Protein 2MYH (pdb70)

GO terms:
  GO:0005576 extracellular region (C, EXP)

Foldseek 3Di:
DAEAQGFAADVVLPGDGHHYPDFDWDWDDDPPPRPGGITGD

Solvent-accessible surface area: 3524 Å² total; per-residue (Å²): 115,7,68,174,90,82,160,11,13,34,95,158,94,77,32,208,39,71,44,31,61,148,53,158,34,58,18,160,89,73,142,209,206,9,135,62,35,3,110,4,153

Secondary structure (DSSP, 8-state):
-B-TT-B--BGGGTB--PPBSSS-EEEEEETTTEEEEEEE-

Structure (mmCIF, N/CA/C/O backbone):
data_2MYH
#
_entry.id   2MYH
#
loop_
_atom_site.group_PDB
_atom_site.id
_atom_site.type_symbol
_atom_site.label_atom_id
_atom_site.label_alt_id
_atom_site.label_comp_id
_atom_site.label_asym_id
_atom_site.label_entity_id
_atom_site.label_seq_id
_atom_site.pdbx_PDB_ins_code
_atom_site.Cartn_x
_atom_site.Cartn_y
_atom_site.Cartn_z
_atom_site.occupancy
_atom_site.B_iso_or_equiv
_atom_site.auth_seq_id
_atom_site.auth_comp_id
_atom_site.auth_asym_id
_atom_site.auth_atom_id
_atom_site.pdbx_PDB_model_num
ATOM 1 N N . CYS A 1 1 ? 1.329 0.000 0.000 1.00 12.00 1 CYS A N 1
ATOM 2 C CA . CYS A 1 1 ? 2.094 0.000 -1.241 1.00 20.31 1 CYS A CA 1
ATOM 3 C C . CYS A 1 1 ? 3.200 -1.051 -1.198 1.00 10.23 1 CYS A C 1
ATOM 4 O O . CYS A 1 1 ? 3.616 -1.485 -0.124 1.00 61.01 1 CYS A O 1
ATOM 11 N N . ALA A 1 2 ? 3.671 -1.454 -2.373 1.00 24.31 2 ALA A N 1
ATOM 12 C CA . ALA A 1 2 ? 4.730 -2.451 -2.470 1.00 21.42 2 ALA A CA 1
ATOM 13 C C . ALA A 1 2 ? 6.074 -1.868 -2.048 1.00 2.14 2 ALA A C 1
ATOM 14 O O . ALA A 1 2 ? 6.336 -0.681 -2.244 1.00 35.13 2 ALA A O 1
ATOM 21 N N . SER A 1 3 ? 6.923 -2.709 -1.466 1.00 62.44 3 SER A N 1
ATOM 22 C CA . SER A 1 3 ? 8.239 -2.275 -1.012 1.00 62.52 3 SER A CA 1
ATOM 23 C C . SER A 1 3 ? 9.268 -2.396 -2.133 1.00 33.14 3 SER A C 1
ATOM 24 O O . SER A 1 3 ? 8.918 -2.629 -3.290 1.00 44.11 3 SER A O 1
ATOM 32 N N . LYS A 1 4 ? 10.539 -2.236 -1.780 1.00 53.21 4 LYS A N 1
ATOM 33 C CA . LYS A 1 4 ? 11.621 -2.327 -2.753 1.00 75.44 4 LYS A CA 1
ATOM 34 C C . LYS A 1 4 ? 11.726 -3.740 -3.319 1.00 33.24 4 LYS A C 1
ATOM 35 O O . LYS A 1 4 ? 11.891 -4.706 -2.574 1.00 44.44 4 LYS A O 1
ATOM 54 N N . ASN A 1 5 ? 11.630 -3.853 -4.639 1.00 54.14 5 ASN A N 1
ATOM 55 C CA . ASN A 1 5 ? 11.715 -5.148 -5.304 1.00 70.22 5 ASN A CA 1
ATOM 56 C C . ASN A 1 5 ? 10.573 -6.060 -4.867 1.00 31.51 5 ASN A C 1
ATOM 57 O O . ASN A 1 5 ? 10.692 -7.284 -4.911 1.00 22.33 5 ASN A O 1
ATOM 68 N N . GLU A 1 6 ? 9.467 -5.455 -4.446 1.00 11.20 6 GLU A N 1
ATOM 69 C CA . GLU A 1 6 ? 8.304 -6.213 -4.001 1.00 33.13 6 GLU A CA 1
ATOM 70 C C . GLU A 1 6 ? 7.334 -6.450 -5.155 1.00 63.30 6 GLU A C 1
ATOM 71 O O . GLU A 1 6 ? 7.388 -5.763 -6.175 1.00 73.54 6 GLU A O 1
ATOM 83 N N . ARG A 1 7 ? 6.450 -7.428 -4.986 1.00 13.42 7 ARG A N 1
ATOM 84 C CA . ARG A 1 7 ? 5.469 -7.757 -6.013 1.00 65.24 7 ARG A CA 1
ATOM 85 C C . ARG A 1 7 ? 4.361 -6.709 -6.064 1.00 22.54 7 ARG A C 1
ATOM 86 O O . ARG A 1 7 ? 3.633 -6.513 -5.090 1.00 43.11 7 ARG A O 1
ATOM 107 N N . CYS A 1 8 ? 4.239 -6.039 -7.204 1.00 44.14 8 CYS A N 1
ATOM 108 C CA . CYS A 1 8 ? 3.222 -5.011 -7.382 1.00 55.55 8 CYS A CA 1
ATOM 109 C C . CYS A 1 8 ? 2.266 -5.381 -8.513 1.00 32.21 8 CYS A C 1
ATOM 110 O O . CYS A 1 8 ? 2.395 -6.439 -9.128 1.00 0.04 8 CYS A O 1
ATOM 117 N N . GLY A 1 9 ? 1.306 -4.501 -8.781 1.00 73.34 9 GLY A N 1
ATOM 118 C CA . GLY A 1 9 ? 0.342 -4.753 -9.837 1.00 64.50 9 GLY A CA 1
ATOM 119 C C . GLY A 1 9 ? 0.481 -3.783 -10.993 1.00 4.31 9 GLY A C 1
ATOM 120 O O . GLY A 1 9 ? 1.163 -2.765 -10.879 1.00 20.03 9 GLY A O 1
ATOM 124 N N . ASN A 1 10 ? -0.166 -4.099 -12.110 1.00 45.41 10 ASN A N 1
ATOM 125 C CA . ASN A 1 10 ? -0.109 -3.247 -13.293 1.00 21.31 10 ASN A CA 1
ATOM 126 C C . ASN A 1 10 ? -1.230 -3.595 -14.268 1.00 24.42 10 ASN A C 1
ATOM 127 O O . ASN A 1 10 ? -1.261 -4.690 -14.828 1.00 64.54 10 ASN A O 1
ATOM 138 N N . ALA A 1 11 ? -2.148 -2.655 -14.465 1.00 71.31 11 ALA A N 1
ATOM 139 C CA . ALA A 1 11 ? -3.269 -2.861 -15.374 1.00 21.21 11 ALA A CA 1
ATOM 140 C C . ALA A 1 11 ? -2.782 -3.135 -16.793 1.00 10.11 11 ALA A C 1
ATOM 141 O O . ALA A 1 11 ? -3.411 -3.883 -17.543 1.00 10.23 11 ALA A O 1
ATOM 148 N N . LEU A 1 12 ? -1.659 -2.525 -17.156 1.00 54.51 12 LEU A N 1
ATOM 149 C CA . LEU A 1 12 ? -1.088 -2.702 -18.487 1.00 30.04 12 LEU A CA 1
ATOM 150 C C . LEU A 1 12 ? -0.746 -4.166 -18.741 1.00 62.43 12 LEU A C 1
ATOM 151 O O . LEU A 1 12 ? -0.624 -4.595 -19.889 1.00 24.41 12 LEU A O 1
ATOM 167 N N . TYR A 1 13 ? -0.594 -4.929 -17.664 1.00 75.13 13 TYR A N 1
ATOM 168 C CA . TYR A 1 13 ? -0.266 -6.346 -17.771 1.00 13.31 13 TYR A CA 1
ATOM 169 C C . TYR A 1 13 ? -1.402 -7.210 -17.232 1.00 71.12 13 TYR A C 1
ATOM 170 O O . TYR A 1 13 ? -1.197 -8.366 -16.866 1.00 35.54 13 TYR A O 1
ATOM 188 N N . GLY A 1 14 ? -2.602 -6.639 -17.188 1.00 71.01 14 GLY A N 1
ATOM 189 C CA . GLY A 1 14 ? -3.754 -7.370 -16.694 1.00 30.33 14 GLY A CA 1
ATOM 190 C C . GLY A 1 14 ? -3.515 -7.970 -15.322 1.00 60.34 14 GLY A C 1
ATOM 191 O O . GLY A 1 14 ? -4.121 -8.981 -14.964 1.00 4.24 14 GLY A O 1
ATOM 195 N N . THR A 1 15 ? -2.628 -7.348 -14.552 1.00 42.02 15 THR A N 1
ATOM 196 C CA . THR A 1 15 ? -2.308 -7.828 -13.214 1.00 4.11 15 THR A CA 1
ATOM 197 C C . THR A 1 15 ? -2.843 -6.880 -12.147 1.00 44.51 15 THR A C 1
ATOM 198 O O . THR A 1 15 ? -2.550 -5.684 -12.161 1.00 41.31 15 THR A O 1
ATOM 209 N N . LYS A 1 16 ? -3.628 -7.420 -11.222 1.00 31.13 16 LYS A N 1
ATOM 210 C CA . LYS A 1 16 ? -4.203 -6.623 -10.145 1.00 12.21 16 LYS A CA 1
ATOM 211 C C . LYS A 1 16 ? -3.351 -6.717 -8.883 1.00 74.41 16 LYS A C 1
ATOM 212 O O . LYS A 1 16 ? -3.289 -7.765 -8.242 1.00 22.41 16 LYS A O 1
ATOM 231 N N . GLY A 1 17 ? -2.697 -5.614 -8.532 1.00 35.24 17 GLY A N 1
ATOM 232 C CA . GLY A 1 17 ? -1.859 -5.594 -7.347 1.00 74.31 17 GLY A CA 1
ATOM 233 C C . GLY A 1 17 ? -1.595 -4.188 -6.847 1.00 55.22 17 GLY A C 1
ATOM 234 O O . GLY A 1 17 ? -1.984 -3.201 -7.472 1.00 50.21 17 GLY A O 1
ATOM 238 N N . PRO A 1 18 ? -0.921 -4.083 -5.693 1.00 1.24 18 PRO A N 1
ATOM 239 C CA . PRO A 1 18 ? -0.592 -2.791 -5.083 1.00 24.12 18 PRO A CA 1
ATOM 240 C C . PRO A 1 18 ? 0.459 -2.025 -5.880 1.00 12.14 18 PRO A C 1
ATOM 241 O O . PRO A 1 18 ? 1.155 -2.596 -6.717 1.00 64.33 18 PRO A O 1
ATOM 252 N N . GLY A 1 19 ? 0.568 -0.727 -5.612 1.00 55.14 19 GLY A N 1
ATOM 253 C CA . GLY A 1 19 ? 1.536 0.096 -6.313 1.00 11.20 19 GLY A CA 1
ATOM 254 C C . GLY A 1 19 ? 2.798 0.322 -5.505 1.00 21.45 19 GLY A C 1
ATOM 255 O O . GLY A 1 19 ? 2.769 0.297 -4.274 1.00 13.43 19 GLY A O 1
ATOM 259 N N . CYS A 1 20 ? 3.911 0.540 -6.197 1.00 22.12 20 CYS A N 1
ATOM 260 C CA . CYS A 1 20 ? 5.191 0.768 -5.536 1.00 54.34 20 CYS A CA 1
ATOM 261 C C . CYS A 1 20 ? 5.153 2.048 -4.706 1.00 23.02 20 CYS A C 1
ATOM 262 O O . CYS A 1 20 ? 4.670 3.084 -5.163 1.00 42.30 20 CYS A O 1
ATOM 269 N N . CYS A 1 21 ? 5.667 1.968 -3.483 1.00 12.12 21 CYS A N 1
ATOM 270 C CA . CYS A 1 21 ? 5.693 3.118 -2.587 1.00 51.12 21 CYS A CA 1
ATOM 271 C C . CYS A 1 21 ? 6.388 4.306 -3.247 1.00 22.42 21 CYS A C 1
ATOM 272 O O . CYS A 1 21 ? 5.849 5.411 -3.285 1.00 21.31 21 CYS A O 1
ATOM 279 N N . ASN A 1 22 ? 7.589 4.068 -3.765 1.00 73.13 22 ASN A N 1
ATOM 280 C CA . ASN A 1 22 ? 8.358 5.117 -4.423 1.00 44.44 22 ASN A CA 1
ATOM 281 C C . ASN A 1 22 ? 9.347 4.522 -5.422 1.00 13.42 22 ASN A C 1
ATOM 282 O O . ASN A 1 22 ? 10.405 4.023 -5.042 1.00 34.35 22 ASN A O 1
ATOM 293 N N . GLY A 1 23 ? 8.994 4.581 -6.702 1.00 74.14 23 GLY A N 1
ATOM 294 C CA . GLY A 1 23 ? 9.860 4.045 -7.736 1.00 71.00 23 GLY A CA 1
ATOM 295 C C . GLY A 1 23 ? 9.118 3.766 -9.028 1.00 15.31 23 GLY A C 1
ATOM 296 O O . GLY A 1 23 ? 8.405 4.629 -9.542 1.00 71.31 23 GLY A O 1
ATOM 300 N N . LYS A 1 24 ? 9.285 2.559 -9.556 1.00 31.41 24 LYS A N 1
ATOM 301 C CA . LYS A 1 24 ? 8.626 2.167 -10.796 1.00 51.23 24 LYS A CA 1
ATOM 302 C C . LYS A 1 24 ? 8.511 0.649 -10.896 1.00 44.51 24 LYS A C 1
ATOM 303 O O . LYS A 1 24 ? 9.487 -0.072 -10.687 1.00 61.14 24 LYS A O 1
ATOM 322 N N . CYS A 1 25 ? 7.314 0.171 -11.218 1.00 22.12 25 CYS A N 1
ATOM 323 C CA . CYS A 1 25 ? 7.072 -1.261 -11.347 1.00 12.23 25 CYS A CA 1
ATOM 324 C C . CYS A 1 25 ? 7.694 -1.805 -12.630 1.00 1.54 25 CYS A C 1
ATOM 325 O O . CYS A 1 25 ? 7.747 -1.113 -13.647 1.00 61.11 25 CYS A O 1
ATOM 332 N N . ILE A 1 26 ? 8.163 -3.046 -12.573 1.00 30.51 26 ILE A N 1
ATOM 333 C CA . ILE A 1 26 ? 8.780 -3.683 -13.730 1.00 31.11 26 ILE A CA 1
ATOM 334 C C . ILE A 1 26 ? 8.157 -5.048 -14.004 1.00 13.41 26 ILE A C 1
ATOM 335 O O . ILE A 1 26 ? 8.506 -6.041 -13.366 1.00 33.32 26 ILE A O 1
ATOM 351 N N . CYS A 1 27 ? 7.233 -5.089 -14.958 1.00 62.24 27 CYS A N 1
ATOM 352 C CA . CYS A 1 27 ? 6.561 -6.332 -15.319 1.00 43.44 27 CYS A CA 1
ATOM 353 C C . CYS A 1 27 ? 7.392 -7.128 -16.321 1.00 24.52 27 CYS A C 1
ATOM 354 O O . CYS A 1 27 ? 7.921 -6.574 -17.285 1.00 30.23 27 CYS A O 1
ATOM 361 N N . ARG A 1 28 ? 7.503 -8.432 -16.085 1.00 51.33 28 ARG A N 1
ATOM 362 C CA . ARG A 1 28 ? 8.270 -9.305 -16.965 1.00 40.14 28 ARG A CA 1
ATOM 363 C C . ARG A 1 28 ? 7.459 -10.539 -17.349 1.00 33.13 28 ARG A C 1
ATOM 364 O O . ARG A 1 28 ? 6.603 -10.994 -16.589 1.00 32.10 28 ARG A O 1
ATOM 385 N N . THR A 1 29 ? 7.733 -11.077 -18.533 1.00 61.11 29 THR A N 1
ATOM 386 C CA . THR A 1 29 ? 7.028 -12.257 -19.018 1.00 44.14 29 THR A CA 1
ATOM 387 C C . THR A 1 29 ? 7.941 -13.130 -19.871 1.00 61.34 29 THR A C 1
ATOM 388 O O . THR A 1 29 ? 8.418 -12.705 -20.924 1.00 75.41 29 THR A O 1
ATOM 399 N N . VAL A 1 30 ? 8.181 -14.354 -19.411 1.00 73.23 30 VAL A N 1
ATOM 400 C CA . VAL A 1 30 ? 9.035 -15.289 -20.134 1.00 4.24 30 VAL A CA 1
ATOM 401 C C . VAL A 1 30 ? 8.852 -16.712 -19.618 1.00 42.13 30 VAL A C 1
ATOM 402 O O . VAL A 1 30 ? 8.786 -16.959 -18.414 1.00 50.10 30 VAL A O 1
ATOM 415 N N . PRO A 1 31 ? 8.769 -17.673 -20.551 1.00 14.53 31 PRO A N 1
ATOM 416 C CA . PRO A 1 31 ? 8.593 -19.089 -20.215 1.00 0.43 31 PRO A CA 1
ATOM 417 C C . PRO A 1 31 ? 9.561 -19.552 -19.131 1.00 40.24 31 PRO A C 1
ATOM 418 O O . PRO A 1 31 ? 9.290 -20.515 -18.415 1.00 24.54 31 PRO A O 1
ATOM 429 N N . ARG A 1 32 ? 10.690 -18.859 -19.017 1.00 74.23 32 ARG A N 1
ATOM 430 C CA . ARG A 1 32 ? 11.698 -19.201 -18.021 1.00 41.44 32 ARG A CA 1
ATOM 431 C C . ARG A 1 32 ? 11.254 -18.768 -16.627 1.00 51.13 32 ARG A C 1
ATOM 432 O O . ARG A 1 32 ? 11.860 -17.888 -16.016 1.00 21.04 32 ARG A O 1
ATOM 453 N N . LYS A 1 33 ? 10.191 -19.392 -16.130 1.00 41.24 33 LYS A N 1
ATOM 454 C CA . LYS A 1 33 ? 9.665 -19.073 -14.809 1.00 32.04 33 LYS A CA 1
ATOM 455 C C . LYS A 1 33 ? 9.348 -17.585 -14.693 1.00 60.43 33 LYS A C 1
ATOM 456 O O . LYS A 1 33 ? 9.737 -16.931 -13.727 1.00 22.12 33 LYS A O 1
ATOM 475 N N . GLY A 1 34 ? 8.638 -17.057 -15.686 1.00 33.34 34 GLY A N 1
ATOM 476 C CA . GLY A 1 34 ? 8.280 -15.651 -15.675 1.00 12.11 34 GLY A CA 1
ATOM 477 C C . GLY A 1 34 ? 6.817 -15.422 -16.002 1.00 24.43 34 GLY A C 1
ATOM 478 O O . GLY A 1 34 ? 6.489 -14.799 -17.012 1.00 23.44 34 GLY A O 1
ATOM 482 N N . VAL A 1 35 ? 5.935 -15.929 -15.146 1.00 61.12 35 VAL A N 1
ATOM 483 C CA . VAL A 1 35 ? 4.499 -15.778 -15.349 1.00 43.42 35 VAL A CA 1
ATOM 484 C C . VAL A 1 35 ? 4.026 -14.395 -14.916 1.00 51.31 35 VAL A C 1
ATOM 485 O O . VAL A 1 35 ? 3.366 -14.247 -13.889 1.00 33.23 35 VAL A O 1
ATOM 498 N N . ASN A 1 36 ? 4.368 -13.383 -15.708 1.00 20.42 36 ASN A N 1
ATOM 499 C CA . ASN A 1 36 ? 3.978 -12.011 -15.406 1.00 51.12 36 ASN A CA 1
ATOM 500 C C . ASN A 1 36 ? 4.551 -11.565 -14.064 1.00 40.25 36 ASN A C 1
ATOM 501 O O . ASN A 1 36 ? 3.809 -11.229 -13.142 1.00 11.23 36 ASN A O 1
ATOM 512 N N . SER A 1 37 ? 5.876 -11.564 -13.964 1.00 45.33 37 SER A N 1
ATOM 513 C CA . SER A 1 37 ? 6.550 -11.162 -12.735 1.00 12.02 37 SER A CA 1
ATOM 514 C C . SER A 1 37 ? 6.763 -9.652 -12.701 1.00 2.31 37 SER A C 1
ATOM 515 O O . SER A 1 37 ? 7.631 -9.120 -13.394 1.00 0.31 37 SER A O 1
ATOM 523 N N . CYS A 1 38 ? 5.965 -8.966 -11.889 1.00 41.15 38 CYS A N 1
ATOM 524 C CA . CYS A 1 38 ? 6.064 -7.517 -11.764 1.00 2.24 38 CYS A CA 1
ATOM 525 C C . CYS A 1 38 ? 6.701 -7.129 -10.432 1.00 54.20 38 CYS A C 1
ATOM 526 O O . CYS A 1 38 ? 6.051 -7.167 -9.387 1.00 74.02 38 CYS A O 1
ATOM 533 N N . ARG A 1 39 ? 7.975 -6.755 -10.478 1.00 62.33 39 ARG A N 1
ATOM 534 C CA . ARG A 1 39 ? 8.700 -6.361 -9.276 1.00 71.13 39 ARG A CA 1
ATOM 535 C C . ARG A 1 39 ? 8.906 -4.850 -9.237 1.00 3.31 39 ARG A C 1
ATOM 536 O O . ARG A 1 39 ? 9.028 -4.202 -10.277 1.00 1.41 39 ARG A O 1
ATOM 557 N N . CYS A 1 40 ? 8.944 -4.294 -8.030 1.00 62.24 40 CYS A N 1
ATOM 558 C CA . CYS A 1 40 ? 9.135 -2.860 -7.854 1.00 54.42 40 CYS A CA 1
ATOM 559 C C . CYS A 1 40 ? 10.605 -2.483 -8.012 1.00 51.42 40 CYS A C 1
ATOM 560 O O . CYS A 1 40 ? 11.440 -2.841 -7.183 1.00 5.01 40 CYS A O 1
ATOM 567 N N . MET A 1 41 ? 10.912 -1.757 -9.082 1.00 62.25 41 MET A N 1
ATOM 568 C CA . MET A 1 41 ? 12.281 -1.330 -9.348 1.00 61.34 41 MET A CA 1
ATOM 569 C C . MET A 1 41 ? 12.541 0.055 -8.766 1.00 41.53 41 MET A C 1
ATOM 570 O O . MET A 1 41 ? 11.665 0.921 -8.783 1.00 4.44 41 MET A O 1
ATOM 584 N N . CYS A 1 1 ? 1.766 0.378 0.728 1.00 21.02 1 CYS A N 2
ATOM 585 C CA . CYS A 1 1 ? 2.436 0.337 -0.566 1.00 52.01 1 CYS A CA 2
ATOM 586 C C . CYS A 1 1 ? 3.490 -0.766 -0.598 1.00 41.33 1 CYS A C 2
ATOM 587 O O . CYS A 1 1 ? 3.932 -1.247 0.445 1.00 52.14 1 CYS A O 2
ATOM 594 N N . ALA A 1 2 ? 3.889 -1.161 -1.803 1.00 53.41 2 ALA A N 2
ATOM 595 C CA . ALA A 1 2 ? 4.892 -2.204 -1.972 1.00 22.23 2 ALA A CA 2
ATOM 596 C C . ALA A 1 2 ? 6.297 -1.656 -1.746 1.00 63.24 2 ALA A C 2
ATOM 597 O O . ALA A 1 2 ? 6.589 -0.510 -2.087 1.00 12.34 2 ALA A O 2
ATOM 604 N N . SER A 1 3 ? 7.164 -2.483 -1.170 1.00 44.42 3 SER A N 2
ATOM 605 C CA . SER A 1 3 ? 8.538 -2.079 -0.895 1.00 44.21 3 SER A CA 2
ATOM 606 C C . SER A 1 3 ? 9.399 -2.192 -2.150 1.00 23.14 3 SER A C 2
ATOM 607 O O . SER A 1 3 ? 8.927 -2.615 -3.205 1.00 64.40 3 SER A O 2
ATOM 615 N N . LYS A 1 4 ? 10.666 -1.810 -2.026 1.00 61.44 4 LYS A N 2
ATOM 616 C CA . LYS A 1 4 ? 11.596 -1.869 -3.148 1.00 71.20 4 LYS A CA 2
ATOM 617 C C . LYS A 1 4 ? 11.790 -3.307 -3.619 1.00 2.01 4 LYS A C 2
ATOM 618 O O . LYS A 1 4 ? 12.058 -4.201 -2.818 1.00 22.32 4 LYS A O 2
ATOM 637 N N . ASN A 1 5 ? 11.655 -3.521 -4.924 1.00 34.14 5 ASN A N 2
ATOM 638 C CA . ASN A 1 5 ? 11.816 -4.851 -5.501 1.00 3.42 5 ASN A CA 2
ATOM 639 C C . ASN A 1 5 ? 10.713 -5.789 -5.023 1.00 34.22 5 ASN A C 2
ATOM 640 O O . ASN A 1 5 ? 10.806 -7.005 -5.185 1.00 73.31 5 ASN A O 2
ATOM 651 N N . GLU A 1 6 ? 9.669 -5.215 -4.433 1.00 54.44 6 GLU A N 2
ATOM 652 C CA . GLU A 1 6 ? 8.547 -6.000 -3.932 1.00 24.51 6 GLU A CA 2
ATOM 653 C C . GLU A 1 6 ? 7.532 -6.268 -5.039 1.00 52.31 6 GLU A C 2
ATOM 654 O O . GLU A 1 6 ? 7.590 -5.661 -6.109 1.00 15.45 6 GLU A O 2
ATOM 666 N N . ARG A 1 7 ? 6.603 -7.181 -4.774 1.00 41.32 7 ARG A N 2
ATOM 667 C CA . ARG A 1 7 ? 5.576 -7.530 -5.748 1.00 32.22 7 ARG A CA 2
ATOM 668 C C . ARG A 1 7 ? 4.522 -6.431 -5.845 1.00 43.31 7 ARG A C 2
ATOM 669 O O . ARG A 1 7 ? 3.909 -6.054 -4.846 1.00 52.33 7 ARG A O 2
ATOM 690 N N . CYS A 1 8 ? 4.318 -5.920 -7.055 1.00 1.54 8 CYS A N 2
ATOM 691 C CA . CYS A 1 8 ? 3.340 -4.863 -7.284 1.00 2.35 8 CYS A CA 2
ATOM 692 C C . CYS A 1 8 ? 2.363 -5.256 -8.387 1.00 52.15 8 CYS A C 2
ATOM 693 O O . CYS A 1 8 ? 2.553 -6.261 -9.071 1.00 21.24 8 CYS A O 2
ATOM 700 N N . GLY A 1 9 ? 1.315 -4.454 -8.556 1.00 63.41 9 GLY A N 2
ATOM 701 C CA . GLY A 1 9 ? 0.324 -4.735 -9.578 1.00 13.30 9 GLY A CA 2
ATOM 702 C C . GLY A 1 9 ? 0.385 -3.752 -10.730 1.00 51.23 9 GLY A C 2
ATOM 703 O O . GLY A 1 9 ? 1.055 -2.724 -10.643 1.00 65.22 9 GLY A O 2
ATOM 707 N N . ASN A 1 10 ? -0.316 -4.069 -11.814 1.00 50.32 10 ASN A N 2
ATOM 708 C CA . ASN A 1 10 ? -0.337 -3.206 -12.990 1.00 64.42 10 ASN A CA 2
ATOM 709 C C . ASN A 1 10 ? -1.502 -3.565 -13.908 1.00 24.44 10 ASN A C 2
ATOM 710 O O . ASN A 1 10 ? -1.516 -4.632 -14.521 1.00 31.33 10 ASN A O 2
ATOM 721 N N . ALA A 1 11 ? -2.476 -2.666 -13.997 1.00 32.32 11 ALA A N 2
ATOM 722 C CA . ALA A 1 11 ? -3.644 -2.887 -14.841 1.00 1.40 11 ALA A CA 2
ATOM 723 C C . ALA A 1 11 ? -3.239 -3.079 -16.299 1.00 11.04 11 ALA A C 2
ATOM 724 O O . ALA A 1 11 ? -3.876 -3.833 -17.036 1.00 44.31 11 ALA A O 2
ATOM 731 N N . LEU A 1 12 ? -2.178 -2.393 -16.708 1.00 41.03 12 LEU A N 2
ATOM 732 C CA . LEU A 1 12 ? -1.688 -2.488 -18.079 1.00 51.12 12 LEU A CA 2
ATOM 733 C C . LEU A 1 12 ? -1.273 -3.918 -18.412 1.00 15.35 12 LEU A C 2
ATOM 734 O O . LEU A 1 12 ? -1.268 -4.319 -19.576 1.00 11.43 12 LEU A O 2
ATOM 750 N N . TYR A 1 13 ? -0.929 -4.683 -17.382 1.00 2.53 13 TYR A N 2
ATOM 751 C CA . TYR A 1 13 ? -0.513 -6.068 -17.564 1.00 45.11 13 TYR A CA 2
ATOM 752 C C . TYR A 1 13 ? -1.590 -7.030 -17.073 1.00 11.33 13 TYR A C 2
ATOM 753 O O . TYR A 1 13 ? -1.331 -8.213 -16.856 1.00 44.41 13 TYR A O 2
ATOM 771 N N . GLY A 1 14 ? -2.802 -6.512 -16.899 1.00 53.44 14 GLY A N 2
ATOM 772 C CA . GLY A 1 14 ? -3.902 -7.337 -16.435 1.00 53.24 14 GLY A CA 2
ATOM 773 C C . GLY A 1 14 ? -3.601 -8.015 -15.114 1.00 10.14 14 GLY A C 2
ATOM 774 O O . GLY A 1 14 ? -4.064 -9.127 -14.857 1.00 52.21 14 GLY A O 2
ATOM 778 N N . THR A 1 15 ? -2.821 -7.345 -14.271 1.00 24.30 15 THR A N 2
ATOM 779 C CA . THR A 1 15 ? -2.455 -7.891 -12.970 1.00 13.01 15 THR A CA 2
ATOM 780 C C . THR A 1 15 ? -2.950 -6.996 -11.840 1.00 13.24 15 THR A C 2
ATOM 781 O O . THR A 1 15 ? -2.646 -5.803 -11.799 1.00 72.43 15 THR A O 2
ATOM 792 N N . LYS A 1 16 ? -3.714 -7.578 -10.922 1.00 14.13 16 LYS A N 2
ATOM 793 C CA . LYS A 1 16 ? -4.251 -6.834 -9.788 1.00 43.22 16 LYS A CA 2
ATOM 794 C C . LYS A 1 16 ? -3.359 -6.995 -8.561 1.00 15.21 16 LYS A C 2
ATOM 795 O O . LYS A 1 16 ? -3.428 -8.003 -7.860 1.00 32.42 16 LYS A O 2
ATOM 814 N N . GLY A 1 17 ? -2.524 -5.992 -8.306 1.00 64.52 17 GLY A N 2
ATOM 815 C CA . GLY A 1 17 ? -1.632 -6.043 -7.162 1.00 51.42 17 GLY A CA 2
ATOM 816 C C . GLY A 1 17 ? -1.431 -4.682 -6.524 1.00 64.42 17 GLY A C 2
ATOM 817 O O . GLY A 1 17 ? -1.934 -3.667 -7.005 1.00 14.15 17 GLY A O 2
ATOM 821 N N . PRO A 1 18 ? -0.679 -4.651 -5.414 1.00 1.22 18 PRO A N 2
ATOM 822 C CA . PRO A 1 18 ? -0.396 -3.411 -4.684 1.00 61.14 18 PRO A CA 2
ATOM 823 C C . PRO A 1 18 ? 0.534 -2.483 -5.458 1.00 52.31 18 PRO A C 2
ATOM 824 O O . PRO A 1 18 ? 1.341 -2.932 -6.270 1.00 63.40 18 PRO A O 2
ATOM 835 N N . GLY A 1 19 ? 0.415 -1.184 -5.200 1.00 54.34 19 GLY A N 2
ATOM 836 C CA . GLY A 1 19 ? 1.251 -0.212 -5.881 1.00 21.51 19 GLY A CA 2
ATOM 837 C C . GLY A 1 19 ? 2.521 0.098 -5.113 1.00 71.14 19 GLY A C 2
ATOM 838 O O . GLY A 1 19 ? 2.514 0.155 -3.883 1.00 74.33 19 GLY A O 2
ATOM 842 N N . CYS A 1 20 ? 3.615 0.298 -5.840 1.00 4.13 20 CYS A N 2
ATOM 843 C CA . CYS A 1 20 ? 4.900 0.602 -5.220 1.00 53.25 20 CYS A CA 2
ATOM 844 C C . CYS A 1 20 ? 4.843 1.934 -4.477 1.00 23.52 20 CYS A C 2
ATOM 845 O O . CYS A 1 20 ? 4.171 2.870 -4.908 1.00 54.31 20 CYS A O 2
ATOM 852 N N . CYS A 1 21 ? 5.555 2.010 -3.357 1.00 73.11 21 CYS A N 2
ATOM 853 C CA . CYS A 1 21 ? 5.587 3.225 -2.552 1.00 73.02 21 CYS A CA 2
ATOM 854 C C . CYS A 1 21 ? 5.923 4.439 -3.413 1.00 41.13 21 CYS A C 2
ATOM 855 O O . CYS A 1 21 ? 5.180 5.419 -3.440 1.00 10.14 21 CYS A O 2
ATOM 862 N N . ASN A 1 22 ? 7.049 4.365 -4.116 1.00 54.34 22 ASN A N 2
ATOM 863 C CA . ASN A 1 22 ? 7.484 5.458 -4.979 1.00 1.04 22 ASN A CA 2
ATOM 864 C C . ASN A 1 22 ? 8.549 4.983 -5.962 1.00 44.32 22 ASN A C 2
ATOM 865 O O . ASN A 1 22 ? 9.541 4.370 -5.571 1.00 24.11 22 ASN A O 2
ATOM 876 N N . GLY A 1 23 ? 8.336 5.273 -7.242 1.00 63.44 23 GLY A N 2
ATOM 877 C CA . GLY A 1 23 ? 9.286 4.869 -8.262 1.00 64.33 23 GLY A CA 2
ATOM 878 C C . GLY A 1 23 ? 8.607 4.396 -9.532 1.00 64.44 23 GLY A C 2
ATOM 879 O O . GLY A 1 23 ? 7.935 5.171 -10.212 1.00 42.33 23 GLY A O 2
ATOM 883 N N . LYS A 1 24 ? 8.784 3.119 -9.855 1.00 72.13 24 LYS A N 2
ATOM 884 C CA . LYS A 1 24 ? 8.184 2.542 -11.053 1.00 11.15 24 LYS A CA 2
ATOM 885 C C . LYS A 1 24 ? 8.163 1.019 -10.971 1.00 11.11 24 LYS A C 2
ATOM 886 O O . LYS A 1 24 ? 9.050 0.407 -10.375 1.00 72.22 24 LYS A O 2
ATOM 905 N N . CYS A 1 25 ? 7.146 0.413 -11.574 1.00 71.31 25 CYS A N 2
ATOM 906 C CA . CYS A 1 25 ? 7.010 -1.039 -11.571 1.00 14.22 25 CYS A CA 2
ATOM 907 C C . CYS A 1 25 ? 7.610 -1.644 -12.836 1.00 62.32 25 CYS A C 2
ATOM 908 O O . CYS A 1 25 ? 7.452 -1.103 -13.931 1.00 3.11 25 CYS A O 2
ATOM 915 N N . ILE A 1 26 ? 8.298 -2.770 -12.678 1.00 4.23 26 ILE A N 2
ATOM 916 C CA . ILE A 1 26 ? 8.921 -3.449 -13.807 1.00 21.32 26 ILE A CA 2
ATOM 917 C C . ILE A 1 26 ? 8.302 -4.825 -14.030 1.00 55.34 26 ILE A C 2
ATOM 918 O O . ILE A 1 26 ? 8.631 -5.787 -13.336 1.00 12.54 26 ILE A O 2
ATOM 934 N N . CYS A 1 27 ? 7.403 -4.911 -15.006 1.00 25.41 27 CYS A N 2
ATOM 935 C CA . CYS A 1 27 ? 6.738 -6.169 -15.324 1.00 12.05 27 CYS A CA 2
ATOM 936 C C . CYS A 1 27 ? 7.561 -6.985 -16.316 1.00 3.11 27 CYS A C 2
ATOM 937 O O . CYS A 1 27 ? 8.135 -6.439 -17.259 1.00 21.24 27 CYS A O 2
ATOM 944 N N . ARG A 1 28 ? 7.614 -8.295 -16.097 1.00 2.45 28 ARG A N 2
ATOM 945 C CA . ARG A 1 28 ? 8.368 -9.186 -16.970 1.00 53.33 28 ARG A CA 2
ATOM 946 C C . ARG A 1 28 ? 7.520 -10.384 -17.387 1.00 14.21 28 ARG A C 2
ATOM 947 O O . ARG A 1 28 ? 6.589 -10.775 -16.682 1.00 74.11 28 ARG A O 2
ATOM 968 N N . THR A 1 29 ? 7.847 -10.963 -18.538 1.00 3.01 29 THR A N 2
ATOM 969 C CA . THR A 1 29 ? 7.115 -12.115 -19.050 1.00 5.34 29 THR A CA 2
ATOM 970 C C . THR A 1 29 ? 8.034 -13.046 -19.833 1.00 54.32 29 THR A C 2
ATOM 971 O O . THR A 1 29 ? 8.427 -12.743 -20.960 1.00 11.42 29 THR A O 2
ATOM 982 N N . VAL A 1 30 ? 8.372 -14.181 -19.230 1.00 72.25 30 VAL A N 2
ATOM 983 C CA . VAL A 1 30 ? 9.243 -15.158 -19.873 1.00 53.02 30 VAL A CA 2
ATOM 984 C C . VAL A 1 30 ? 8.990 -16.560 -19.331 1.00 21.31 30 VAL A C 2
ATOM 985 O O . VAL A 1 30 ? 8.815 -16.766 -18.130 1.00 24.13 30 VAL A O 2
ATOM 998 N N . PRO A 1 31 ? 8.970 -17.550 -20.236 1.00 44.10 31 PRO A N 2
ATOM 999 C CA . PRO A 1 31 ? 8.741 -18.951 -19.872 1.00 30.21 31 PRO A CA 2
ATOM 1000 C C . PRO A 1 31 ? 9.603 -19.393 -18.694 1.00 41.22 31 PRO A C 2
ATOM 1001 O O . PRO A 1 31 ? 9.230 -20.295 -17.944 1.00 3.45 31 PRO A O 2
ATOM 1012 N N . ARG A 1 32 ? 10.757 -18.752 -18.538 1.00 53.31 32 ARG A N 2
ATOM 1013 C CA . ARG A 1 32 ? 11.672 -19.079 -17.452 1.00 21.43 32 ARG A CA 2
ATOM 1014 C C . ARG A 1 32 ? 11.135 -18.572 -16.117 1.00 31.34 32 ARG A C 2
ATOM 1015 O O . ARG A 1 32 ? 11.670 -17.626 -15.539 1.00 12.23 32 ARG A O 2
ATOM 1036 N N . LYS A 1 33 ? 10.073 -19.208 -15.632 1.00 5.10 33 LYS A N 2
ATOM 1037 C CA . LYS A 1 33 ? 9.463 -18.823 -14.365 1.00 21.10 33 LYS A CA 2
ATOM 1038 C C . LYS A 1 33 ? 9.205 -17.320 -14.320 1.00 31.44 33 LYS A C 2
ATOM 1039 O O . LYS A 1 33 ? 9.566 -16.647 -13.355 1.00 65.54 33 LYS A O 2
ATOM 1058 N N . GLY A 1 34 ? 8.575 -16.801 -15.369 1.00 44.52 34 GLY A N 2
ATOM 1059 C CA . GLY A 1 34 ? 8.278 -15.381 -15.428 1.00 25.21 34 GLY A CA 2
ATOM 1060 C C . GLY A 1 34 ? 6.848 -15.105 -15.846 1.00 50.02 34 GLY A C 2
ATOM 1061 O O . GLY A 1 34 ? 6.605 -14.447 -16.858 1.00 63.11 34 GLY A O 2
ATOM 1065 N N . VAL A 1 35 ? 5.897 -15.610 -15.067 1.00 30.02 35 VAL A N 2
ATOM 1066 C CA . VAL A 1 35 ? 4.483 -15.415 -15.362 1.00 54.30 35 VAL A CA 2
ATOM 1067 C C . VAL A 1 35 ? 4.010 -14.040 -14.903 1.00 1.12 35 VAL A C 2
ATOM 1068 O O . VAL A 1 35 ? 3.325 -13.915 -13.889 1.00 12.30 35 VAL A O 2
ATOM 1081 N N . ASN A 1 36 ? 4.381 -13.010 -15.657 1.00 23.30 36 ASN A N 2
ATOM 1082 C CA . ASN A 1 36 ? 3.995 -11.643 -15.327 1.00 64.14 36 ASN A CA 2
ATOM 1083 C C . ASN A 1 36 ? 4.621 -11.204 -14.007 1.00 64.41 36 ASN A C 2
ATOM 1084 O O . ASN A 1 36 ? 3.917 -10.876 -13.053 1.00 14.02 36 ASN A O 2
ATOM 1095 N N . SER A 1 37 ? 5.950 -11.201 -13.961 1.00 32.15 37 SER A N 2
ATOM 1096 C CA . SER A 1 37 ? 6.672 -10.806 -12.757 1.00 15.13 37 SER A CA 2
ATOM 1097 C C . SER A 1 37 ? 6.858 -9.292 -12.707 1.00 70.43 37 SER A C 2
ATOM 1098 O O . SER A 1 37 ? 7.716 -8.738 -13.395 1.00 1.03 37 SER A O 2
ATOM 1106 N N . CYS A 1 38 ? 6.048 -8.629 -11.889 1.00 72.30 38 CYS A N 2
ATOM 1107 C CA . CYS A 1 38 ? 6.121 -7.180 -11.748 1.00 70.14 38 CYS A CA 2
ATOM 1108 C C . CYS A 1 38 ? 6.681 -6.794 -10.383 1.00 2.35 38 CYS A C 2
ATOM 1109 O O . CYS A 1 38 ? 5.992 -6.893 -9.367 1.00 41.41 38 CYS A O 2
ATOM 1116 N N . ARG A 1 39 ? 7.935 -6.353 -10.366 1.00 70.44 39 ARG A N 2
ATOM 1117 C CA . ARG A 1 39 ? 8.588 -5.953 -9.126 1.00 63.01 39 ARG A CA 2
ATOM 1118 C C . ARG A 1 39 ? 8.783 -4.440 -9.078 1.00 21.41 39 ARG A C 2
ATOM 1119 O O . ARG A 1 39 ? 8.737 -3.765 -10.106 1.00 43.43 39 ARG A O 2
ATOM 1140 N N . CYS A 1 40 ? 9.000 -3.915 -7.877 1.00 1.01 40 CYS A N 2
ATOM 1141 C CA . CYS A 1 40 ? 9.201 -2.483 -7.693 1.00 40.21 40 CYS A CA 2
ATOM 1142 C C . CYS A 1 40 ? 10.634 -2.086 -8.037 1.00 53.23 40 CYS A C 2
ATOM 1143 O O . CYS A 1 40 ? 11.590 -2.676 -7.536 1.00 33.45 40 CYS A O 2
ATOM 1150 N N . MET A 1 41 ? 10.773 -1.081 -8.896 1.00 64.43 41 MET A N 2
ATOM 1151 C CA . MET A 1 41 ? 12.089 -0.605 -9.306 1.00 41.55 41 MET A CA 2
ATOM 1152 C C . MET A 1 41 ? 12.051 0.886 -9.630 1.00 33.31 41 MET A C 2
ATOM 1153 O O . MET A 1 41 ? 11.093 1.581 -9.289 1.00 72.02 41 MET A O 2
ATOM 1167 N N . CYS A 1 1 ? 1.129 0.452 1.200 1.00 4.41 1 CYS A N 3
ATOM 1168 C CA . CYS A 1 1 ? 1.771 0.440 -0.109 1.00 23.32 1 CYS A CA 3
ATOM 1169 C C . CYS A 1 1 ? 2.918 -0.567 -0.143 1.00 10.44 1 CYS A C 3
ATOM 1170 O O . CYS A 1 1 ? 3.292 -1.132 0.885 1.00 50.43 1 CYS A O 3
ATOM 1177 N N . ALA A 1 2 ? 3.472 -0.785 -1.331 1.00 14.21 2 ALA A N 3
ATOM 1178 C CA . ALA A 1 2 ? 4.577 -1.720 -1.499 1.00 33.44 2 ALA A CA 3
ATOM 1179 C C . ALA A 1 2 ? 5.910 -0.986 -1.580 1.00 44.33 2 ALA A C 3
ATOM 1180 O O . ALA A 1 2 ? 5.975 0.154 -2.042 1.00 21.33 2 ALA A O 3
ATOM 1187 N N . SER A 1 3 ? 6.973 -1.645 -1.129 1.00 14.03 3 SER A N 3
ATOM 1188 C CA . SER A 1 3 ? 8.305 -1.052 -1.147 1.00 33.23 3 SER A CA 3
ATOM 1189 C C . SER A 1 3 ? 9.152 -1.653 -2.265 1.00 14.24 3 SER A C 3
ATOM 1190 O O . SER A 1 3 ? 8.699 -2.532 -2.999 1.00 4.33 3 SER A O 3
ATOM 1198 N N . LYS A 1 4 ? 10.384 -1.172 -2.388 1.00 40.11 4 LYS A N 3
ATOM 1199 C CA . LYS A 1 4 ? 11.297 -1.660 -3.415 1.00 21.23 4 LYS A CA 3
ATOM 1200 C C . LYS A 1 4 ? 11.563 -3.152 -3.242 1.00 34.33 4 LYS A C 3
ATOM 1201 O O . LYS A 1 4 ? 11.678 -3.645 -2.121 1.00 25.53 4 LYS A O 3
ATOM 1220 N N . ASN A 1 5 ? 11.659 -3.865 -4.359 1.00 70.13 5 ASN A N 3
ATOM 1221 C CA . ASN A 1 5 ? 11.912 -5.301 -4.331 1.00 30.15 5 ASN A CA 3
ATOM 1222 C C . ASN A 1 5 ? 10.654 -6.067 -3.934 1.00 33.30 5 ASN A C 3
ATOM 1223 O O . ASN A 1 5 ? 10.681 -7.288 -3.784 1.00 74.30 5 ASN A O 3
ATOM 1234 N N . GLU A 1 6 ? 9.553 -5.341 -3.766 1.00 40.35 6 GLU A N 3
ATOM 1235 C CA . GLU A 1 6 ? 8.285 -5.953 -3.387 1.00 50.42 6 GLU A CA 3
ATOM 1236 C C . GLU A 1 6 ? 7.366 -6.094 -4.597 1.00 13.10 6 GLU A C 3
ATOM 1237 O O . GLU A 1 6 ? 7.512 -5.378 -5.588 1.00 61.40 6 GLU A O 3
ATOM 1249 N N . ARG A 1 7 ? 6.419 -7.022 -4.508 1.00 33.11 7 ARG A N 3
ATOM 1250 C CA . ARG A 1 7 ? 5.477 -7.259 -5.595 1.00 35.21 7 ARG A CA 3
ATOM 1251 C C . ARG A 1 7 ? 4.550 -6.061 -5.782 1.00 70.42 7 ARG A C 3
ATOM 1252 O O . ARG A 1 7 ? 4.009 -5.524 -4.815 1.00 72.23 7 ARG A O 3
ATOM 1273 N N . CYS A 1 8 ? 4.372 -5.647 -7.032 1.00 61.33 8 CYS A N 3
ATOM 1274 C CA . CYS A 1 8 ? 3.512 -4.513 -7.348 1.00 4.14 8 CYS A CA 3
ATOM 1275 C C . CYS A 1 8 ? 2.492 -4.885 -8.420 1.00 3.11 8 CYS A C 3
ATOM 1276 O O . CYS A 1 8 ? 2.618 -5.915 -9.081 1.00 45.31 8 CYS A O 3
ATOM 1283 N N . GLY A 1 9 ? 1.481 -4.038 -8.586 1.00 50.13 9 GLY A N 3
ATOM 1284 C CA . GLY A 1 9 ? 0.454 -4.295 -9.579 1.00 40.50 9 GLY A CA 3
ATOM 1285 C C . GLY A 1 9 ? 0.584 -3.397 -10.793 1.00 45.15 9 GLY A C 3
ATOM 1286 O O . GLY A 1 9 ? 1.250 -2.364 -10.741 1.00 42.32 9 GLY A O 3
ATOM 1290 N N . ASN A 1 10 ? -0.052 -3.793 -11.891 1.00 42.22 10 ASN A N 3
ATOM 1291 C CA . ASN A 1 10 ? -0.002 -3.017 -13.125 1.00 62.43 10 ASN A CA 3
ATOM 1292 C C . ASN A 1 10 ? -1.140 -3.412 -14.062 1.00 2.41 10 ASN A C 3
ATOM 1293 O O . ASN A 1 10 ? -1.142 -4.505 -14.627 1.00 1.13 10 ASN A O 3
ATOM 1304 N N . ALA A 1 11 ? -2.106 -2.513 -14.222 1.00 5.31 11 ALA A N 3
ATOM 1305 C CA . ALA A 1 11 ? -3.248 -2.765 -15.092 1.00 24.13 11 ALA A CA 3
ATOM 1306 C C . ALA A 1 11 ? -2.802 -2.987 -16.533 1.00 24.11 11 ALA A C 3
ATOM 1307 O O . ALA A 1 11 ? -3.403 -3.773 -17.266 1.00 33.32 11 ALA A O 3
ATOM 1314 N N . LEU A 1 12 ? -1.745 -2.290 -16.934 1.00 44.31 12 LEU A N 3
ATOM 1315 C CA . LEU A 1 12 ? -1.218 -2.410 -18.289 1.00 61.22 12 LEU A CA 3
ATOM 1316 C C . LEU A 1 12 ? -0.776 -3.842 -18.576 1.00 50.44 12 LEU A C 3
ATOM 1317 O O . LEU A 1 12 ? -0.680 -4.252 -19.733 1.00 70.22 12 LEU A O 3
ATOM 1333 N N . TYR A 1 13 ? -0.510 -4.597 -17.517 1.00 14.05 13 TYR A N 3
ATOM 1334 C CA . TYR A 1 13 ? -0.079 -5.983 -17.655 1.00 3.25 13 TYR A CA 3
ATOM 1335 C C . TYR A 1 13 ? -1.158 -6.941 -17.161 1.00 71.42 13 TYR A C 3
ATOM 1336 O O . TYR A 1 13 ? -0.885 -8.105 -16.870 1.00 31.12 13 TYR A O 3
ATOM 1354 N N . GLY A 1 14 ? -2.387 -6.442 -17.071 1.00 33.42 14 GLY A N 3
ATOM 1355 C CA . GLY A 1 14 ? -3.491 -7.267 -16.613 1.00 43.42 14 GLY A CA 3
ATOM 1356 C C . GLY A 1 14 ? -3.210 -7.920 -15.275 1.00 10.05 14 GLY A C 3
ATOM 1357 O O . GLY A 1 14 ? -3.762 -8.976 -14.962 1.00 4.21 14 GLY A O 3
ATOM 1361 N N . THR A 1 15 ? -2.348 -7.292 -14.480 1.00 61.55 15 THR A N 3
ATOM 1362 C CA . THR A 1 15 ? -1.992 -7.820 -13.169 1.00 74.54 15 THR A CA 3
ATOM 1363 C C . THR A 1 15 ? -2.520 -6.925 -12.054 1.00 43.45 15 THR A C 3
ATOM 1364 O O . THR A 1 15 ? -2.237 -5.727 -12.020 1.00 54.32 15 THR A O 3
ATOM 1375 N N . LYS A 1 16 ? -3.287 -7.512 -11.143 1.00 21.34 16 LYS A N 3
ATOM 1376 C CA . LYS A 1 16 ? -3.853 -6.768 -10.024 1.00 21.23 16 LYS A CA 3
ATOM 1377 C C . LYS A 1 16 ? -2.961 -6.877 -8.791 1.00 33.40 16 LYS A C 3
ATOM 1378 O O . LYS A 1 16 ? -2.965 -7.894 -8.098 1.00 72.03 16 LYS A O 3
ATOM 1397 N N . GLY A 1 17 ? -2.198 -5.822 -8.522 1.00 54.03 17 GLY A N 3
ATOM 1398 C CA . GLY A 1 17 ? -1.313 -5.820 -7.372 1.00 55.21 17 GLY A CA 3
ATOM 1399 C C . GLY A 1 17 ? -1.342 -4.504 -6.621 1.00 13.41 17 GLY A C 3
ATOM 1400 O O . GLY A 1 17 ? -1.982 -3.539 -7.040 1.00 40.22 17 GLY A O 3
ATOM 1404 N N . PRO A 1 18 ? -0.637 -4.453 -5.481 1.00 51.30 18 PRO A N 3
ATOM 1405 C CA . PRO A 1 18 ? -0.570 -3.251 -4.645 1.00 5.50 18 PRO A CA 3
ATOM 1406 C C . PRO A 1 18 ? 0.229 -2.131 -5.304 1.00 14.55 18 PRO A C 3
ATOM 1407 O O . PRO A 1 18 ? 0.973 -2.362 -6.255 1.00 61.31 18 PRO A O 3
ATOM 1418 N N . GLY A 1 19 ? 0.068 -0.915 -4.790 1.00 4.51 19 GLY A N 3
ATOM 1419 C CA . GLY A 1 19 ? 0.781 0.223 -5.341 1.00 1.31 19 GLY A CA 3
ATOM 1420 C C . GLY A 1 19 ? 2.042 0.548 -4.565 1.00 43.34 19 GLY A C 3
ATOM 1421 O O . GLY A 1 19 ? 2.021 0.631 -3.337 1.00 51.40 19 GLY A O 3
ATOM 1425 N N . CYS A 1 20 ? 3.146 0.731 -5.283 1.00 54.31 20 CYS A N 3
ATOM 1426 C CA . CYS A 1 20 ? 4.423 1.047 -4.656 1.00 21.25 20 CYS A CA 3
ATOM 1427 C C . CYS A 1 20 ? 4.494 2.524 -4.279 1.00 62.03 20 CYS A C 3
ATOM 1428 O O . CYS A 1 20 ? 4.049 3.390 -5.033 1.00 45.20 20 CYS A O 3
ATOM 1435 N N . CYS A 1 21 ? 5.057 2.804 -3.108 1.00 53.14 21 CYS A N 3
ATOM 1436 C CA . CYS A 1 21 ? 5.187 4.175 -2.631 1.00 12.25 21 CYS A CA 3
ATOM 1437 C C . CYS A 1 21 ? 6.226 4.939 -3.446 1.00 1.21 21 CYS A C 3
ATOM 1438 O O . CYS A 1 21 ? 6.109 6.148 -3.644 1.00 33.33 21 CYS A O 3
ATOM 1445 N N . ASN A 1 22 ? 7.243 4.224 -3.916 1.00 50.45 22 ASN A N 3
ATOM 1446 C CA . ASN A 1 22 ? 8.303 4.835 -4.710 1.00 65.52 22 ASN A CA 3
ATOM 1447 C C . ASN A 1 22 ? 9.119 3.770 -5.438 1.00 41.21 22 ASN A C 3
ATOM 1448 O O . ASN A 1 22 ? 9.749 2.920 -4.811 1.00 61.53 22 ASN A O 3
ATOM 1459 N N . GLY A 1 23 ? 9.103 3.825 -6.767 1.00 14.25 23 GLY A N 3
ATOM 1460 C CA . GLY A 1 23 ? 9.844 2.861 -7.558 1.00 44.31 23 GLY A CA 3
ATOM 1461 C C . GLY A 1 23 ? 9.114 2.468 -8.827 1.00 11.12 23 GLY A C 3
ATOM 1462 O O . G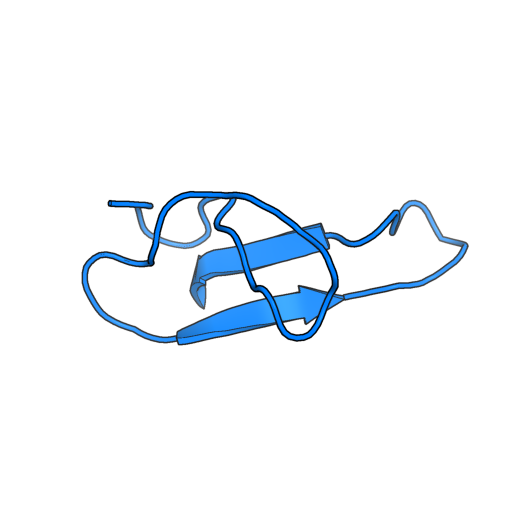LY A 1 23 ? 7.885 2.389 -8.846 1.00 44.42 23 GLY A O 3
ATOM 1466 N N . LYS A 1 24 ? 9.870 2.222 -9.891 1.00 24.20 24 LYS A N 3
ATOM 1467 C CA . LYS A 1 24 ? 9.289 1.835 -11.171 1.00 13.12 24 LYS A CA 3
ATOM 1468 C C . LYS A 1 24 ? 8.969 0.344 -11.195 1.00 23.31 24 LYS A C 3
ATOM 1469 O O . LYS A 1 24 ? 9.825 -0.490 -10.896 1.00 1.32 24 LYS A O 3
ATOM 1488 N N . CYS A 1 25 ? 7.733 0.014 -11.554 1.00 22.32 25 CYS A N 3
ATOM 1489 C CA . CYS A 1 25 ? 7.301 -1.377 -11.618 1.00 73.02 25 CYS A CA 3
ATOM 1490 C C . CYS A 1 25 ? 7.943 -2.092 -12.803 1.00 63.31 25 CYS A C 3
ATOM 1491 O O . CYS A 1 25 ? 8.018 -1.546 -13.904 1.00 71.54 25 CYS A O 3
ATOM 1498 N N . ILE A 1 26 ? 8.405 -3.316 -12.569 1.00 4.23 26 ILE A N 3
ATOM 1499 C CA . ILE A 1 26 ? 9.040 -4.106 -13.616 1.00 41.13 26 ILE A CA 3
ATOM 1500 C C . ILE A 1 26 ? 8.242 -5.372 -13.910 1.00 1.31 26 ILE A C 3
ATOM 1501 O O . ILE A 1 26 ? 8.485 -6.423 -13.317 1.00 72.41 26 ILE A O 3
ATOM 1517 N N . CYS A 1 27 ? 7.290 -5.264 -14.830 1.00 54.11 27 CYS A N 3
ATOM 1518 C CA . CYS A 1 27 ? 6.456 -6.399 -15.205 1.00 33.51 27 CYS A CA 3
ATOM 1519 C C . CYS A 1 27 ? 7.120 -7.222 -16.305 1.00 72.32 27 CYS A C 3
ATOM 1520 O O . CYS A 1 27 ? 7.703 -6.672 -17.240 1.00 33.32 27 CYS A O 3
ATOM 1527 N N . ARG A 1 28 ? 7.027 -8.543 -16.187 1.00 13.31 28 ARG A N 3
ATOM 1528 C CA . ARG A 1 28 ? 7.619 -9.442 -17.170 1.00 53.43 28 ARG A CA 3
ATOM 1529 C C . ARG A 1 28 ? 6.736 -10.667 -17.388 1.00 54.33 28 ARG A C 3
ATOM 1530 O O . ARG A 1 28 ? 5.990 -11.075 -16.497 1.00 71.13 28 ARG A O 3
ATOM 1551 N N . THR A 1 29 ? 6.824 -11.249 -18.580 1.00 23.51 29 THR A N 3
ATOM 1552 C CA . THR A 1 29 ? 6.033 -12.426 -18.916 1.00 71.21 29 THR A CA 3
ATOM 1553 C C . THR A 1 29 ? 6.773 -13.323 -19.901 1.00 60.54 29 THR A C 3
ATOM 1554 O O . THR A 1 29 ? 6.883 -13.004 -21.085 1.00 62.43 29 THR A O 3
ATOM 1565 N N . VAL A 1 30 ? 7.279 -14.448 -19.406 1.00 32.35 30 VAL A N 3
ATOM 1566 C CA . VAL A 1 30 ? 8.007 -15.393 -20.243 1.00 64.43 30 VAL A CA 3
ATOM 1567 C C . VAL A 1 30 ? 7.914 -16.809 -19.684 1.00 44.40 30 VAL A C 3
ATOM 1568 O O . VAL A 1 30 ? 7.930 -17.026 -18.472 1.00 74.23 30 VAL A O 3
ATOM 1581 N N . PRO A 1 31 ? 7.816 -17.796 -20.586 1.00 62.14 31 PRO A N 3
ATOM 1582 C CA . PRO A 1 31 ? 7.720 -19.209 -20.207 1.00 11.33 31 PRO A CA 3
ATOM 1583 C C . PRO A 1 31 ? 8.769 -19.604 -19.173 1.00 14.14 31 PRO A C 3
ATOM 1584 O O . PRO A 1 31 ? 8.559 -20.525 -18.383 1.00 10.21 31 PRO A O 3
ATOM 1595 N N . ARG A 1 32 ? 9.897 -18.902 -19.183 1.00 11.33 32 ARG A N 3
ATOM 1596 C CA . ARG A 1 32 ? 10.979 -19.180 -18.246 1.00 35.33 32 ARG A CA 3
ATOM 1597 C C . ARG A 1 32 ? 10.623 -18.691 -16.845 1.00 25.44 32 ARG A C 3
ATOM 1598 O O . ARG A 1 32 ? 11.190 -17.715 -16.354 1.00 0.24 32 ARG A O 3
ATOM 1619 N N . LYS A 1 33 ? 9.681 -19.377 -16.206 1.00 4.34 33 LYS A N 3
ATOM 1620 C CA . LYS A 1 33 ? 9.250 -19.014 -14.861 1.00 21.22 33 LYS A CA 3
ATOM 1621 C C . LYS A 1 33 ? 8.898 -17.532 -14.783 1.00 42.03 33 LYS A C 3
ATOM 1622 O O . LYS A 1 33 ? 9.351 -16.823 -13.886 1.00 45.42 33 LYS A O 3
ATOM 1641 N N . GLY A 1 34 ? 8.086 -17.071 -15.729 1.00 54.23 34 GLY A N 3
ATOM 1642 C CA . GLY A 1 34 ? 7.686 -15.676 -15.749 1.00 11.24 34 GLY A CA 3
ATOM 1643 C C . GLY A 1 34 ? 6.197 -15.502 -15.972 1.00 33.44 34 GLY A C 3
ATOM 1644 O O . GLY A 1 34 ? 5.772 -14.999 -17.012 1.00 33.42 34 GLY A O 3
ATOM 1648 N N . VAL A 1 35 ? 5.401 -15.921 -14.993 1.00 75.51 35 VAL A N 3
ATOM 1649 C CA . VAL A 1 35 ? 3.950 -15.811 -15.087 1.00 52.44 35 VAL A CA 3
ATOM 1650 C C . VAL A 1 35 ? 3.477 -14.422 -14.673 1.00 13.12 35 VAL A C 3
ATOM 1651 O O . VAL A 1 35 ? 2.855 -14.254 -13.625 1.00 31.23 35 VAL A O 3
ATOM 1664 N N . ASN A 1 36 ? 3.776 -13.428 -15.504 1.00 34.44 36 ASN A N 3
ATOM 1665 C CA . ASN A 1 36 ? 3.381 -12.053 -15.223 1.00 53.34 36 ASN A CA 3
ATOM 1666 C C . ASN A 1 36 ? 3.964 -11.579 -13.896 1.00 20.14 36 ASN A C 3
ATOM 1667 O O . ASN A 1 36 ? 3.229 -11.234 -12.971 1.00 12.13 36 ASN A O 3
ATOM 1678 N N . SER A 1 37 ? 5.290 -11.565 -13.810 1.00 4.13 37 SER A N 3
ATOM 1679 C CA . SER A 1 37 ? 5.973 -11.137 -12.594 1.00 41.34 37 SER A CA 3
ATOM 1680 C C . SER A 1 37 ? 6.274 -9.642 -12.638 1.00 40.34 37 SER A C 3
ATOM 1681 O O . SER A 1 37 ? 7.006 -9.169 -13.509 1.00 30.04 37 SER A O 3
ATOM 1689 N N . CYS A 1 38 ? 5.704 -8.902 -11.693 1.00 52.23 38 CYS A N 3
ATOM 1690 C CA . CYS A 1 38 ? 5.909 -7.460 -11.622 1.00 71.23 38 CYS A CA 3
ATOM 1691 C C . CYS A 1 38 ? 6.624 -7.075 -10.330 1.00 71.53 38 CYS A C 3
ATOM 1692 O O . CYS A 1 38 ? 5.995 -6.916 -9.284 1.00 55.23 38 CYS A O 3
ATOM 1699 N N . ARG A 1 39 ? 7.942 -6.928 -10.411 1.00 63.14 39 ARG A N 3
ATOM 1700 C CA . ARG A 1 39 ? 8.743 -6.563 -9.249 1.00 62.22 39 ARG A CA 3
ATOM 1701 C C . ARG A 1 39 ? 9.003 -5.060 -9.218 1.00 42.14 39 ARG A C 3
ATOM 1702 O O . ARG A 1 39 ? 9.298 -4.449 -10.246 1.00 4.21 39 ARG A O 3
ATOM 1723 N N . CYS A 1 40 ? 8.891 -4.469 -8.033 1.00 61.53 40 CYS A N 3
ATOM 1724 C CA . CYS A 1 40 ? 9.113 -3.038 -7.867 1.00 73.14 40 CYS A CA 3
ATOM 1725 C C . CYS A 1 40 ? 10.601 -2.708 -7.925 1.00 4.04 40 CYS A C 3
ATOM 1726 O O . CYS A 1 40 ? 11.364 -3.078 -7.033 1.00 2.14 40 CYS A O 3
ATOM 1733 N N . MET A 1 41 ? 11.007 -2.009 -8.980 1.00 73.30 41 MET A N 3
ATOM 1734 C CA . MET A 1 41 ? 12.404 -1.628 -9.153 1.00 14.21 41 MET A CA 3
ATOM 1735 C C . MET A 1 41 ? 12.656 -0.227 -8.605 1.00 44.22 41 MET A C 3
ATOM 1736 O O . MET A 1 41 ? 12.013 0.738 -9.020 1.00 3.42 41 MET A O 3
ATOM 1750 N N . CYS A 1 1 ? 1.639 -0.864 0.197 1.00 23.13 1 CYS A N 4
ATOM 1751 C CA . CYS A 1 1 ? 2.320 -0.758 -1.087 1.00 42.24 1 CYS A CA 4
ATOM 1752 C C . CYS A 1 1 ? 3.544 -1.668 -1.131 1.00 63.01 1 CYS A C 4
ATOM 1753 O O . CYS A 1 1 ? 4.110 -2.015 -0.095 1.00 11.12 1 CYS A O 4
ATOM 1760 N N . ALA A 1 2 ? 3.947 -2.051 -2.338 1.00 43.44 2 ALA A N 4
ATOM 1761 C CA . ALA A 1 2 ? 5.105 -2.918 -2.518 1.00 11.00 2 ALA A CA 4
ATOM 1762 C C . ALA A 1 2 ? 6.403 -2.166 -2.244 1.00 14.54 2 ALA A C 4
ATOM 1763 O O . ALA A 1 2 ? 6.467 -0.945 -2.392 1.00 31.22 2 ALA A O 4
ATOM 1770 N N . SER A 1 3 ? 7.434 -2.901 -1.842 1.00 63.23 3 SER A N 4
ATOM 1771 C CA . SER A 1 3 ? 8.730 -2.302 -1.543 1.00 33.22 3 SER A CA 4
ATOM 1772 C C . SER A 1 3 ? 9.667 -2.408 -2.742 1.00 24.14 3 SER A C 4
ATOM 1773 O O . SER A 1 3 ? 9.274 -2.868 -3.814 1.00 43.30 3 SER A O 4
ATOM 1781 N N . LYS A 1 4 ? 10.911 -1.979 -2.552 1.00 35.01 4 LYS A N 4
ATOM 1782 C CA . LYS A 1 4 ? 11.907 -2.025 -3.615 1.00 61.52 4 LYS A CA 4
ATOM 1783 C C . LYS A 1 4 ? 12.236 -3.467 -3.991 1.00 34.05 4 LYS A C 4
ATOM 1784 O O . LYS A 1 4 ? 12.605 -4.271 -3.137 1.00 25.55 4 LYS A O 4
ATOM 1803 N N . ASN A 1 5 ? 12.099 -3.785 -5.274 1.00 31.54 5 ASN A N 4
ATOM 1804 C CA . ASN A 1 5 ? 12.382 -5.130 -5.762 1.00 23.33 5 ASN A CA 4
ATOM 1805 C C . ASN A 1 5 ? 11.315 -6.115 -5.293 1.00 64.11 5 ASN A C 4
ATOM 1806 O O . ASN A 1 5 ? 11.524 -7.327 -5.314 1.00 64.53 5 ASN A O 4
ATOM 1817 N N . GLU A 1 6 ? 10.172 -5.584 -4.871 1.00 60.12 6 GLU A N 4
ATOM 1818 C CA . GLU A 1 6 ? 9.073 -6.417 -4.397 1.00 52.14 6 GLU A CA 4
ATOM 1819 C C . GLU A 1 6 ? 7.991 -6.549 -5.466 1.00 20.44 6 GLU A C 4
ATOM 1820 O O . GLU A 1 6 ? 7.851 -5.687 -6.333 1.00 0.34 6 GLU A O 4
ATOM 1832 N N . ARG A 1 7 ? 7.229 -7.636 -5.396 1.00 61.00 7 ARG A N 4
ATOM 1833 C CA . ARG A 1 7 ? 6.161 -7.883 -6.357 1.00 62.23 7 ARG A CA 4
ATOM 1834 C C . ARG A 1 7 ? 5.057 -6.838 -6.224 1.00 63.22 7 ARG A C 4
ATOM 1835 O O . ARG A 1 7 ? 4.657 -6.479 -5.116 1.00 64.52 7 ARG A O 4
ATOM 1856 N N . CYS A 1 8 ? 4.569 -6.353 -7.361 1.00 1.22 8 CYS A N 4
ATOM 1857 C CA . CYS A 1 8 ? 3.512 -5.348 -7.373 1.00 25.44 8 CYS A CA 4
ATOM 1858 C C . CYS A 1 8 ? 2.402 -5.739 -8.344 1.00 11.43 8 CYS A C 4
ATOM 1859 O O . CYS A 1 8 ? 2.413 -6.831 -8.910 1.00 3.30 8 CYS A O 4
ATOM 1866 N N . GLY A 1 9 ? 1.443 -4.837 -8.531 1.00 41.42 9 GLY A N 4
ATOM 1867 C CA . GLY A 1 9 ? 0.339 -5.104 -9.434 1.00 32.51 9 GLY A CA 4
ATOM 1868 C C . GLY A 1 9 ? 0.232 -4.074 -10.541 1.00 31.42 9 GLY A C 4
ATOM 1869 O O . GLY A 1 9 ? 0.750 -2.966 -10.418 1.00 4.30 9 GLY A O 4
ATOM 1873 N N . ASN A 1 10 ? -0.442 -4.442 -11.626 1.00 23.10 10 ASN A N 4
ATOM 1874 C CA . ASN A 1 10 ? -0.613 -3.542 -12.761 1.00 1.03 10 ASN A CA 4
ATOM 1875 C C . ASN A 1 10 ? -1.740 -4.021 -13.670 1.00 72.41 10 ASN A C 4
ATOM 1876 O O . ASN A 1 10 ? -1.611 -5.036 -14.354 1.00 64.21 10 ASN A O 4
ATOM 1887 N N . ALA A 1 11 ? -2.846 -3.284 -13.672 1.00 44.33 11 ALA A N 4
ATOM 1888 C CA . ALA A 1 11 ? -3.995 -3.631 -14.499 1.00 65.51 11 ALA A CA 4
ATOM 1889 C C . ALA A 1 11 ? -3.626 -3.634 -15.979 1.00 4.43 11 ALA A C 4
ATOM 1890 O O . ALA A 1 11 ? -4.192 -4.390 -16.769 1.00 43.23 11 ALA A O 4
ATOM 1897 N N . LEU A 1 12 ? -2.674 -2.783 -16.348 1.00 13.15 12 LEU A N 4
ATOM 1898 C CA . LEU A 1 12 ? -2.230 -2.686 -17.734 1.00 22.04 12 LEU A CA 4
ATOM 1899 C C . LEU A 1 12 ? -1.666 -4.018 -18.219 1.00 53.31 12 LEU A C 4
ATOM 1900 O O . LEU A 1 12 ? -1.618 -4.282 -19.421 1.00 2.23 12 LEU A O 4
ATOM 1916 N N . TYR A 1 13 ? -1.243 -4.854 -17.277 1.00 55.43 13 TYR A N 4
ATOM 1917 C CA . TYR A 1 13 ? -0.683 -6.158 -17.609 1.00 32.32 13 TYR A CA 4
ATOM 1918 C C . TYR A 1 13 ? -1.590 -7.282 -17.117 1.00 14.22 13 TYR A C 4
ATOM 1919 O O . TYR A 1 13 ? -1.163 -8.428 -16.985 1.00 50.14 13 TYR A O 4
ATOM 1937 N N . GLY A 1 14 ? -2.848 -6.943 -16.846 1.00 64.25 14 GLY A N 4
ATOM 1938 C CA . GLY A 1 14 ? -3.797 -7.933 -16.372 1.00 61.24 14 GLY A CA 4
ATOM 1939 C C . GLY A 1 14 ? -3.342 -8.607 -15.093 1.00 64.23 14 GLY A C 4
ATOM 1940 O O . GLY A 1 14 ? -3.735 -9.738 -14.804 1.00 5.12 14 GLY A O 4
ATOM 1944 N N . THR A 1 15 ? -2.508 -7.913 -14.324 1.00 55.24 15 THR A N 4
ATOM 1945 C CA . THR A 1 15 ? -1.997 -8.452 -13.071 1.00 3.23 15 THR A CA 4
ATOM 1946 C C . THR A 1 15 ? -2.499 -7.644 -11.879 1.00 61.34 15 THR A C 4
ATOM 1947 O O . THR A 1 15 ? -2.342 -6.424 -11.833 1.00 13.05 15 THR A O 4
ATOM 1958 N N . LYS A 1 16 ? -3.103 -8.332 -10.917 1.00 21.45 16 LYS A N 4
ATOM 1959 C CA . LYS A 1 16 ? -3.627 -7.680 -9.723 1.00 31.04 16 LYS A CA 4
ATOM 1960 C C . LYS A 1 16 ? -2.631 -7.770 -8.571 1.00 64.43 16 LYS A C 4
ATOM 1961 O O . LYS A 1 16 ? -2.194 -8.859 -8.199 1.00 51.33 16 LYS A O 4
ATOM 1980 N N . GLY A 1 17 ? -2.276 -6.619 -8.010 1.00 4.53 17 GLY A N 4
ATOM 1981 C CA . GLY A 1 17 ? -1.334 -6.591 -6.906 1.00 13.44 17 GLY A CA 4
ATOM 1982 C C . GLY A 1 17 ? -1.130 -5.194 -6.353 1.00 43.23 17 GLY A C 4
ATOM 1983 O O . GLY A 1 17 ? -1.646 -4.211 -6.886 1.00 2.14 17 GLY A O 4
ATOM 1987 N N . PRO A 1 18 ? -0.361 -5.093 -5.259 1.00 12.24 18 PRO A N 4
ATOM 1988 C CA . PRO A 1 18 ? -0.073 -3.811 -4.609 1.00 52.52 18 PRO A CA 4
ATOM 1989 C C . PRO A 1 18 ? 0.840 -2.926 -5.452 1.00 30.45 18 PRO A C 4
ATOM 1990 O O . PRO A 1 18 ? 1.690 -3.421 -6.191 1.00 32.12 18 PRO A O 4
ATOM 2001 N N . GLY A 1 19 ? 0.659 -1.614 -5.334 1.00 72.32 19 GLY A N 4
ATOM 2002 C CA . GLY A 1 19 ? 1.474 -0.682 -6.091 1.00 23.23 19 GLY A CA 4
ATOM 2003 C C . GLY A 1 19 ? 2.747 -0.301 -5.361 1.00 11.41 19 GLY A C 4
ATOM 2004 O O . GLY A 1 19 ? 2.798 -0.329 -4.131 1.00 4.21 19 GLY A O 4
ATOM 2008 N N . CYS A 1 20 ? 3.778 0.056 -6.120 1.00 31.24 20 CYS A N 4
ATOM 2009 C CA . CYS A 1 20 ? 5.058 0.443 -5.539 1.00 32.34 20 CYS A CA 4
ATOM 2010 C C . CYS A 1 20 ? 4.913 1.706 -4.695 1.00 52.35 20 CYS A C 4
ATOM 2011 O O . CYS A 1 20 ? 4.339 2.701 -5.141 1.00 24.11 20 CYS A O 4
ATOM 2018 N N . CYS A 1 21 ? 5.437 1.660 -3.475 1.00 74.11 21 CYS A N 4
ATOM 2019 C CA . CYS A 1 21 ? 5.366 2.799 -2.568 1.00 43.34 21 CYS A CA 4
ATOM 2020 C C . CYS A 1 21 ? 5.872 4.068 -3.249 1.00 54.22 21 CYS A C 4
ATOM 2021 O O . CYS A 1 21 ? 5.219 5.110 -3.206 1.00 73.10 21 CYS A O 4
ATOM 2028 N N . ASN A 1 22 ? 7.039 3.971 -3.877 1.00 52.35 22 ASN A N 4
ATOM 2029 C CA . ASN A 1 22 ? 7.632 5.111 -4.567 1.00 63.14 22 ASN A CA 4
ATOM 2030 C C . ASN A 1 22 ? 8.663 4.649 -5.593 1.00 3.21 22 ASN A C 4
ATOM 2031 O O . ASN A 1 22 ? 9.741 4.175 -5.235 1.00 51.53 22 ASN A O 4
ATOM 2042 N N . GLY A 1 23 ? 8.324 4.792 -6.871 1.00 22.33 23 GLY A N 4
ATOM 2043 C CA . GLY A 1 23 ? 9.231 4.385 -7.929 1.00 13.45 23 GLY A CA 4
ATOM 2044 C C . GLY A 1 23 ? 8.503 4.017 -9.206 1.00 71.30 23 GLY A C 4
ATOM 2045 O O . GLY A 1 23 ? 7.760 4.826 -9.762 1.00 63.14 23 GLY A O 4
ATOM 2049 N N . LYS A 1 24 ? 8.717 2.792 -9.674 1.00 75.23 24 LYS A N 4
ATOM 2050 C CA . LYS A 1 24 ? 8.076 2.316 -10.895 1.00 1.22 24 LYS A CA 4
ATOM 2051 C C . LYS A 1 24 ? 8.083 0.792 -10.954 1.00 54.14 24 LYS A C 4
ATOM 2052 O O . LYS A 1 24 ? 9.082 0.152 -10.626 1.00 1.00 24 LYS A O 4
ATOM 2071 N N . CYS A 1 25 ? 6.962 0.216 -11.377 1.00 1.14 25 CYS A N 4
ATOM 2072 C CA . CYS A 1 25 ? 6.839 -1.233 -11.481 1.00 15.24 25 CYS A CA 4
ATOM 2073 C C . CYS A 1 25 ? 7.481 -1.743 -12.767 1.00 40.55 25 CYS A C 4
ATOM 2074 O O . CYS A 1 25 ? 7.229 -1.214 -13.851 1.00 10.13 25 CYS A O 4
ATOM 2081 N N . ILE A 1 26 ? 8.311 -2.772 -12.640 1.00 62.00 26 ILE A N 4
ATOM 2082 C CA . ILE A 1 26 ? 8.988 -3.354 -13.792 1.00 44.22 26 ILE A CA 4
ATOM 2083 C C . ILE A 1 26 ? 8.233 -4.570 -14.317 1.00 62.04 26 ILE A C 4
ATOM 2084 O O . ILE A 1 26 ? 8.542 -5.708 -13.962 1.00 2.32 26 ILE A O 4
ATOM 2100 N N . CYS A 1 27 ? 7.242 -4.323 -15.167 1.00 43.45 27 CYS A N 4
ATOM 2101 C CA . CYS A 1 27 ? 6.443 -5.397 -15.744 1.00 54.51 27 CYS A CA 4
ATOM 2102 C C . CYS A 1 27 ? 7.123 -5.978 -16.980 1.00 22.11 27 CYS A C 4
ATOM 2103 O O . CYS A 1 27 ? 7.337 -5.279 -17.970 1.00 41.23 27 CYS A O 4
ATOM 2110 N N . ARG A 1 28 ? 7.460 -7.262 -16.914 1.00 4.12 28 ARG A N 4
ATOM 2111 C CA . ARG A 1 28 ? 8.117 -7.937 -18.026 1.00 63.53 28 ARG A CA 4
ATOM 2112 C C . ARG A 1 28 ? 7.632 -9.379 -18.150 1.00 2.11 28 ARG A C 4
ATOM 2113 O O . ARG A 1 28 ? 7.209 -9.990 -17.168 1.00 10.01 28 ARG A O 4
ATOM 2134 N N . THR A 1 29 ? 7.696 -9.917 -19.364 1.00 31.53 29 THR A N 4
ATOM 2135 C CA . THR A 1 29 ? 7.262 -11.286 -19.617 1.00 0.44 29 THR A CA 4
ATOM 2136 C C . THR A 1 29 ? 8.426 -12.263 -19.495 1.00 14.11 29 THR A C 4
ATOM 2137 O O . THR A 1 29 ? 9.270 -12.352 -20.386 1.00 63.20 29 THR A O 4
ATOM 2148 N N . VAL A 1 30 ? 8.464 -12.995 -18.386 1.00 72.32 30 VAL A N 4
ATOM 2149 C CA . VAL A 1 30 ? 9.523 -13.968 -18.149 1.00 25.22 30 VAL A CA 4
ATOM 2150 C C . VAL A 1 30 ? 9.044 -15.385 -18.441 1.00 32.51 30 VAL A C 4
ATOM 2151 O O . VAL A 1 30 ? 8.237 -15.958 -17.708 1.00 23.03 30 VAL A O 4
ATOM 2164 N N . PRO A 1 31 ? 9.551 -15.967 -19.538 1.00 32.41 31 PRO A N 4
ATOM 2165 C CA . PRO A 1 31 ? 9.189 -17.326 -19.952 1.00 61.31 31 PRO A CA 4
ATOM 2166 C C . PRO A 1 31 ? 9.264 -18.323 -18.800 1.00 54.33 31 PRO A C 4
ATOM 2167 O O . PRO A 1 31 ? 8.405 -19.195 -18.665 1.00 44.12 31 PRO A O 4
ATOM 2178 N N . ARG A 1 32 ? 10.294 -18.187 -17.972 1.00 43.13 32 ARG A N 4
ATOM 2179 C CA . ARG A 1 32 ? 10.481 -19.076 -16.832 1.00 74.21 32 ARG A CA 4
ATOM 2180 C C . ARG A 1 32 ? 9.393 -18.853 -15.785 1.00 71.54 32 ARG A C 4
ATOM 2181 O O . ARG A 1 32 ? 9.604 -18.156 -14.793 1.00 23.21 32 ARG A O 4
ATOM 2202 N N . LYS A 1 33 ? 8.228 -19.450 -16.014 1.00 71.12 33 LYS A N 4
ATOM 2203 C CA . LYS A 1 33 ? 7.106 -19.319 -15.092 1.00 3.41 33 LYS A CA 4
ATOM 2204 C C . LYS A 1 33 ? 6.932 -17.869 -14.650 1.00 63.11 33 LYS A C 4
ATOM 2205 O O . LYS A 1 33 ? 6.857 -17.578 -13.457 1.00 62.40 33 LYS A O 4
ATOM 2224 N N . GLY A 1 34 ? 6.867 -16.963 -15.621 1.00 4.32 34 GLY A N 4
ATOM 2225 C CA . GLY A 1 34 ? 6.701 -15.555 -15.311 1.00 42.32 34 GLY A CA 4
ATOM 2226 C C . GLY A 1 34 ? 5.749 -14.860 -16.264 1.00 34.01 34 GLY A C 4
ATOM 2227 O O . GLY A 1 34 ? 6.177 -14.156 -17.179 1.00 21.42 34 GLY A O 4
ATOM 2231 N N . VAL A 1 35 ? 4.452 -15.058 -16.051 1.00 34.51 35 VAL A N 4
ATOM 2232 C CA . VAL A 1 35 ? 3.435 -14.446 -16.898 1.00 63.33 35 VAL A CA 4
ATOM 2233 C C . VAL A 1 35 ? 3.248 -12.973 -16.555 1.00 12.15 35 VAL A C 4
ATOM 2234 O O . VAL A 1 35 ? 2.323 -12.607 -15.830 1.00 41.14 35 VAL A O 4
ATOM 2247 N N . ASN A 1 36 ? 4.132 -12.131 -17.080 1.00 21.22 36 ASN A N 4
ATOM 2248 C CA . ASN A 1 36 ? 4.064 -10.696 -16.828 1.00 63.24 36 ASN A CA 4
ATOM 2249 C C . ASN A 1 36 ? 4.436 -10.379 -15.383 1.00 52.11 36 ASN A C 4
ATOM 2250 O O . ASN A 1 36 ? 3.615 -9.876 -14.616 1.00 74.13 36 ASN A O 4
ATOM 2261 N N . SER A 1 37 ? 5.679 -10.676 -15.019 1.00 1.14 37 SER A N 4
ATOM 2262 C CA . SER A 1 37 ? 6.159 -10.425 -13.665 1.00 21.44 37 SER A CA 4
ATOM 2263 C C . SER A 1 37 ? 6.497 -8.950 -13.472 1.00 64.23 37 SER A C 4
ATOM 2264 O O . SER A 1 37 ? 7.383 -8.412 -14.137 1.00 63.43 37 SER A O 4
ATOM 2272 N N . CYS A 1 38 ? 5.785 -8.301 -12.558 1.00 2.24 38 CYS A N 4
ATOM 2273 C CA . CYS A 1 38 ? 6.007 -6.888 -12.276 1.00 45.21 38 CYS A CA 4
ATOM 2274 C C . CYS A 1 38 ? 6.769 -6.707 -10.966 1.00 33.31 38 CYS A C 4
ATOM 2275 O O . CYS A 1 38 ? 6.195 -6.819 -9.882 1.00 40.14 38 CYS A O 4
ATOM 2282 N N . ARG A 1 39 ? 8.063 -6.428 -11.074 1.00 45.30 39 ARG A N 4
ATOM 2283 C CA . ARG A 1 39 ? 8.904 -6.233 -9.899 1.00 13.44 39 ARG A CA 4
ATOM 2284 C C . ARG A 1 39 ? 9.177 -4.750 -9.665 1.00 55.44 39 ARG A C 4
ATOM 2285 O O . ARG A 1 39 ? 9.584 -4.031 -10.579 1.00 24.24 39 ARG A O 4
ATOM 2306 N N . CYS A 1 40 ? 8.948 -4.297 -8.437 1.00 61.30 40 CYS A N 4
ATOM 2307 C CA . CYS A 1 40 ? 9.168 -2.900 -8.083 1.00 32.32 40 CYS A CA 4
ATOM 2308 C C . CYS A 1 40 ? 10.627 -2.508 -8.296 1.00 50.01 40 CYS A C 4
ATOM 2309 O O . CYS A 1 40 ? 11.539 -3.249 -7.930 1.00 42.51 40 CYS A O 4
ATOM 2316 N N . MET A 1 41 ? 10.839 -1.338 -8.891 1.00 34.34 41 MET A N 4
ATOM 2317 C CA . MET A 1 41 ? 12.187 -0.847 -9.151 1.00 54.13 41 MET A CA 4
ATOM 2318 C C . MET A 1 41 ? 12.175 0.654 -9.425 1.00 73.45 41 MET A C 4
ATOM 2319 O O . MET A 1 41 ? 11.129 1.300 -9.353 1.00 11.23 41 MET A O 4
ATOM 2333 N N . CYS A 1 1 ? 1.538 -0.763 0.803 1.00 15.51 1 CYS A N 5
ATOM 2334 C CA . CYS A 1 1 ? 1.891 -0.775 -0.611 1.00 64.21 1 CYS A CA 5
ATOM 2335 C C . CYS A 1 1 ? 3.121 -1.645 -0.856 1.00 71.13 1 CYS A C 5
ATOM 2336 O O . CYS A 1 1 ? 3.760 -2.113 0.085 1.00 64.40 1 CYS A O 5
ATOM 2343 N N . ALA A 1 2 ? 3.445 -1.856 -2.128 1.00 22.53 2 ALA A N 5
ATOM 2344 C CA . ALA A 1 2 ? 4.599 -2.668 -2.497 1.00 54.42 2 ALA A CA 5
ATOM 2345 C C . ALA A 1 2 ? 5.902 -1.930 -2.211 1.00 64.33 2 ALA A C 5
ATOM 2346 O O . ALA A 1 2 ? 6.128 -0.831 -2.716 1.00 43.50 2 ALA A O 5
ATOM 2353 N N . SER A 1 3 ? 6.757 -2.543 -1.398 1.00 42.32 3 SER A N 5
ATOM 2354 C CA . SER A 1 3 ? 8.037 -1.942 -1.042 1.00 1.14 3 SER A CA 5
ATOM 2355 C C . SER A 1 3 ? 9.039 -2.079 -2.184 1.00 72.11 3 SER A C 5
ATOM 2356 O O . SER A 1 3 ? 8.693 -2.524 -3.279 1.00 23.02 3 SER A O 5
ATOM 2364 N N . LYS A 1 4 ? 10.283 -1.694 -1.921 1.00 51.41 4 LYS A N 5
ATOM 2365 C CA . LYS A 1 4 ? 11.338 -1.774 -2.925 1.00 15.42 4 LYS A CA 5
ATOM 2366 C C . LYS A 1 4 ? 11.642 -3.226 -3.280 1.00 11.54 4 LYS A C 5
ATOM 2367 O O . LYS A 1 4 ? 11.939 -4.039 -2.405 1.00 52.45 4 LYS A O 5
ATOM 2386 N N . ASN A 1 5 ? 11.567 -3.543 -4.568 1.00 62.30 5 ASN A N 5
ATOM 2387 C CA . ASN A 1 5 ? 11.836 -4.897 -5.038 1.00 72.51 5 ASN A CA 5
ATOM 2388 C C . ASN A 1 5 ? 10.709 -5.846 -4.638 1.00 43.53 5 ASN A C 5
ATOM 2389 O O . ASN A 1 5 ? 10.883 -7.064 -4.634 1.00 52.32 5 ASN A O 5
ATOM 2400 N N . GLU A 1 6 ? 9.555 -5.277 -4.303 1.00 43.24 6 GLU A N 5
ATOM 2401 C CA . GLU A 1 6 ? 8.401 -6.072 -3.902 1.00 53.11 6 GLU A CA 5
ATOM 2402 C C . GLU A 1 6 ? 7.473 -6.321 -5.088 1.00 14.44 6 GLU A C 5
ATOM 2403 O O . GLU A 1 6 ? 7.455 -5.550 -6.048 1.00 15.05 6 GLU A O 5
ATOM 2415 N N . ARG A 1 7 ? 6.704 -7.402 -5.013 1.00 60.21 7 ARG A N 5
ATOM 2416 C CA . ARG A 1 7 ? 5.775 -7.754 -6.080 1.00 32.10 7 ARG A CA 5
ATOM 2417 C C . ARG A 1 7 ? 4.557 -6.835 -6.065 1.00 72.13 7 ARG A C 5
ATOM 2418 O O . ARG A 1 7 ? 3.820 -6.779 -5.080 1.00 51.13 7 ARG A O 5
ATOM 2439 N N . CYS A 1 8 ? 4.352 -6.116 -7.164 1.00 14.35 8 CYS A N 5
ATOM 2440 C CA . CYS A 1 8 ? 3.224 -5.198 -7.278 1.00 24.32 8 CYS A CA 5
ATOM 2441 C C . CYS A 1 8 ? 2.326 -5.584 -8.449 1.00 50.35 8 CYS A C 5
ATOM 2442 O O . CYS A 1 8 ? 2.589 -6.558 -9.153 1.00 43.22 8 CYS A O 5
ATOM 2449 N N . GLY A 1 9 ? 1.263 -4.811 -8.652 1.00 41.14 9 GLY A N 5
ATOM 2450 C CA . GLY A 1 9 ? 0.342 -5.087 -9.739 1.00 51.13 9 GLY A CA 5
ATOM 2451 C C . GLY A 1 9 ? 0.457 -4.080 -10.866 1.00 55.24 9 GLY A C 5
ATOM 2452 O O . GLY A 1 9 ? 1.159 -3.078 -10.743 1.00 3.30 9 GLY A O 5
ATOM 2456 N N . ASN A 1 10 ? -0.235 -4.347 -11.969 1.00 71.24 10 ASN A N 5
ATOM 2457 C CA . ASN A 1 10 ? -0.206 -3.457 -13.124 1.00 62.24 10 ASN A CA 5
ATOM 2458 C C . ASN A 1 10 ? -1.367 -3.753 -14.069 1.00 30.13 10 ASN A C 5
ATOM 2459 O O . ASN A 1 10 ? -1.398 -4.795 -14.723 1.00 13.10 10 ASN A O 5
ATOM 2470 N N . ALA A 1 11 ? -2.320 -2.829 -14.134 1.00 44.32 11 ALA A N 5
ATOM 2471 C CA . ALA A 1 11 ? -3.481 -2.989 -15.000 1.00 12.20 11 ALA A CA 5
ATOM 2472 C C . ALA A 1 11 ? -3.061 -3.160 -16.456 1.00 14.50 11 ALA A C 5
ATOM 2473 O O . ALA A 1 11 ? -3.702 -3.886 -17.217 1.00 33.14 11 ALA A O 5
ATOM 2480 N N . LEU A 1 12 ? -1.982 -2.486 -16.838 1.00 54.35 12 LEU A N 5
ATOM 2481 C CA . LEU A 1 12 ? -1.477 -2.562 -18.205 1.00 21.32 12 LEU A CA 5
ATOM 2482 C C . LEU A 1 12 ? -1.090 -3.994 -18.563 1.00 3.43 12 LEU A C 5
ATOM 2483 O O . LEU A 1 12 ? -1.068 -4.367 -19.736 1.00 3.42 12 LEU A O 5
ATOM 2499 N N . TYR A 1 13 ? -0.787 -4.791 -17.544 1.00 72.14 13 TYR A N 5
ATOM 2500 C CA . TYR A 1 13 ? -0.401 -6.182 -17.751 1.00 42.24 13 TYR A CA 5
ATOM 2501 C C . TYR A 1 13 ? -1.522 -7.127 -17.330 1.00 63.13 13 TYR A C 5
ATOM 2502 O O . TYR A 1 13 ? -1.302 -8.322 -17.137 1.00 61.14 13 TYR A O 5
ATOM 2520 N N . GLY A 1 14 ? -2.726 -6.581 -17.190 1.00 31.40 14 GLY A N 5
ATOM 2521 C CA . GLY A 1 14 ? -3.865 -7.389 -16.793 1.00 42.23 14 GLY A CA 5
ATOM 2522 C C . GLY A 1 14 ? -3.689 -8.003 -15.419 1.00 13.15 14 GLY A C 5
ATOM 2523 O O . GLY A 1 14 ? -4.334 -8.998 -15.087 1.00 72.42 14 GLY A O 5
ATOM 2527 N N . THR A 1 15 ? -2.812 -7.410 -14.615 1.00 13.45 15 THR A N 5
ATOM 2528 C CA . THR A 1 15 ? -2.551 -7.906 -13.269 1.00 53.23 15 THR A CA 5
ATOM 2529 C C . THR A 1 15 ? -3.013 -6.906 -12.215 1.00 44.33 15 THR A C 5
ATOM 2530 O O . THR A 1 15 ? -2.608 -5.743 -12.229 1.00 13.24 15 THR A O 5
ATOM 2541 N N . LYS A 1 16 ? -3.861 -7.365 -11.302 1.00 30.12 16 LYS A N 5
ATOM 2542 C CA . LYS A 1 16 ? -4.377 -6.512 -10.238 1.00 3.40 16 LYS A CA 5
ATOM 2543 C C . LYS A 1 16 ? -3.577 -6.701 -8.953 1.00 33.12 16 LYS A C 5
ATOM 2544 O O . LYS A 1 16 ? -3.587 -7.777 -8.357 1.00 73.51 16 LYS A O 5
ATOM 2563 N N . GLY A 1 17 ? -2.886 -5.647 -8.530 1.00 14.32 17 GLY A N 5
ATOM 2564 C CA . GLY A 1 17 ? -2.093 -5.718 -7.317 1.00 4.01 17 GLY A CA 5
ATOM 2565 C C . GLY A 1 17 ? -1.808 -4.350 -6.729 1.00 62.12 17 GLY A C 5
ATOM 2566 O O . GLY A 1 17 ? -2.226 -3.322 -7.263 1.00 20.33 17 GLY A O 5
ATOM 2570 N N . PRO A 1 18 ? -1.081 -4.326 -5.602 1.00 42.43 18 PRO A N 5
ATOM 2571 C CA . PRO A 1 18 ? -0.725 -3.080 -4.916 1.00 55.34 18 PRO A CA 5
ATOM 2572 C C . PRO A 1 18 ? 0.286 -2.253 -5.703 1.00 60.10 18 PRO A C 5
ATOM 2573 O O . PRO A 1 18 ? 1.014 -2.780 -6.543 1.00 71.22 18 PRO A O 5
ATOM 2584 N N . GLY A 1 19 ? 0.326 -0.954 -5.424 1.00 44.43 19 GLY A N 5
ATOM 2585 C CA . GLY A 1 19 ? 1.253 -0.075 -6.115 1.00 32.35 19 GLY A CA 5
ATOM 2586 C C . GLY A 1 19 ? 2.581 0.047 -5.395 1.00 64.31 19 GLY A C 5
ATOM 2587 O O . GLY A 1 19 ? 2.677 -0.235 -4.200 1.00 63.43 19 GLY A O 5
ATOM 2591 N N . CYS A 1 20 ? 3.610 0.467 -6.123 1.00 65.33 20 CYS A N 5
ATOM 2592 C CA . CYS A 1 20 ? 4.941 0.624 -5.549 1.00 21.42 20 CYS A CA 5
ATOM 2593 C C . CYS A 1 20 ? 5.027 1.899 -4.715 1.00 33.31 20 CYS A C 5
ATOM 2594 O O . CYS A 1 20 ? 4.703 2.988 -5.190 1.00 73.41 20 CYS A O 5
ATOM 2601 N N . CYS A 1 21 ? 5.465 1.756 -3.469 1.00 23.42 21 CYS A N 5
ATOM 2602 C CA . CYS A 1 21 ? 5.594 2.894 -2.567 1.00 40.24 21 CYS A CA 5
ATOM 2603 C C . CYS A 1 21 ? 6.585 3.915 -3.119 1.00 1.23 21 CYS A C 5
ATOM 2604 O O . CYS A 1 21 ? 6.367 5.122 -3.022 1.00 21.04 21 CYS A O 5
ATOM 2611 N N . ASN A 1 22 ? 7.675 3.421 -3.698 1.00 15.11 22 ASN A N 5
ATOM 2612 C CA . ASN A 1 22 ? 8.700 4.290 -4.265 1.00 34.22 22 ASN A CA 5
ATOM 2613 C C . ASN A 1 22 ? 9.449 3.584 -5.391 1.00 11.11 22 ASN A C 5
ATOM 2614 O O . ASN A 1 22 ? 10.305 2.735 -5.145 1.00 13.23 22 ASN A O 5
ATOM 2625 N N . GLY A 1 23 ? 9.121 3.942 -6.629 1.00 13.54 23 GLY A N 5
ATOM 2626 C CA . GLY A 1 23 ? 9.772 3.335 -7.774 1.00 72.43 23 GLY A CA 5
ATOM 2627 C C . GLY A 1 23 ? 8.780 2.807 -8.793 1.00 4.55 23 GLY A C 5
ATOM 2628 O O . GLY A 1 23 ? 7.614 2.576 -8.473 1.00 22.51 23 GLY A O 5
ATOM 2632 N N . LYS A 1 24 ? 9.243 2.619 -10.024 1.00 20.23 24 LYS A N 5
ATOM 2633 C CA . LYS A 1 24 ? 8.389 2.116 -11.094 1.00 5.33 24 LYS A CA 5
ATOM 2634 C C . LYS A 1 24 ? 8.376 0.591 -11.108 1.00 14.04 24 LYS A C 5
ATOM 2635 O O . LYS A 1 24 ? 9.401 -0.051 -10.879 1.00 60.42 24 LYS A O 5
ATOM 2654 N N . CYS A 1 25 ? 7.208 0.017 -11.378 1.00 63.14 25 CYS A N 5
ATOM 2655 C CA . CYS A 1 25 ? 7.061 -1.433 -11.424 1.00 14.35 25 CYS A CA 5
ATOM 2656 C C . CYS A 1 25 ? 7.587 -1.992 -12.742 1.00 72.31 25 CYS A C 5
ATOM 2657 O O . CYS A 1 25 ? 7.414 -1.384 -13.799 1.00 24.31 25 CYS A O 5
ATOM 2664 N N . ILE A 1 26 ? 8.228 -3.154 -12.671 1.00 44.34 26 ILE A N 5
ATOM 2665 C CA . ILE A 1 26 ? 8.778 -3.796 -13.859 1.00 2.30 26 ILE A CA 5
ATOM 2666 C C . ILE A 1 26 ? 8.117 -5.147 -14.110 1.00 13.44 26 ILE A C 5
ATOM 2667 O O . ILE A 1 26 ? 8.511 -6.160 -13.532 1.00 31.12 26 ILE A O 5
ATOM 2683 N N . CYS A 1 27 ? 7.110 -5.154 -14.977 1.00 33.35 27 CYS A N 5
ATOM 2684 C CA . CYS A 1 27 ? 6.393 -6.380 -15.306 1.00 61.42 27 CYS A CA 5
ATOM 2685 C C . CYS A 1 27 ? 7.097 -7.136 -16.430 1.00 31.34 27 CYS A C 5
ATOM 2686 O O . CYS A 1 27 ? 7.500 -6.546 -17.431 1.00 43.55 27 CYS A O 5
ATOM 2693 N N . ARG A 1 28 ? 7.240 -8.446 -16.255 1.00 0.02 28 ARG A N 5
ATOM 2694 C CA . ARG A 1 28 ? 7.895 -9.283 -17.253 1.00 5.24 28 ARG A CA 5
ATOM 2695 C C . ARG A 1 28 ? 7.072 -10.535 -17.538 1.00 33.23 28 ARG A C 5
ATOM 2696 O O . ARG A 1 28 ? 6.314 -11.001 -16.686 1.00 24.43 28 ARG A O 5
ATOM 2717 N N . THR A 1 29 ? 7.224 -11.076 -18.743 1.00 21.14 29 THR A N 5
ATOM 2718 C CA . THR A 1 29 ? 6.494 -12.273 -19.141 1.00 50.21 29 THR A CA 5
ATOM 2719 C C . THR A 1 29 ? 7.301 -13.106 -20.130 1.00 43.32 29 THR A C 5
ATOM 2720 O O . THR A 1 29 ? 7.536 -12.687 -21.264 1.00 1.33 29 THR A O 5
ATOM 2731 N N . VAL A 1 30 ? 7.724 -14.288 -19.694 1.00 71.34 30 VAL A N 5
ATOM 2732 C CA . VAL A 1 30 ? 8.504 -15.181 -20.543 1.00 31.53 30 VAL A CA 5
ATOM 2733 C C . VAL A 1 30 ? 8.473 -16.610 -20.012 1.00 34.22 30 VAL A C 5
ATOM 2734 O O . VAL A 1 30 ? 8.413 -16.849 -18.806 1.00 34.54 30 VAL A O 5
ATOM 2747 N N . PRO A 1 31 ? 8.515 -17.585 -20.933 1.00 14.45 31 PRO A N 5
ATOM 2748 C CA . PRO A 1 31 ? 8.493 -19.008 -20.581 1.00 3.52 31 PRO A CA 5
ATOM 2749 C C . PRO A 1 31 ? 9.487 -19.346 -19.475 1.00 63.43 31 PRO A C 5
ATOM 2750 O O . PRO A 1 31 ? 9.305 -20.317 -18.740 1.00 1.22 31 PRO A O 5
ATOM 2761 N N . ARG A 1 32 ? 10.538 -18.541 -19.363 1.00 43.35 32 ARG A N 5
ATOM 2762 C CA . ARG A 1 32 ? 11.562 -18.756 -18.348 1.00 34.24 32 ARG A CA 5
ATOM 2763 C C . ARG A 1 32 ? 11.043 -18.376 -16.964 1.00 34.41 32 ARG A C 5
ATOM 2764 O O . ARG A 1 32 ? 11.466 -17.377 -16.383 1.00 21.15 32 ARG A O 5
ATOM 2785 N N . LYS A 1 33 ? 10.122 -19.180 -16.442 1.00 23.12 33 LYS A N 5
ATOM 2786 C CA . LYS A 1 33 ? 9.545 -18.930 -15.126 1.00 71.24 33 LYS A CA 5
ATOM 2787 C C . LYS A 1 33 ? 9.117 -17.473 -14.988 1.00 5.51 33 LYS A C 5
ATOM 2788 O O . LYS A 1 33 ? 9.188 -16.895 -13.904 1.00 32.32 33 LYS A O 5
ATOM 2807 N N . GLY A 1 34 ? 8.673 -16.883 -16.094 1.00 34.14 34 GLY A N 5
ATOM 2808 C CA . GLY A 1 34 ? 8.239 -15.498 -16.073 1.00 60.31 34 GLY A CA 5
ATOM 2809 C C . GLY A 1 34 ? 6.732 -15.361 -16.166 1.00 63.11 34 GLY A C 5
ATOM 2810 O O . GLY A 1 34 ? 6.212 -14.785 -17.122 1.00 12.15 34 GLY A O 5
ATOM 2814 N N . VAL A 1 35 ? 6.029 -15.893 -15.172 1.00 35.31 35 VAL A N 5
ATOM 2815 C CA . VAL A 1 35 ? 4.572 -15.828 -15.146 1.00 22.13 35 VAL A CA 5
ATOM 2816 C C . VAL A 1 35 ? 4.092 -14.476 -14.632 1.00 12.34 35 VAL A C 5
ATOM 2817 O O . VAL A 1 35 ? 3.600 -14.366 -13.509 1.00 45.01 35 VAL A O 5
ATOM 2830 N N . ASN A 1 36 ? 4.237 -13.448 -15.461 1.00 41.35 36 ASN A N 5
ATOM 2831 C CA . ASN A 1 36 ? 3.818 -12.101 -15.091 1.00 12.03 36 ASN A CA 5
ATOM 2832 C C . ASN A 1 36 ? 4.549 -11.629 -13.837 1.00 72.34 36 ASN A C 5
ATOM 2833 O O . ASN A 1 36 ? 3.927 -11.344 -12.814 1.00 21.30 36 ASN A O 5
ATOM 2844 N N . SER A 1 37 ? 5.873 -11.549 -13.926 1.00 54.11 37 SER A N 5
ATOM 2845 C CA . SER A 1 37 ? 6.689 -11.115 -12.799 1.00 2.23 37 SER A CA 5
ATOM 2846 C C . SER A 1 37 ? 6.825 -9.595 -12.780 1.00 24.43 37 SER A C 5
ATOM 2847 O O . SER A 1 37 ? 7.554 -9.015 -13.585 1.00 70.44 37 SER A O 5
ATOM 2855 N N . CYS A 1 38 ? 6.119 -8.956 -11.854 1.00 14.12 38 CYS A N 5
ATOM 2856 C CA . CYS A 1 38 ? 6.158 -7.504 -11.728 1.00 24.10 38 CYS A CA 5
ATOM 2857 C C . CYS A 1 38 ? 6.880 -7.088 -10.449 1.00 61.43 38 CYS A C 5
ATOM 2858 O O . CYS A 1 38 ? 6.278 -7.026 -9.377 1.00 45.10 38 CYS A O 5
ATOM 2865 N N . ARG A 1 39 ? 8.173 -6.805 -10.571 1.00 72.25 39 ARG A N 5
ATOM 2866 C CA . ARG A 1 39 ? 8.977 -6.397 -9.426 1.00 40.52 39 ARG A CA 5
ATOM 2867 C C . ARG A 1 39 ? 9.031 -4.876 -9.315 1.00 2.31 39 ARG A C 5
ATOM 2868 O O . ARG A 1 39 ? 9.139 -4.172 -10.320 1.00 35.31 39 ARG A O 5
ATOM 2889 N N . CYS A 1 40 ? 8.956 -4.374 -8.087 1.00 33.45 40 CYS A N 5
ATOM 2890 C CA . CYS A 1 40 ? 8.995 -2.938 -7.843 1.00 1.34 40 CYS A CA 5
ATOM 2891 C C . CYS A 1 40 ? 10.428 -2.416 -7.895 1.00 22.13 40 CYS A C 5
ATOM 2892 O O . CYS A 1 40 ? 11.320 -2.956 -7.241 1.00 61.20 40 CYS A O 5
ATOM 2899 N N . MET A 1 41 ? 10.641 -1.363 -8.677 1.00 15.34 41 MET A N 5
ATOM 2900 C CA . MET A 1 41 ? 11.965 -0.767 -8.813 1.00 33.11 41 MET A CA 5
ATOM 2901 C C . MET A 1 41 ? 11.863 0.738 -9.041 1.00 21.30 41 MET A C 5
ATOM 2902 O O . MET A 1 41 ? 11.549 1.189 -10.143 1.00 14.21 41 MET A O 5
ATOM 2916 N N . CYS A 1 1 ? 1.524 0.801 -0.441 1.00 3.24 1 CYS A N 6
ATOM 2917 C CA . CYS A 1 1 ? 2.303 0.557 -1.649 1.00 31.23 1 CYS A CA 6
ATOM 2918 C C . CYS A 1 1 ? 3.462 -0.395 -1.366 1.00 11.43 1 CYS A C 6
ATOM 2919 O O . CYS A 1 1 ? 3.940 -0.488 -0.236 1.00 33.25 1 CYS A O 6
ATOM 2926 N N . ALA A 1 2 ? 3.909 -1.098 -2.401 1.00 32.12 2 ALA A N 6
ATOM 2927 C CA . ALA A 1 2 ? 5.013 -2.040 -2.265 1.00 33.33 2 ALA A CA 6
ATOM 2928 C C . ALA A 1 2 ? 6.345 -1.310 -2.131 1.00 15.33 2 ALA A C 6
ATOM 2929 O O . ALA A 1 2 ? 6.447 -0.123 -2.442 1.00 34.20 2 ALA A O 6
ATOM 2936 N N . SER A 1 3 ? 7.363 -2.026 -1.665 1.00 12.11 3 SER A N 6
ATOM 2937 C CA . SER A 1 3 ? 8.688 -1.444 -1.485 1.00 72.04 3 SER A CA 6
ATOM 2938 C C . SER A 1 3 ? 9.637 -1.903 -2.588 1.00 73.04 3 SER A C 6
ATOM 2939 O O . SER A 1 3 ? 9.216 -2.514 -3.571 1.00 64.21 3 SER A O 6
ATOM 2947 N N . LYS A 1 4 ? 10.920 -1.604 -2.418 1.00 40.23 4 LYS A N 6
ATOM 2948 C CA . LYS A 1 4 ? 11.931 -1.985 -3.397 1.00 23.51 4 LYS A CA 6
ATOM 2949 C C . LYS A 1 4 ? 12.065 -3.503 -3.478 1.00 55.22 4 LYS A C 6
ATOM 2950 O O . LYS A 1 4 ? 12.095 -4.188 -2.457 1.00 2.01 4 LYS A O 6
ATOM 2969 N N . ASN A 1 5 ? 12.145 -4.021 -4.700 1.00 13.34 5 ASN A N 6
ATOM 2970 C CA . ASN A 1 5 ? 12.276 -5.457 -4.914 1.00 33.45 5 ASN A CA 6
ATOM 2971 C C . ASN A 1 5 ? 11.036 -6.196 -4.418 1.00 62.44 5 ASN A C 6
ATOM 2972 O O . ASN A 1 5 ? 11.057 -7.414 -4.242 1.00 61.14 5 ASN A O 6
ATOM 2983 N N . GLU A 1 6 ? 9.958 -5.451 -4.196 1.00 44.44 6 GLU A N 6
ATOM 2984 C CA . GLU A 1 6 ? 8.710 -6.036 -3.721 1.00 41.44 6 GLU A CA 6
ATOM 2985 C C . GLU A 1 6 ? 7.727 -6.229 -4.873 1.00 23.34 6 GLU A C 6
ATOM 2986 O O . GLU A 1 6 ? 7.732 -5.469 -5.841 1.00 35.01 6 GLU A O 6
ATOM 2998 N N . ARG A 1 7 ? 6.887 -7.253 -4.759 1.00 52.44 7 ARG A N 6
ATOM 2999 C CA . ARG A 1 7 ? 5.900 -7.548 -5.791 1.00 34.03 7 ARG A CA 6
ATOM 3000 C C . ARG A 1 7 ? 4.792 -6.499 -5.799 1.00 53.24 7 ARG A C 6
ATOM 3001 O O . ARG A 1 7 ? 4.358 -6.029 -4.747 1.00 22.43 7 ARG A O 6
ATOM 3022 N N . CYS A 1 8 ? 4.338 -6.135 -6.994 1.00 50.31 8 CYS A N 6
ATOM 3023 C CA . CYS A 1 8 ? 3.282 -5.141 -7.141 1.00 52.31 8 CYS A CA 6
ATOM 3024 C C . CYS A 1 8 ? 2.295 -5.553 -8.230 1.00 0.51 8 CYS A C 6
ATOM 3025 O O . CYS A 1 8 ? 2.499 -6.548 -8.923 1.00 30.20 8 CYS A O 6
ATOM 3032 N N . GLY A 1 9 ? 1.224 -4.778 -8.374 1.00 50.22 9 GLY A N 6
ATOM 3033 C CA . GLY A 1 9 ? 0.222 -5.078 -9.380 1.00 14.32 9 GLY A CA 6
ATOM 3034 C C . GLY A 1 9 ? 0.236 -4.086 -10.526 1.00 54.01 9 GLY A C 6
ATOM 3035 O O . GLY A 1 9 ? 0.883 -3.043 -10.445 1.00 61.14 9 GLY A O 6
ATOM 3039 N N . ASN A 1 10 ? -0.480 -4.412 -11.598 1.00 22.43 10 ASN A N 6
ATOM 3040 C CA . ASN A 1 10 ? -0.545 -3.543 -12.767 1.00 12.02 10 ASN A CA 6
ATOM 3041 C C . ASN A 1 10 ? -1.723 -3.920 -13.660 1.00 71.31 10 ASN A C 6
ATOM 3042 O O . ASN A 1 10 ? -1.716 -4.969 -14.303 1.00 73.24 10 ASN A O 6
ATOM 3053 N N . ALA A 1 11 ? -2.733 -3.057 -13.694 1.00 41.03 11 ALA A N 6
ATOM 3054 C CA . ALA A 1 11 ? -3.917 -3.298 -14.510 1.00 45.13 11 ALA A CA 6
ATOM 3055 C C . ALA A 1 11 ? -3.546 -3.456 -15.981 1.00 74.31 11 ALA A C 6
ATOM 3056 O O . ALA A 1 11 ? -4.161 -4.240 -16.706 1.00 20.44 11 ALA A O 6
ATOM 3063 N N . LEU A 1 12 ? -2.540 -2.707 -16.417 1.00 24.32 12 LEU A N 6
ATOM 3064 C CA . LEU A 1 12 ? -2.088 -2.764 -17.803 1.00 23.23 12 LEU A CA 6
ATOM 3065 C C . LEU A 1 12 ? -1.601 -4.165 -18.160 1.00 35.11 12 LEU A C 6
ATOM 3066 O O . LEU A 1 12 ? -1.593 -4.551 -19.329 1.00 44.11 12 LEU A O 6
ATOM 3082 N N . TYR A 1 13 ? -1.200 -4.923 -17.145 1.00 42.34 13 TYR A N 6
ATOM 3083 C CA . TYR A 1 13 ? -0.712 -6.281 -17.352 1.00 72.22 13 TYR A CA 6
ATOM 3084 C C . TYR A 1 13 ? -1.723 -7.306 -16.847 1.00 55.23 13 TYR A C 6
ATOM 3085 O O . TYR A 1 13 ? -1.371 -8.444 -16.542 1.00 33.31 13 TYR A O 6
ATOM 3103 N N . GLY A 1 14 ? -2.984 -6.892 -16.763 1.00 52.41 14 GLY A N 6
ATOM 3104 C CA . GLY A 1 14 ? -4.029 -7.784 -16.296 1.00 24.24 14 GLY A CA 6
ATOM 3105 C C . GLY A 1 14 ? -3.715 -8.383 -14.939 1.00 14.34 14 GLY A C 6
ATOM 3106 O O . GLY A 1 14 ? -4.190 -9.469 -14.605 1.00 72.14 14 GLY A O 6
ATOM 3110 N N . THR A 1 15 ? -2.912 -7.674 -14.152 1.00 3.40 15 THR A N 6
ATOM 3111 C CA . THR A 1 15 ? -2.533 -8.142 -12.825 1.00 21.11 15 THR A CA 6
ATOM 3112 C C . THR A 1 15 ? -2.972 -7.157 -11.748 1.00 4.51 15 THR A C 6
ATOM 3113 O O . THR A 1 15 ? -2.739 -5.953 -11.861 1.00 3.21 15 THR A O 6
ATOM 3124 N N . LYS A 1 16 ? -3.607 -7.674 -10.702 1.00 74.24 16 LYS A N 6
ATOM 3125 C CA . LYS A 1 16 ? -4.078 -6.840 -9.603 1.00 25.35 16 LYS A CA 6
ATOM 3126 C C . LYS A 1 16 ? -3.100 -6.881 -8.432 1.00 60.23 16 LYS A C 6
ATOM 3127 O O . LYS A 1 16 ? -2.588 -7.941 -8.076 1.00 25.32 16 LYS A O 6
ATOM 3146 N N . GLY A 1 17 ? -2.847 -5.719 -7.837 1.00 70.32 17 GLY A N 6
ATOM 3147 C CA . GLY A 1 17 ? -1.933 -5.645 -6.713 1.00 23.43 17 GLY A CA 6
ATOM 3148 C C . GLY A 1 17 ? -1.598 -4.217 -6.331 1.00 21.35 17 GLY A C 6
ATOM 3149 O O . GLY A 1 17 ? -2.020 -3.262 -6.983 1.00 63.31 17 GLY A O 6
ATOM 3153 N N . PRO A 1 18 ? -0.823 -4.057 -5.248 1.00 0.54 18 PRO A N 6
ATOM 3154 C CA . PRO A 1 18 ? -0.416 -2.738 -4.754 1.00 42.53 18 PRO A CA 6
ATOM 3155 C C . PRO A 1 18 ? 0.576 -2.051 -5.687 1.00 1.30 18 PRO A C 6
ATOM 3156 O O . PRO A 1 18 ? 1.135 -2.678 -6.585 1.00 65.41 18 PRO A O 6
ATOM 3167 N N . GLY A 1 19 ? 0.790 -0.757 -5.467 1.00 51.12 19 GLY A N 6
ATOM 3168 C CA . GLY A 1 19 ? 1.715 -0.007 -6.296 1.00 50.43 19 GLY A CA 6
ATOM 3169 C C . GLY A 1 19 ? 3.130 -0.032 -5.754 1.00 44.25 19 GLY A C 6
ATOM 3170 O O . GLY A 1 19 ? 3.614 -1.073 -5.308 1.00 41.35 19 GLY A O 6
ATOM 3174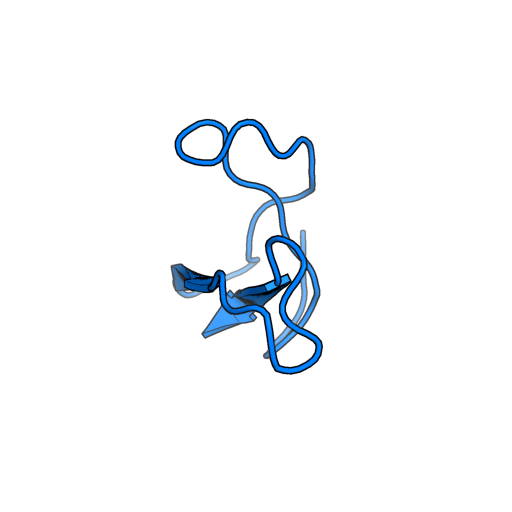 N N . CYS A 1 20 ? 3.798 1.117 -5.794 1.00 71.50 20 CYS A N 6
ATOM 3175 C CA . CYS A 1 20 ? 5.167 1.223 -5.305 1.00 64.25 20 CYS A CA 6
ATOM 3176 C C . CYS A 1 20 ? 5.424 2.601 -4.702 1.00 22.41 20 CYS A C 6
ATOM 3177 O O . CYS A 1 20 ? 5.134 3.625 -5.320 1.00 0.41 20 CYS A O 6
ATOM 3184 N N . CYS A 1 21 ? 5.970 2.617 -3.491 1.00 5.33 21 CYS A N 6
ATOM 3185 C CA . CYS A 1 21 ? 6.267 3.868 -2.802 1.00 71.41 21 CYS A CA 6
ATOM 3186 C C . CYS A 1 21 ? 7.429 4.595 -3.472 1.00 23.03 21 CYS A C 6
ATOM 3187 O O . CYS A 1 21 ? 7.452 5.823 -3.536 1.00 54.30 21 CYS A O 6
ATOM 3194 N N . ASN A 1 22 ? 8.393 3.827 -3.969 1.00 61.30 22 ASN A N 6
ATOM 3195 C CA . ASN A 1 22 ? 9.559 4.398 -4.634 1.00 21.53 22 ASN A CA 6
ATOM 3196 C C . ASN A 1 22 ? 10.111 3.438 -5.683 1.00 62.41 22 ASN A C 6
ATOM 3197 O O . ASN A 1 22 ? 10.831 2.494 -5.359 1.00 42.21 22 ASN A O 6
ATOM 3208 N N . GLY A 1 23 ? 9.768 3.686 -6.944 1.00 3.24 23 GLY A N 6
ATOM 3209 C CA . GLY A 1 23 ? 10.238 2.836 -8.022 1.00 5.13 23 GLY A CA 6
ATOM 3210 C C . GLY A 1 23 ? 9.116 2.384 -8.935 1.00 44.32 23 GLY A C 6
ATOM 3211 O O . GLY A 1 23 ? 7.970 2.255 -8.506 1.00 54.30 23 GLY A O 6
ATOM 3215 N N . LYS A 1 24 ? 9.446 2.144 -10.200 1.00 14.31 24 LYS A N 6
ATOM 3216 C CA . LYS A 1 24 ? 8.458 1.705 -11.178 1.00 34.30 24 LYS A CA 6
ATOM 3217 C C . LYS A 1 24 ? 8.333 0.184 -11.179 1.00 55.55 24 LYS A C 6
ATOM 3218 O O . LYS A 1 24 ? 9.309 -0.529 -10.947 1.00 33.24 24 LYS A O 6
ATOM 3237 N N . CYS A 1 25 ? 7.126 -0.305 -11.445 1.00 21.13 25 CYS A N 6
ATOM 3238 C CA . CYS A 1 25 ? 6.873 -1.740 -11.478 1.00 21.51 25 CYS A CA 6
ATOM 3239 C C . CYS A 1 25 ? 7.504 -2.376 -12.714 1.00 14.51 25 CYS A C 6
ATOM 3240 O O . CYS A 1 25 ? 7.233 -1.964 -13.842 1.00 51.44 25 CYS A O 6
ATOM 3247 N N . ILE A 1 26 ? 8.345 -3.380 -12.492 1.00 53.03 26 ILE A N 6
ATOM 3248 C CA . ILE A 1 26 ? 9.012 -4.072 -13.587 1.00 63.55 26 ILE A CA 6
ATOM 3249 C C . ILE A 1 26 ? 8.269 -5.349 -13.965 1.00 73.12 26 ILE A C 6
ATOM 3250 O O . ILE A 1 26 ? 8.569 -6.429 -13.457 1.00 22.55 26 ILE A O 6
ATOM 3266 N N . CYS A 1 27 ? 7.297 -5.218 -14.862 1.00 41.12 27 CYS A N 6
ATOM 3267 C CA . CYS A 1 27 ? 6.510 -6.360 -15.311 1.00 23.34 27 CYS A CA 6
ATOM 3268 C C . CYS A 1 27 ? 7.247 -7.134 -16.400 1.00 52.14 27 CYS A C 6
ATOM 3269 O O . CYS A 1 27 ? 7.473 -6.620 -17.496 1.00 2.21 27 CYS A O 6
ATOM 3276 N N . ARG A 1 28 ? 7.618 -8.372 -16.092 1.00 35.25 28 ARG A N 6
ATOM 3277 C CA . ARG A 1 28 ? 8.329 -9.217 -17.044 1.00 10.44 28 ARG A CA 6
ATOM 3278 C C . ARG A 1 28 ? 7.438 -10.355 -17.532 1.00 50.25 28 ARG A C 6
ATOM 3279 O O . ARG A 1 28 ? 6.499 -10.761 -16.848 1.00 34.34 28 ARG A O 6
ATOM 3300 N N . THR A 1 29 ? 7.739 -10.866 -18.723 1.00 14.45 29 THR A N 6
ATOM 3301 C CA . THR A 1 29 ? 6.965 -11.955 -19.304 1.00 71.12 29 THR A CA 6
ATOM 3302 C C . THR A 1 29 ? 7.847 -12.864 -20.152 1.00 71.15 29 THR A C 6
ATOM 3303 O O . THR A 1 29 ? 8.196 -12.527 -21.284 1.00 71.50 29 THR A O 6
ATOM 3314 N N . VAL A 1 30 ? 8.204 -14.019 -19.599 1.00 41.31 30 VAL A N 6
ATOM 3315 C CA . VAL A 1 30 ? 9.044 -14.978 -20.306 1.00 44.21 30 VAL A CA 6
ATOM 3316 C C . VAL A 1 30 ? 8.825 -16.392 -19.781 1.00 65.20 30 VAL A C 6
ATOM 3317 O O . VAL A 1 30 ? 8.635 -16.615 -18.585 1.00 43.41 30 VAL A O 6
ATOM 3330 N N . PRO A 1 31 ? 8.853 -17.373 -20.695 1.00 71.50 31 PRO A N 6
ATOM 3331 C CA . PRO A 1 31 ? 8.660 -18.785 -20.348 1.00 3.55 31 PRO A CA 6
ATOM 3332 C C . PRO A 1 31 ? 9.514 -19.210 -19.158 1.00 20.40 31 PRO A C 6
ATOM 3333 O O . PRO A 1 31 ? 9.149 -20.121 -18.414 1.00 70.03 31 PRO A O 6
ATOM 3344 N N . ARG A 1 32 ? 10.652 -18.546 -18.984 1.00 52.10 32 ARG A N 6
ATOM 3345 C CA . ARG A 1 32 ? 11.558 -18.857 -17.885 1.00 14.42 32 ARG A CA 6
ATOM 3346 C C . ARG A 1 32 ? 10.990 -18.364 -16.557 1.00 31.53 32 ARG A C 6
ATOM 3347 O O . ARG A 1 32 ? 11.449 -17.364 -16.005 1.00 61.11 32 ARG A O 6
ATOM 3368 N N . LYS A 1 33 ? 9.988 -19.074 -16.048 1.00 51.24 33 LYS A N 6
ATOM 3369 C CA . LYS A 1 33 ? 9.357 -18.711 -14.785 1.00 72.00 33 LYS A CA 6
ATOM 3370 C C . LYS A 1 33 ? 9.029 -17.222 -14.748 1.00 51.25 33 LYS A C 6
ATOM 3371 O O . LYS A 1 33 ? 9.230 -16.557 -13.733 1.00 40.22 33 LYS A O 6
ATOM 3390 N N . GLY A 1 34 ? 8.521 -16.704 -15.863 1.00 62.42 34 GLY A N 6
ATOM 3391 C CA . GLY A 1 34 ? 8.172 -15.298 -15.936 1.00 44.43 34 GLY A CA 6
ATOM 3392 C C . GLY A 1 34 ? 6.712 -15.079 -16.280 1.00 63.40 34 GLY A C 6
ATOM 3393 O O . GLY A 1 34 ? 6.391 -14.398 -17.254 1.00 2.45 34 GLY A O 6
ATOM 3397 N N . VAL A 1 35 ? 5.824 -15.661 -15.480 1.00 62.10 35 VAL A N 6
ATOM 3398 C CA . VAL A 1 35 ? 4.390 -15.527 -15.705 1.00 31.42 35 VAL A CA 6
ATOM 3399 C C . VAL A 1 35 ? 3.869 -14.204 -15.156 1.00 54.12 35 VAL A C 6
ATOM 3400 O O . VAL A 1 35 ? 3.174 -14.172 -14.141 1.00 50.44 35 VAL A O 6
ATOM 3413 N N . ASN A 1 36 ? 4.209 -13.113 -15.835 1.00 72.22 36 ASN A N 6
ATOM 3414 C CA . ASN A 1 36 ? 3.775 -11.785 -15.416 1.00 20.43 36 ASN A CA 6
ATOM 3415 C C . ASN A 1 36 ? 4.403 -11.405 -14.078 1.00 61.23 36 ASN A C 6
ATOM 3416 O O . ASN A 1 36 ? 3.701 -11.190 -13.090 1.00 64.40 36 ASN A O 6
ATOM 3427 N N . SER A 1 37 ? 5.730 -11.324 -14.056 1.00 14.44 37 SER A N 6
ATOM 3428 C CA . SER A 1 37 ? 6.453 -10.972 -12.839 1.00 62.42 37 SER A CA 6
ATOM 3429 C C . SER A 1 37 ? 6.674 -9.465 -12.755 1.00 22.23 37 SER A C 6
ATOM 3430 O O . SER A 1 37 ? 7.560 -8.918 -13.413 1.00 15.34 37 SER A O 6
ATOM 3438 N N . CYS A 1 38 ? 5.863 -8.799 -11.940 1.00 32.42 38 CYS A N 6
ATOM 3439 C CA . CYS A 1 38 ? 5.967 -7.356 -11.768 1.00 2.54 38 CYS A CA 6
ATOM 3440 C C . CYS A 1 38 ? 6.653 -7.013 -10.448 1.00 32.30 38 CYS A C 6
ATOM 3441 O O . CYS A 1 38 ? 6.006 -6.933 -9.403 1.00 43.24 38 CYS A O 6
ATOM 3448 N N . ARG A 1 39 ? 7.965 -6.813 -10.504 1.00 44.41 39 ARG A N 6
ATOM 3449 C CA . ARG A 1 39 ? 8.739 -6.480 -9.314 1.00 50.10 39 ARG A CA 6
ATOM 3450 C C . ARG A 1 39 ? 9.089 -4.995 -9.290 1.00 53.24 39 ARG A C 6
ATOM 3451 O O . ARG A 1 39 ? 9.537 -4.436 -10.292 1.00 12.53 39 ARG A O 6
ATOM 3472 N N . CYS A 1 40 ? 8.880 -4.361 -8.141 1.00 63.40 40 CYS A N 6
ATOM 3473 C CA . CYS A 1 40 ? 9.172 -2.941 -7.986 1.00 70.50 40 CYS A CA 6
ATOM 3474 C C . CYS A 1 40 ? 10.668 -2.675 -8.129 1.00 54.42 40 CYS A C 6
ATOM 3475 O O . CYS A 1 40 ? 11.481 -3.226 -7.388 1.00 75.52 40 CYS A O 6
ATOM 3482 N N . MET A 1 41 ? 11.022 -1.824 -9.087 1.00 63.51 41 MET A N 6
ATOM 3483 C CA . MET A 1 41 ? 12.420 -1.483 -9.327 1.00 33.15 41 MET A CA 6
ATOM 3484 C C . MET A 1 41 ? 12.551 -0.046 -9.822 1.00 23.51 41 MET A C 6
ATOM 3485 O O . MET A 1 41 ? 11.601 0.527 -10.355 1.00 75.22 41 MET A O 6
ATOM 3499 N N . CYS A 1 1 ? 1.289 -1.364 0.430 1.00 51.44 1 CYS A N 7
ATOM 3500 C CA . CYS A 1 1 ? 2.005 -1.257 -0.836 1.00 14.20 1 CYS A CA 7
ATOM 3501 C C . CYS A 1 1 ? 3.204 -2.200 -0.864 1.00 2.43 1 CYS A C 7
ATOM 3502 O O . CYS A 1 1 ? 3.716 -2.600 0.181 1.00 21.22 1 CYS A O 7
ATOM 3509 N N . ALA A 1 2 ? 3.647 -2.549 -2.067 1.00 22.30 2 ALA A N 7
ATOM 3510 C CA . ALA A 1 2 ? 4.787 -3.442 -2.231 1.00 63.44 2 ALA A CA 7
ATOM 3511 C C . ALA A 1 2 ? 6.093 -2.736 -1.883 1.00 11.04 2 ALA A C 7
ATOM 3512 O O . ALA A 1 2 ? 6.221 -1.524 -2.059 1.00 74.53 2 ALA A O 7
ATOM 3519 N N . SER A 1 3 ? 7.060 -3.501 -1.386 1.00 11.21 3 SER A N 7
ATOM 3520 C CA . SER A 1 3 ? 8.355 -2.947 -1.008 1.00 13.31 3 SER A CA 7
ATOM 3521 C C . SER A 1 3 ? 9.279 -2.851 -2.218 1.00 52.01 3 SER A C 7
ATOM 3522 O O . SER A 1 3 ? 8.916 -3.249 -3.325 1.00 35.40 3 SER A O 7
ATOM 3530 N N . LYS A 1 4 ? 10.477 -2.319 -1.999 1.00 74.31 4 LYS A N 7
ATOM 3531 C CA . LYS A 1 4 ? 11.456 -2.171 -3.069 1.00 53.14 4 LYS A CA 7
ATOM 3532 C C . LYS A 1 4 ? 11.818 -3.527 -3.667 1.00 4.32 4 LYS A C 7
ATOM 3533 O O . LYS A 1 4 ? 12.173 -4.458 -2.946 1.00 33.24 4 LYS A O 7
ATOM 3552 N N . ASN A 1 5 ? 11.729 -3.629 -4.989 1.00 15.11 5 ASN A N 7
ATOM 3553 C CA . ASN A 1 5 ? 12.048 -4.871 -5.683 1.00 24.10 5 ASN A CA 7
ATOM 3554 C C . ASN A 1 5 ? 11.054 -5.970 -5.318 1.00 43.53 5 ASN A C 7
ATOM 3555 O O . ASN A 1 5 ? 11.329 -7.155 -5.503 1.00 41.42 5 ASN A O 7
ATOM 3566 N N . GLU A 1 6 ? 9.898 -5.566 -4.800 1.00 45.01 6 GLU A N 7
ATOM 3567 C CA . GLU A 1 6 ? 8.864 -6.516 -4.410 1.00 31.45 6 GLU A CA 7
ATOM 3568 C C . GLU A 1 6 ? 7.869 -6.734 -5.545 1.00 75.45 6 GLU A C 7
ATOM 3569 O O . GLU A 1 6 ? 7.851 -5.985 -6.522 1.00 13.43 6 GLU A O 7
ATOM 3581 N N . ARG A 1 7 ? 7.042 -7.766 -5.410 1.00 61.43 7 ARG A N 7
ATOM 3582 C CA . ARG A 1 7 ? 6.045 -8.085 -6.425 1.00 41.12 7 ARG A CA 7
ATOM 3583 C C . ARG A 1 7 ? 4.877 -7.105 -6.366 1.00 42.44 7 ARG A C 7
ATOM 3584 O O . ARG A 1 7 ? 4.202 -6.988 -5.343 1.00 52.54 7 ARG A O 7
ATOM 3605 N N . CYS A 1 8 ? 4.645 -6.402 -7.470 1.00 42.10 8 CYS A N 7
ATOM 3606 C CA . CYS A 1 8 ? 3.560 -5.431 -7.545 1.00 3.10 8 CYS A CA 7
ATOM 3607 C C . CYS A 1 8 ? 2.542 -5.834 -8.608 1.00 31.15 8 CYS A C 7
ATOM 3608 O O . CYS A 1 8 ? 2.611 -6.928 -9.165 1.00 61.43 8 CYS A O 7
ATOM 3615 N N . GLY A 1 9 ? 1.596 -4.941 -8.882 1.00 42.34 9 GLY A N 7
ATOM 3616 C CA . GLY A 1 9 ? 0.577 -5.221 -9.877 1.00 21.22 9 GLY A CA 7
ATOM 3617 C C . GLY A 1 9 ? 0.513 -4.160 -10.957 1.00 44.20 9 GLY A C 7
ATOM 3618 O O . GLY A 1 9 ? 1.137 -3.106 -10.838 1.00 54.22 9 GLY A O 7
ATOM 3622 N N . ASN A 1 10 ? -0.241 -4.439 -12.015 1.00 51.00 10 ASN A N 7
ATOM 3623 C CA . ASN A 1 10 ? -0.382 -3.500 -13.122 1.00 60.44 10 ASN A CA 7
ATOM 3624 C C . ASN A 1 10 ? -1.578 -3.865 -13.996 1.00 33.40 10 ASN A C 7
ATOM 3625 O O . ASN A 1 10 ? -1.562 -4.876 -14.698 1.00 21.12 10 ASN A O 7
ATOM 3636 N N . ALA A 1 11 ? -2.615 -3.035 -13.948 1.00 3.15 11 ALA A N 7
ATOM 3637 C CA . ALA A 1 11 ? -3.818 -3.268 -14.736 1.00 72.30 11 ALA A CA 7
ATOM 3638 C C . ALA A 1 11 ? -3.496 -3.329 -16.225 1.00 43.52 11 ALA A C 7
ATOM 3639 O O . ALA A 1 11 ? -4.165 -4.027 -16.988 1.00 42.21 11 ALA A O 7
ATOM 3646 N N . LEU A 1 12 ? -2.468 -2.592 -16.633 1.00 61.53 12 LEU A N 7
ATOM 3647 C CA . LEU A 1 12 ? -2.057 -2.562 -18.033 1.00 2.43 12 LEU A CA 7
ATOM 3648 C C . LEU A 1 12 ? -1.650 -3.952 -18.512 1.00 14.44 12 LEU A C 7
ATOM 3649 O O . LEU A 1 12 ? -1.718 -4.253 -19.703 1.00 71.15 12 LEU A O 7
ATOM 3665 N N . TYR A 1 13 ? -1.230 -4.795 -17.575 1.00 53.21 13 TYR A N 7
ATOM 3666 C CA . TYR A 1 13 ? -0.813 -6.153 -17.901 1.00 61.24 13 TYR A CA 7
ATOM 3667 C C . TYR A 1 13 ? -1.876 -7.165 -17.483 1.00 44.14 13 TYR A C 7
ATOM 3668 O O . TYR A 1 13 ? -1.678 -8.374 -17.600 1.00 14.32 13 TYR A O 7
ATOM 3686 N N . GLY A 1 14 ? -3.005 -6.660 -16.996 1.00 21.03 14 GLY A N 7
ATOM 3687 C CA . GLY A 1 14 ? -4.083 -7.532 -16.568 1.00 13.22 14 GLY A CA 7
ATOM 3688 C C . GLY A 1 14 ? -3.862 -8.087 -15.175 1.00 13.54 14 GLY A C 7
ATOM 3689 O O . GLY A 1 14 ? -4.486 -9.074 -14.785 1.00 21.35 14 GLY A O 7
ATOM 3693 N N . THR A 1 15 ? -2.970 -7.451 -14.421 1.00 32.21 15 THR A N 7
ATOM 3694 C CA . THR A 1 15 ? -2.666 -7.888 -13.064 1.00 61.53 15 THR A CA 7
ATOM 3695 C C . THR A 1 15 ? -3.102 -6.847 -12.040 1.00 44.21 15 THR A C 7
ATOM 3696 O O . THR A 1 15 ? -2.701 -5.685 -12.111 1.00 44.14 15 THR A O 7
ATOM 3707 N N . LYS A 1 16 ? -3.925 -7.270 -11.087 1.00 3.44 16 LYS A N 7
ATOM 3708 C CA . LYS A 1 16 ? -4.414 -6.374 -10.045 1.00 72.12 16 LYS A CA 7
ATOM 3709 C C . LYS A 1 16 ? -3.655 -6.591 -8.740 1.00 44.43 16 LYS A C 7
ATOM 3710 O O . LYS A 1 16 ? -4.257 -6.762 -7.681 1.00 62.54 16 LYS A O 7
ATOM 3729 N N . GLY A 1 17 ? -2.328 -6.579 -8.824 1.00 64.51 17 GLY A N 7
ATOM 3730 C CA . GLY A 1 17 ? -1.508 -6.774 -7.642 1.00 70.45 17 GLY A CA 7
ATOM 3731 C C . GLY A 1 17 ? -1.310 -5.493 -6.857 1.00 24.32 17 GLY A C 7
ATOM 3732 O O . GLY A 1 17 ? -1.847 -4.440 -7.200 1.00 30.03 17 GLY A O 7
ATOM 3736 N N . PRO A 1 18 ? -0.522 -5.575 -5.774 1.00 41.52 18 PRO A N 7
ATOM 3737 C CA . PRO A 1 18 ? -0.237 -4.422 -4.914 1.00 42.04 18 PRO A CA 7
ATOM 3738 C C . PRO A 1 18 ? 0.650 -3.390 -5.603 1.00 60.31 18 PRO A C 7
ATOM 3739 O O . PRO A 1 18 ? 1.490 -3.735 -6.434 1.00 13.33 18 PRO A O 7
ATOM 3750 N N . GLY A 1 19 ? 0.458 -2.122 -5.252 1.00 32.32 19 GLY A N 7
ATOM 3751 C CA . GLY A 1 19 ? 1.248 -1.060 -5.846 1.00 22.02 19 GLY A CA 7
ATOM 3752 C C . GLY A 1 19 ? 2.499 -0.752 -5.047 1.00 12.43 19 GLY A C 7
ATOM 3753 O O . GLY A 1 19 ? 2.487 -0.803 -3.816 1.00 61.44 19 GLY A O 7
ATOM 3757 N N . CYS A 1 20 ? 3.582 -0.431 -5.746 1.00 61.13 20 CYS A N 7
ATOM 3758 C CA . CYS A 1 20 ? 4.848 -0.115 -5.095 1.00 73.23 20 CYS A CA 7
ATOM 3759 C C . CYS A 1 20 ? 4.720 1.141 -4.239 1.00 42.40 20 CYS A C 7
ATOM 3760 O O . CYS A 1 20 ? 4.036 2.094 -4.613 1.00 50.42 20 CYS A O 7
ATOM 3767 N N . CYS A 1 21 ? 5.384 1.136 -3.088 1.00 31.01 21 CYS A N 7
ATOM 3768 C CA . CYS A 1 21 ? 5.346 2.274 -2.177 1.00 72.13 21 CYS A CA 7
ATOM 3769 C C . CYS A 1 21 ? 6.049 3.483 -2.788 1.00 24.34 21 CYS A C 7
ATOM 3770 O O . CYS A 1 21 ? 5.618 4.621 -2.608 1.00 21.31 21 CYS A O 7
ATOM 3777 N N . ASN A 1 22 ? 7.135 3.226 -3.510 1.00 41.00 22 ASN A N 7
ATOM 3778 C CA . ASN A 1 22 ? 7.899 4.293 -4.147 1.00 20.41 22 ASN A CA 7
ATOM 3779 C C . ASN A 1 22 ? 8.831 3.731 -5.217 1.00 35.55 22 ASN A C 7
ATOM 3780 O O . ASN A 1 22 ? 9.938 3.286 -4.919 1.00 4.33 22 ASN A O 7
ATOM 3791 N N . GLY A 1 23 ? 8.372 3.754 -6.465 1.00 4.24 23 GLY A N 7
ATOM 3792 C CA . GLY A 1 23 ? 9.177 3.245 -7.560 1.00 33.01 23 GLY A CA 7
ATOM 3793 C C . GLY A 1 23 ? 8.332 2.732 -8.709 1.00 65.34 23 GLY A C 7
ATOM 3794 O O . GLY A 1 23 ? 7.180 2.342 -8.518 1.00 65.52 23 GLY A O 7
ATOM 3798 N N . LYS A 1 24 ? 8.905 2.733 -9.908 1.00 60.25 24 LYS A N 7
ATOM 3799 C CA . LYS A 1 24 ? 8.198 2.264 -11.095 1.00 4.43 24 LYS A CA 7
ATOM 3800 C C . LYS A 1 24 ? 8.177 0.740 -11.149 1.00 42.20 24 LYS A C 7
ATOM 3801 O O . LYS A 1 24 ? 9.175 0.084 -10.849 1.00 1.24 24 LYS A O 7
ATOM 3820 N N . CYS A 1 25 ? 7.035 0.182 -11.535 1.00 52.33 25 CYS A N 7
ATOM 3821 C CA . CYS A 1 25 ? 6.884 -1.265 -11.630 1.00 55.43 25 CYS A CA 7
ATOM 3822 C C . CYS A 1 25 ? 7.575 -1.803 -12.880 1.00 0.14 25 CYS A C 7
ATOM 3823 O O . CYS A 1 25 ? 7.179 -1.492 -14.003 1.00 40.23 25 CYS A O 7
ATOM 3830 N N . ILE A 1 26 ? 8.609 -2.612 -12.674 1.00 42.55 26 ILE A N 7
ATOM 3831 C CA . ILE A 1 26 ? 9.355 -3.194 -13.783 1.00 55.05 26 ILE A CA 7
ATOM 3832 C C . ILE A 1 26 ? 8.666 -4.449 -14.310 1.00 10.32 26 ILE A C 7
ATOM 3833 O O . ILE A 1 26 ? 9.019 -5.567 -13.935 1.00 70.43 26 ILE A O 7
ATOM 3849 N N . CYS A 1 27 ? 7.682 -4.255 -15.182 1.00 23.40 27 CYS A N 7
ATOM 3850 C CA . CYS A 1 27 ? 6.944 -5.371 -15.762 1.00 40.42 27 CYS A CA 7
ATOM 3851 C C . CYS A 1 27 ? 7.706 -5.975 -16.938 1.00 5.22 27 CYS A C 7
ATOM 3852 O O . CYS A 1 27 ? 8.106 -5.266 -17.862 1.00 73.31 27 CYS A O 7
ATOM 3859 N N . ARG A 1 28 ? 7.904 -7.288 -16.895 1.00 65.32 28 ARG A N 7
ATOM 3860 C CA . ARG A 1 28 ? 8.620 -7.988 -17.956 1.00 35.03 28 ARG A CA 7
ATOM 3861 C C . ARG A 1 28 ? 8.124 -9.425 -18.089 1.00 21.11 28 ARG A C 7
ATOM 3862 O O . ARG A 1 28 ? 7.729 -10.052 -17.105 1.00 3.51 28 ARG A O 7
ATOM 3883 N N . THR A 1 29 ? 8.147 -9.943 -19.313 1.00 42.54 29 THR A N 7
ATOM 3884 C CA . THR A 1 29 ? 7.699 -11.304 -19.576 1.00 62.32 29 THR A CA 7
ATOM 3885 C C . THR A 1 29 ? 8.874 -12.276 -19.594 1.00 11.32 29 THR A C 7
ATOM 3886 O O . THR A 1 29 ? 9.951 -11.955 -20.097 1.00 14.40 29 THR A O 7
ATOM 3897 N N . VAL A 1 30 ? 8.660 -13.466 -19.042 1.00 11.10 30 VAL A N 7
ATOM 3898 C CA . VAL A 1 30 ? 9.701 -14.486 -18.996 1.00 40.41 30 VAL A CA 7
ATOM 3899 C C . VAL A 1 30 ? 9.099 -15.886 -18.993 1.00 72.23 30 VAL A C 7
ATOM 3900 O O . VAL A 1 30 ? 8.273 -16.232 -18.148 1.00 25.32 30 VAL A O 7
ATOM 3913 N N . PRO A 1 31 ? 9.520 -16.713 -19.961 1.00 63.34 31 PRO A N 7
ATOM 3914 C CA . PRO A 1 31 ? 9.036 -18.091 -20.092 1.00 2.20 31 PRO A CA 7
ATOM 3915 C C . PRO A 1 31 ? 9.068 -18.845 -18.767 1.00 2.42 31 PRO A C 7
ATOM 3916 O O . PRO A 1 31 ? 8.169 -19.631 -18.467 1.00 44.22 31 PRO A O 7
ATOM 3927 N N . ARG A 1 32 ? 10.108 -18.599 -17.977 1.00 24.32 32 ARG A N 7
ATOM 3928 C CA . ARG A 1 32 ? 10.257 -19.256 -16.684 1.00 2.14 32 ARG A CA 7
ATOM 3929 C C . ARG A 1 32 ? 9.196 -18.769 -15.701 1.00 51.03 32 ARG A C 7
ATOM 3930 O O . ARG A 1 32 ? 9.455 -17.895 -14.874 1.00 15.04 32 ARG A O 7
ATOM 3951 N N . LYS A 1 33 ? 8.000 -19.340 -15.799 1.00 62.02 33 LYS A N 7
ATOM 3952 C CA . LYS A 1 33 ? 6.899 -18.966 -14.920 1.00 11.11 33 LYS A CA 7
ATOM 3953 C C . LYS A 1 33 ? 6.894 -17.462 -14.663 1.00 61.42 33 LYS A C 7
ATOM 3954 O O . LYS A 1 33 ? 6.713 -17.017 -13.531 1.00 12.30 33 LYS A O 7
ATOM 3973 N N . GLY A 1 34 ? 7.093 -16.685 -15.723 1.00 44.23 34 GLY A N 7
ATOM 3974 C CA . GLY A 1 34 ? 7.107 -15.240 -15.591 1.00 52.42 34 GLY A CA 7
ATOM 3975 C C . GLY A 1 34 ? 5.992 -14.575 -16.374 1.00 72.53 34 GLY A C 7
ATOM 3976 O O . GLY A 1 34 ? 6.245 -13.864 -17.347 1.00 34.40 34 GLY A O 7
ATOM 3980 N N . VAL A 1 35 ? 4.753 -14.808 -15.951 1.00 64.53 35 VAL A N 7
ATOM 3981 C CA . VAL A 1 35 ? 3.595 -14.228 -16.620 1.00 41.00 35 VAL A CA 7
ATOM 3982 C C . VAL A 1 35 ? 3.413 -12.765 -16.232 1.00 52.14 35 VAL A C 7
ATOM 3983 O O . VAL A 1 35 ? 2.580 -12.435 -15.390 1.00 15.32 35 VAL A O 7
ATOM 3996 N N . ASN A 1 36 ? 4.198 -11.891 -16.854 1.00 63.42 36 ASN A N 7
ATOM 3997 C CA . ASN A 1 36 ? 4.124 -10.462 -16.574 1.00 73.03 36 ASN A CA 7
ATOM 3998 C C . ASN A 1 36 ? 4.633 -10.156 -15.169 1.00 53.31 36 ASN A C 7
ATOM 3999 O O . ASN A 1 36 ? 3.886 -9.671 -14.319 1.00 52.22 36 ASN A O 7
ATOM 4010 N N . SER A 1 37 ? 5.909 -10.442 -14.932 1.00 40.45 37 SER A N 7
ATOM 4011 C CA . SER A 1 37 ? 6.518 -10.200 -13.630 1.00 13.24 37 SER A CA 7
ATOM 4012 C C . SER A 1 37 ? 6.880 -8.727 -13.464 1.00 62.03 37 SER A C 7
ATOM 4013 O O . SER A 1 37 ? 7.769 -8.214 -14.145 1.00 23.14 37 SER A O 7
ATOM 4021 N N . CYS A 1 38 ? 6.185 -8.052 -12.555 1.00 41.43 38 CYS A N 7
ATOM 4022 C CA . CYS A 1 38 ? 6.431 -6.638 -12.299 1.00 4.21 38 CYS A CA 7
ATOM 4023 C C . CYS A 1 38 ? 7.110 -6.440 -10.947 1.00 23.45 38 CYS A C 7
ATOM 4024 O O . CYS A 1 38 ? 6.484 -6.595 -9.898 1.00 2.42 38 CYS A O 7
ATOM 4031 N N . ARG A 1 39 ? 8.394 -6.098 -10.980 1.00 20.24 39 ARG A N 7
ATOM 4032 C CA . ARG A 1 39 ? 9.158 -5.881 -9.757 1.00 44.53 39 ARG A CA 7
ATOM 4033 C C . ARG A 1 39 ? 9.364 -4.390 -9.503 1.00 31.12 39 ARG A C 7
ATOM 4034 O O . ARG A 1 39 ? 9.734 -3.640 -10.407 1.00 31.23 39 ARG A O 7
ATOM 4055 N N . CYS A 1 40 ? 9.121 -3.967 -8.267 1.00 21.33 40 CYS A N 7
ATOM 4056 C CA . CYS A 1 40 ? 9.278 -2.567 -7.892 1.00 61.12 40 CYS A CA 7
ATOM 4057 C C . CYS A 1 40 ? 10.706 -2.093 -8.146 1.00 41.14 40 CYS A C 7
ATOM 4058 O O . CYS A 1 40 ? 11.652 -2.581 -7.529 1.00 1.23 40 CYS A O 7
ATOM 4065 N N . MET A 1 41 ? 10.853 -1.139 -9.060 1.00 1.34 41 MET A N 7
ATOM 4066 C CA . MET A 1 41 ? 12.165 -0.597 -9.394 1.00 62.44 41 MET A CA 7
ATOM 4067 C C . MET A 1 41 ? 12.033 0.669 -10.234 1.00 14.31 41 MET A C 7
ATOM 4068 O O . MET A 1 41 ? 11.382 1.632 -9.826 1.00 33.24 41 MET A O 7
ATOM 4082 N N . CYS A 1 1 ? 2.295 0.282 1.309 1.00 70.43 1 CYS A N 8
ATOM 4083 C CA . CYS A 1 1 ? 2.845 0.314 -0.041 1.00 2.30 1 CYS A CA 8
ATOM 4084 C C . CYS A 1 1 ? 3.913 -0.761 -0.219 1.00 61.02 1 CYS A C 8
ATOM 4085 O O . CYS A 1 1 ? 4.506 -1.228 0.752 1.00 24.24 1 CYS A O 8
ATOM 4092 N N . ALA A 1 2 ? 4.152 -1.148 -1.468 1.00 23.32 2 ALA A N 8
ATOM 4093 C CA . ALA A 1 2 ? 5.150 -2.166 -1.774 1.00 73.22 2 ALA A CA 8
ATOM 4094 C C . ALA A 1 2 ? 6.554 -1.572 -1.787 1.00 61.15 2 ALA A C 8
ATOM 4095 O O . ALA A 1 2 ? 6.772 -0.483 -2.317 1.00 5.51 2 ALA A O 8
ATOM 4102 N N . SER A 1 3 ? 7.503 -2.295 -1.201 1.00 60.01 3 SER A N 8
ATOM 4103 C CA . SER A 1 3 ? 8.886 -1.837 -1.142 1.00 1.22 3 SER A CA 8
ATOM 4104 C C . SER A 1 3 ? 9.643 -2.229 -2.407 1.00 61.00 3 SER A C 8
ATOM 4105 O O . SER A 1 3 ? 9.120 -2.944 -3.262 1.00 32.44 3 SER A O 8
ATOM 4113 N N . LYS A 1 4 ? 10.879 -1.755 -2.520 1.00 62.11 4 LYS A N 8
ATOM 4114 C CA . LYS A 1 4 ? 11.711 -2.055 -3.679 1.00 63.41 4 LYS A CA 8
ATOM 4115 C C . LYS A 1 4 ? 11.979 -3.553 -3.783 1.00 24.41 4 LYS A C 8
ATOM 4116 O O . LYS A 1 4 ? 12.239 -4.218 -2.781 1.00 2.35 4 LYS A O 8
ATOM 4135 N N . ASN A 1 5 ? 11.916 -4.078 -5.002 1.00 72.43 5 ASN A N 8
ATOM 4136 C CA . ASN A 1 5 ? 12.153 -5.498 -5.237 1.00 31.25 5 ASN A CA 8
ATOM 4137 C C . ASN A 1 5 ? 10.956 -6.331 -4.787 1.00 3.15 5 ASN A C 8
ATOM 4138 O O . ASN A 1 5 ? 11.001 -7.560 -4.807 1.00 71.44 5 ASN A O 8
ATOM 4149 N N . GLU A 1 6 ? 9.888 -5.651 -4.381 1.00 22.32 6 GLU A N 8
ATOM 4150 C CA . GLU A 1 6 ? 8.680 -6.329 -3.926 1.00 30.13 6 GLU A CA 8
ATOM 4151 C C . GLU A 1 6 ? 7.669 -6.460 -5.061 1.00 40.13 6 GLU A C 8
ATOM 4152 O O . GLU A 1 6 ? 7.641 -5.640 -5.979 1.00 42.02 6 GLU A O 8
ATOM 4164 N N . ARG A 1 7 ? 6.841 -7.497 -4.992 1.00 31.03 7 ARG A N 8
ATOM 4165 C CA . ARG A 1 7 ? 5.830 -7.737 -6.014 1.00 74.00 7 ARG A CA 8
ATOM 4166 C C . ARG A 1 7 ? 4.790 -6.620 -6.023 1.00 32.30 7 ARG A C 8
ATOM 4167 O O . ARG A 1 7 ? 4.244 -6.257 -4.981 1.00 31.24 7 ARG A O 8
ATOM 4188 N N . CYS A 1 8 ? 4.521 -6.079 -7.206 1.00 51.23 8 CYS A N 8
ATOM 4189 C CA . CYS A 1 8 ? 3.548 -5.003 -7.352 1.00 50.11 8 CYS A CA 8
ATOM 4190 C C . CYS A 1 8 ? 2.564 -5.308 -8.478 1.00 44.13 8 CYS A C 8
ATOM 4191 O O . CYS A 1 8 ? 2.817 -6.167 -9.322 1.00 31.45 8 CYS A O 8
ATOM 4198 N N . GLY A 1 9 ? 1.441 -4.596 -8.485 1.00 23.22 9 GLY A N 8
ATOM 4199 C CA . GLY A 1 9 ? 0.437 -4.805 -9.511 1.00 53.12 9 GLY A CA 8
ATOM 4200 C C . GLY A 1 9 ? 0.516 -3.772 -10.618 1.00 75.20 9 GLY A C 8
ATOM 4201 O O . GLY A 1 9 ? 1.217 -2.770 -10.492 1.00 1.43 9 GLY A O 8
ATOM 4205 N N . ASN A 1 10 ? -0.205 -4.018 -11.707 1.00 73.33 10 ASN A N 8
ATOM 4206 C CA . ASN A 1 10 ? -0.212 -3.103 -12.842 1.00 51.43 10 ASN A CA 8
ATOM 4207 C C . ASN A 1 10 ? -1.405 -3.375 -13.754 1.00 23.10 10 ASN A C 8
ATOM 4208 O O . ASN A 1 10 ? -1.482 -4.422 -14.396 1.00 22.34 10 ASN A O 8
ATOM 4219 N N . ALA A 1 11 ? -2.332 -2.425 -13.806 1.00 11.31 11 ALA A N 8
ATOM 4220 C CA . ALA A 1 11 ? -3.519 -2.561 -14.641 1.00 13.34 11 ALA A CA 8
ATOM 4221 C C . ALA A 1 11 ? -3.143 -2.707 -16.111 1.00 42.20 11 ALA A C 8
ATOM 4222 O O . ALA A 1 11 ? -3.809 -3.417 -16.866 1.00 12.34 11 ALA A O 8
ATOM 4229 N N . LEU A 1 12 ? -2.072 -2.031 -16.513 1.00 11.14 12 LEU A N 8
ATOM 4230 C CA . LEU A 1 12 ? -1.607 -2.085 -17.894 1.00 61.12 12 LEU A CA 8
ATOM 4231 C C . LEU A 1 12 ? -1.236 -3.511 -18.289 1.00 32.15 12 LEU A C 8
ATOM 4232 O O . LEU A 1 12 ? -1.218 -3.854 -19.471 1.00 32.42 12 LEU A O 8
ATOM 4248 N N . TYR A 1 13 ? -0.943 -4.338 -17.291 1.00 11.21 13 TYR A N 8
ATOM 4249 C CA . TYR A 1 13 ? -0.573 -5.727 -17.533 1.00 63.13 13 TYR A CA 8
ATOM 4250 C C . TYR A 1 13 ? -1.678 -6.674 -17.074 1.00 5.42 13 TYR A C 8
ATOM 4251 O O . TYR A 1 13 ? -1.445 -7.864 -16.868 1.00 11.13 13 TYR A O 8
ATOM 4269 N N . GLY A 1 14 ? -2.883 -6.134 -16.916 1.00 5.01 14 GLY A N 8
ATOM 4270 C CA . GLY A 1 14 ? -4.007 -6.943 -16.483 1.00 24.15 14 GLY A CA 8
ATOM 4271 C C . GLY A 1 14 ? -3.718 -7.697 -15.199 1.00 50.34 14 GLY A C 8
ATOM 4272 O O . GLY A 1 14 ? -4.240 -8.790 -14.981 1.00 74.41 14 GLY A O 8
ATOM 4276 N N . THR A 1 15 ? -2.882 -7.112 -14.347 1.00 22.32 15 THR A N 8
ATOM 4277 C CA . THR A 1 15 ? -2.522 -7.737 -13.080 1.00 40.40 15 THR A CA 8
ATOM 4278 C C . THR A 1 15 ? -2.903 -6.848 -11.901 1.00 45.14 15 THR A C 8
ATOM 4279 O O . THR A 1 15 ? -2.517 -5.680 -11.841 1.00 31.11 15 THR A O 8
ATOM 4290 N N . LYS A 1 16 ? -3.661 -7.408 -10.965 1.00 1.40 16 LYS A N 8
ATOM 4291 C CA . LYS A 1 16 ? -4.093 -6.667 -9.786 1.00 3.04 16 LYS A CA 8
ATOM 4292 C C . LYS A 1 16 ? -3.148 -6.912 -8.613 1.00 52.03 16 LYS A C 8
ATOM 4293 O O . LYS A 1 16 ? -3.007 -8.040 -8.142 1.00 53.33 16 LYS A O 8
ATOM 4312 N N . GLY A 1 17 ? -2.504 -5.847 -8.146 1.00 23.15 17 GLY A N 8
ATOM 4313 C CA . GLY A 1 17 ? -1.582 -5.968 -7.031 1.00 60.12 17 GLY A CA 8
ATOM 4314 C C . GLY A 1 17 ? -1.266 -4.630 -6.392 1.00 33.41 17 GLY A C 8
ATOM 4315 O O . GLY A 1 17 ? -1.735 -3.581 -6.834 1.00 31.13 17 GLY A O 8
ATOM 4319 N N . PRO A 1 18 ? -0.454 -4.657 -5.325 1.00 34.04 18 PRO A N 8
ATOM 4320 C CA . PRO A 1 18 ? -0.060 -3.446 -4.600 1.00 4.51 18 PRO A CA 8
ATOM 4321 C C . PRO A 1 18 ? 0.879 -2.563 -5.415 1.00 4.42 18 PRO A C 8
ATOM 4322 O O . PRO A 1 18 ? 1.681 -3.057 -6.206 1.00 42.01 18 PRO A O 8
ATOM 4333 N N . GLY A 1 19 ? 0.774 -1.252 -5.215 1.00 64.23 19 GLY A N 8
ATOM 4334 C CA . GLY A 1 19 ? 1.621 -0.322 -5.939 1.00 13.51 19 GLY A CA 8
ATOM 4335 C C . GLY A 1 19 ? 2.875 0.041 -5.169 1.00 20.42 19 GLY A C 8
ATOM 4336 O O . GLY A 1 19 ? 2.897 -0.020 -3.939 1.00 70.11 19 GLY A O 8
ATOM 4340 N N . CYS A 1 20 ? 3.924 0.417 -5.893 1.00 12.13 20 CYS A N 8
ATOM 4341 C CA . CYS A 1 20 ? 5.189 0.788 -5.271 1.00 41.40 20 CYS A CA 8
ATOM 4342 C C . CYS A 1 20 ? 5.026 2.038 -4.410 1.00 62.12 20 CYS A C 8
ATOM 4343 O O . CYS A 1 20 ? 4.239 2.928 -4.731 1.00 52.45 20 CYS A O 8
ATOM 4350 N N . CYS A 1 21 ? 5.776 2.097 -3.315 1.00 23.20 21 CYS A N 8
ATOM 4351 C CA . CYS A 1 21 ? 5.716 3.236 -2.407 1.00 24.22 21 CYS A CA 8
ATOM 4352 C C . CYS A 1 21 ? 6.329 4.477 -3.050 1.00 22.25 21 CYS A C 8
ATOM 4353 O O . CYS A 1 21 ? 5.801 5.580 -2.920 1.00 52.14 21 CYS A O 8
ATOM 4360 N N . ASN A 1 22 ? 7.447 4.287 -3.743 1.00 22.45 22 ASN A N 8
ATOM 4361 C CA . ASN A 1 22 ? 8.133 5.390 -4.405 1.00 54.14 22 ASN A CA 8
ATOM 4362 C C . ASN A 1 22 ? 9.115 4.871 -5.451 1.00 20.21 22 ASN A C 8
ATOM 4363 O O . ASN A 1 22 ? 10.154 4.304 -5.114 1.00 52.15 22 ASN A O 8
ATOM 4374 N N . GLY A 1 23 ? 8.778 5.069 -6.722 1.00 3.42 23 GLY A N 8
ATOM 4375 C CA . GLY A 1 23 ? 9.641 4.616 -7.797 1.00 51.02 23 GLY A CA 8
ATOM 4376 C C . GLY A 1 23 ? 8.865 4.246 -9.046 1.00 21.53 23 GLY A C 8
ATOM 4377 O O . GLY A 1 23 ? 8.148 5.073 -9.609 1.00 33.33 23 GLY A O 8
ATOM 4381 N N . LYS A 1 24 ? 9.009 2.999 -9.482 1.00 24.23 24 LYS A N 8
ATOM 4382 C CA . LYS A 1 24 ? 8.317 2.519 -10.672 1.00 43.10 24 LYS A CA 8
ATOM 4383 C C . LYS A 1 24 ? 8.262 0.995 -10.692 1.00 63.12 24 LYS A C 8
ATOM 4384 O O . LYS A 1 24 ? 9.133 0.325 -10.136 1.00 34.41 24 LYS A O 8
ATOM 4403 N N . CYS A 1 25 ? 7.235 0.453 -11.338 1.00 30.02 25 CYS A N 8
ATOM 4404 C CA . CYS A 1 25 ? 7.067 -0.992 -11.432 1.00 34.12 25 CYS A CA 8
ATOM 4405 C C . CYS A 1 25 ? 7.588 -1.515 -12.767 1.00 52.35 25 CYS A C 8
ATOM 4406 O O . CYS A 1 25 ? 7.483 -0.841 -13.793 1.00 1.33 25 CYS A O 8
ATOM 4413 N N . ILE A 1 26 ? 8.149 -2.719 -12.747 1.00 33.01 26 ILE A N 8
ATOM 4414 C CA . ILE A 1 26 ? 8.685 -3.332 -13.956 1.00 34.33 26 ILE A CA 8
ATOM 4415 C C . ILE A 1 26 ? 8.102 -4.725 -14.170 1.00 63.20 26 ILE A C 8
ATOM 4416 O O . ILE A 1 26 ? 8.461 -5.674 -13.473 1.00 23.45 26 ILE A O 8
ATOM 4432 N N . CYS A 1 27 ? 7.202 -4.841 -15.141 1.00 24.32 27 CYS A N 8
ATOM 4433 C CA . CYS A 1 27 ? 6.570 -6.118 -15.450 1.00 23.24 27 CYS A CA 8
ATOM 4434 C C . CYS A 1 27 ? 7.415 -6.919 -16.436 1.00 42.14 27 CYS A C 8
ATOM 4435 O O . CYS A 1 27 ? 8.028 -6.356 -17.344 1.00 23.23 27 CYS A O 8
ATOM 4442 N N . ARG A 1 28 ? 7.442 -8.235 -16.252 1.00 52.24 28 ARG A N 8
ATOM 4443 C CA . ARG A 1 28 ? 8.212 -9.113 -17.125 1.00 54.12 28 ARG A CA 8
ATOM 4444 C C . ARG A 1 28 ? 7.360 -10.285 -17.605 1.00 42.45 28 ARG A C 8
ATOM 4445 O O . ARG A 1 28 ? 6.352 -10.629 -16.987 1.00 64.11 28 ARG A O 8
ATOM 4466 N N . THR A 1 29 ? 7.772 -10.894 -18.713 1.00 51.11 29 THR A N 8
ATOM 4467 C CA . THR A 1 29 ? 7.047 -12.025 -19.278 1.00 31.24 29 THR A CA 8
ATOM 4468 C C . THR A 1 29 ? 8.001 -13.019 -19.930 1.00 71.21 29 THR A C 8
ATOM 4469 O O . THR A 1 29 ? 8.495 -12.788 -21.034 1.00 33.21 29 THR A O 8
ATOM 4480 N N . VAL A 1 30 ? 8.256 -14.127 -19.241 1.00 61.13 30 VAL A N 8
ATOM 4481 C CA . VAL A 1 30 ? 9.150 -15.158 -19.755 1.00 40.11 30 VAL A CA 8
ATOM 4482 C C . VAL A 1 30 ? 8.692 -16.547 -19.325 1.00 53.12 30 VAL A C 8
ATOM 4483 O O . VAL A 1 30 ? 8.347 -16.783 -18.167 1.00 64.41 30 VAL A O 8
ATOM 4496 N N . PRO A 1 31 ? 8.687 -17.490 -20.279 1.00 51.11 31 PRO A N 8
ATOM 4497 C CA . PRO A 1 31 ? 8.274 -18.873 -20.023 1.00 0.12 31 PRO A CA 8
ATOM 4498 C C . PRO A 1 31 ? 8.932 -19.453 -18.776 1.00 3.14 31 PRO A C 8
ATOM 4499 O O . PRO A 1 31 ? 8.333 -20.259 -18.064 1.00 10.13 31 PRO A O 8
ATOM 4510 N N . ARG A 1 32 ? 10.168 -19.037 -18.517 1.00 32.34 32 ARG A N 8
ATOM 4511 C CA . ARG A 1 32 ? 10.907 -19.517 -17.355 1.00 44.43 32 ARG A CA 8
ATOM 4512 C C . ARG A 1 32 ? 10.311 -18.963 -16.065 1.00 3.45 32 ARG A C 8
ATOM 4513 O O . ARG A 1 32 ? 10.796 -17.971 -15.519 1.00 42.01 32 ARG A O 8
ATOM 4534 N N . LYS A 1 33 ? 9.256 -19.609 -15.581 1.00 61.30 33 LYS A N 8
ATOM 4535 C CA . LYS A 1 33 ? 8.593 -19.183 -14.354 1.00 70.24 33 LYS A CA 8
ATOM 4536 C C . LYS A 1 33 ? 8.470 -17.664 -14.302 1.00 10.21 33 LYS A C 8
ATOM 4537 O O . LYS A 1 33 ? 8.694 -17.049 -13.260 1.00 43.23 33 LYS A O 8
ATOM 4556 N N . GLY A 1 34 ? 8.111 -17.064 -15.433 1.00 15.01 34 GLY A N 8
ATOM 4557 C CA . GLY A 1 34 ? 7.963 -15.622 -15.493 1.00 54.41 34 GLY A CA 8
ATOM 4558 C C . GLY A 1 34 ? 6.629 -15.199 -16.078 1.00 24.42 34 GLY A C 8
ATOM 4559 O O . GLY A 1 34 ? 6.577 -14.384 -16.999 1.00 3.13 34 GLY A O 8
ATOM 4563 N N . VAL A 1 35 ? 5.547 -15.757 -15.543 1.00 44.33 35 VAL A N 8
ATOM 4564 C CA . VAL A 1 35 ? 4.207 -15.434 -16.018 1.00 43.32 35 VAL A CA 8
ATOM 4565 C C . VAL A 1 35 ? 3.740 -14.089 -15.472 1.00 72.31 35 VAL A C 8
ATOM 4566 O O . VAL A 1 35 ? 3.011 -14.029 -14.483 1.00 22.43 35 VAL A O 8
ATOM 4579 N N . ASN A 1 36 ? 4.164 -13.012 -16.125 1.00 1.14 36 ASN A N 8
ATOM 4580 C CA . ASN A 1 36 ? 3.789 -11.667 -15.704 1.00 52.33 36 ASN A CA 8
ATOM 4581 C C . ASN A 1 36 ? 4.419 -11.322 -14.358 1.00 52.22 36 ASN A C 8
ATOM 4582 O O . ASN A 1 36 ? 3.717 -11.058 -13.382 1.00 52.01 36 ASN A O 8
ATOM 4593 N N . SER A 1 37 ? 5.747 -11.325 -14.314 1.00 62.55 37 SER A N 8
ATOM 4594 C CA . SER A 1 37 ? 6.472 -11.016 -13.088 1.00 25.12 37 SER A CA 8
ATOM 4595 C C . SER A 1 37 ? 6.730 -9.517 -12.972 1.00 40.23 37 SER A C 8
ATOM 4596 O O . SER A 1 37 ? 7.625 -8.977 -13.623 1.00 40.32 37 SER A O 8
ATOM 4604 N N . CYS A 1 38 ? 5.939 -8.849 -12.139 1.00 72.51 38 CYS A N 8
ATOM 4605 C CA . CYS A 1 38 ? 6.079 -7.412 -11.937 1.00 33.51 38 CYS A CA 8
ATOM 4606 C C . CYS A 1 38 ? 6.700 -7.113 -10.576 1.00 14.34 38 CYS A C 8
ATOM 4607 O O . CYS A 1 38 ? 6.065 -7.300 -9.537 1.00 72.25 38 CYS A O 8
ATOM 4614 N N . ARG A 1 39 ? 7.944 -6.646 -10.589 1.00 12.21 39 ARG A N 8
ATOM 4615 C CA . ARG A 1 39 ? 8.651 -6.321 -9.356 1.00 41.11 39 ARG A CA 8
ATOM 4616 C C . ARG A 1 39 ? 8.807 -4.811 -9.201 1.00 11.14 39 ARG A C 8
ATOM 4617 O O . ARG A 1 39 ? 8.693 -4.061 -10.171 1.00 13.05 39 ARG A O 8
ATOM 4638 N N . CYS A 1 40 ? 9.068 -4.372 -7.974 1.00 13.51 40 CYS A N 8
ATOM 4639 C CA . CYS A 1 40 ? 9.238 -2.952 -7.690 1.00 3.22 40 CYS A CA 8
ATOM 4640 C C . CYS A 1 40 ? 10.642 -2.487 -8.066 1.00 41.42 40 CYS A C 8
ATOM 4641 O O . CYS A 1 40 ? 11.620 -3.206 -7.866 1.00 71.53 40 CYS A O 8
ATOM 4648 N N . MET A 1 41 ? 10.732 -1.278 -8.612 1.00 24.11 41 MET A N 8
ATOM 4649 C CA . MET A 1 41 ? 12.016 -0.716 -9.015 1.00 23.12 41 MET A CA 8
ATOM 4650 C C . MET A 1 41 ? 12.028 0.798 -8.832 1.00 42.31 41 MET A C 8
ATOM 4651 O O . MET A 1 41 ? 11.341 1.526 -9.550 1.00 12.05 41 MET A O 8
ATOM 4665 N N . CYS A 1 1 ? 1.171 -0.591 1.111 1.00 33.11 1 CYS A N 9
ATOM 4666 C CA . CYS A 1 1 ? 1.791 -0.519 -0.206 1.00 42.21 1 CYS A CA 9
ATOM 4667 C C . CYS A 1 1 ? 3.017 -1.425 -0.281 1.00 33.14 1 CYS A C 9
ATOM 4668 O O . CYS A 1 1 ? 3.635 -1.735 0.737 1.00 3.52 1 CYS A O 9
ATOM 4675 N N . ALA A 1 2 ? 3.361 -1.847 -1.493 1.00 1.20 2 ALA A N 9
ATOM 4676 C CA . ALA A 1 2 ? 4.513 -2.715 -1.701 1.00 61.21 2 ALA A CA 9
ATOM 4677 C C . ALA A 1 2 ? 5.819 -1.947 -1.525 1.00 54.00 2 ALA A C 9
ATOM 4678 O O . ALA A 1 2 ? 5.852 -0.723 -1.651 1.00 55.04 2 ALA A O 9
ATOM 4685 N N . SER A 1 3 ? 6.892 -2.673 -1.232 1.00 65.40 3 SER A N 9
ATOM 4686 C CA . SER A 1 3 ? 8.200 -2.059 -1.034 1.00 61.20 3 SER A CA 9
ATOM 4687 C C . SER A 1 3 ? 9.100 -2.295 -2.244 1.00 13.25 3 SER A C 9
ATOM 4688 O O . SER A 1 3 ? 8.709 -2.960 -3.203 1.00 53.43 3 SER A O 9
ATOM 4696 N N . LYS A 1 4 ? 10.308 -1.745 -2.190 1.00 50.33 4 LYS A N 9
ATOM 4697 C CA . LYS A 1 4 ? 11.266 -1.894 -3.279 1.00 60.32 4 LYS A CA 9
ATOM 4698 C C . LYS A 1 4 ? 11.644 -3.359 -3.474 1.00 71.20 4 LYS A C 9
ATOM 4699 O O . LYS A 1 4 ? 11.866 -4.086 -2.507 1.00 24.20 4 LYS A O 9
ATOM 4718 N N . ASN A 1 5 ? 11.716 -3.785 -4.731 1.00 54.01 5 ASN A N 9
ATOM 4719 C CA . ASN A 1 5 ? 12.068 -5.163 -5.052 1.00 73.32 5 ASN A CA 9
ATOM 4720 C C . ASN A 1 5 ? 10.922 -6.111 -4.712 1.00 34.02 5 ASN A C 9
ATOM 4721 O O . ASN A 1 5 ? 11.078 -7.331 -4.757 1.00 40.34 5 ASN A O 9
ATOM 4732 N N . GLU A 1 6 ? 9.770 -5.540 -4.372 1.00 22.34 6 GLU A N 9
ATOM 4733 C CA . GLU A 1 6 ? 8.598 -6.335 -4.023 1.00 41.15 6 GLU A CA 9
ATOM 4734 C C . GLU A 1 6 ? 7.635 -6.430 -5.204 1.00 25.43 6 GLU A C 9
ATOM 4735 O O . GLU A 1 6 ? 7.645 -5.583 -6.097 1.00 3.25 6 GLU A O 9
ATOM 4747 N N . ARG A 1 7 ? 6.806 -7.469 -5.200 1.00 52.34 7 ARG A N 9
ATOM 4748 C CA . ARG A 1 7 ? 5.838 -7.677 -6.271 1.00 2.21 7 ARG A CA 9
ATOM 4749 C C . ARG A 1 7 ? 4.852 -6.515 -6.346 1.00 11.13 7 ARG A C 9
ATOM 4750 O O . ARG A 1 7 ? 4.366 -6.032 -5.322 1.00 44.44 7 ARG A O 9
ATOM 4771 N N . CYS A 1 8 ? 4.560 -6.071 -7.564 1.00 4.54 8 CYS A N 9
ATOM 4772 C CA . CYS A 1 8 ? 3.633 -4.965 -7.773 1.00 64.13 8 CYS A CA 9
ATOM 4773 C C . CYS A 1 8 ? 2.594 -5.320 -8.832 1.00 74.52 8 CYS A C 9
ATOM 4774 O O . CYS A 1 8 ? 2.705 -6.342 -9.508 1.00 34.51 8 CYS A O 9
ATOM 4781 N N . GLY A 1 9 ? 1.583 -4.468 -8.971 1.00 14.13 9 GLY A N 9
ATOM 4782 C CA . GLY A 1 9 ? 0.538 -4.709 -9.949 1.00 12.14 9 GLY A CA 9
ATOM 4783 C C . GLY A 1 9 ? 0.585 -3.726 -11.102 1.00 10.04 9 GLY A C 9
ATOM 4784 O O . GLY A 1 9 ? 1.243 -2.690 -11.016 1.00 71.11 9 GLY A O 9
ATOM 4788 N N . ASN A 1 10 ? -0.114 -4.052 -12.184 1.00 62.11 10 ASN A N 9
ATOM 4789 C CA . ASN A 1 10 ? -0.147 -3.191 -13.361 1.00 0.24 10 ASN A CA 9
ATOM 4790 C C . ASN A 1 10 ? -1.312 -3.561 -14.273 1.00 72.02 10 ASN A C 9
ATOM 4791 O O . ASN A 1 10 ? -1.303 -4.612 -14.913 1.00 42.13 10 ASN A O 9
ATOM 4802 N N . ALA A 1 11 ? -2.314 -2.690 -14.328 1.00 11.45 11 ALA A N 9
ATOM 4803 C CA . ALA A 1 11 ? -3.485 -2.923 -15.163 1.00 73.23 11 ALA A CA 9
ATOM 4804 C C . ALA A 1 11 ? -3.092 -3.079 -16.628 1.00 61.14 11 ALA A C 9
ATOM 4805 O O . ALA A 1 11 ? -3.702 -3.853 -17.367 1.00 32.53 11 ALA A O 9
ATOM 4812 N N . LEU A 1 12 ? -2.070 -2.339 -17.044 1.00 10.24 12 LEU A N 9
ATOM 4813 C CA . LEU A 1 12 ? -1.595 -2.394 -18.422 1.00 32.41 12 LEU A CA 9
ATOM 4814 C C . LEU A 1 12 ? -1.123 -3.800 -18.779 1.00 31.11 12 LEU A C 9
ATOM 4815 O O . LEU A 1 12 ? -1.108 -4.183 -19.949 1.00 54.42 12 LEU A O 9
ATOM 4831 N N . TYR A 1 13 ? -0.740 -4.565 -17.763 1.00 62.52 13 TYR A N 9
ATOM 4832 C CA . TYR A 1 13 ? -0.267 -5.929 -17.970 1.00 20.23 13 TYR A CA 9
ATOM 4833 C C . TYR A 1 13 ? -1.306 -6.943 -17.501 1.00 32.03 13 TYR A C 9
ATOM 4834 O O . TYR A 1 13 ? -0.993 -8.111 -17.275 1.00 60.22 13 TYR A O 9
ATOM 4852 N N . GLY A 1 14 ? -2.547 -6.486 -17.357 1.00 25.03 14 GLY A N 9
ATOM 4853 C CA . GLY A 1 14 ? -3.614 -7.365 -16.916 1.00 53.51 14 GLY A CA 9
ATOM 4854 C C . GLY A 1 14 ? -3.325 -7.999 -15.570 1.00 61.13 14 GLY A C 9
ATOM 4855 O O . GLY A 1 14 ? -3.885 -9.043 -15.233 1.00 55.43 14 GLY A O 9
ATOM 4859 N N . THR A 1 15 ? -2.445 -7.369 -14.798 1.00 30.43 15 THR A N 9
ATOM 4860 C CA . THR A 1 15 ? -2.080 -7.880 -13.482 1.00 64.15 15 THR A CA 9
ATOM 4861 C C . THR A 1 15 ? -2.643 -6.998 -12.374 1.00 73.22 15 THR A C 9
ATOM 4862 O O . THR A 1 15 ? -2.411 -5.789 -12.349 1.00 65.51 15 THR A O 9
ATOM 4873 N N . LYS A 1 16 ? -3.386 -7.610 -11.458 1.00 2.03 16 LYS A N 9
ATOM 4874 C CA . LYS A 1 16 ? -3.982 -6.881 -10.344 1.00 61.33 16 LYS A CA 9
ATOM 4875 C C . LYS A 1 16 ? -3.143 -7.039 -9.080 1.00 15.22 16 LYS A C 9
ATOM 4876 O O . LYS A 1 16 ? -3.602 -7.600 -8.086 1.00 24.15 16 LYS A O 9
ATOM 4895 N N . GLY A 1 17 ? -1.913 -6.538 -9.125 1.00 4.21 17 GLY A N 9
ATOM 4896 C CA . GLY A 1 17 ? -1.031 -6.632 -7.976 1.00 62.11 17 GLY A CA 9
ATOM 4897 C C . GLY A 1 17 ? -1.125 -5.419 -7.072 1.00 20.21 17 GLY A C 9
ATOM 4898 O O . GLY A 1 17 ? -1.832 -4.454 -7.363 1.00 72.43 17 GLY A O 9
ATOM 4902 N N . PRO A 1 18 ? -0.400 -5.459 -5.944 1.00 62.22 18 PRO A N 9
ATOM 4903 C CA . PRO A 1 18 ? -0.389 -4.363 -4.971 1.00 21.22 18 PRO A CA 9
ATOM 4904 C C . PRO A 1 18 ? 0.324 -3.124 -5.501 1.00 52.12 18 PRO A C 9
ATOM 4905 O O . PRO A 1 18 ? 1.027 -3.184 -6.509 1.00 13.20 18 PRO A O 9
ATOM 4916 N N . GLY A 1 19 ? 0.138 -2.000 -4.815 1.00 33.32 19 GLY A N 9
ATOM 4917 C CA . GLY A 1 19 ? 0.770 -0.763 -5.232 1.00 51.44 19 GLY A CA 9
ATOM 4918 C C . GLY A 1 19 ? 1.930 -0.373 -4.337 1.00 72.45 19 GLY A C 9
ATOM 4919 O O . GLY A 1 19 ? 1.784 -0.296 -3.117 1.00 54.12 19 GLY A O 9
ATOM 4923 N N . CYS A 1 20 ? 3.087 -0.129 -4.944 1.00 32.23 20 CYS A N 9
ATOM 4924 C CA . CYS A 1 20 ? 4.278 0.252 -4.194 1.00 72.24 20 CYS A CA 9
ATOM 4925 C C . CYS A 1 20 ? 4.136 1.661 -3.627 1.00 14.22 20 CYS A C 9
ATOM 4926 O O . CYS A 1 20 ? 3.410 2.492 -4.173 1.00 54.32 20 CYS A O 9
ATOM 4933 N N . CYS A 1 21 ? 4.834 1.923 -2.527 1.00 40.42 21 CYS A N 9
ATOM 4934 C CA . CYS A 1 21 ? 4.787 3.231 -1.884 1.00 72.02 21 CYS A CA 9
ATOM 4935 C C . CYS A 1 21 ? 5.490 4.282 -2.738 1.00 2.44 21 CYS A C 9
ATOM 4936 O O . CYS A 1 21 ? 5.043 5.425 -2.826 1.00 40.03 21 CYS A O 9
ATOM 4943 N N . ASN A 1 22 ? 6.594 3.887 -3.364 1.00 33.32 22 ASN A N 9
ATOM 4944 C CA . ASN A 1 22 ? 7.360 4.795 -4.210 1.00 33.50 22 ASN A CA 9
ATOM 4945 C C . ASN A 1 22 ? 8.329 4.022 -5.099 1.00 24.22 22 ASN A C 9
ATOM 4946 O O . ASN A 1 22 ? 9.321 3.471 -4.622 1.00 12.20 22 ASN A O 9
ATOM 4957 N N . GLY A 1 23 ? 8.036 3.986 -6.395 1.00 54.12 23 GLY A N 9
ATOM 4958 C CA . GLY A 1 23 ? 8.891 3.279 -7.330 1.00 52.05 23 GLY A CA 9
ATOM 4959 C C . GLY A 1 23 ? 8.142 2.816 -8.564 1.00 62.34 23 GLY A C 9
ATOM 4960 O O . GLY A 1 23 ? 6.929 2.610 -8.523 1.00 60.43 23 GLY A O 9
ATOM 4964 N N . LYS A 1 24 ? 8.866 2.653 -9.667 1.00 34.41 24 LYS A N 9
ATOM 4965 C CA . LYS A 1 24 ? 8.263 2.211 -10.919 1.00 45.23 24 LYS A CA 9
ATOM 4966 C C . LYS A 1 24 ? 8.113 0.694 -10.945 1.00 70.45 24 LYS A C 9
ATOM 4967 O O . LYS A 1 24 ? 8.812 -0.022 -10.228 1.00 31.33 24 LYS A O 9
ATOM 4986 N N . CYS A 1 25 ? 7.198 0.209 -11.778 1.00 72.40 25 CYS A N 9
ATOM 4987 C CA . CYS A 1 25 ? 6.956 -1.224 -11.899 1.00 60.00 25 CYS A CA 9
ATOM 4988 C C . CYS A 1 25 ? 7.693 -1.800 -13.104 1.00 63.25 25 CYS A C 9
ATOM 4989 O O . CYS A 1 25 ? 7.706 -1.202 -14.181 1.00 31.41 25 CYS A O 9
ATOM 4996 N N . ILE A 1 26 ? 8.306 -2.964 -12.915 1.00 74.14 26 ILE A N 9
ATOM 4997 C CA . ILE A 1 26 ? 9.043 -3.621 -13.987 1.00 25.41 26 ILE A CA 9
ATOM 4998 C C . ILE A 1 26 ? 8.366 -4.923 -14.403 1.00 52.53 26 ILE A C 9
ATOM 4999 O O . ILE A 1 26 ? 8.683 -5.994 -13.885 1.00 54.24 26 ILE A O 9
ATOM 5015 N N . CYS A 1 27 ? 7.432 -4.822 -15.344 1.00 23.44 27 CYS A N 9
ATOM 5016 C CA . CYS A 1 27 ? 6.710 -5.991 -15.832 1.00 53.40 27 CYS A CA 9
ATOM 5017 C C . CYS A 1 27 ? 7.498 -6.698 -16.931 1.00 2.25 27 CYS A C 9
ATOM 5018 O O . CYS A 1 27 ? 7.837 -6.097 -17.950 1.00 63.23 27 CYS A O 9
ATOM 5025 N N . ARG A 1 28 ? 7.786 -7.977 -16.714 1.00 62.14 28 ARG A N 9
ATOM 5026 C CA . ARG A 1 28 ? 8.535 -8.766 -17.685 1.00 23.11 28 ARG A CA 9
ATOM 5027 C C . ARG A 1 28 ? 7.996 -10.192 -17.758 1.00 44.24 28 ARG A C 9
ATOM 5028 O O . ARG A 1 28 ? 7.661 -10.794 -16.738 1.00 61.40 28 ARG A O 9
ATOM 5049 N N . THR A 1 29 ? 7.915 -10.726 -18.973 1.00 21.50 29 THR A N 9
ATOM 5050 C CA . THR A 1 29 ? 7.416 -12.080 -19.180 1.00 53.24 29 THR A CA 9
ATOM 5051 C C . THR A 1 29 ? 8.559 -13.086 -19.230 1.00 24.44 29 THR A C 9
ATOM 5052 O O . THR A 1 29 ? 9.575 -12.856 -19.886 1.00 50.21 29 THR A O 9
ATOM 5063 N N . VAL A 1 30 ? 8.388 -14.205 -18.532 1.00 10.45 30 VAL A N 9
ATOM 5064 C CA . VAL A 1 30 ? 9.406 -15.248 -18.497 1.00 73.13 30 VAL A CA 9
ATOM 5065 C C . VAL A 1 30 ? 8.771 -16.634 -18.460 1.00 41.25 30 VAL A C 9
ATOM 5066 O O . VAL A 1 30 ? 8.119 -17.020 -17.490 1.00 40.40 30 VAL A O 9
ATOM 5079 N N . PRO A 1 31 ? 8.965 -17.402 -19.542 1.00 63.44 31 PRO A N 9
ATOM 5080 C CA . PRO A 1 31 ? 8.421 -18.758 -19.658 1.00 73.51 31 PRO A CA 9
ATOM 5081 C C . PRO A 1 31 ? 8.690 -19.600 -18.415 1.00 44.41 31 PRO A C 9
ATOM 5082 O O . PRO A 1 31 ? 7.824 -20.345 -17.958 1.00 55.14 31 PRO A O 9
ATOM 5093 N N . ARG A 1 32 ? 9.897 -19.475 -17.872 1.00 40.32 32 ARG A N 9
ATOM 5094 C CA . ARG A 1 32 ? 10.281 -20.224 -16.682 1.00 74.30 32 ARG A CA 9
ATOM 5095 C C . ARG A 1 32 ? 9.524 -19.722 -15.456 1.00 1.02 32 ARG A C 9
ATOM 5096 O O . ARG A 1 32 ? 10.048 -18.932 -14.670 1.00 20.54 32 ARG A O 9
ATOM 5117 N N . LYS A 1 33 ? 8.288 -20.185 -15.299 1.00 4.41 33 LYS A N 9
ATOM 5118 C CA . LYS A 1 33 ? 7.459 -19.784 -14.169 1.00 13.12 33 LYS A CA 9
ATOM 5119 C C . LYS A 1 33 ? 7.471 -18.269 -13.995 1.00 4.43 33 LYS A C 9
ATOM 5120 O O . LYS A 1 33 ? 7.745 -17.761 -12.908 1.00 33.22 33 LYS A O 9
ATOM 5139 N N . GLY A 1 34 ? 7.172 -17.551 -15.073 1.00 42.23 34 GLY A N 9
ATOM 5140 C CA . GLY A 1 34 ? 7.154 -16.101 -15.018 1.00 13.24 34 GLY A CA 9
ATOM 5141 C C . GLY A 1 34 ? 5.942 -15.509 -15.711 1.00 24.31 34 GLY A C 9
ATOM 5142 O O . GLY A 1 34 ? 6.070 -14.836 -16.733 1.00 44.34 34 GLY A O 9
ATOM 5146 N N . VAL A 1 35 ? 4.762 -15.762 -15.155 1.00 32.52 35 VAL A N 9
ATOM 5147 C CA . VAL A 1 35 ? 3.522 -15.251 -15.726 1.00 50.34 35 VAL A CA 9
ATOM 5148 C C . VAL A 1 35 ? 3.340 -13.771 -15.408 1.00 73.01 35 VAL A C 9
ATOM 5149 O O . VAL A 1 35 ? 2.633 -13.411 -14.468 1.00 55.42 35 VAL A O 9
ATOM 5162 N N . ASN A 1 36 ? 3.983 -12.918 -16.199 1.00 14.34 36 ASN A N 9
ATOM 5163 C CA . ASN A 1 36 ? 3.892 -11.476 -16.001 1.00 54.41 36 ASN A CA 9
ATOM 5164 C C . ASN A 1 36 ? 4.522 -11.068 -14.673 1.00 50.40 36 ASN A C 9
ATOM 5165 O O . ASN A 1 36 ? 3.839 -10.575 -13.775 1.00 72.31 36 ASN A O 9
ATOM 5176 N N . SER A 1 37 ? 5.830 -11.275 -14.556 1.00 74.44 37 SER A N 9
ATOM 5177 C CA . SER A 1 37 ? 6.552 -10.932 -13.337 1.00 64.32 37 SER A CA 9
ATOM 5178 C C . SER A 1 37 ? 6.820 -9.432 -13.269 1.00 4.15 37 SER A C 9
ATOM 5179 O O . SER A 1 37 ? 7.731 -8.921 -13.922 1.00 20.44 37 SER A O 9
ATOM 5187 N N . CYS A 1 38 ? 6.020 -8.730 -12.473 1.00 24.23 38 CYS A N 9
ATOM 5188 C CA . CYS A 1 38 ? 6.169 -7.288 -12.317 1.00 72.32 38 CYS A CA 9
ATOM 5189 C C . CYS A 1 38 ? 6.862 -6.952 -11.000 1.00 12.30 38 CYS A C 9
ATOM 5190 O O . CYS A 1 38 ? 6.224 -6.890 -9.949 1.00 74.30 38 CYS A O 9
ATOM 5197 N N . ARG A 1 39 ? 8.171 -6.734 -11.065 1.00 63.44 39 ARG A N 9
ATOM 5198 C CA . ARG A 1 39 ? 8.951 -6.405 -9.879 1.00 3.14 39 ARG A CA 9
ATOM 5199 C C . ARG A 1 39 ? 9.094 -4.894 -9.724 1.00 14.43 39 ARG A C 9
ATOM 5200 O O . ARG A 1 39 ? 9.371 -4.183 -10.690 1.00 62.04 39 ARG A O 9
ATOM 5221 N N . CYS A 1 40 ? 8.901 -4.408 -8.502 1.00 31.53 40 CYS A N 9
ATOM 5222 C CA . CYS A 1 40 ? 9.006 -2.982 -8.219 1.00 64.22 40 CYS A CA 9
ATOM 5223 C C . CYS A 1 40 ? 10.467 -2.544 -8.169 1.00 63.14 40 CYS A C 9
ATOM 5224 O O . CYS A 1 40 ? 11.287 -3.158 -7.487 1.00 31.11 40 CYS A O 9
ATOM 5231 N N . MET A 1 41 ? 10.785 -1.478 -8.897 1.00 71.41 41 MET A N 9
ATOM 5232 C CA . MET A 1 41 ? 12.146 -0.957 -8.935 1.00 24.24 41 MET A CA 9
ATOM 5233 C C . MET A 1 41 ? 12.145 0.553 -9.151 1.00 33.22 41 MET A C 9
ATOM 5234 O O . MET A 1 41 ? 11.090 1.163 -9.332 1.00 4.32 41 MET A O 9
ATOM 5248 N N . CYS A 1 1 ? 0.912 0.016 0.754 1.00 33.42 1 CYS A N 10
ATOM 5249 C CA . CYS A 1 1 ? 1.629 -0.160 -0.503 1.00 55.01 1 CYS A CA 10
ATOM 5250 C C . CYS A 1 1 ? 2.851 -1.053 -0.312 1.00 71.31 1 CYS A C 10
ATOM 5251 O O . CYS A 1 1 ? 3.399 -1.146 0.786 1.00 43.14 1 CYS A O 10
ATOM 5258 N N . ALA A 1 2 ? 3.272 -1.709 -1.389 1.00 11.40 2 ALA A N 10
ATOM 5259 C CA . ALA A 1 2 ? 4.430 -2.592 -1.341 1.00 61.31 2 ALA A CA 10
ATOM 5260 C C . ALA A 1 2 ? 5.727 -1.794 -1.269 1.00 2.14 2 ALA A C 10
ATOM 5261 O O . ALA A 1 2 ? 5.749 -0.599 -1.563 1.00 10.23 2 ALA A O 10
ATOM 5268 N N . SER A 1 3 ? 6.807 -2.462 -0.874 1.00 54.14 3 SER A N 10
ATOM 5269 C CA . SER A 1 3 ? 8.107 -1.813 -0.759 1.00 4.02 3 SER A CA 10
ATOM 5270 C C . SER A 1 3 ? 8.929 -2.014 -2.028 1.00 43.44 3 SER A C 10
ATOM 5271 O O . SER A 1 3 ? 8.526 -2.742 -2.935 1.00 73.21 3 SER A O 10
ATOM 5279 N N . LYS A 1 4 ? 10.086 -1.362 -2.086 1.00 54.41 4 LYS A N 10
ATOM 5280 C CA . LYS A 1 4 ? 10.967 -1.467 -3.243 1.00 23.54 4 LYS A CA 10
ATOM 5281 C C . LYS A 1 4 ? 11.454 -2.901 -3.426 1.00 73.44 4 LYS A C 10
ATOM 5282 O O . LYS A 1 4 ? 11.734 -3.601 -2.454 1.00 44.11 4 LYS A O 10
ATOM 5301 N N . ASN A 1 5 ? 11.552 -3.332 -4.680 1.00 43.10 5 ASN A N 10
ATOM 5302 C CA . ASN A 1 5 ? 12.006 -4.683 -4.991 1.00 1.42 5 ASN A CA 10
ATOM 5303 C C . ASN A 1 5 ? 10.926 -5.709 -4.661 1.00 42.32 5 ASN A C 10
ATOM 5304 O O . ASN A 1 5 ? 11.144 -6.914 -4.782 1.00 41.41 5 ASN A O 10
ATOM 5315 N N . GLU A 1 6 ? 9.762 -5.221 -4.245 1.00 34.11 6 GLU A N 10
ATOM 5316 C CA . GLU A 1 6 ? 8.648 -6.096 -3.898 1.00 21.32 6 GLU A CA 10
ATOM 5317 C C . GLU A 1 6 ? 7.691 -6.252 -5.076 1.00 15.32 6 GLU A C 10
ATOM 5318 O O . GLU A 1 6 ? 7.707 -5.453 -6.012 1.00 52.41 6 GLU A O 10
ATOM 5330 N N . ARG A 1 7 ? 6.858 -7.286 -5.021 1.00 60.24 7 ARG A N 10
ATOM 5331 C CA . ARG A 1 7 ? 5.895 -7.548 -6.084 1.00 34.21 7 ARG A CA 10
ATOM 5332 C C . ARG A 1 7 ? 4.773 -6.514 -6.068 1.00 41.30 7 ARG A C 10
ATOM 5333 O O . ARG A 1 7 ? 4.078 -6.351 -5.065 1.00 2.25 7 ARG A O 10
ATOM 5354 N N . CYS A 1 8 ? 4.602 -5.816 -7.186 1.00 65.53 8 CYS A N 10
ATOM 5355 C CA . CYS A 1 8 ? 3.567 -4.797 -7.302 1.00 32.01 8 CYS A CA 10
ATOM 5356 C C . CYS A 1 8 ? 2.533 -5.189 -8.354 1.00 10.32 8 CYS A C 10
ATOM 5357 O O . CYS A 1 8 ? 2.583 -6.284 -8.911 1.00 64.23 8 CYS A O 10
ATOM 5364 N N . GLY A 1 9 ? 1.595 -4.284 -8.620 1.00 65.10 9 GLY A N 10
ATOM 5365 C CA . GLY A 1 9 ? 0.563 -4.553 -9.604 1.00 22.11 9 GLY A CA 10
ATOM 5366 C C . GLY A 1 9 ? 0.631 -3.610 -10.788 1.00 41.43 9 GLY A C 10
ATOM 5367 O O . GLY A 1 9 ? 1.306 -2.582 -10.734 1.00 34.31 9 GLY A O 10
ATOM 5371 N N . ASN A 1 10 ? -0.068 -3.960 -11.863 1.00 13.01 10 ASN A N 10
ATOM 5372 C CA . ASN A 1 10 ? -0.083 -3.137 -13.067 1.00 65.51 10 ASN A CA 10
ATOM 5373 C C . ASN A 1 10 ? -1.246 -3.523 -13.976 1.00 20.24 10 ASN A C 10
ATOM 5374 O O . ASN A 1 10 ? -1.239 -4.589 -14.591 1.00 14.20 10 ASN A O 10
ATOM 5385 N N . ALA A 1 11 ? -2.243 -2.648 -14.054 1.00 72.24 11 ALA A N 10
ATOM 5386 C CA . ALA A 1 11 ? -3.412 -2.895 -14.889 1.00 72.53 11 ALA A CA 10
ATOM 5387 C C . ALA A 1 11 ? -3.017 -3.060 -16.353 1.00 24.42 11 ALA A C 10
ATOM 5388 O O . ALA A 1 11 ? -3.652 -3.807 -17.098 1.00 31.40 11 ALA A O 10
ATOM 5395 N N . LEU A 1 12 ? -1.964 -2.358 -16.759 1.00 35.50 12 LEU A N 10
ATOM 5396 C CA . LEU A 1 12 ? -1.484 -2.427 -18.135 1.00 12.42 12 LEU A CA 10
ATOM 5397 C C . LEU A 1 12 ? -1.064 -3.848 -18.495 1.00 4.11 12 LEU A C 10
ATOM 5398 O O . LEU A 1 12 ? -1.013 -4.212 -19.670 1.00 32.31 12 LEU A O 10
ATOM 5414 N N . TYR A 1 13 ? -0.765 -4.647 -17.477 1.00 3.34 13 TYR A N 10
ATOM 5415 C CA . TYR A 1 13 ? -0.348 -6.028 -17.686 1.00 34.33 13 TYR A CA 10
ATOM 5416 C C . TYR A 1 13 ? -1.422 -7.000 -17.205 1.00 12.52 13 TYR A C 10
ATOM 5417 O O . TYR A 1 13 ? -1.163 -8.188 -17.020 1.00 50.13 13 TYR A O 10
ATOM 5435 N N . GLY A 1 14 ? -2.631 -6.483 -17.004 1.00 71.32 14 GLY A N 10
ATOM 5436 C CA . GLY A 1 14 ? -3.727 -7.317 -16.547 1.00 73.22 14 GLY A CA 10
ATOM 5437 C C . GLY A 1 14 ? -3.511 -7.839 -15.141 1.00 33.33 14 GLY A C 10
ATOM 5438 O O . GLY A 1 14 ? -4.149 -8.807 -14.724 1.00 61.21 14 GLY A O 10
ATOM 5442 N N . THR A 1 15 ? -2.608 -7.199 -14.405 1.00 41.53 15 THR A N 10
ATOM 5443 C CA . THR A 1 15 ? -2.307 -7.605 -13.039 1.00 30.44 15 THR A CA 10
ATOM 5444 C C . THR A 1 15 ? -2.807 -6.573 -12.035 1.00 1.22 15 THR A C 10
ATOM 5445 O O . THR A 1 15 ? -2.467 -5.393 -12.121 1.00 11.51 15 THR A O 10
ATOM 5456 N N . LYS A 1 16 ? -3.616 -7.024 -11.082 1.00 25.01 16 LYS A N 10
ATOM 5457 C CA . LYS A 1 16 ? -4.161 -6.140 -10.059 1.00 55.11 16 LYS A CA 10
ATOM 5458 C C . LYS A 1 16 ? -3.374 -6.262 -8.758 1.00 53.52 16 LYS A C 10
ATOM 5459 O O . LYS A 1 16 ? -3.953 -6.320 -7.674 1.00 72.23 16 LYS A O 10
ATOM 5478 N N . GLY A 1 17 ? -2.050 -6.297 -8.874 1.00 32.41 17 GLY A N 10
ATOM 5479 C CA . GLY A 1 17 ? -1.206 -6.410 -7.699 1.00 63.31 17 GLY A CA 10
ATOM 5480 C C . GLY A 1 17 ? -1.191 -5.140 -6.872 1.00 21.55 17 GLY A C 10
ATOM 5481 O O . GLY A 1 17 ? -1.780 -4.125 -7.243 1.00 22.10 17 GLY A O 10
ATOM 5485 N N . PRO A 1 18 ? -0.506 -5.188 -5.720 1.00 24.25 18 PRO A N 10
ATOM 5486 C CA . PRO A 1 18 ? -0.401 -4.041 -4.812 1.00 71.44 18 PRO A CA 10
ATOM 5487 C C . PRO A 1 18 ? 0.457 -2.922 -5.390 1.00 44.53 18 PRO A C 10
ATOM 5488 O O . PRO A 1 18 ? 1.404 -3.173 -6.135 1.00 53.13 18 PRO A O 10
ATOM 5499 N N . GLY A 1 19 ? 0.121 -1.683 -5.041 1.00 72.42 19 GLY A N 10
ATOM 5500 C CA . GLY A 1 19 ? 0.872 -0.544 -5.534 1.00 55.44 19 GLY A CA 10
ATOM 5501 C C . GLY A 1 19 ? 2.116 -0.270 -4.713 1.00 51.32 19 GLY A C 10
ATOM 5502 O O . GLY A 1 19 ? 2.099 -0.389 -3.488 1.00 12.23 19 GLY A O 10
ATOM 5506 N N . CYS A 1 20 ? 3.200 0.097 -5.389 1.00 32.12 20 CYS A N 10
ATOM 5507 C CA . CYS A 1 20 ? 4.460 0.386 -4.715 1.00 52.41 20 CYS A CA 10
ATOM 5508 C C . CYS A 1 20 ? 4.454 1.797 -4.133 1.00 51.24 20 CYS A C 10
ATOM 5509 O O . CYS A 1 20 ? 3.894 2.722 -4.723 1.00 73.42 20 CYS A O 10
ATOM 5516 N N . CYS A 1 21 ? 5.081 1.955 -2.973 1.00 3.13 21 CYS A N 10
ATOM 5517 C CA . CYS A 1 21 ? 5.149 3.252 -2.310 1.00 23.22 21 CYS A CA 10
ATOM 5518 C C . CYS A 1 21 ? 6.072 4.202 -3.068 1.00 14.44 21 CYS A C 10
ATOM 5519 O O . CYS A 1 21 ? 5.931 5.421 -2.979 1.00 42.45 21 CYS A O 10
ATOM 5526 N N . ASN A 1 22 ? 7.015 3.635 -3.812 1.00 72.33 22 ASN A N 10
ATOM 5527 C CA . ASN A 1 22 ? 7.961 4.431 -4.586 1.00 13.25 22 ASN A CA 10
ATOM 5528 C C . ASN A 1 22 ? 8.715 3.560 -5.586 1.00 13.40 22 ASN A C 10
ATOM 5529 O O . ASN A 1 22 ? 9.166 2.465 -5.255 1.00 32.20 22 ASN A O 10
ATOM 5540 N N . GLY A 1 23 ? 8.848 4.057 -6.812 1.00 71.03 23 GLY A N 10
ATOM 5541 C CA . GLY A 1 23 ? 9.548 3.312 -7.842 1.00 42.02 23 GLY A CA 10
ATOM 5542 C C . GLY A 1 23 ? 8.616 2.800 -8.922 1.00 42.15 23 GLY A C 10
ATOM 5543 O O . GLY A 1 23 ? 7.424 2.608 -8.685 1.00 15.13 23 GLY A O 10
ATOM 5547 N N . LYS A 1 24 ? 9.160 2.579 -10.115 1.00 13.53 24 LYS A N 10
ATOM 5548 C CA . LYS A 1 24 ? 8.370 2.087 -11.237 1.00 13.20 24 LYS A CA 10
ATOM 5549 C C . LYS A 1 24 ? 8.211 0.572 -11.167 1.00 62.35 24 LYS A C 10
ATOM 5550 O O . LYS A 1 24 ? 9.022 -0.120 -10.550 1.00 51.14 24 LYS A O 10
ATOM 5569 N N . CYS A 1 25 ? 7.163 0.061 -11.805 1.00 41.10 25 CYS A N 10
ATOM 5570 C CA . CYS A 1 25 ? 6.898 -1.373 -11.817 1.00 5.52 25 CYS A CA 10
ATOM 5571 C C . CYS A 1 25 ? 7.522 -2.031 -13.044 1.00 42.31 25 CYS A C 10
ATOM 5572 O O . CYS A 1 25 ? 7.321 -1.580 -14.172 1.00 72.13 25 CYS A O 10
ATOM 5579 N N . ILE A 1 26 ? 8.279 -3.099 -12.815 1.00 41.55 26 ILE A N 10
ATOM 5580 C CA . ILE A 1 26 ? 8.931 -3.819 -13.902 1.00 73.30 26 ILE A CA 10
ATOM 5581 C C . ILE A 1 26 ? 8.207 -5.127 -14.206 1.00 3.21 26 ILE A C 10
ATOM 5582 O O . ILE A 1 26 ? 8.568 -6.184 -13.687 1.00 13.31 26 ILE A O 10
ATOM 5598 N N . CYS A 1 27 ? 7.186 -5.048 -15.052 1.00 35.52 27 CYS A N 10
ATOM 5599 C CA . CYS A 1 27 ? 6.411 -6.225 -15.427 1.00 61.23 27 CYS A CA 10
ATOM 5600 C C . CYS A 1 27 ? 7.099 -6.993 -16.553 1.00 10.33 27 CYS A C 10
ATOM 5601 O O . CYS A 1 27 ? 7.498 -6.410 -17.561 1.00 61.43 27 CYS A O 10
ATOM 5608 N N . ARG A 1 28 ? 7.233 -8.302 -16.372 1.00 65.40 28 ARG A N 10
ATOM 5609 C CA . ARG A 1 28 ? 7.874 -9.150 -17.371 1.00 55.30 28 ARG A CA 10
ATOM 5610 C C . ARG A 1 28 ? 7.017 -10.375 -17.674 1.00 33.52 28 ARG A C 10
ATOM 5611 O O . ARG A 1 28 ? 6.217 -10.808 -16.844 1.00 33.44 28 ARG A O 10
ATOM 5632 N N . THR A 1 29 ? 7.189 -10.931 -18.869 1.00 60.13 29 THR A N 10
ATOM 5633 C CA . THR A 1 29 ? 6.431 -12.105 -19.283 1.00 22.32 29 THR A CA 10
ATOM 5634 C C . THR A 1 29 ? 7.257 -12.996 -20.204 1.00 54.02 29 THR A C 10
ATOM 5635 O O . THR A 1 29 ? 7.619 -12.595 -21.310 1.00 64.33 29 THR A O 10
ATOM 5646 N N . VAL A 1 30 ? 7.550 -14.207 -19.742 1.00 22.21 30 VAL A N 10
ATOM 5647 C CA . VAL A 1 30 ? 8.332 -15.156 -20.526 1.00 32.01 30 VAL A CA 10
ATOM 5648 C C . VAL A 1 30 ? 8.238 -16.561 -19.941 1.00 52.15 30 VAL A C 10
ATOM 5649 O O . VAL A 1 30 ? 8.324 -16.763 -18.730 1.00 64.31 30 VAL A O 10
ATOM 5662 N N . PRO A 1 31 ? 8.057 -17.557 -20.821 1.00 54.14 31 PRO A N 10
ATOM 5663 C CA . PRO A 1 31 ? 7.948 -18.961 -20.416 1.00 32.41 31 PRO A CA 10
ATOM 5664 C C . PRO A 1 31 ? 9.050 -19.371 -19.445 1.00 34.44 31 PRO A C 10
ATOM 5665 O O . PRO A 1 31 ? 8.893 -20.323 -18.679 1.00 70.05 31 PRO A O 10
ATOM 5676 N N . ARG A 1 32 ? 10.163 -18.647 -19.481 1.00 23.25 32 ARG A N 10
ATOM 5677 C CA . ARG A 1 32 ? 11.291 -18.937 -18.604 1.00 5.44 32 ARG A CA 10
ATOM 5678 C C . ARG A 1 32 ? 10.992 -18.503 -17.172 1.00 3.44 32 ARG A C 10
ATOM 5679 O O . ARG A 1 32 ? 11.662 -17.626 -16.624 1.00 73.30 32 ARG A O 10
ATOM 5700 N N . LYS A 1 33 ? 9.982 -19.121 -16.570 1.00 72.33 33 LYS A N 10
ATOM 5701 C CA . LYS A 1 33 ? 9.593 -18.801 -15.202 1.00 41.20 33 LYS A CA 10
ATOM 5702 C C . LYS A 1 33 ? 9.289 -17.313 -15.057 1.00 72.22 33 LYS A C 10
ATOM 5703 O O . LYS A 1 33 ? 9.832 -16.641 -14.182 1.00 0.03 33 LYS A O 10
ATOM 5722 N N . GLY A 1 34 ? 8.415 -16.805 -15.921 1.00 62.34 34 GLY A N 10
ATOM 5723 C CA . GLY A 1 34 ? 8.053 -15.401 -15.871 1.00 50.13 34 GLY A CA 10
ATOM 5724 C C . GLY A 1 34 ? 6.579 -15.173 -16.139 1.00 14.52 34 GLY A C 10
ATOM 5725 O O . GLY A 1 34 ? 6.210 -14.543 -17.131 1.00 22.14 34 GLY A O 10
ATOM 5729 N N . VAL A 1 35 ? 5.731 -15.687 -15.253 1.00 3.42 35 VAL A N 10
ATOM 5730 C CA . VAL A 1 35 ? 4.288 -15.536 -15.398 1.00 44.02 35 VAL A CA 10
ATOM 5731 C C . VAL A 1 35 ? 3.829 -14.162 -14.923 1.00 35.43 35 VAL A C 10
ATOM 5732 O O . VAL A 1 35 ? 3.242 -14.030 -13.849 1.00 62.34 35 VAL A O 10
ATOM 5745 N N . ASN A 1 36 ? 4.099 -13.142 -15.730 1.00 54.21 36 ASN A N 10
ATOM 5746 C CA . ASN A 1 36 ? 3.712 -11.777 -15.392 1.00 4.32 36 ASN A CA 10
ATOM 5747 C C . ASN A 1 36 ? 4.371 -11.332 -14.090 1.00 3.24 36 ASN A C 10
ATOM 5748 O O . ASN A 1 36 ? 3.691 -11.015 -13.114 1.00 75.50 36 ASN A O 10
ATOM 5759 N N . SER A 1 37 ? 5.700 -11.310 -14.083 1.00 2.34 37 SER A N 10
ATOM 5760 C CA . SER A 1 37 ? 6.452 -10.907 -12.900 1.00 12.32 37 SER A CA 10
ATOM 5761 C C . SER A 1 37 ? 6.674 -9.397 -12.885 1.00 72.34 37 SER A C 10
ATOM 5762 O O . SER A 1 37 ? 7.435 -8.862 -13.692 1.00 74.13 37 SER A O 10
ATOM 5770 N N . CYS A 1 38 ? 6.004 -8.716 -11.962 1.00 52.01 38 CYS A N 10
ATOM 5771 C CA . CYS A 1 38 ? 6.126 -7.268 -11.841 1.00 34.33 38 CYS A CA 10
ATOM 5772 C C . CYS A 1 38 ? 6.906 -6.892 -10.585 1.00 4.51 38 CYS A C 10
ATOM 5773 O O . CYS A 1 38 ? 6.341 -6.793 -9.496 1.00 34.51 38 CYS A O 10
ATOM 5780 N N . ARG A 1 39 ? 8.209 -6.681 -10.745 1.00 72.44 39 ARG A N 10
ATOM 5781 C CA . ARG A 1 39 ? 9.068 -6.316 -9.625 1.00 74.42 39 ARG A CA 10
ATOM 5782 C C . ARG A 1 39 ? 9.207 -4.801 -9.518 1.00 41.45 39 ARG A C 10
ATOM 5783 O O . ARG A 1 39 ? 9.377 -4.110 -10.524 1.00 0.35 39 ARG A O 10
ATOM 5804 N N . CYS A 1 40 ? 9.134 -4.290 -8.294 1.00 54.41 40 CYS A N 10
ATOM 5805 C CA . CYS A 1 40 ? 9.250 -2.856 -8.055 1.00 25.32 40 CYS A CA 10
ATOM 5806 C C . CYS A 1 40 ? 10.712 -2.417 -8.084 1.00 33.33 40 CYS A C 10
ATOM 5807 O O . CYS A 1 40 ? 11.562 -3.010 -7.420 1.00 34.21 40 CYS A O 10
ATOM 5814 N N . MET A 1 41 ? 10.995 -1.375 -8.857 1.00 43.34 41 MET A N 10
ATOM 5815 C CA . MET A 1 41 ? 12.353 -0.855 -8.972 1.00 22.32 41 MET A CA 10
ATOM 5816 C C . MET A 1 41 ? 12.341 0.606 -9.409 1.00 62.03 41 MET A C 10
ATOM 5817 O O . MET A 1 41 ? 11.398 1.064 -10.055 1.00 34.22 41 MET A O 10
ATOM 5831 N N . CYS A 1 1 ? 1.514 -1.506 1.436 1.00 31.15 1 CYS A N 11
ATOM 5832 C CA . CYS A 1 1 ? 2.012 -1.264 0.088 1.00 61.11 1 CYS A CA 11
ATOM 5833 C C . CYS A 1 1 ? 3.241 -2.122 -0.200 1.00 52.12 1 CYS A C 11
ATOM 5834 O O . CYS A 1 1 ? 3.736 -2.829 0.677 1.00 61.14 1 CYS A O 11
ATOM 5841 N N . ALA A 1 2 ? 3.727 -2.053 -1.435 1.00 62.11 2 ALA A N 11
ATOM 5842 C CA . ALA A 1 2 ? 4.899 -2.821 -1.839 1.00 14.15 2 ALA A CA 11
ATOM 5843 C C . ALA A 1 2 ? 6.151 -1.951 -1.841 1.00 1.00 2 ALA A C 11
ATOM 5844 O O . ALA A 1 2 ? 6.081 -0.746 -2.085 1.00 22.45 2 ALA A O 11
ATOM 5851 N N . SER A 1 3 ? 7.296 -2.569 -1.568 1.00 13.23 3 SER A N 11
ATOM 5852 C CA . SER A 1 3 ? 8.564 -1.849 -1.534 1.00 33.40 3 SER A CA 11
ATOM 5853 C C . SER A 1 3 ? 9.388 -2.142 -2.784 1.00 72.11 3 SER A C 11
ATOM 5854 O O . SER A 1 3 ? 8.984 -2.932 -3.638 1.00 53.41 3 SER A O 11
ATOM 5862 N N . LYS A 1 4 ? 10.546 -1.500 -2.885 1.00 4.31 4 LYS A N 11
ATOM 5863 C CA . LYS A 1 4 ? 11.430 -1.690 -4.029 1.00 4.02 4 LYS A CA 11
ATOM 5864 C C . LYS A 1 4 ? 11.880 -3.144 -4.133 1.00 40.20 4 LYS A C 11
ATOM 5865 O O . LYS A 1 4 ? 12.175 -3.786 -3.126 1.00 13.42 4 LYS A O 11
ATOM 5884 N N . ASN A 1 5 ? 11.932 -3.656 -5.358 1.00 75.23 5 ASN A N 11
ATOM 5885 C CA . ASN A 1 5 ? 12.346 -5.034 -5.594 1.00 25.45 5 ASN A CA 11
ATOM 5886 C C . ASN A 1 5 ? 11.252 -6.011 -5.175 1.00 74.24 5 ASN A C 11
ATOM 5887 O O . ASN A 1 5 ? 11.450 -7.225 -5.193 1.00 60.44 5 ASN A O 11
ATOM 5898 N N . GLU A 1 6 ? 10.096 -5.471 -4.800 1.00 62.30 6 GLU A N 11
ATOM 5899 C CA . GLU A 1 6 ? 8.970 -6.296 -4.377 1.00 41.43 6 GLU A CA 11
ATOM 5900 C C . GLU A 1 6 ? 7.947 -6.436 -5.501 1.00 33.04 6 GLU A C 11
ATOM 5901 O O . GLU A 1 6 ? 7.819 -5.556 -6.352 1.00 65.12 6 GLU A O 11
ATOM 5913 N N . ARG A 1 7 ? 7.220 -7.549 -5.495 1.00 41.23 7 ARG A N 11
ATOM 5914 C CA . ARG A 1 7 ? 6.209 -7.806 -6.514 1.00 64.00 7 ARG A CA 11
ATOM 5915 C C . ARG A 1 7 ? 5.053 -6.817 -6.395 1.00 23.22 7 ARG A C 11
ATOM 5916 O O . ARG A 1 7 ? 4.453 -6.673 -5.329 1.00 74.45 7 ARG A O 11
ATOM 5937 N N . CYS A 1 8 ? 4.747 -6.137 -7.495 1.00 23.43 8 CYS A N 11
ATOM 5938 C CA . CYS A 1 8 ? 3.665 -5.161 -7.514 1.00 74.35 8 CYS A CA 11
ATOM 5939 C C . CYS A 1 8 ? 2.631 -5.517 -8.580 1.00 3.42 8 CYS A C 11
ATOM 5940 O O . CYS A 1 8 ? 2.772 -6.513 -9.288 1.00 53.41 8 CYS A O 11
ATOM 5947 N N . GLY A 1 9 ? 1.593 -4.693 -8.687 1.00 34.41 9 GLY A N 11
ATOM 5948 C CA . GLY A 1 9 ? 0.551 -4.937 -9.668 1.00 30.15 9 GLY A CA 11
ATOM 5949 C C . GLY A 1 9 ? 0.568 -3.925 -10.796 1.00 5.24 9 GLY A C 11
ATOM 5950 O O . GLY A 1 9 ? 1.268 -2.915 -10.722 1.00 34.33 9 GLY A O 11
ATOM 5954 N N . ASN A 1 10 ? -0.202 -4.196 -11.844 1.00 71.11 10 ASN A N 11
ATOM 5955 C CA . ASN A 1 10 ? -0.271 -3.302 -12.994 1.00 44.21 10 ASN A CA 11
ATOM 5956 C C . ASN A 1 10 ? -1.490 -3.616 -13.855 1.00 52.53 10 ASN A C 11
ATOM 5957 O O . ASN A 1 10 ? -1.555 -4.662 -14.500 1.00 1.22 10 ASN A O 11
ATOM 5968 N N . ALA A 1 11 ? -2.455 -2.701 -13.861 1.00 64.22 11 ALA A N 11
ATOM 5969 C CA . ALA A 1 11 ? -3.671 -2.879 -14.645 1.00 3.31 11 ALA A CA 11
ATOM 5970 C C . ALA A 1 11 ? -3.353 -3.003 -16.131 1.00 41.21 11 ALA A C 11
ATOM 5971 O O . ALA A 1 11 ? -4.006 -3.755 -16.855 1.00 61.35 11 ALA A O 11
ATOM 5978 N N . LEU A 1 12 ? -2.347 -2.260 -16.580 1.00 71.21 12 LEU A N 11
ATOM 5979 C CA . LEU A 1 12 ? -1.943 -2.287 -17.982 1.00 3.35 12 LEU A CA 11
ATOM 5980 C C . LEU A 1 12 ? -1.507 -3.688 -18.396 1.00 61.42 12 LEU A C 11
ATOM 5981 O O . LEU A 1 12 ? -1.506 -4.024 -19.581 1.00 21.23 12 LEU A O 11
ATOM 5997 N N . TYR A 1 13 ? -1.139 -4.503 -17.413 1.00 52.24 13 TYR A N 11
ATOM 5998 C CA . TYR A 1 13 ? -0.701 -5.868 -17.676 1.00 32.51 13 TYR A CA 11
ATOM 5999 C C . TYR A 1 13 ? -1.762 -6.874 -17.239 1.00 23.35 13 TYR A C 11
ATOM 6000 O O . TYR A 1 13 ? -1.473 -8.055 -17.050 1.00 33.31 13 TYR A O 11
ATOM 6018 N N . GLY A 1 14 ? -2.992 -6.396 -17.080 1.00 11.04 14 GLY A N 11
ATOM 6019 C CA . GLY A 1 14 ? -4.078 -7.265 -16.666 1.00 73.13 14 GLY A CA 11
ATOM 6020 C C . GLY A 1 14 ? -3.792 -7.966 -15.353 1.00 72.22 14 GLY A C 11
ATOM 6021 O O . GLY A 1 14 ? -4.338 -9.035 -15.079 1.00 35.32 14 GLY A O 11
ATOM 6025 N N . THR A 1 15 ? -2.931 -7.365 -14.538 1.00 13.40 15 THR A N 11
ATOM 6026 C CA . THR A 1 15 ? -2.571 -7.939 -13.248 1.00 31.00 15 THR A CA 11
ATOM 6027 C C . THR A 1 15 ? -2.996 -7.028 -12.102 1.00 41.43 15 THR A C 11
ATOM 6028 O O . THR A 1 15 ? -2.596 -5.865 -12.039 1.00 1.12 15 THR A O 11
ATOM 6039 N N . LYS A 1 16 ? -3.808 -7.562 -11.197 1.00 74.32 16 LYS A N 11
ATOM 6040 C CA . LYS A 1 16 ? -4.287 -6.798 -10.051 1.00 62.12 16 LYS A CA 11
ATOM 6041 C C . LYS A 1 16 ? -3.444 -7.088 -8.814 1.00 24.04 16 LYS A C 11
ATOM 6042 O O . LYS A 1 16 ? -3.750 -7.995 -8.041 1.00 4.24 16 LYS A O 11
ATOM 6061 N N . GLY A 1 17 ? -2.381 -6.310 -8.632 1.00 24.25 17 GLY A N 11
ATOM 6062 C CA . GLY A 1 17 ? -1.511 -6.499 -7.485 1.00 61.02 17 GLY A CA 11
ATOM 6063 C C . GLY A 1 17 ? -1.421 -5.261 -6.615 1.00 40.25 17 GLY A C 11
ATOM 6064 O O . GLY A 1 17 ? -2.086 -4.254 -6.861 1.00 21.11 17 GLY A O 11
ATOM 6068 N N . PRO A 1 18 ? -0.583 -5.327 -5.570 1.00 43.44 18 PRO A N 11
ATOM 6069 C CA . PRO A 1 18 ? -0.389 -4.211 -4.639 1.00 74.03 18 PRO A CA 11
ATOM 6070 C C . PRO A 1 18 ? 0.347 -3.041 -5.282 1.00 3.32 18 PRO A C 11
ATOM 6071 O O . PRO A 1 18 ? 1.047 -3.208 -6.280 1.00 53.51 18 PRO A O 11
ATOM 6082 N N . GLY A 1 19 ? 0.186 -1.855 -4.702 1.00 34.12 19 GLY A N 11
ATOM 6083 C CA . GLY A 1 19 ? 0.842 -0.674 -5.232 1.00 20.32 19 GLY A CA 11
ATOM 6084 C C . GLY A 1 19 ? 2.109 -0.326 -4.475 1.00 74.33 19 GLY A C 11
ATOM 6085 O O . GLY A 1 19 ? 2.156 -0.426 -3.249 1.00 35.21 19 GLY A O 11
ATOM 6089 N N . CYS A 1 20 ? 3.140 0.082 -5.207 1.00 53.02 20 CYS A N 11
ATOM 6090 C CA . CYS A 1 20 ? 4.414 0.444 -4.599 1.00 2.11 20 CYS A CA 11
ATOM 6091 C C . CYS A 1 20 ? 4.335 1.822 -3.948 1.00 55.24 20 CYS A C 11
ATOM 6092 O O . CYS A 1 20 ? 3.717 2.741 -4.488 1.00 20.11 20 CYS A O 11
ATOM 6099 N N . CYS A 1 21 ? 4.964 1.959 -2.786 1.00 34.20 21 CYS A N 11
ATOM 6100 C CA . CYS A 1 21 ? 4.965 3.223 -2.061 1.00 12.44 21 CYS A CA 11
ATOM 6101 C C . CYS A 1 21 ? 5.812 4.265 -2.785 1.00 43.31 21 CYS A C 11
ATOM 6102 O O . CYS A 1 21 ? 5.524 5.460 -2.733 1.00 1.14 21 CYS A O 11
ATOM 6109 N N . ASN A 1 22 ? 6.859 3.802 -3.461 1.00 52.42 22 ASN A N 11
ATOM 6110 C CA . ASN A 1 22 ? 7.749 4.694 -4.196 1.00 72.23 22 ASN A CA 11
ATOM 6111 C C . ASN A 1 22 ? 8.592 3.914 -5.200 1.00 61.33 22 ASN A C 11
ATOM 6112 O O . ASN A 1 22 ? 9.351 3.020 -4.828 1.00 3.34 22 ASN A O 11
ATOM 6123 N N . GLY A 1 23 ? 8.453 4.259 -6.477 1.00 2.22 23 GLY A N 11
ATOM 6124 C CA . GLY A 1 23 ? 9.208 3.582 -7.515 1.00 4.41 23 GLY A CA 11
ATOM 6125 C C . GLY A 1 23 ? 8.328 3.094 -8.648 1.00 35.34 23 GLY A C 11
ATOM 6126 O O . GLY A 1 23 ? 7.162 2.757 -8.437 1.00 41.03 23 GLY A O 11
ATOM 6130 N N . LYS A 1 24 ? 8.884 3.056 -9.854 1.00 30.25 24 LYS A N 11
ATOM 6131 C CA . LYS A 1 24 ? 8.142 2.605 -11.025 1.00 41.42 24 LYS A CA 11
ATOM 6132 C C . LYS A 1 24 ? 8.180 1.085 -11.142 1.00 44.11 24 LYS A C 11
ATOM 6133 O O . LYS A 1 24 ? 9.235 0.467 -10.992 1.00 32.01 24 LYS A O 11
ATOM 6152 N N . CYS A 1 25 ? 7.025 0.488 -11.412 1.00 74.32 25 CYS A N 11
ATOM 6153 C CA . CYS A 1 25 ? 6.926 -0.960 -11.551 1.00 35.24 25 CYS A CA 11
ATOM 6154 C C . CYS A 1 25 ? 7.422 -1.411 -12.922 1.00 14.24 25 CYS A C 11
ATOM 6155 O O . CYS A 1 25 ? 7.204 -0.732 -13.925 1.00 42.35 25 CYS A O 11
ATOM 6162 N N . ILE A 1 26 ? 8.088 -2.560 -12.955 1.00 42.30 26 ILE A N 11
ATOM 6163 C CA . ILE A 1 26 ? 8.614 -3.101 -14.202 1.00 75.51 26 ILE A CA 11
ATOM 6164 C C . ILE A 1 26 ? 8.054 -4.493 -14.476 1.00 32.32 26 ILE A C 11
ATOM 6165 O O . ILE A 1 26 ? 8.510 -5.482 -13.900 1.00 55.03 26 ILE A O 11
ATOM 6181 N N . CYS A 1 27 ? 7.064 -4.564 -15.360 1.00 0.44 27 CYS A N 11
ATOM 6182 C CA . CYS A 1 27 ? 6.442 -5.834 -15.712 1.00 72.11 27 CYS A CA 11
ATOM 6183 C C . CYS A 1 27 ? 7.202 -6.516 -16.846 1.00 53.33 27 CYS A C 11
ATOM 6184 O O . CYS A 1 27 ? 7.531 -5.887 -17.852 1.00 70.14 27 CYS A O 11
ATOM 6191 N N . ARG A 1 28 ? 7.476 -7.805 -16.676 1.00 45.22 28 ARG A N 11
ATOM 6192 C CA . ARG A 1 28 ? 8.198 -8.572 -17.684 1.00 40.24 28 ARG A CA 11
ATOM 6193 C C . ARG A 1 28 ? 7.505 -9.904 -17.953 1.00 20.53 28 ARG A C 11
ATOM 6194 O O . ARG A 1 28 ? 6.621 -10.320 -17.202 1.00 43.13 28 ARG A O 11
ATOM 6215 N N . THR A 1 29 ? 7.912 -10.571 -19.029 1.00 34.12 29 THR A N 11
ATOM 6216 C CA . THR A 1 29 ? 7.329 -11.855 -19.398 1.00 24.35 29 THR A CA 11
ATOM 6217 C C . THR A 1 29 ? 8.372 -12.771 -20.029 1.00 1.24 29 THR A C 11
ATOM 6218 O O . THR A 1 29 ? 8.901 -12.480 -21.102 1.00 14.33 29 THR A O 11
ATOM 6229 N N . VAL A 1 30 ? 8.664 -13.880 -19.356 1.00 50.31 30 VAL A N 11
ATOM 6230 C CA . VAL A 1 30 ? 9.643 -14.839 -19.852 1.00 72.54 30 VAL A CA 11
ATOM 6231 C C . VAL A 1 30 ? 9.210 -16.270 -19.553 1.00 71.45 30 VAL A C 11
ATOM 6232 O O . VAL A 1 30 ? 8.837 -16.611 -18.431 1.00 2.25 30 VAL A O 11
ATOM 6245 N N . PRO A 1 31 ? 9.260 -17.131 -20.581 1.00 51.44 31 PRO A N 11
ATOM 6246 C CA . PRO A 1 31 ? 8.877 -18.540 -20.453 1.00 44.04 31 PRO A CA 11
ATOM 6247 C C . PRO A 1 31 ? 9.513 -19.205 -19.237 1.00 62.14 31 PRO A C 11
ATOM 6248 O O . PRO A 1 31 ? 8.875 -20.002 -18.549 1.00 52.42 31 PRO A O 11
ATOM 6259 N N . ARG A 1 32 ? 10.774 -18.873 -18.978 1.00 53.25 32 ARG A N 11
ATOM 6260 C CA . ARG A 1 32 ? 11.496 -19.439 -17.845 1.00 73.05 32 ARG A CA 11
ATOM 6261 C C . ARG A 1 32 ? 10.968 -18.877 -16.529 1.00 1.33 32 ARG A C 11
ATOM 6262 O O . ARG A 1 32 ? 11.572 -17.982 -15.936 1.00 64.42 32 ARG A O 11
ATOM 6283 N N . LYS A 1 33 ? 9.837 -19.406 -16.076 1.00 72.52 33 LYS A N 11
ATOM 6284 C CA . LYS A 1 33 ? 9.227 -18.959 -14.830 1.00 32.34 33 LYS A CA 11
ATOM 6285 C C . LYS A 1 33 ? 9.068 -17.442 -14.815 1.00 72.31 33 LYS A C 11
ATOM 6286 O O . LYS A 1 33 ? 9.538 -16.768 -13.900 1.00 45.22 33 LYS A O 11
ATOM 6305 N N . GLY A 1 34 ? 8.400 -16.912 -15.835 1.00 52.11 34 GLY A N 11
ATOM 6306 C CA . GLY A 1 34 ? 8.190 -15.478 -15.919 1.00 74.51 34 GLY A CA 11
ATOM 6307 C C . GLY A 1 34 ? 6.810 -15.124 -16.438 1.00 63.13 34 GLY A C 11
ATOM 6308 O O . GLY A 1 34 ? 6.674 -14.329 -17.368 1.00 63.14 34 GLY A O 11
ATOM 6312 N N . VAL A 1 35 ? 5.783 -15.717 -15.837 1.00 41.54 35 VAL A N 11
ATOM 6313 C CA . VAL A 1 35 ? 4.407 -15.460 -16.245 1.00 1.40 35 VAL A CA 11
ATOM 6314 C C . VAL A 1 35 ? 3.915 -14.121 -15.706 1.00 31.34 35 VAL A C 11
ATOM 6315 O O . VAL A 1 35 ? 3.199 -14.069 -14.706 1.00 42.24 35 VAL A O 11
ATOM 6328 N N . ASN A 1 36 ? 4.304 -13.041 -16.375 1.00 14.21 36 ASN A N 11
ATOM 6329 C CA . ASN A 1 36 ? 3.902 -11.701 -15.963 1.00 12.24 36 ASN A CA 11
ATOM 6330 C C . ASN A 1 36 ? 4.530 -11.333 -14.622 1.00 35.15 36 ASN A C 11
ATOM 6331 O O . ASN A 1 36 ? 3.826 -11.099 -13.639 1.00 23.33 36 ASN A O 11
ATOM 6342 N N . SER A 1 37 ? 5.857 -11.283 -14.590 1.00 24.43 37 SER A N 11
ATOM 6343 C CA . SER A 1 37 ? 6.581 -10.947 -13.369 1.00 33.31 37 SER A CA 11
ATOM 6344 C C . SER A 1 37 ? 6.810 -9.442 -13.270 1.00 63.25 37 SER A C 11
ATOM 6345 O O . SER A 1 37 ? 7.662 -8.886 -13.964 1.00 41.50 37 SER A O 11
ATOM 6353 N N . CYS A 1 38 ? 6.044 -8.789 -12.404 1.00 1.34 38 CYS A N 11
ATOM 6354 C CA . CYS A 1 38 ? 6.162 -7.348 -12.213 1.00 34.12 38 CYS A CA 11
ATOM 6355 C C . CYS A 1 38 ? 6.869 -7.029 -10.899 1.00 24.40 38 CYS A C 11
ATOM 6356 O O . CYS A 1 38 ? 6.347 -7.304 -9.818 1.00 65.13 38 CYS A O 11
ATOM 6363 N N . ARG A 1 39 ? 8.060 -6.448 -11.001 1.00 22.13 39 ARG A N 11
ATOM 6364 C CA . ARG A 1 39 ? 8.840 -6.093 -9.821 1.00 41.33 39 ARG A CA 11
ATOM 6365 C C . ARG A 1 39 ? 8.851 -4.581 -9.612 1.00 62.31 39 ARG A C 11
ATOM 6366 O O . ARG A 1 39 ? 8.655 -3.812 -10.553 1.00 42.13 39 ARG A O 11
ATOM 6387 N N . CYS A 1 40 ? 9.081 -4.163 -8.372 1.00 42.51 40 CYS A N 11
ATOM 6388 C CA . CYS A 1 40 ? 9.117 -2.744 -8.038 1.00 1.02 40 CYS A CA 11
ATOM 6389 C C . CYS A 1 40 ? 10.465 -2.132 -8.408 1.00 40.21 40 CYS A C 11
ATOM 6390 O O . CYS A 1 40 ? 11.517 -2.709 -8.134 1.00 14.14 40 CYS A O 11
ATOM 6397 N N . MET A 1 41 ? 10.425 -0.959 -9.033 1.00 35.42 41 MET A N 11
ATOM 6398 C CA . MET A 1 41 ? 11.643 -0.268 -9.439 1.00 75.24 41 MET A CA 11
ATOM 6399 C C . MET A 1 41 ? 11.458 1.244 -9.370 1.00 2.41 41 MET A C 11
ATOM 6400 O O . MET A 1 41 ? 11.296 1.908 -10.395 1.00 13.25 41 MET A O 11
ATOM 6414 N N . CYS A 1 1 ? 2.068 -1.257 0.530 1.00 23.11 1 CYS A N 12
ATOM 6415 C CA . CYS A 1 1 ? 2.664 -1.093 -0.790 1.00 42.22 1 CYS A CA 12
ATOM 6416 C C . CYS A 1 1 ? 3.811 -2.079 -0.996 1.00 54.21 1 CYS A C 12
ATOM 6417 O O . CYS A 1 1 ? 4.356 -2.621 -0.036 1.00 23.32 1 CYS A O 12
ATOM 6424 N N . ALA A 1 2 ? 4.170 -2.305 -2.255 1.00 41.04 2 ALA A N 12
ATOM 6425 C CA . ALA A 1 2 ? 5.252 -3.223 -2.588 1.00 24.13 2 ALA A CA 12
ATOM 6426 C C . ALA A 1 2 ? 6.609 -2.625 -2.231 1.00 12.14 2 ALA A C 12
ATOM 6427 O O . ALA A 1 2 ? 6.881 -1.461 -2.523 1.00 51.42 2 ALA A O 12
ATOM 6434 N N . SER A 1 3 ? 7.456 -3.429 -1.596 1.00 43.41 3 SER A N 12
ATOM 6435 C CA . SER A 1 3 ? 8.783 -2.977 -1.195 1.00 4.41 3 SER A CA 12
ATOM 6436 C C . SER A 1 3 ? 9.725 -2.923 -2.394 1.00 73.14 3 SER A C 12
ATOM 6437 O O . SER A 1 3 ? 9.305 -3.107 -3.537 1.00 51.11 3 SER A O 12
ATOM 6445 N N . LYS A 1 4 ? 11.001 -2.670 -2.126 1.00 1.32 4 LYS A N 12
ATOM 6446 C CA . LYS A 1 4 ? 12.005 -2.593 -3.181 1.00 13.43 4 LYS A CA 12
ATOM 6447 C C . LYS A 1 4 ? 12.193 -3.949 -3.853 1.00 52.20 4 LYS A C 12
ATOM 6448 O O . LYS A 1 4 ? 12.561 -4.927 -3.205 1.00 34.52 4 LYS A O 12
ATOM 6467 N N . ASN A 1 5 ? 11.939 -3.998 -5.157 1.00 21.23 5 ASN A N 12
ATOM 6468 C CA . ASN A 1 5 ? 12.082 -5.235 -5.917 1.00 14.32 5 ASN A CA 12
ATOM 6469 C C . ASN A 1 5 ? 10.995 -6.235 -5.536 1.00 74.44 5 ASN A C 12
ATOM 6470 O O . ASN A 1 5 ? 11.166 -7.443 -5.699 1.00 35.15 5 ASN A O 12
ATOM 6481 N N . GLU A 1 6 ? 9.877 -5.723 -5.031 1.00 20.24 6 GLU A N 12
ATOM 6482 C CA . GLU A 1 6 ? 8.762 -6.573 -4.627 1.00 45.52 6 GLU A CA 12
ATOM 6483 C C . GLU A 1 6 ? 7.747 -6.710 -5.757 1.00 74.35 6 GLU A C 12
ATOM 6484 O O . GLU A 1 6 ? 7.700 -5.884 -6.669 1.00 2.12 6 GLU A O 12
ATOM 6496 N N . ARG A 1 7 ? 6.935 -7.761 -5.691 1.00 0.31 7 ARG A N 12
ATOM 6497 C CA . ARG A 1 7 ? 5.921 -8.008 -6.709 1.00 21.52 7 ARG A CA 12
ATOM 6498 C C . ARG A 1 7 ? 4.747 -7.047 -6.552 1.00 11.20 7 ARG A C 12
ATOM 6499 O O . ARG A 1 7 ? 4.094 -7.012 -5.508 1.00 42.23 7 ARG A O 12
ATOM 6520 N N . CYS A 1 8 ? 4.484 -6.267 -7.595 1.00 72.34 8 CYS A N 12
ATOM 6521 C CA . CYS A 1 8 ? 3.390 -5.304 -7.575 1.00 34.25 8 CYS A CA 12
ATOM 6522 C C . CYS A 1 8 ? 2.320 -5.674 -8.598 1.00 51.22 8 CYS A C 12
ATOM 6523 O O . CYS A 1 8 ? 2.380 -6.734 -9.219 1.00 42.04 8 CYS A O 12
ATOM 6530 N N . GLY A 1 9 ? 1.341 -4.790 -8.768 1.00 72.43 9 GLY A N 12
ATOM 6531 C CA . GLY A 1 9 ? 0.272 -5.041 -9.717 1.00 72.41 9 GLY A CA 12
ATOM 6532 C C . GLY A 1 9 ? 0.199 -3.985 -10.801 1.00 40.44 9 GLY A C 12
ATOM 6533 O O . GLY A 1 9 ? 0.752 -2.896 -10.654 1.00 12.41 9 GLY A O 12
ATOM 6537 N N . ASN A 1 10 ? -0.484 -4.307 -11.895 1.00 61.21 10 ASN A N 12
ATOM 6538 C CA . ASN A 1 10 ? -0.625 -3.378 -13.010 1.00 1.40 10 ASN A CA 12
ATOM 6539 C C . ASN A 1 10 ? -1.763 -3.803 -13.933 1.00 21.44 10 ASN A C 12
ATOM 6540 O O . ASN A 1 10 ? -1.684 -4.837 -14.596 1.00 51.21 10 ASN A O 12
ATOM 6551 N N . ALA A 1 11 ? -2.820 -2.999 -13.969 1.00 52.02 11 ALA A N 12
ATOM 6552 C CA . ALA A 1 11 ? -3.973 -3.291 -14.812 1.00 11.50 11 ALA A CA 12
ATOM 6553 C C . ALA A 1 11 ? -3.580 -3.331 -16.285 1.00 33.21 11 ALA A C 12
ATOM 6554 O O . ALA A 1 11 ? -4.188 -4.049 -17.081 1.00 10.34 11 ALA A O 12
ATOM 6561 N N . LEU A 1 12 ? -2.562 -2.557 -16.642 1.00 44.01 12 LEU A N 12
ATOM 6562 C CA . LEU A 1 12 ? -2.088 -2.504 -18.021 1.00 3.12 12 LEU A CA 12
ATOM 6563 C C . LEU A 1 12 ? -1.621 -3.878 -18.489 1.00 60.44 12 LEU A C 12
ATOM 6564 O O . LEU A 1 12 ? -1.560 -4.149 -19.689 1.00 13.00 12 LEU A O 12
ATOM 6580 N N . TYR A 1 13 ? -1.294 -4.743 -17.536 1.00 34.34 13 TYR A N 12
ATOM 6581 C CA . TYR A 1 13 ? -0.833 -6.090 -17.850 1.00 70.24 13 TYR A CA 12
ATOM 6582 C C . TYR A 1 13 ? -1.807 -7.138 -17.320 1.00 53.42 13 TYR A C 12
ATOM 6583 O O . TYR A 1 13 ? -1.453 -8.304 -17.155 1.00 32.21 13 TYR A O 12
ATOM 6601 N N . GLY A 1 14 ? -3.039 -6.711 -17.056 1.00 24.14 14 GLY A N 12
ATOM 6602 C CA . GLY A 1 14 ? -4.046 -7.623 -16.547 1.00 74.23 14 GLY A CA 12
ATOM 6603 C C . GLY A 1 14 ? -3.613 -8.312 -15.268 1.00 52.33 14 GLY A C 12
ATOM 6604 O O . GLY A 1 14 ? -4.081 -9.407 -14.954 1.00 3.21 14 GLY A O 12
ATOM 6608 N N . THR A 1 15 ? -2.715 -7.670 -14.527 1.00 41.14 15 THR A N 12
ATOM 6609 C CA . THR A 1 15 ? -2.216 -8.228 -13.277 1.00 70.21 15 THR A CA 12
ATOM 6610 C C . THR A 1 15 ? -2.703 -7.419 -12.081 1.00 2.34 15 THR A C 12
ATOM 6611 O O . THR A 1 15 ? -2.519 -6.203 -12.024 1.00 3.40 15 THR A O 12
ATOM 6622 N N . LYS A 1 16 ? -3.324 -8.100 -11.124 1.00 75.45 16 LYS A N 12
ATOM 6623 C CA . LYS A 1 16 ? -3.837 -7.446 -9.927 1.00 4.54 16 LYS A CA 12
ATOM 6624 C C . LYS A 1 16 ? -2.827 -7.531 -8.786 1.00 54.11 16 LYS A C 12
ATOM 6625 O O . LYS A 1 16 ? -2.379 -8.617 -8.421 1.00 14.12 16 LYS A O 12
ATOM 6644 N N . GLY A 1 17 ? -2.475 -6.378 -8.226 1.00 45.42 17 GLY A N 12
ATOM 6645 C CA . GLY A 1 17 ? -1.522 -6.345 -7.132 1.00 63.01 17 GLY A CA 12
ATOM 6646 C C . GLY A 1 17 ? -1.338 -4.952 -6.565 1.00 11.55 17 GLY A C 12
ATOM 6647 O O . GLY A 1 17 ? -1.853 -3.968 -7.097 1.00 62.24 17 GLY A O 12
ATOM 6651 N N . PRO A 1 18 ? -0.589 -4.854 -5.456 1.00 14.21 18 PRO A N 12
ATOM 6652 C CA . PRO A 1 18 ? -0.323 -3.575 -4.791 1.00 10.02 18 PRO A CA 12
ATOM 6653 C C . PRO A 1 18 ? 0.597 -2.676 -5.610 1.00 24.44 18 PRO A C 12
ATOM 6654 O O . PRO A 1 18 ? 1.117 -3.084 -6.648 1.00 35.23 18 PRO A O 12
ATOM 6665 N N . GLY A 1 19 ? 0.796 -1.450 -5.135 1.00 30.31 19 GLY A N 12
ATOM 6666 C CA . GLY A 1 19 ? 1.655 -0.513 -5.836 1.00 35.42 19 GLY A CA 12
ATOM 6667 C C . GLY A 1 19 ? 2.982 -0.306 -5.134 1.00 32.44 19 GLY A C 12
ATOM 6668 O O . GLY A 1 19 ? 3.073 -0.434 -3.912 1.00 62.22 19 GLY A O 12
ATOM 6672 N N . CYS A 1 20 ? 4.015 0.013 -5.906 1.00 73.22 20 CYS A N 12
ATOM 6673 C CA . CYS A 1 20 ? 5.345 0.236 -5.352 1.00 74.02 20 CYS A CA 12
ATOM 6674 C C . CYS A 1 20 ? 5.347 1.435 -4.408 1.00 55.03 20 CYS A C 12
ATOM 6675 O O . CYS A 1 20 ? 4.713 2.455 -4.681 1.00 50.12 20 CYS A O 12
ATOM 6682 N N . CYS A 1 21 ? 6.063 1.305 -3.297 1.00 22.11 21 CYS A N 12
ATOM 6683 C CA . CYS A 1 21 ? 6.149 2.376 -2.312 1.00 14.03 21 CYS A CA 12
ATOM 6684 C C . CYS A 1 21 ? 6.870 3.590 -2.890 1.00 13.54 21 CYS A C 12
ATOM 6685 O O . CYS A 1 21 ? 6.401 4.721 -2.764 1.00 71.14 21 CYS A O 12
ATOM 6692 N N . ASN A 1 22 ? 8.012 3.347 -3.523 1.00 45.10 22 ASN A N 12
ATOM 6693 C CA . ASN A 1 22 ? 8.799 4.420 -4.120 1.00 51.33 22 ASN A CA 12
ATOM 6694 C C . ASN A 1 22 ? 9.664 3.891 -5.260 1.00 50.32 22 ASN A C 12
ATOM 6695 O O . ASN A 1 22 ? 10.720 3.304 -5.031 1.00 5.22 22 ASN A O 12
ATOM 6706 N N . GLY A 1 23 ? 9.207 4.105 -6.491 1.00 24.53 23 GLY A N 12
ATOM 6707 C CA . GLY A 1 23 ? 9.951 3.644 -7.648 1.00 65.33 23 GLY A CA 12
ATOM 6708 C C . GLY A 1 23 ? 9.077 3.491 -8.877 1.00 34.54 23 GLY A C 12
ATOM 6709 O O . GLY A 1 23 ? 8.347 4.411 -9.248 1.00 25.42 23 GLY A O 12
ATOM 6713 N N . LYS A 1 24 ? 9.149 2.325 -9.511 1.00 41.41 24 LYS A N 12
ATOM 6714 C CA . LYS A 1 24 ? 8.358 2.054 -10.706 1.00 23.44 24 LYS A CA 12
ATOM 6715 C C . LYS A 1 24 ? 8.166 0.553 -10.901 1.00 44.02 24 LYS A C 12
ATOM 6716 O O . LYS A 1 24 ? 9.047 -0.244 -10.575 1.00 41.54 24 LYS A O 12
ATOM 6735 N N . CYS A 1 25 ? 7.011 0.174 -11.436 1.00 73.22 25 CYS A N 12
ATOM 6736 C CA . CYS A 1 25 ? 6.703 -1.231 -11.677 1.00 1.13 25 CYS A CA 12
ATOM 6737 C C . CYS A 1 25 ? 7.260 -1.687 -13.022 1.00 61.11 25 CYS A C 12
ATOM 6738 O O . CYS A 1 25 ? 6.914 -1.137 -14.068 1.00 13.54 25 CYS A O 12
ATOM 6745 N N . ILE A 1 26 ? 8.124 -2.696 -12.987 1.00 1.01 26 ILE A N 12
ATOM 6746 C CA . ILE A 1 26 ? 8.728 -3.227 -14.203 1.00 14.11 26 ILE A CA 12
ATOM 6747 C C . ILE A 1 26 ? 8.037 -4.513 -14.643 1.00 23.53 26 ILE A C 12
ATOM 6748 O O . ILE A 1 26 ? 8.420 -5.609 -14.231 1.00 5.22 26 ILE A O 12
ATOM 6764 N N . CYS A 1 27 ? 7.018 -4.374 -15.484 1.00 10.23 27 CYS A N 12
ATOM 6765 C CA . CYS A 1 27 ? 6.274 -5.524 -15.982 1.00 32.11 27 CYS A CA 12
ATOM 6766 C C . CYS A 1 27 ? 6.972 -6.142 -17.190 1.00 21.01 27 CYS A C 12
ATOM 6767 O O . CYS A 1 27 ? 7.148 -5.490 -18.219 1.00 52.40 27 CYS A O 12
ATOM 6774 N N . ARG A 1 28 ? 7.368 -7.404 -17.056 1.00 53.33 28 ARG A N 12
ATOM 6775 C CA . ARG A 1 28 ? 8.047 -8.110 -18.136 1.00 4.32 28 ARG A CA 12
ATOM 6776 C C . ARG A 1 28 ? 7.547 -9.547 -18.245 1.00 53.15 28 ARG A C 12
ATOM 6777 O O . ARG A 1 28 ? 7.042 -10.116 -17.277 1.00 70.20 28 ARG A O 12
ATOM 6798 N N . THR A 1 29 ? 7.689 -10.129 -19.432 1.00 41.13 29 THR A N 12
ATOM 6799 C CA . THR A 1 29 ? 7.250 -11.498 -19.670 1.00 22.24 29 THR A CA 12
ATOM 6800 C C . THR A 1 29 ? 8.380 -12.490 -19.416 1.00 42.52 29 THR A C 12
ATOM 6801 O O . THR A 1 29 ? 9.288 -12.634 -20.235 1.00 72.43 29 THR A O 12
ATOM 6812 N N . VAL A 1 30 ? 8.319 -13.171 -18.277 1.00 31.24 30 VAL A N 12
ATOM 6813 C CA . VAL A 1 30 ? 9.337 -14.151 -17.916 1.00 53.02 30 VAL A CA 12
ATOM 6814 C C . VAL A 1 30 ? 8.845 -15.572 -18.168 1.00 1.01 30 VAL A C 12
ATOM 6815 O O . VAL A 1 30 ? 7.970 -16.085 -17.471 1.00 32.33 30 VAL A O 12
ATOM 6828 N N . PRO A 1 31 ? 9.421 -16.225 -19.188 1.00 72.13 31 PRO A N 12
ATOM 6829 C CA . PRO A 1 31 ? 9.058 -17.597 -19.555 1.00 72.05 31 PRO A CA 12
ATOM 6830 C C . PRO A 1 31 ? 9.017 -18.529 -18.349 1.00 2.30 31 PRO A C 12
ATOM 6831 O O . PRO A 1 31 ? 8.120 -19.363 -18.227 1.00 1.11 31 PRO A O 12
ATOM 6842 N N . ARG A 1 32 ? 9.994 -18.381 -17.460 1.00 12.32 32 ARG A N 12
ATOM 6843 C CA . ARG A 1 32 ? 10.070 -19.210 -16.263 1.00 55.20 32 ARG A CA 12
ATOM 6844 C C . ARG A 1 32 ? 8.890 -18.934 -15.335 1.00 71.32 32 ARG A C 12
ATOM 6845 O O . ARG A 1 32 ? 8.993 -18.139 -14.401 1.00 21.11 32 ARG A O 12
ATOM 6866 N N . LYS A 1 33 ? 7.769 -19.596 -15.600 1.00 33.43 33 LYS A N 12
ATOM 6867 C CA . LYS A 1 33 ? 6.569 -19.425 -14.789 1.00 52.43 33 LYS A CA 12
ATOM 6868 C C . LYS A 1 33 ? 6.390 -17.965 -14.385 1.00 11.23 33 LYS A C 12
ATOM 6869 O O . LYS A 1 33 ? 6.099 -17.662 -13.228 1.00 75.33 33 LYS A O 12
ATOM 6888 N N . GLY A 1 34 ? 6.565 -17.063 -15.346 1.00 2.01 34 GLY A N 12
ATOM 6889 C CA . GLY A 1 34 ? 6.418 -15.646 -15.070 1.00 14.04 34 GLY A CA 12
ATOM 6890 C C . GLY A 1 34 ? 5.528 -14.948 -16.079 1.00 12.01 34 GLY A C 12
ATOM 6891 O O . GLY A 1 34 ? 6.016 -14.274 -16.987 1.00 33.35 34 GLY A O 12
ATOM 6895 N N . VAL A 1 35 ? 4.218 -15.110 -15.923 1.00 13.04 35 VAL A N 12
ATOM 6896 C CA . VAL A 1 35 ? 3.257 -14.491 -16.828 1.00 44.40 35 VAL A CA 12
ATOM 6897 C C . VAL A 1 35 ? 3.103 -13.003 -16.532 1.00 32.24 35 VAL A C 12
ATOM 6898 O O . VAL A 1 35 ? 2.184 -12.593 -15.824 1.00 73.21 35 VAL A O 12
ATOM 6911 N N . ASN A 1 36 ? 4.009 -12.199 -17.079 1.00 31.25 36 ASN A N 12
ATOM 6912 C CA . ASN A 1 36 ? 3.974 -10.756 -16.873 1.00 15.23 36 ASN A CA 12
ATOM 6913 C C . ASN A 1 36 ? 4.348 -10.402 -15.437 1.00 3.32 36 ASN A C 12
ATOM 6914 O O . ASN A 1 36 ? 3.536 -9.859 -14.688 1.00 34.30 36 ASN A O 12
ATOM 6925 N N . SER A 1 37 ? 5.585 -10.712 -15.060 1.00 34.01 37 SER A N 12
ATOM 6926 C CA . SER A 1 37 ? 6.067 -10.430 -13.713 1.00 13.20 37 SER A CA 12
ATOM 6927 C C . SER A 1 37 ? 6.439 -8.957 -13.567 1.00 35.45 37 SER A C 12
ATOM 6928 O O . SER A 1 37 ? 7.349 -8.466 -14.233 1.00 45.44 37 SER A O 12
ATOM 6936 N N . CYS A 1 38 ? 5.727 -8.258 -12.689 1.00 34.42 38 CYS A N 12
ATOM 6937 C CA . CYS A 1 38 ? 5.979 -6.842 -12.453 1.00 64.13 38 CYS A CA 12
ATOM 6938 C C . CYS A 1 38 ? 6.763 -6.637 -11.160 1.00 63.12 38 CYS A C 12
ATOM 6939 O O . CYS A 1 38 ? 6.209 -6.732 -10.065 1.00 4.22 38 CYS A O 12
ATOM 6946 N N . ARG A 1 39 ? 8.055 -6.356 -11.296 1.00 41.21 39 ARG A N 12
ATOM 6947 C CA . ARG A 1 39 ? 8.915 -6.138 -10.139 1.00 65.44 39 ARG A CA 12
ATOM 6948 C C . ARG A 1 39 ? 9.136 -4.648 -9.898 1.00 41.15 39 ARG A C 12
ATOM 6949 O O . ARG A 1 39 ? 9.325 -3.877 -10.840 1.00 32.00 39 ARG A O 12
ATOM 6970 N N . CYS A 1 40 ? 9.110 -4.249 -8.631 1.00 43.53 40 CYS A N 12
ATOM 6971 C CA . CYS A 1 40 ? 9.306 -2.851 -8.265 1.00 62.03 40 CYS A CA 12
ATOM 6972 C C . CYS A 1 40 ? 10.770 -2.449 -8.418 1.00 42.35 40 CYS A C 12
ATOM 6973 O O . CYS A 1 40 ? 11.615 -2.821 -7.605 1.00 61.30 40 CYS A O 12
ATOM 6980 N N . MET A 1 41 ? 11.062 -1.686 -9.467 1.00 12.32 41 MET A N 12
ATOM 6981 C CA . MET A 1 41 ? 12.423 -1.231 -9.726 1.00 22.42 41 MET A CA 12
ATOM 6982 C C . MET A 1 41 ? 12.664 0.143 -9.110 1.00 22.05 41 MET A C 12
ATOM 6983 O O . MET A 1 41 ? 11.738 0.943 -8.970 1.00 45.44 41 MET A O 12
ATOM 6997 N N . CYS A 1 1 ? 1.400 -0.698 0.659 1.00 12.21 1 CYS A N 13
ATOM 6998 C CA . CYS A 1 1 ? 1.954 -0.630 -0.688 1.00 0.45 1 CYS A CA 13
ATOM 6999 C C . CYS A 1 1 ? 3.230 -1.460 -0.793 1.00 43.51 1 CYS A C 13
ATOM 7000 O O . CYS A 1 1 ? 3.891 -1.730 0.209 1.00 65.21 1 CYS A O 13
ATOM 7007 N N . ALA A 1 2 ? 3.570 -1.860 -2.014 1.00 51.20 2 ALA A N 13
ATOM 7008 C CA . ALA A 1 2 ? 4.767 -2.656 -2.251 1.00 63.33 2 ALA A CA 13
ATOM 7009 C C . ALA A 1 2 ? 6.027 -1.810 -2.107 1.00 44.31 2 ALA A C 13
ATOM 7010 O O . ALA A 1 2 ? 6.041 -0.633 -2.468 1.00 14.22 2 ALA A O 13
ATOM 7017 N N . SER A 1 3 ? 7.085 -2.416 -1.577 1.00 33.10 3 SER A N 13
ATOM 7018 C CA . SER A 1 3 ? 8.349 -1.716 -1.381 1.00 32.02 3 SER A CA 13
ATOM 7019 C C . SER A 1 3 ? 9.329 -2.039 -2.504 1.00 71.54 3 SER A C 13
ATOM 7020 O O . SER A 1 3 ? 8.989 -2.738 -3.460 1.00 13.14 3 SER A O 13
ATOM 7028 N N . LYS A 1 4 ? 10.548 -1.526 -2.383 1.00 64.11 4 LYS A N 13
ATOM 7029 C CA . LYS A 1 4 ? 11.581 -1.760 -3.386 1.00 54.40 4 LYS A CA 13
ATOM 7030 C C . LYS A 1 4 ? 11.912 -3.245 -3.491 1.00 14.14 4 LYS A C 13
ATOM 7031 O O . LYS A 1 4 ? 12.062 -3.929 -2.480 1.00 33.45 4 LYS A O 13
ATOM 7050 N N . ASN A 1 5 ? 12.025 -3.736 -4.720 1.00 63.13 5 ASN A N 13
ATOM 7051 C CA . ASN A 1 5 ? 12.340 -5.141 -4.956 1.00 53.44 5 ASN A CA 13
ATOM 7052 C C . ASN A 1 5 ? 11.158 -6.032 -4.587 1.00 70.11 5 ASN A C 13
ATOM 7053 O O . ASN A 1 5 ? 11.281 -7.256 -4.546 1.00 53.32 5 ASN A O 13
ATOM 7064 N N . GLU A 1 6 ? 10.014 -5.409 -4.320 1.00 24.11 6 GLU A N 13
ATOM 7065 C CA . GLU A 1 6 ? 8.811 -6.147 -3.954 1.00 11.31 6 GLU A CA 13
ATOM 7066 C C . GLU A 1 6 ? 7.861 -6.263 -5.143 1.00 2.52 6 GLU A C 13
ATOM 7067 O O . GLU A 1 6 ? 7.779 -5.359 -5.975 1.00 61.44 6 GLU A O 13
ATOM 7079 N N . ARG A 1 7 ? 7.146 -7.381 -5.215 1.00 5.42 7 ARG A N 13
ATOM 7080 C CA . ARG A 1 7 ? 6.204 -7.616 -6.302 1.00 30.22 7 ARG A CA 13
ATOM 7081 C C . ARG A 1 7 ? 5.021 -6.656 -6.214 1.00 23.13 7 ARG A C 13
ATOM 7082 O O . ARG A 1 7 ? 4.411 -6.502 -5.156 1.00 15.14 7 ARG A O 13
ATOM 7103 N N . CYS A 1 8 ? 4.704 -6.012 -7.332 1.00 32.41 8 CYS A N 13
ATOM 7104 C CA . CYS A 1 8 ? 3.596 -5.067 -7.382 1.00 55.51 8 CYS A CA 13
ATOM 7105 C C . CYS A 1 8 ? 2.616 -5.434 -8.493 1.00 62.50 8 CYS A C 13
ATOM 7106 O O . CYS A 1 8 ? 2.875 -6.335 -9.290 1.00 43.35 8 CYS A O 13
ATOM 7113 N N . GLY A 1 9 ? 1.489 -4.730 -8.538 1.00 62.23 9 GLY A N 13
ATOM 7114 C CA . GLY A 1 9 ? 0.488 -4.997 -9.555 1.00 2.14 9 GLY A CA 13
ATOM 7115 C C . GLY A 1 9 ? 0.486 -3.953 -10.654 1.00 72.50 9 GLY A C 13
ATOM 7116 O O . GLY A 1 9 ? 1.111 -2.902 -10.522 1.00 63.45 9 GLY A O 13
ATOM 7120 N N . ASN A 1 10 ? -0.219 -4.245 -11.743 1.00 4.22 10 ASN A N 13
ATOM 7121 C CA . ASN A 1 10 ? -0.298 -3.324 -12.871 1.00 63.11 10 ASN A CA 13
ATOM 7122 C C . ASN A 1 10 ? -1.463 -3.686 -13.787 1.00 43.55 10 ASN A C 13
ATOM 7123 O O . ASN A 1 10 ? -1.428 -4.702 -14.480 1.00 54.15 10 ASN A O 13
ATOM 7134 N N . ALA A 1 11 ? -2.493 -2.846 -13.785 1.00 44.55 11 ALA A N 13
ATOM 7135 C CA . ALA A 1 11 ? -3.667 -3.075 -14.618 1.00 42.41 11 ALA A CA 13
ATOM 7136 C C . ALA A 1 11 ? -3.290 -3.130 -16.095 1.00 33.22 11 ALA A C 13
ATOM 7137 O O . ALA A 1 11 ? -3.883 -3.883 -16.869 1.00 42.13 11 ALA A O 13
ATOM 7144 N N . LEU A 1 12 ? -2.303 -2.329 -16.479 1.00 62.12 12 LEU A N 13
ATOM 7145 C CA . LEU A 1 12 ? -1.847 -2.287 -17.864 1.00 53.44 12 LEU A CA 13
ATOM 7146 C C . LEU A 1 12 ? -1.334 -3.652 -18.311 1.00 52.11 12 LEU A C 13
ATOM 7147 O O . LEU A 1 12 ? -1.301 -3.954 -19.504 1.00 41.13 12 LEU A O 13
ATOM 7163 N N . TYR A 1 13 ? -0.937 -4.473 -17.346 1.00 33.52 13 TYR A N 13
ATOM 7164 C CA . TYR A 1 13 ? -0.426 -5.807 -17.639 1.00 42.05 13 TYR A CA 13
ATOM 7165 C C . TYR A 1 13 ? -1.424 -6.879 -17.214 1.00 21.34 13 TYR A C 13
ATOM 7166 O O . TYR A 1 13 ? -1.078 -8.054 -17.094 1.00 44.23 13 TYR A O 13
ATOM 7184 N N . GLY A 1 14 ? -2.667 -6.465 -16.986 1.00 62.01 14 GLY A N 13
ATOM 7185 C CA . GLY A 1 14 ? -3.697 -7.401 -16.577 1.00 34.05 14 GLY A CA 13
ATOM 7186 C C . GLY A 1 14 ? -3.335 -8.142 -15.305 1.00 33.21 14 GLY A C 13
ATOM 7187 O O . GLY A 1 14 ? -3.802 -9.258 -15.073 1.00 21.14 14 GLY A O 13
ATOM 7191 N N . THR A 1 15 ? -2.499 -7.522 -14.478 1.00 31.31 15 THR A N 13
ATOM 7192 C CA . THR A 1 15 ? -2.072 -8.131 -13.225 1.00 30.15 15 THR A CA 13
ATOM 7193 C C . THR A 1 15 ? -2.580 -7.337 -12.026 1.00 61.15 15 THR A C 13
ATOM 7194 O O . THR A 1 15 ? -2.352 -6.131 -11.926 1.00 32.33 15 THR A O 13
ATOM 7205 N N . LYS A 1 16 ? -3.269 -8.020 -11.119 1.00 21.42 16 LYS A N 13
ATOM 7206 C CA . LYS A 1 16 ? -3.808 -7.380 -9.925 1.00 51.22 16 LYS A CA 13
ATOM 7207 C C . LYS A 1 16 ? -2.856 -7.540 -8.744 1.00 70.43 16 LYS A C 13
ATOM 7208 O O . LYS A 1 16 ? -2.634 -8.649 -8.260 1.00 64.31 16 LYS A O 13
ATOM 7227 N N . GLY A 1 17 ? -2.297 -6.425 -8.284 1.00 52.02 17 GLY A N 13
ATOM 7228 C CA . GLY A 1 17 ? -1.377 -6.464 -7.163 1.00 21.21 17 GLY A CA 13
ATOM 7229 C C . GLY A 1 17 ? -1.196 -5.107 -6.513 1.00 54.31 17 GLY A C 13
ATOM 7230 O O . GLY A 1 17 ? -1.728 -4.097 -6.977 1.00 23.35 17 GLY A O 13
ATOM 7234 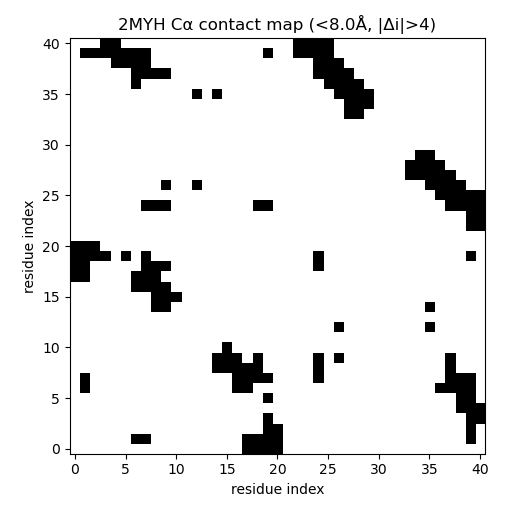N N . PRO A 1 18 ? -0.432 -5.070 -5.412 1.00 24.42 18 PRO A N 13
ATOM 7235 C CA . PRO A 1 18 ? -0.166 -3.832 -4.673 1.00 60.50 18 PRO A CA 13
ATOM 7236 C C . PRO A 1 18 ? 0.734 -2.876 -5.448 1.00 60.44 18 PRO A C 13
ATOM 7237 O O . PRO A 1 18 ? 1.652 -3.302 -6.148 1.00 23.45 18 PRO A O 13
ATOM 7248 N N . GLY A 1 19 ? 0.464 -1.581 -5.319 1.00 43.22 19 GLY A N 13
ATOM 7249 C CA . GLY A 1 19 ? 1.259 -0.585 -6.013 1.00 43.25 19 GLY A CA 13
ATOM 7250 C C . GLY A 1 19 ? 2.498 -0.187 -5.236 1.00 1.21 19 GLY A C 13
ATOM 7251 O O . GLY A 1 19 ? 2.487 -0.164 -4.005 1.00 12.42 19 GLY A O 13
ATOM 7255 N N . CYS A 1 20 ? 3.571 0.126 -5.955 1.00 11.01 20 CYS A N 13
ATOM 7256 C CA . CYS A 1 20 ? 4.825 0.523 -5.326 1.00 34.03 20 CYS A CA 13
ATOM 7257 C C . CYS A 1 20 ? 4.654 1.824 -4.547 1.00 44.31 20 CYS A C 13
ATOM 7258 O O . CYS A 1 20 ? 4.110 2.802 -5.061 1.00 74.31 20 CYS A O 13
ATOM 7265 N N . CYS A 1 21 ? 5.125 1.829 -3.304 1.00 55.42 21 CYS A N 13
ATOM 7266 C CA . CYS A 1 21 ? 5.025 3.009 -2.453 1.00 42.14 21 CYS A CA 13
ATOM 7267 C C . CYS A 1 21 ? 5.575 4.241 -3.166 1.00 5.44 21 CYS A C 13
ATOM 7268 O O . CYS A 1 21 ? 4.948 5.300 -3.171 1.00 22.43 21 CYS A O 13
ATOM 7275 N N . ASN A 1 22 ? 6.752 4.095 -3.766 1.00 61.21 22 ASN A N 13
ATOM 7276 C CA . ASN A 1 22 ? 7.388 5.195 -4.481 1.00 55.54 22 ASN A CA 13
ATOM 7277 C C . ASN A 1 22 ? 8.395 4.672 -5.500 1.00 42.34 22 ASN A C 13
ATOM 7278 O O . ASN A 1 22 ? 9.424 4.104 -5.136 1.00 51.15 22 ASN A O 13
ATOM 7289 N N . GLY A 1 23 ? 8.092 4.869 -6.780 1.00 14.11 23 GLY A N 13
ATOM 7290 C CA . GLY A 1 23 ? 8.980 4.412 -7.832 1.00 44.01 23 GLY A CA 13
ATOM 7291 C C . GLY A 1 23 ? 8.240 4.076 -9.111 1.00 50.03 23 GLY A C 13
ATOM 7292 O O . GLY A 1 23 ? 7.524 4.913 -9.662 1.00 3.01 23 GLY A O 13
ATOM 7296 N N . LYS A 1 24 ? 8.412 2.848 -9.588 1.00 25.33 24 LYS A N 13
ATOM 7297 C CA . LYS A 1 24 ? 7.756 2.402 -10.811 1.00 32.43 24 LYS A CA 13
ATOM 7298 C C . LYS A 1 24 ? 7.768 0.880 -10.911 1.00 34.45 24 LYS A C 13
ATOM 7299 O O . LYS A 1 24 ? 8.784 0.238 -10.645 1.00 64.43 24 LYS A O 13
ATOM 7318 N N . CYS A 1 25 ? 6.632 0.308 -11.296 1.00 33.32 25 CYS A N 13
ATOM 7319 C CA . CYS A 1 25 ? 6.511 -1.139 -11.432 1.00 40.20 25 CYS A CA 13
ATOM 7320 C C . CYS A 1 25 ? 7.129 -1.615 -12.744 1.00 32.14 25 CYS A C 13
ATOM 7321 O O . CYS A 1 25 ? 6.814 -1.095 -13.814 1.00 43.24 25 CYS A O 13
ATOM 7328 N N . ILE A 1 26 ? 8.008 -2.607 -12.651 1.00 43.31 26 ILE A N 13
ATOM 7329 C CA . ILE A 1 26 ? 8.669 -3.154 -13.830 1.00 13.23 26 ILE A CA 13
ATOM 7330 C C . ILE A 1 26 ? 8.099 -4.520 -14.194 1.00 71.45 26 ILE A C 13
ATOM 7331 O O . ILE A 1 26 ? 8.532 -5.546 -13.669 1.00 31.31 26 ILE A O 13
ATOM 7347 N N . CYS A 1 27 ? 7.126 -4.527 -15.100 1.00 20.24 27 CYS A N 13
ATOM 7348 C CA . CYS A 1 27 ? 6.497 -5.767 -15.537 1.00 74.22 27 CYS A CA 13
ATOM 7349 C C . CYS A 1 27 ? 7.330 -6.448 -16.619 1.00 24.23 27 CYS A C 13
ATOM 7350 O O . CYS A 1 27 ? 7.685 -5.832 -17.623 1.00 43.35 27 CYS A O 13
ATOM 7357 N N . ARG A 1 28 ? 7.639 -7.723 -16.405 1.00 72.22 28 ARG A N 13
ATOM 7358 C CA . ARG A 1 28 ? 8.431 -8.488 -17.361 1.00 2.14 28 ARG A CA 13
ATOM 7359 C C . ARG A 1 28 ? 7.889 -9.907 -17.504 1.00 24.24 28 ARG A C 13
ATOM 7360 O O . ARG A 1 28 ? 7.563 -10.562 -16.513 1.00 53.00 28 ARG A O 13
ATOM 7381 N N . THR A 1 29 ? 7.796 -10.377 -18.744 1.00 32.44 29 THR A N 13
ATOM 7382 C CA . THR A 1 29 ? 7.292 -11.717 -19.017 1.00 23.41 29 THR A CA 13
ATOM 7383 C C . THR A 1 29 ? 8.434 -12.722 -19.128 1.00 12.31 29 THR A C 13
ATOM 7384 O O . THR A 1 29 ? 9.441 -12.461 -19.786 1.00 22.51 29 THR A O 13
ATOM 7395 N N . VAL A 1 30 ? 8.270 -13.871 -18.481 1.00 33.13 30 VAL A N 13
ATOM 7396 C CA . VAL A 1 30 ? 9.286 -14.916 -18.508 1.00 42.04 30 VAL A CA 13
ATOM 7397 C C . VAL A 1 30 ? 8.650 -16.301 -18.525 1.00 20.31 30 VAL A C 13
ATOM 7398 O O . VAL A 1 30 ? 8.018 -16.733 -17.561 1.00 11.15 30 VAL A O 13
ATOM 7411 N N . PRO A 1 31 ? 8.820 -17.017 -19.646 1.00 61.24 31 PRO A N 13
ATOM 7412 C CA . PRO A 1 31 ? 8.271 -18.366 -19.816 1.00 12.34 31 PRO A CA 13
ATOM 7413 C C . PRO A 1 31 ? 8.565 -19.266 -18.620 1.00 42.25 31 PRO A C 13
ATOM 7414 O O . PRO A 1 31 ? 7.708 -20.034 -18.184 1.00 31.00 31 PRO A O 13
ATOM 7425 N N . ARG A 1 32 ? 9.782 -19.165 -18.095 1.00 71.34 32 ARG A N 13
ATOM 7426 C CA . ARG A 1 32 ? 10.189 -19.971 -16.951 1.00 20.33 32 ARG A CA 13
ATOM 7427 C C . ARG A 1 32 ? 9.456 -19.530 -15.687 1.00 61.41 32 ARG A C 13
ATOM 7428 O O . ARG A 1 32 ? 9.993 -18.776 -14.875 1.00 64.55 32 ARG A O 13
ATOM 7449 N N . LYS A 1 33 ? 8.225 -20.005 -15.527 1.00 64.11 33 LYS A N 13
ATOM 7450 C CA . LYS A 1 33 ? 7.418 -19.662 -14.363 1.00 13.42 33 LYS A CA 13
ATOM 7451 C C . LYS A 1 33 ? 7.424 -18.155 -14.122 1.00 31.55 33 LYS A C 13
ATOM 7452 O O . LYS A 1 33 ? 7.714 -17.695 -13.018 1.00 71.02 33 LYS A O 13
ATOM 7471 N N . GLY A 1 34 ? 7.100 -17.393 -15.161 1.00 44.54 34 GLY A N 13
ATOM 7472 C CA . GLY A 1 34 ? 7.074 -15.947 -15.041 1.00 13.42 34 GLY A CA 13
ATOM 7473 C C . GLY A 1 34 ? 5.859 -15.331 -15.708 1.00 24.43 34 GLY A C 13
ATOM 7474 O O . GLY A 1 34 ? 5.982 -14.634 -16.715 1.00 13.13 34 GLY A O 13
ATOM 7478 N N . VAL A 1 35 ? 4.683 -15.591 -15.147 1.00 33.25 35 VAL A N 13
ATOM 7479 C CA . VAL A 1 35 ? 3.441 -15.059 -15.694 1.00 14.44 35 VAL A CA 13
ATOM 7480 C C . VAL A 1 35 ? 3.273 -13.584 -15.343 1.00 21.54 35 VAL A C 13
ATOM 7481 O O . VAL A 1 35 ? 2.569 -13.238 -14.395 1.00 40.34 35 VAL A O 13
ATOM 7494 N N . ASN A 1 36 ? 3.925 -12.720 -16.114 1.00 22.52 36 ASN A N 13
ATOM 7495 C CA . ASN A 1 36 ? 3.849 -11.282 -15.884 1.00 73.35 36 ASN A CA 13
ATOM 7496 C C . ASN A 1 36 ? 4.468 -10.912 -14.540 1.00 43.03 36 ASN A C 13
ATOM 7497 O O . ASN A 1 36 ? 3.784 -10.417 -13.645 1.00 33.52 36 ASN A O 13
ATOM 7508 N N . SER A 1 37 ? 5.768 -11.154 -14.407 1.00 64.53 37 SER A N 13
ATOM 7509 C CA . SER A 1 37 ? 6.480 -10.850 -13.172 1.00 3.33 37 SER A CA 13
ATOM 7510 C C . SER A 1 37 ? 6.806 -9.362 -13.085 1.00 52.32 37 SER A C 13
ATOM 7511 O O . SER A 1 37 ? 7.738 -8.879 -13.730 1.00 33.43 37 SER A O 13
ATOM 7519 N N . CYS A 1 38 ? 6.031 -8.639 -12.284 1.00 12.41 38 CYS A N 13
ATOM 7520 C CA . CYS A 1 38 ? 6.234 -7.205 -12.112 1.00 21.34 38 CYS A CA 13
ATOM 7521 C C . CYS A 1 38 ? 6.891 -6.907 -10.767 1.00 0.11 38 CYS A C 13
ATOM 7522 O O . CYS A 1 38 ? 6.279 -7.082 -9.713 1.00 63.51 38 CYS A O 13
ATOM 7529 N N . ARG A 1 39 ? 8.140 -6.455 -10.812 1.00 51.32 39 ARG A N 13
ATOM 7530 C CA . ARG A 1 39 ? 8.880 -6.133 -9.598 1.00 43.33 39 ARG A CA 13
ATOM 7531 C C . ARG A 1 39 ? 8.952 -4.623 -9.389 1.00 55.23 39 ARG A C 13
ATOM 7532 O O . ARG A 1 39 ? 8.890 -3.849 -10.345 1.00 62.35 39 ARG A O 13
ATOM 7553 N N . CYS A 1 40 ? 9.081 -4.210 -8.133 1.00 32.11 40 CYS A N 13
ATOM 7554 C CA . CYS A 1 40 ? 9.159 -2.794 -7.797 1.00 3.30 40 CYS A CA 13
ATOM 7555 C C . CYS A 1 40 ? 10.563 -2.251 -8.051 1.00 31.40 40 CYS A C 13
ATOM 7556 O O . CYS A 1 40 ? 11.538 -2.732 -7.474 1.00 44.55 40 CYS A O 13
ATOM 7563 N N . MET A 1 41 ? 10.656 -1.248 -8.918 1.00 32.15 41 MET A N 13
ATOM 7564 C CA . MET A 1 41 ? 11.939 -0.639 -9.247 1.00 25.53 41 MET A CA 13
ATOM 7565 C C . MET A 1 41 ? 11.745 0.755 -9.833 1.00 44.23 41 MET A C 13
ATOM 7566 O O . MET A 1 41 ? 10.835 1.485 -9.438 1.00 62.14 41 MET A O 13
ATOM 7580 N N . CYS A 1 1 ? 1.687 0.234 0.328 1.00 33.03 1 CYS A N 14
ATOM 7581 C CA . CYS A 1 1 ? 2.408 0.116 -0.933 1.00 74.33 1 CYS A CA 14
ATOM 7582 C C . CYS A 1 1 ? 3.476 -0.970 -0.849 1.00 63.34 1 CYS A C 14
ATOM 7583 O O . CYS A 1 1 ? 3.912 -1.344 0.239 1.00 33.31 1 CYS A O 14
ATOM 7590 N N . ALA A 1 2 ? 3.894 -1.472 -2.007 1.00 3.10 2 ALA A N 14
ATOM 7591 C CA . ALA A 1 2 ? 4.913 -2.513 -2.065 1.00 42.31 2 ALA A CA 14
ATOM 7592 C C . ALA A 1 2 ? 6.291 -1.952 -1.729 1.00 13.15 2 ALA A C 14
ATOM 7593 O O . ALA A 1 2 ? 6.531 -0.752 -1.859 1.00 5.35 2 ALA A O 14
ATOM 7600 N N . SER A 1 3 ? 7.191 -2.828 -1.295 1.00 4.12 3 SER A N 14
ATOM 7601 C CA . SER A 1 3 ? 8.544 -2.419 -0.935 1.00 41.21 3 SER A CA 14
ATOM 7602 C C . SER A 1 3 ? 9.489 -2.563 -2.124 1.00 24.11 3 SER A C 14
ATOM 7603 O O . SER A 1 3 ? 9.068 -2.903 -3.230 1.00 24.33 3 SER A O 14
ATOM 7611 N N . LYS A 1 4 ? 10.771 -2.302 -1.888 1.00 14.31 4 LYS A N 14
ATOM 7612 C CA . LYS A 1 4 ? 11.778 -2.403 -2.937 1.00 4.33 4 LYS A CA 14
ATOM 7613 C C . LYS A 1 4 ? 11.794 -3.802 -3.544 1.00 33.14 4 LYS A C 14
ATOM 7614 O O . LYS A 1 4 ? 11.696 -4.799 -2.830 1.00 31.22 4 LYS A O 14
ATOM 7633 N N . ASN A 1 5 ? 11.918 -3.868 -4.865 1.00 45.32 5 ASN A N 14
ATOM 7634 C CA . ASN A 1 5 ? 11.948 -5.145 -5.568 1.00 34.54 5 ASN A CA 14
ATOM 7635 C C . ASN A 1 5 ? 10.864 -6.081 -5.040 1.00 60.12 5 ASN A C 14
ATOM 7636 O O . ASN A 1 5 ? 11.024 -7.301 -5.053 1.00 2.02 5 ASN A O 14
ATOM 7647 N N . GLU A 1 6 ? 9.761 -5.500 -4.578 1.00 5.32 6 GLU A N 14
ATOM 7648 C CA . GLU A 1 6 ? 8.652 -6.282 -4.046 1.00 32.01 6 GLU A CA 14
ATOM 7649 C C . GLU A 1 6 ? 7.602 -6.540 -5.123 1.00 42.23 6 GLU A C 14
ATOM 7650 O O . GLU A 1 6 ? 7.617 -5.912 -6.182 1.00 11.40 6 GLU A O 14
ATOM 7662 N N . ARG A 1 7 ? 6.693 -7.468 -4.845 1.00 62.52 7 ARG A N 14
ATOM 7663 C CA . ARG A 1 7 ? 5.637 -7.811 -5.790 1.00 63.23 7 ARG A CA 14
ATOM 7664 C C . ARG A 1 7 ? 4.553 -6.738 -5.807 1.00 12.05 7 ARG A C 14
ATOM 7665 O O . ARG A 1 7 ? 3.866 -6.519 -4.808 1.00 72.13 7 ARG A O 14
ATOM 7686 N N . CYS A 1 8 ? 4.405 -6.071 -6.946 1.00 52.12 8 CYS A N 14
ATOM 7687 C CA . CYS A 1 8 ? 3.405 -5.020 -7.093 1.00 43.24 8 CYS A CA 14
ATOM 7688 C C . CYS A 1 8 ? 2.401 -5.373 -8.187 1.00 20.55 8 CYS A C 14
ATOM 7689 O O . CYS A 1 8 ? 2.488 -6.433 -8.805 1.00 21.40 8 CYS A O 14
ATOM 7696 N N . GLY A 1 9 ? 1.447 -4.477 -8.419 1.00 2.30 9 GLY A N 14
ATOM 7697 C CA . GLY A 1 9 ? 0.440 -4.712 -9.437 1.00 41.21 9 GLY A CA 14
ATOM 7698 C C . GLY A 1 9 ? 0.524 -3.716 -10.576 1.00 50.55 9 GLY A C 14
ATOM 7699 O O . GLY A 1 9 ? 1.225 -2.709 -10.479 1.00 70.34 9 GLY A O 14
ATOM 7703 N N . ASN A 1 10 ? -0.192 -3.997 -11.660 1.00 42.14 10 ASN A N 14
ATOM 7704 C CA . ASN A 1 10 ? -0.193 -3.118 -12.825 1.00 34.44 10 ASN A CA 14
ATOM 7705 C C . ASN A 1 10 ? -1.372 -3.432 -13.741 1.00 13.20 10 ASN A C 14
ATOM 7706 O O . ASN A 1 10 ? -1.429 -4.497 -14.354 1.00 22.40 10 ASN A O 14
ATOM 7717 N N . ALA A 1 11 ? -2.311 -2.496 -13.829 1.00 53.53 11 ALA A N 14
ATOM 7718 C CA . ALA A 1 11 ? -3.487 -2.670 -14.672 1.00 74.24 11 ALA A CA 14
ATOM 7719 C C . ALA A 1 11 ? -3.092 -2.876 -16.131 1.00 23.23 11 ALA A C 14
ATOM 7720 O O . ALA A 1 11 ? -3.752 -3.611 -16.866 1.00 31.30 11 ALA A O 14
ATOM 7727 N N . LEU A 1 12 ? -2.011 -2.223 -16.544 1.00 14.35 12 LEU A N 14
ATOM 7728 C CA . LEU A 1 12 ? -1.528 -2.334 -17.915 1.00 43.43 12 LEU A CA 14
ATOM 7729 C C . LEU A 1 12 ? -1.159 -3.776 -18.248 1.00 11.12 12 LEU A C 14
ATOM 7730 O O . LEU A 1 12 ? -1.129 -4.166 -19.415 1.00 60.41 12 LEU A O 14
ATOM 7746 N N . TYR A 1 13 ? -0.881 -4.563 -17.215 1.00 35.15 13 TYR A N 14
ATOM 7747 C CA . TYR A 1 13 ? -0.515 -5.963 -17.397 1.00 2.53 13 TYR A CA 14
ATOM 7748 C C . TYR A 1 13 ? -1.611 -6.886 -16.873 1.00 40.42 13 TYR A C 14
ATOM 7749 O O . TYR A 1 13 ? -1.366 -8.055 -16.581 1.00 75.43 13 TYR A O 14
ATOM 7767 N N . GLY A 1 14 ? -2.822 -6.349 -16.758 1.00 32.24 14 GLY A N 14
ATOM 7768 C CA . GLY A 1 14 ? -3.939 -7.137 -16.270 1.00 70.31 14 GLY A CA 14
ATOM 7769 C C . GLY A 1 14 ? -3.651 -7.785 -14.930 1.00 43.41 14 GLY A C 14
ATOM 7770 O O . GLY A 1 14 ? -4.238 -8.812 -14.588 1.00 51.33 14 GLY A O 14
ATOM 7774 N N . THR A 1 15 ? -2.742 -7.184 -14.168 1.00 22.32 15 THR A N 14
ATOM 7775 C CA . THR A 1 15 ? -2.374 -7.710 -12.859 1.00 53.12 15 THR A CA 14
ATOM 7776 C C . THR A 1 15 ? -2.878 -6.804 -11.742 1.00 5.45 15 THR A C 14
ATOM 7777 O O . THR A 1 15 ? -2.588 -5.607 -11.720 1.00 60.11 15 THR A O 14
ATOM 7788 N N . LYS A 1 16 ? -3.632 -7.381 -10.813 1.00 14.22 16 LYS A N 14
ATOM 7789 C CA . LYS A 1 16 ? -4.175 -6.626 -9.690 1.00 32.04 16 LYS A CA 14
ATOM 7790 C C . LYS A 1 16 ? -3.297 -6.784 -8.453 1.00 22.24 16 LYS A C 14
ATOM 7791 O O . LYS A 1 16 ? -3.319 -7.822 -7.792 1.00 64.15 16 LYS A O 14
ATOM 7810 N N . GLY A 1 17 ? -2.525 -5.746 -8.144 1.00 20.55 17 GLY A N 14
ATOM 7811 C CA . GLY A 1 17 ? -1.651 -5.791 -6.986 1.00 13.44 17 GLY A CA 14
ATOM 7812 C C . GLY A 1 17 ? -1.344 -4.411 -6.438 1.00 50.12 17 GLY A C 14
ATOM 7813 O O . GLY A 1 17 ? -1.727 -3.392 -7.013 1.00 54.01 17 GLY A O 14
ATOM 7817 N N . PRO A 1 18 ? -0.637 -4.366 -5.299 1.00 51.12 18 PRO A N 14
ATOM 7818 C CA . PRO A 1 18 ? -0.264 -3.106 -4.648 1.00 70.53 18 PRO A CA 14
ATOM 7819 C C . PRO A 1 18 ? 0.781 -2.331 -5.443 1.00 3.13 18 PRO A C 14
ATOM 7820 O O . PRO A 1 18 ? 1.585 -2.916 -6.167 1.00 20.40 18 PRO A O 14
ATOM 7831 N N . GLY A 1 19 ? 0.765 -1.009 -5.301 1.00 53.23 19 GLY A N 14
ATOM 7832 C CA . GLY A 1 19 ? 1.716 -0.175 -6.012 1.00 5.12 19 GLY A CA 14
ATOM 7833 C C . GLY A 1 19 ? 2.985 0.063 -5.217 1.00 63.12 19 GLY A C 14
ATOM 7834 O O . GLY A 1 19 ? 2.950 0.155 -3.990 1.00 22.32 19 GLY A O 14
ATOM 7838 N N . CYS A 1 20 ? 4.110 0.161 -5.918 1.00 3.35 20 CYS A N 14
ATOM 7839 C CA . CYS A 1 20 ? 5.397 0.387 -5.271 1.00 0.54 20 CYS A CA 14
ATOM 7840 C C . CYS A 1 20 ? 5.415 1.734 -4.552 1.00 24.51 20 CYS A C 14
ATOM 7841 O O . CYS A 1 20 ? 4.930 2.737 -5.076 1.00 64.43 20 CYS A O 14
ATOM 7848 N N . CYS A 1 21 ? 5.979 1.748 -3.348 1.00 74.35 21 CYS A N 14
ATOM 7849 C CA . CYS A 1 21 ? 6.061 2.969 -2.557 1.00 30.05 21 CYS A CA 14
ATOM 7850 C C . CYS A 1 21 ? 6.747 4.082 -3.343 1.00 52.23 21 CYS A C 14
ATOM 7851 O O . CYS A 1 21 ? 6.193 5.167 -3.514 1.00 53.24 21 CYS A O 14
ATOM 7858 N N . ASN A 1 22 ? 7.956 3.804 -3.820 1.00 10.13 22 ASN A N 14
ATOM 7859 C CA . ASN A 1 22 ? 8.718 4.782 -4.588 1.00 61.31 22 ASN A CA 14
ATOM 7860 C C . ASN A 1 22 ?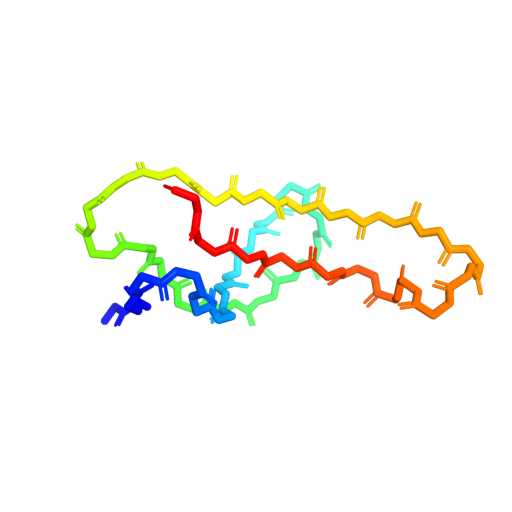 9.492 4.104 -5.715 1.00 1.12 22 ASN A C 14
ATOM 7861 O O . ASN A 1 22 ? 10.345 3.251 -5.471 1.00 52.40 22 ASN A O 14
ATOM 7872 N N . GLY A 1 23 ? 9.188 4.491 -6.950 1.00 65.23 23 GLY A N 14
ATOM 7873 C CA . GLY A 1 23 ? 9.865 3.911 -8.096 1.00 54.32 23 GLY A CA 14
ATOM 7874 C C . GLY A 1 23 ? 8.921 3.644 -9.252 1.00 11.00 23 GLY A C 14
ATOM 7875 O O . GLY A 1 23 ? 8.185 4.533 -9.682 1.00 23.04 23 GLY A O 14
ATOM 7879 N N . LYS A 1 24 ? 8.942 2.416 -9.759 1.00 11.01 24 LYS A N 14
ATOM 7880 C CA . LYS A 1 24 ? 8.082 2.033 -10.873 1.00 24.33 24 LYS A CA 14
ATOM 7881 C C . LYS A 1 24 ? 7.975 0.515 -10.980 1.00 23.01 24 LYS A C 14
ATOM 7882 O O . LYS A 1 24 ? 8.976 -0.197 -10.885 1.00 12.40 24 LYS A O 14
ATOM 7901 N N . CYS A 1 25 ? 6.756 0.025 -11.180 1.00 3.13 25 CYS A N 14
ATOM 7902 C CA . CYS A 1 25 ? 6.518 -1.408 -11.301 1.00 60.02 25 CYS A CA 14
ATOM 7903 C C . CYS A 1 25 ? 7.064 -1.940 -12.623 1.00 71.11 25 CYS A C 14
ATOM 7904 O O . CYS A 1 25 ? 6.830 -1.357 -13.682 1.00 62.13 25 CYS A O 14
ATOM 7911 N N . ILE A 1 26 ? 7.791 -3.050 -12.553 1.00 1.13 26 ILE A N 14
ATOM 7912 C CA . ILE A 1 26 ? 8.369 -3.661 -13.743 1.00 54.03 26 ILE A CA 14
ATOM 7913 C C . ILE A 1 26 ? 7.770 -5.040 -13.999 1.00 53.21 26 ILE A C 14
ATOM 7914 O O . ILE A 1 26 ? 8.219 -6.038 -13.436 1.00 65.53 26 ILE A O 14
ATOM 7930 N N . CYS A 1 27 ? 6.753 -5.088 -14.853 1.00 50.13 27 CYS A N 14
ATOM 7931 C CA . CYS A 1 27 ? 6.092 -6.344 -15.186 1.00 40.02 27 CYS A CA 14
ATOM 7932 C C . CYS A 1 27 ? 6.789 -7.032 -16.357 1.00 13.32 27 CYS A C 14
ATOM 7933 O O . CYS A 1 27 ? 7.143 -6.390 -17.346 1.00 14.21 27 CYS A O 14
ATOM 7940 N N . ARG A 1 28 ? 6.982 -8.341 -16.237 1.00 31.14 28 ARG A N 14
ATOM 7941 C CA . ARG A 1 28 ? 7.637 -9.116 -17.284 1.00 33.14 28 ARG A CA 14
ATOM 7942 C C . ARG A 1 28 ? 6.828 -10.365 -17.623 1.00 13.45 28 ARG A C 14
ATOM 7943 O O . ARG A 1 28 ? 6.082 -10.880 -16.789 1.00 72.21 28 ARG A O 14
ATOM 7964 N N . THR A 1 29 ? 6.980 -10.846 -18.852 1.00 73.43 29 THR A N 14
ATOM 7965 C CA . THR A 1 29 ? 6.263 -12.033 -19.302 1.00 53.34 29 THR A CA 14
ATOM 7966 C C . THR A 1 29 ? 7.104 -12.845 -20.280 1.00 74.25 29 THR A C 14
ATOM 7967 O O . THR A 1 29 ? 7.241 -12.481 -21.448 1.00 44.42 29 THR A O 14
ATOM 7978 N N . VAL A 1 30 ? 7.664 -13.949 -19.797 1.00 20.33 30 VAL A N 14
ATOM 7979 C CA . VAL A 1 30 ? 8.490 -14.815 -20.629 1.00 64.13 30 VAL A CA 14
ATOM 7980 C C . VAL A 1 30 ? 8.471 -16.251 -20.118 1.00 34.20 30 VAL A C 14
ATOM 7981 O O . VAL A 1 30 ? 8.415 -16.507 -18.915 1.00 62.40 30 VAL A O 14
ATOM 7994 N N . PRO A 1 31 ? 8.517 -17.213 -21.052 1.00 42.52 31 PRO A N 14
ATOM 7995 C CA . PRO A 1 31 ? 8.507 -18.640 -20.720 1.00 71.30 31 PRO A CA 14
ATOM 7996 C C . PRO A 1 31 ? 9.506 -18.987 -19.622 1.00 20.24 31 PRO A C 14
ATOM 7997 O O . PRO A 1 31 ? 9.316 -19.950 -18.878 1.00 41.02 31 PRO A O 14
ATOM 8008 N N . ARG A 1 32 ? 10.570 -18.197 -19.525 1.00 1.22 32 ARG A N 14
ATOM 8009 C CA . ARG A 1 32 ? 11.599 -18.421 -18.517 1.00 65.41 32 ARG A CA 14
ATOM 8010 C C . ARG A 1 32 ? 11.092 -18.045 -17.128 1.00 42.42 32 ARG A C 14
ATOM 8011 O O . ARG A 1 32 ? 11.474 -17.013 -16.575 1.00 33.25 32 ARG A O 14
ATOM 8032 N N . LYS A 1 33 ? 10.229 -18.887 -16.571 1.00 23.15 33 LYS A N 14
ATOM 8033 C CA . LYS A 1 33 ? 9.669 -18.644 -15.246 1.00 63.43 33 LYS A CA 14
ATOM 8034 C C . LYS A 1 33 ? 9.218 -17.194 -15.104 1.00 31.31 33 LYS A C 14
ATOM 8035 O O . LYS A 1 33 ? 9.321 -16.605 -14.029 1.00 40.31 33 LYS A O 14
ATOM 8054 N N . GLY A 1 34 ? 8.716 -16.625 -16.196 1.00 33.42 34 GLY A N 14
ATOM 8055 C CA . GLY A 1 34 ? 8.255 -15.250 -16.170 1.00 52.52 34 GLY A CA 14
ATOM 8056 C C . GLY A 1 34 ? 6.747 -15.141 -16.283 1.00 1.12 34 GLY A C 14
ATOM 8057 O O . GLY A 1 34 ? 6.230 -14.500 -17.198 1.00 61.10 34 GLY A O 14
ATOM 8061 N N . VAL A 1 35 ? 6.039 -15.770 -15.351 1.00 33.34 35 VAL A N 14
ATOM 8062 C CA . VAL A 1 35 ? 4.581 -15.742 -15.349 1.00 70.22 35 VAL A CA 14
ATOM 8063 C C . VAL A 1 35 ? 4.057 -14.435 -14.766 1.00 41.54 35 VAL A C 14
ATOM 8064 O O . VAL A 1 35 ? 3.582 -14.395 -13.632 1.00 44.02 35 VAL A O 14
ATOM 8077 N N . ASN A 1 36 ? 4.147 -13.365 -15.551 1.00 74.50 36 ASN A N 14
ATOM 8078 C CA . ASN A 1 36 ? 3.681 -12.055 -15.113 1.00 4.43 36 ASN A CA 14
ATOM 8079 C C . ASN A 1 36 ? 4.422 -11.607 -13.856 1.00 51.32 36 ASN A C 14
ATOM 8080 O O . ASN A 1 36 ? 3.814 -11.397 -12.807 1.00 1.14 36 ASN A O 14
ATOM 8091 N N . SER A 1 37 ? 5.738 -11.462 -13.972 1.00 1.23 37 SER A N 14
ATOM 8092 C CA . SER A 1 37 ? 6.563 -11.042 -12.845 1.00 13.22 37 SER A CA 14
ATOM 8093 C C . SER A 1 37 ? 6.652 -9.520 -12.774 1.00 33.41 37 SER A C 14
ATOM 8094 O O . SER A 1 37 ? 7.341 -8.889 -13.576 1.00 14.02 37 SER A O 14
ATOM 8102 N N . CYS A 1 38 ? 5.950 -8.937 -11.808 1.00 74.41 38 CYS A N 14
ATOM 8103 C CA . CYS A 1 38 ? 5.947 -7.490 -11.631 1.00 22.34 38 CYS A CA 14
ATOM 8104 C C . CYS A 1 38 ? 6.700 -7.097 -10.363 1.00 13.42 38 CYS A C 14
ATOM 8105 O O . CYS A 1 38 ? 6.129 -7.074 -9.272 1.00 5.30 38 CYS A O 14
ATOM 8112 N N . ARG A 1 39 ? 7.983 -6.787 -10.515 1.00 62.22 39 ARG A N 14
ATOM 8113 C CA . ARG A 1 39 ? 8.814 -6.395 -9.383 1.00 63.33 39 ARG A CA 14
ATOM 8114 C C . ARG A 1 39 ? 8.979 -4.879 -9.329 1.00 33.34 39 ARG A C 14
ATOM 8115 O O . ARG A 1 39 ? 8.937 -4.202 -10.356 1.00 72.01 39 ARG A O 14
ATOM 8136 N N . CYS A 1 40 ? 9.165 -4.353 -8.123 1.00 2.31 40 CYS A N 14
ATOM 8137 C CA . CYS A 1 40 ? 9.335 -2.917 -7.933 1.00 31.32 40 CYS A CA 14
ATOM 8138 C C . CYS A 1 40 ? 10.769 -2.494 -8.239 1.00 54.22 40 CYS A C 14
ATOM 8139 O O . CYS A 1 40 ? 11.700 -2.853 -7.520 1.00 31.33 40 CYS A O 14
ATOM 8146 N N . MET A 1 41 ? 10.937 -1.727 -9.312 1.00 33.41 41 MET A N 14
ATOM 8147 C CA . MET A 1 41 ? 12.256 -1.254 -9.713 1.00 4.53 41 MET A CA 14
ATOM 8148 C C . MET A 1 41 ? 12.165 0.123 -10.364 1.00 61.21 41 MET A C 14
ATOM 8149 O O . MET A 1 41 ? 11.344 0.953 -9.973 1.00 10.14 41 MET A O 14
ATOM 8163 N N . CYS A 1 1 ? 1.530 0.405 1.051 1.00 72.02 1 CYS A N 15
ATOM 8164 C CA . CYS A 1 1 ? 2.163 0.272 -0.256 1.00 12.22 1 CYS A CA 15
ATOM 8165 C C . CYS A 1 1 ? 3.323 -0.718 -0.200 1.00 52.31 1 CYS A C 15
ATOM 8166 O O . CYS A 1 1 ? 3.897 -0.957 0.861 1.00 24.24 1 CYS A O 15
ATOM 8173 N N . ALA A 1 2 ? 3.661 -1.289 -1.351 1.00 63.32 2 ALA A N 15
ATOM 8174 C CA . ALA A 1 2 ? 4.753 -2.251 -1.434 1.00 45.04 2 ALA A CA 15
ATOM 8175 C C . ALA A 1 2 ? 6.106 -1.557 -1.316 1.00 22.13 2 ALA A C 15
ATOM 8176 O O . ALA A 1 2 ? 6.179 -0.366 -1.014 1.00 41.12 2 ALA A O 15
ATOM 8183 N N . SER A 1 3 ? 7.175 -2.310 -1.554 1.00 23.10 3 SER A N 15
ATOM 8184 C CA . SER A 1 3 ? 8.526 -1.768 -1.469 1.00 43.11 3 SER A CA 15
ATOM 8185 C C . SER A 1 3 ? 9.366 -2.211 -2.664 1.00 35.23 3 SER A C 15
ATOM 8186 O O . SER A 1 3 ? 8.905 -2.975 -3.512 1.00 53.14 3 SER A O 15
ATOM 8194 N N . LYS A 1 4 ? 10.601 -1.726 -2.723 1.00 61.21 4 LYS A N 15
ATOM 8195 C CA . LYS A 1 4 ? 11.508 -2.072 -3.812 1.00 14.43 4 LYS A CA 15
ATOM 8196 C C . LYS A 1 4 ? 11.731 -3.579 -3.876 1.00 72.13 4 LYS A C 15
ATOM 8197 O O . LYS A 1 4 ? 11.922 -4.232 -2.851 1.00 42.04 4 LYS A O 15
ATOM 8216 N N . ASN A 1 5 ? 11.706 -4.125 -5.088 1.00 2.01 5 ASN A N 15
ATOM 8217 C CA . ASN A 1 5 ? 11.907 -5.556 -5.286 1.00 11.13 5 ASN A CA 15
ATOM 8218 C C . ASN A 1 5 ? 10.706 -6.349 -4.780 1.00 55.22 5 ASN A C 15
ATOM 8219 O O . ASN A 1 5 ? 10.755 -7.574 -4.683 1.00 62.41 5 ASN A O 15
ATOM 8230 N N . GLU A 1 6 ? 9.627 -5.640 -4.460 1.00 45.33 6 GLU A N 15
ATOM 8231 C CA . GLU A 1 6 ? 8.414 -6.278 -3.965 1.00 14.24 6 GLU A CA 15
ATOM 8232 C C . GLU A 1 6 ? 7.391 -6.445 -5.085 1.00 32.54 6 GLU A C 15
ATOM 8233 O O . GLU A 1 6 ? 7.513 -5.836 -6.147 1.00 53.12 6 GLU A O 15
ATOM 8245 N N . ARG A 1 7 ? 6.383 -7.277 -4.838 1.00 45.44 7 ARG A N 15
ATOM 8246 C CA . ARG A 1 7 ? 5.340 -7.527 -5.826 1.00 4.52 7 ARG A CA 15
ATOM 8247 C C . ARG A 1 7 ? 4.381 -6.343 -5.914 1.00 72.43 7 ARG A C 15
ATOM 8248 O O . ARG A 1 7 ? 3.922 -5.824 -4.896 1.00 65.40 7 ARG A O 15
ATOM 8269 N N . CYS A 1 8 ? 4.082 -5.921 -7.138 1.00 75.32 8 CYS A N 15
ATOM 8270 C CA . CYS A 1 8 ? 3.178 -4.799 -7.361 1.00 72.20 8 CYS A CA 15
ATOM 8271 C C . CYS A 1 8 ? 2.116 -5.153 -8.399 1.00 25.33 8 CYS A C 15
ATOM 8272 O O . CYS A 1 8 ? 2.095 -6.265 -8.926 1.00 42.52 8 CYS A O 15
ATOM 8279 N N . GLY A 1 9 ? 1.237 -4.199 -8.687 1.00 15.02 9 GLY A N 15
ATOM 8280 C CA . GLY A 1 9 ? 0.185 -4.429 -9.660 1.00 13.12 9 GLY A CA 15
ATOM 8281 C C . GLY A 1 9 ? 0.245 -3.455 -10.820 1.00 63.31 9 GLY A C 15
ATOM 8282 O O . GLY A 1 9 ? 0.850 -2.389 -10.714 1.00 22.55 9 GLY A O 15
ATOM 8286 N N . ASN A 1 10 ? -0.382 -3.823 -11.933 1.00 32.15 10 ASN A N 15
ATOM 8287 C CA . ASN A 1 10 ? -0.395 -2.975 -13.119 1.00 10.22 10 ASN A CA 15
ATOM 8288 C C . ASN A 1 10 ? -1.500 -3.401 -14.081 1.00 21.44 10 ASN A C 15
ATOM 8289 O O . ASN A 1 10 ? -1.444 -4.482 -14.666 1.00 31.52 10 ASN A O 15
ATOM 8300 N N . ALA A 1 11 ? -2.503 -2.544 -14.239 1.00 3.30 11 ALA A N 15
ATOM 8301 C CA . ALA A 1 11 ? -3.619 -2.830 -15.131 1.00 70.13 11 ALA A CA 15
ATOM 8302 C C . ALA A 1 11 ? -3.138 -3.034 -16.564 1.00 53.21 11 ALA A C 15
ATOM 8303 O O . ALA A 1 11 ? -3.703 -3.834 -17.311 1.00 42.25 11 ALA A O 15
ATOM 8310 N N . LEU A 1 12 ? -2.094 -2.305 -16.942 1.00 25.43 12 LEU A N 15
ATOM 8311 C CA . LEU A 1 12 ? -1.537 -2.406 -18.286 1.00 43.23 12 LEU A CA 15
ATOM 8312 C C . LEU A 1 12 ? -1.064 -3.827 -18.575 1.00 41.12 12 LEU A C 15
ATOM 8313 O O . LEU A 1 12 ? -0.915 -4.219 -19.733 1.00 22.22 12 LEU A O 15
ATOM 8329 N N . TYR A 1 13 ? -0.832 -4.594 -17.516 1.00 62.21 13 TYR A N 15
ATOM 8330 C CA . TYR A 1 13 ? -0.376 -5.972 -17.656 1.00 22.12 13 TYR A CA 15
ATOM 8331 C C . TYR A 1 13 ? -1.431 -6.949 -17.147 1.00 21.44 13 TYR A C 15
ATOM 8332 O O . TYR A 1 13 ? -1.141 -8.119 -16.897 1.00 14.34 13 TYR A O 15
ATOM 8350 N N . GLY A 1 14 ? -2.658 -6.460 -16.996 1.00 0.11 14 GLY A N 15
ATOM 8351 C CA . GLY A 1 14 ? -3.739 -7.302 -16.518 1.00 0.00 14 GLY A CA 15
ATOM 8352 C C . GLY A 1 14 ? -3.431 -7.935 -15.176 1.00 1.15 14 GLY A C 15
ATOM 8353 O O . GLY A 1 14 ? -3.935 -9.013 -14.858 1.00 3.22 14 GLY A O 15
ATOM 8357 N N . THR A 1 15 ? -2.599 -7.265 -14.384 1.00 41.10 15 THR A N 15
ATOM 8358 C CA . THR A 1 15 ? -2.222 -7.769 -13.070 1.00 23.32 15 THR A CA 15
ATOM 8359 C C . THR A 1 15 ? -2.796 -6.896 -11.960 1.00 70.11 15 THR A C 15
ATOM 8360 O O . THR A 1 15 ? -2.577 -5.685 -11.932 1.00 45.01 15 THR A O 15
ATOM 8371 N N . LYS A 1 16 ? -3.532 -7.518 -11.046 1.00 34.14 16 LYS A N 15
ATOM 8372 C CA . LYS A 1 16 ? -4.138 -6.798 -9.931 1.00 65.41 16 LYS A CA 15
ATOM 8373 C C . LYS A 1 16 ? -3.262 -6.890 -8.685 1.00 53.42 16 LYS A C 15
ATOM 8374 O O . LYS A 1 16 ? -3.254 -7.907 -7.994 1.00 22.12 16 LYS A O 15
ATOM 8393 N N . GLY A 1 17 ? -2.527 -5.818 -8.404 1.00 14.32 17 GLY A N 15
ATOM 8394 C CA . GLY A 1 17 ? -1.660 -5.798 -7.240 1.00 52.54 17 GLY A CA 15
ATOM 8395 C C . GLY A 1 17 ? -1.569 -4.423 -6.609 1.00 13.52 17 GLY A C 15
ATOM 8396 O O . GLY A 1 17 ? -2.097 -3.440 -7.130 1.00 73.23 17 GLY A O 15
ATOM 8400 N N . PRO A 1 18 ? -0.887 -4.340 -5.457 1.00 62.11 18 PRO A N 15
ATOM 8401 C CA . PRO A 1 18 ? -0.714 -3.080 -4.728 1.00 64.11 18 PRO A CA 15
ATOM 8402 C C . PRO A 1 18 ? 0.209 -2.110 -5.458 1.00 22.20 18 PRO A C 15
ATOM 8403 O O . PRO A 1 18 ? 0.619 -2.361 -6.591 1.00 30.25 18 PRO A O 15
ATOM 8414 N N . GLY A 1 19 ? 0.533 -1.000 -4.801 1.00 22.50 19 GLY A N 15
ATOM 8415 C CA . GLY A 1 19 ? 1.406 -0.010 -5.403 1.00 40.24 19 GLY A CA 15
ATOM 8416 C C . GLY A 1 19 ? 2.667 0.221 -4.594 1.00 71.21 19 GLY A C 15
ATOM 8417 O O . GLY A 1 19 ? 2.626 0.258 -3.364 1.00 11.10 19 GLY A O 15
ATOM 8421 N N . CYS A 1 20 ? 3.792 0.374 -5.285 1.00 14.31 20 CYS A N 15
ATOM 8422 C CA . CYS A 1 20 ? 5.071 0.600 -4.624 1.00 10.25 20 CYS A CA 15
ATOM 8423 C C . CYS A 1 20 ? 5.112 1.981 -3.976 1.00 43.42 20 CYS A C 15
ATOM 8424 O O . CYS A 1 20 ? 4.726 2.978 -4.588 1.00 21.10 20 CYS A O 15
ATOM 8431 N N . CYS A 1 21 ? 5.584 2.033 -2.735 1.00 13.01 21 CYS A N 15
ATOM 8432 C CA . CYS A 1 21 ? 5.676 3.291 -2.003 1.00 61.42 21 CYS A CA 15
ATOM 8433 C C . CYS A 1 21 ? 6.401 4.349 -2.830 1.00 14.00 21 CYS A C 15
ATOM 8434 O O . CYS A 1 21 ? 6.022 5.519 -2.828 1.00 11.55 21 CYS A O 15
ATOM 8441 N N . ASN A 1 22 ? 7.445 3.928 -3.536 1.00 75.35 22 ASN A N 15
ATOM 8442 C CA . ASN A 1 22 ? 8.223 4.839 -4.368 1.00 34.11 22 ASN A CA 15
ATOM 8443 C C . ASN A 1 22 ? 9.078 4.067 -5.368 1.00 74.21 22 ASN A C 15
ATOM 8444 O O . ASN A 1 22 ? 9.938 3.275 -4.985 1.00 11.44 22 ASN A O 15
ATOM 8455 N N . GLY A 1 23 ? 8.834 4.304 -6.654 1.00 24.23 23 GLY A N 15
ATOM 8456 C CA . GLY A 1 23 ? 9.590 3.624 -7.689 1.00 62.23 23 GLY A CA 15
ATOM 8457 C C . GLY A 1 23 ? 8.707 3.113 -8.811 1.00 4.42 23 GLY A C 15
ATOM 8458 O O . GLY A 1 23 ? 7.505 2.924 -8.628 1.00 33.03 23 GLY A O 15
ATOM 8462 N N . LYS A 1 24 ? 9.304 2.891 -9.977 1.00 2.11 24 LYS A N 15
ATOM 8463 C CA . LYS A 1 24 ? 8.565 2.400 -11.134 1.00 2.01 24 LYS A CA 15
ATOM 8464 C C . LYS A 1 24 ? 8.469 0.878 -11.112 1.00 34.12 24 LYS A C 15
ATOM 8465 O O . LYS A 1 24 ? 9.405 0.192 -10.700 1.00 12.10 24 LYS A O 15
ATOM 8484 N N . CYS A 1 25 ? 7.332 0.355 -11.559 1.00 14.24 25 CYS A N 15
ATOM 8485 C CA . CYS A 1 25 ? 7.113 -1.086 -11.591 1.00 54.23 25 CYS A CA 15
ATOM 8486 C C . CYS A 1 25 ? 7.633 -1.686 -12.894 1.00 45.32 25 CYS A C 15
ATOM 8487 O O . CYS A 1 25 ? 7.488 -1.093 -13.964 1.00 31.31 25 CYS A O 15
ATOM 8494 N N . ILE A 1 26 ? 8.240 -2.864 -12.796 1.00 3.44 26 ILE A N 15
ATOM 8495 C CA . ILE A 1 26 ? 8.781 -3.544 -13.966 1.00 2.03 26 ILE A CA 15
ATOM 8496 C C . ILE A 1 26 ? 8.173 -4.934 -14.123 1.00 45.34 26 ILE A C 15
ATOM 8497 O O . ILE A 1 26 ? 8.498 -5.854 -13.373 1.00 24.31 26 ILE A O 15
ATOM 8513 N N . CYS A 1 27 ? 7.290 -5.079 -15.106 1.00 25.34 27 CYS A N 15
ATOM 8514 C CA . CYS A 1 27 ? 6.637 -6.357 -15.364 1.00 44.33 27 CYS A CA 15
ATOM 8515 C C . CYS A 1 27 ? 7.374 -7.134 -16.451 1.00 62.12 27 CYS A C 15
ATOM 8516 O O . CYS A 1 27 ? 7.923 -6.548 -17.385 1.00 14.14 27 CYS A O 15
ATOM 8523 N N . ARG A 1 28 ? 7.382 -8.457 -16.323 1.00 11.12 28 ARG A N 15
ATOM 8524 C CA . ARG A 1 28 ? 8.052 -9.315 -17.293 1.00 13.22 28 ARG A CA 15
ATOM 8525 C C . ARG A 1 28 ? 7.129 -10.441 -17.751 1.00 43.40 28 ARG A C 15
ATOM 8526 O O . ARG A 1 28 ? 6.185 -10.809 -17.051 1.00 43.02 28 ARG A O 15
ATOM 8547 N N . THR A 1 29 ? 7.408 -10.984 -18.932 1.00 25.11 29 THR A N 15
ATOM 8548 C CA . THR A 1 29 ? 6.604 -12.066 -19.485 1.00 32.23 29 THR A CA 15
ATOM 8549 C C . THR A 1 29 ? 7.468 -13.053 -20.261 1.00 24.24 29 THR A C 15
ATOM 8550 O O . THR A 1 29 ? 7.669 -12.904 -21.466 1.00 5.20 29 THR A O 15
ATOM 8561 N N . VAL A 1 30 ? 7.978 -14.063 -19.562 1.00 72.02 30 VAL A N 15
ATOM 8562 C CA . VAL A 1 30 ? 8.820 -15.076 -20.187 1.00 32.45 30 VAL A CA 15
ATOM 8563 C C . VAL A 1 30 ? 8.547 -16.456 -19.598 1.00 61.22 30 VAL A C 15
ATOM 8564 O O . VAL A 1 30 ? 8.466 -16.635 -18.383 1.00 33.12 30 VAL A O 15
ATOM 8577 N N . PRO A 1 31 ? 8.403 -17.457 -20.479 1.00 75.13 31 PRO A N 15
ATOM 8578 C CA . PRO A 1 31 ? 8.138 -18.840 -20.070 1.00 53.43 31 PRO A CA 15
ATOM 8579 C C . PRO A 1 31 ? 9.075 -19.306 -18.961 1.00 51.24 31 PRO A C 15
ATOM 8580 O O . PRO A 1 31 ? 8.700 -20.124 -18.122 1.00 74.50 31 PRO A O 15
ATOM 8591 N N . ARG A 1 32 ? 10.295 -18.779 -18.964 1.00 21.30 32 ARG A N 15
ATOM 8592 C CA . ARG A 1 32 ? 11.286 -19.143 -17.958 1.00 40.52 32 ARG A CA 15
ATOM 8593 C C . ARG A 1 32 ? 10.954 -18.505 -16.612 1.00 52.44 32 ARG A C 15
ATOM 8594 O O . ARG A 1 32 ? 11.584 -17.530 -16.203 1.00 0.45 32 ARG A O 15
ATOM 8615 N N . LYS A 1 33 ? 9.959 -19.061 -15.929 1.00 64.21 33 LYS A N 15
ATOM 8616 C CA . LYS A 1 33 ? 9.543 -18.549 -14.629 1.00 53.43 33 LYS A CA 15
ATOM 8617 C C . LYS A 1 33 ? 9.279 -17.048 -14.695 1.00 41.45 33 LYS A C 15
ATOM 8618 O O . LYS A 1 33 ? 9.768 -16.284 -13.864 1.00 23.42 33 LYS A O 15
ATOM 8637 N N . GLY A 1 34 ? 8.501 -16.631 -15.690 1.00 30.00 34 GLY A N 15
ATOM 8638 C CA . GLY A 1 34 ? 8.185 -15.223 -15.845 1.00 30.12 34 GLY A CA 15
ATOM 8639 C C . GLY A 1 34 ? 6.736 -14.993 -16.227 1.00 3.31 34 GLY A C 15
ATOM 8640 O O . GLY A 1 34 ? 6.445 -14.270 -17.180 1.00 45.21 34 GLY A O 15
ATOM 8644 N N . VAL A 1 35 ? 5.824 -15.610 -15.483 1.00 1.03 35 VAL A N 15
ATOM 8645 C CA . VAL A 1 35 ? 4.398 -15.469 -15.749 1.00 34.11 35 VAL A CA 15
ATOM 8646 C C . VAL A 1 35 ? 3.866 -14.146 -15.209 1.00 71.04 35 VAL A C 15
ATOM 8647 O O . VAL A 1 35 ? 3.240 -14.102 -14.151 1.00 64.21 35 VAL A O 15
ATOM 8660 N N . ASN A 1 36 ? 4.119 -13.069 -15.945 1.00 41.35 36 ASN A N 15
ATOM 8661 C CA . ASN A 1 36 ? 3.666 -11.743 -15.541 1.00 12.21 36 ASN A CA 15
ATOM 8662 C C . ASN A 1 36 ? 4.281 -11.342 -14.203 1.00 72.34 36 ASN A C 15
ATOM 8663 O O . ASN A 1 36 ? 3.570 -11.118 -13.224 1.00 31.22 36 ASN A O 15
ATOM 8674 N N . SER A 1 37 ? 5.607 -11.254 -14.171 1.00 13.32 37 SER A N 15
ATOM 8675 C CA . SER A 1 37 ? 6.318 -10.883 -12.953 1.00 63.31 37 SER A CA 15
ATOM 8676 C C . SER A 1 37 ? 6.527 -9.374 -12.884 1.00 2.41 37 SER A C 15
ATOM 8677 O O . SER A 1 37 ? 7.415 -8.827 -13.539 1.00 61.01 37 SER A O 15
ATOM 8685 N N . CYS A 1 38 ? 5.702 -8.705 -12.085 1.00 44.42 38 CYS A N 15
ATOM 8686 C CA . CYS A 1 38 ? 5.794 -7.258 -11.929 1.00 22.01 38 CYS A CA 15
ATOM 8687 C C . CYS A 1 38 ? 6.348 -6.893 -10.554 1.00 74.53 38 CYS A C 15
ATOM 8688 O O . CYS A 1 38 ? 5.636 -6.953 -9.552 1.00 12.34 38 CYS A O 15
ATOM 8695 N N . ARG A 1 39 ? 7.621 -6.516 -10.516 1.00 64.34 39 ARG A N 15
ATOM 8696 C CA . ARG A 1 39 ? 8.271 -6.143 -9.266 1.00 12.04 39 ARG A CA 15
ATOM 8697 C C . ARG A 1 39 ? 8.556 -4.644 -9.227 1.00 71.52 39 ARG A C 15
ATOM 8698 O O . ARG A 1 39 ? 8.544 -3.973 -10.259 1.00 50.41 39 ARG A O 15
ATOM 8719 N N . CYS A 1 40 ? 8.811 -4.127 -8.030 1.00 45.44 40 CYS A N 15
ATOM 8720 C CA . CYS A 1 40 ? 9.099 -2.708 -7.856 1.00 54.00 40 CYS A CA 15
ATOM 8721 C C . CYS A 1 40 ? 10.552 -2.400 -8.205 1.00 30.31 40 CYS A C 15
ATOM 8722 O O . CYS A 1 40 ? 11.453 -3.180 -7.897 1.00 41.30 40 CYS A O 15
ATOM 8729 N N . MET A 1 41 ? 10.771 -1.259 -8.849 1.00 1.40 41 MET A N 15
ATOM 8730 C CA . MET A 1 41 ? 12.115 -0.847 -9.238 1.00 71.14 41 MET A CA 15
ATOM 8731 C C . MET A 1 41 ? 12.252 0.671 -9.195 1.00 4.53 41 MET A C 15
ATOM 8732 O O . MET A 1 41 ? 11.567 1.389 -9.925 1.00 63.50 41 MET A O 15
ATOM 8746 N N . CYS A 1 1 ? 1.523 -0.229 0.523 1.00 55.34 1 CYS A N 16
ATOM 8747 C CA . CYS A 1 1 ? 2.229 -0.255 -0.752 1.00 41.24 1 CYS A CA 16
ATOM 8748 C C . CYS A 1 1 ? 3.368 -1.270 -0.722 1.00 44.42 1 CYS A C 16
ATOM 8749 O O . CYS A 1 1 ? 3.865 -1.629 0.345 1.00 42.32 1 CYS A O 16
ATOM 8756 N N . ALA A 1 2 ? 3.777 -1.727 -1.901 1.00 70.31 2 ALA A N 16
ATOM 8757 C CA . ALA A 1 2 ? 4.858 -2.698 -2.010 1.00 65.34 2 ALA A CA 16
ATOM 8758 C C . ALA A 1 2 ? 6.208 -2.053 -1.712 1.00 34.31 2 ALA A C 16
ATOM 8759 O O . ALA A 1 2 ? 6.386 -0.850 -1.898 1.00 15.43 2 ALA A O 16
ATOM 8766 N N . SER A 1 3 ? 7.155 -2.862 -1.248 1.00 1.33 3 SER A N 16
ATOM 8767 C CA . SER A 1 3 ? 8.487 -2.368 -0.919 1.00 64.40 3 SER A CA 16
ATOM 8768 C C . SER A 1 3 ? 9.369 -2.316 -2.163 1.00 3.31 3 SER A C 16
ATOM 8769 O O . SER A 1 3 ? 8.955 -2.718 -3.250 1.00 60.51 3 SER A O 16
ATOM 8777 N N . LYS A 1 4 ? 10.589 -1.816 -1.995 1.00 11.11 4 LYS A N 16
ATOM 8778 C CA . LYS A 1 4 ? 11.532 -1.710 -3.102 1.00 22.34 4 LYS A CA 16
ATOM 8779 C C . LYS A 1 4 ? 11.880 -3.089 -3.654 1.00 31.24 4 LYS A C 16
ATOM 8780 O O . LYS A 1 4 ? 12.219 -4.002 -2.901 1.00 55.42 4 LYS A O 16
ATOM 8799 N N . ASN A 1 5 ? 11.795 -3.232 -4.972 1.00 60.42 5 ASN A N 16
ATOM 8800 C CA . ASN A 1 5 ? 12.102 -4.500 -5.625 1.00 32.24 5 ASN A CA 16
ATOM 8801 C C . ASN A 1 5 ? 11.087 -5.571 -5.236 1.00 24.40 5 ASN A C 16
ATOM 8802 O O . ASN A 1 5 ? 11.305 -6.760 -5.470 1.00 2.32 5 ASN A O 16
ATOM 8813 N N . GLU A 1 6 ? 9.979 -5.141 -4.642 1.00 74.11 6 GLU A N 16
ATOM 8814 C CA . GLU A 1 6 ? 8.931 -6.064 -4.221 1.00 51.11 6 GLU A CA 16
ATOM 8815 C C . GLU A 1 6 ? 7.973 -6.361 -5.371 1.00 42.04 6 GLU A C 16
ATOM 8816 O O . GLU A 1 6 ? 7.952 -5.648 -6.375 1.00 35.21 6 GLU A O 16
ATOM 8828 N N . ARG A 1 7 ? 7.183 -7.419 -5.218 1.00 2.44 7 ARG A N 16
ATOM 8829 C CA . ARG A 1 7 ? 6.225 -7.812 -6.243 1.00 54.33 7 ARG A CA 16
ATOM 8830 C C . ARG A 1 7 ? 5.014 -6.883 -6.241 1.00 11.14 7 ARG A C 16
ATOM 8831 O O . ARG A 1 7 ? 4.315 -6.759 -5.234 1.00 42.03 7 ARG A O 16
ATOM 8852 N N . CYS A 1 8 ? 4.772 -6.232 -7.373 1.00 51.43 8 CYS A N 16
ATOM 8853 C CA . CYS A 1 8 ? 3.647 -5.313 -7.503 1.00 21.24 8 CYS A CA 16
ATOM 8854 C C . CYS A 1 8 ? 2.685 -5.782 -8.590 1.00 54.41 8 CYS A C 16
ATOM 8855 O O . CYS A 1 8 ? 2.916 -6.798 -9.243 1.00 21.31 8 CYS A O 16
ATOM 8862 N N . GLY A 1 9 ? 1.603 -5.031 -8.779 1.00 21.42 9 GLY A N 16
ATOM 8863 C CA . GLY A 1 9 ? 0.622 -5.385 -9.788 1.00 33.23 9 GLY A CA 16
ATOM 8864 C C . GLY A 1 9 ? 0.615 -4.417 -10.954 1.00 74.43 9 GLY A C 16
ATOM 8865 O O . GLY A 1 9 ? 1.395 -3.467 -10.986 1.00 23.24 9 GLY A O 16
ATOM 8869 N N . ASN A 1 10 ? -0.269 -4.660 -11.917 1.00 62.12 10 ASN A N 16
ATOM 8870 C CA . ASN A 1 10 ? -0.373 -3.803 -13.093 1.00 25.51 10 ASN A CA 16
ATOM 8871 C C . ASN A 1 10 ? -1.690 -4.041 -13.825 1.00 20.23 10 ASN A C 16
ATOM 8872 O O . ASN A 1 10 ? -1.924 -5.121 -14.367 1.00 52.54 10 ASN A O 16
ATOM 8883 N N . ALA A 1 11 ? -2.546 -3.025 -13.835 1.00 74.02 11 ALA A N 16
ATOM 8884 C CA . ALA A 1 11 ? -3.839 -3.122 -14.502 1.00 62.11 11 ALA A CA 16
ATOM 8885 C C . ALA A 1 11 ? -3.671 -3.477 -15.976 1.00 1.13 11 ALA A C 16
ATOM 8886 O O . ALA A 1 11 ? -4.455 -4.247 -16.533 1.00 3.42 11 ALA A O 16
ATOM 8893 N N . LEU A 1 12 ? -2.645 -2.911 -16.602 1.00 72.23 12 LEU A N 16
ATOM 8894 C CA . LEU A 1 12 ? -2.375 -3.167 -18.013 1.00 24.43 12 LEU A CA 16
ATOM 8895 C C . LEU A 1 12 ? -2.122 -4.652 -18.258 1.00 4.53 12 LEU A C 16
ATOM 8896 O O . LEU A 1 12 ? -2.308 -5.148 -19.369 1.00 23.32 12 LEU A O 16
ATOM 8912 N N . TYR A 1 13 ? -1.698 -5.354 -17.213 1.00 75.40 13 TYR A N 16
ATOM 8913 C CA . TYR A 1 13 ? -1.420 -6.782 -17.315 1.00 22.04 13 TYR A CA 16
ATOM 8914 C C . TYR A 1 13 ? -2.609 -7.605 -16.829 1.00 71.10 13 TYR A C 16
ATOM 8915 O O . TYR A 1 13 ? -2.612 -8.831 -16.929 1.00 32.32 13 TYR A O 16
ATOM 8933 N N . GLY A 1 14 ? -3.620 -6.920 -16.303 1.00 3.42 14 GLY A N 16
ATOM 8934 C CA . GLY A 1 14 ? -4.802 -7.602 -15.810 1.00 3.04 14 GLY A CA 16
ATOM 8935 C C . GLY A 1 14 ? -4.674 -8.003 -14.353 1.00 73.24 14 GLY A C 16
ATOM 8936 O O . GLY A 1 14 ? -5.472 -8.793 -13.846 1.00 51.33 14 GLY A O 16
ATOM 8940 N N . THR A 1 15 ? -3.667 -7.460 -13.677 1.00 63.03 15 THR A N 16
ATOM 8941 C CA . THR A 1 15 ? -3.435 -7.768 -12.272 1.00 14.13 15 THR A CA 16
ATOM 8942 C C . THR A 1 15 ? -3.577 -6.522 -11.405 1.00 54.23 15 THR A C 16
ATOM 8943 O O . THR A 1 15 ? -2.898 -5.519 -11.625 1.00 42.12 15 THR A O 16
ATOM 8954 N N . LYS A 1 16 ? -4.464 -6.591 -10.418 1.00 55.05 16 LYS A N 16
ATOM 8955 C CA . LYS A 1 16 ? -4.695 -5.469 -9.516 1.00 71.02 16 LYS A CA 16
ATOM 8956 C C . LYS A 1 16 ? -3.854 -5.607 -8.251 1.00 14.41 16 LYS A C 16
ATOM 8957 O O . LYS A 1 16 ? -4.338 -5.372 -7.144 1.00 62.13 16 LYS A O 16
ATOM 8976 N N . GLY A 1 17 ? -2.592 -5.987 -8.423 1.00 21.21 17 GLY A N 16
ATOM 8977 C CA . GLY A 1 17 ? -1.704 -6.148 -7.286 1.00 52.31 17 GLY A CA 16
ATOM 8978 C C . GLY A 1 17 ? -1.426 -4.837 -6.578 1.00 12.31 17 GLY A C 16
ATOM 8979 O O . GLY A 1 17 ? -1.952 -3.785 -6.944 1.00 21.23 17 GLY A O 16
ATOM 8983 N N . PRO A 1 18 ? -0.582 -4.889 -5.537 1.00 30.41 18 PRO A N 16
ATOM 8984 C CA . PRO A 1 18 ? -0.217 -3.706 -4.753 1.00 50.30 18 PRO A CA 16
ATOM 8985 C C . PRO A 1 18 ? 0.659 -2.737 -5.540 1.00 12.21 18 PRO A C 16
ATOM 8986 O O . PRO A 1 18 ? 1.286 -3.115 -6.528 1.00 42.54 18 PRO A O 16
ATOM 8997 N N . GLY A 1 19 ? 0.697 -1.485 -5.094 1.00 1.30 19 GLY A N 16
ATOM 8998 C CA . GLY A 1 19 ? 1.500 -0.481 -5.768 1.00 74.25 19 GLY A CA 16
ATOM 8999 C C . GLY A 1 19 ? 2.771 -0.152 -5.012 1.00 45.34 19 GLY A C 16
ATOM 9000 O O . GLY A 1 19 ? 2.761 -0.031 -3.787 1.00 54.51 19 GLY A O 16
ATOM 9004 N N . CYS A 1 20 ? 3.872 -0.008 -5.743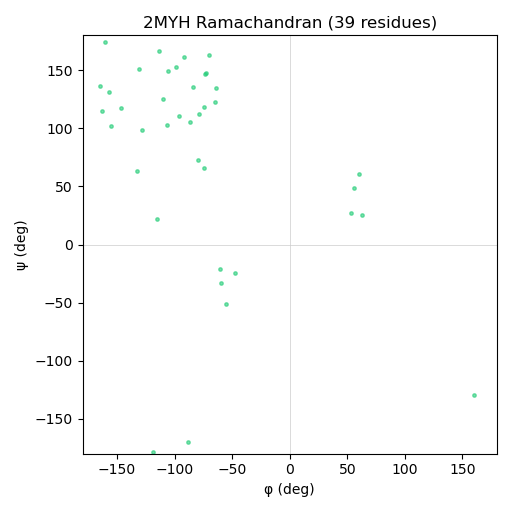 1.00 51.23 20 CYS A N 16
ATOM 9005 C CA . CYS A 1 20 ? 5.159 0.307 -5.135 1.00 13.41 20 CYS A CA 16
ATOM 9006 C C . CYS A 1 20 ? 5.120 1.674 -4.458 1.00 10.34 20 CYS A C 16
ATOM 9007 O O . CYS A 1 20 ? 4.673 2.659 -5.047 1.00 31.15 20 CYS A O 16
ATOM 9014 N N . CYS A 1 21 ? 5.592 1.727 -3.217 1.00 31.05 21 CYS A N 16
ATOM 9015 C CA . CYS A 1 21 ? 5.612 2.972 -2.458 1.00 32.43 21 CYS A CA 16
ATOM 9016 C C . CYS A 1 21 ? 6.303 4.079 -3.248 1.00 12.33 21 CYS A C 16
ATOM 9017 O O . CYS A 1 21 ? 5.818 5.208 -3.307 1.00 51.32 21 CYS A O 16
ATOM 9024 N N . ASN A 1 22 ? 7.438 3.747 -3.853 1.00 24.20 22 ASN A N 16
ATOM 9025 C CA . ASN A 1 22 ? 8.197 4.713 -4.639 1.00 72.03 22 ASN A CA 16
ATOM 9026 C C . ASN A 1 22 ? 8.998 4.014 -5.734 1.00 1.53 22 ASN A C 16
ATOM 9027 O O . ASN A 1 22 ? 10.064 3.457 -5.477 1.00 44.22 22 ASN A O 16
ATOM 9038 N N . GLY A 1 23 ? 8.476 4.050 -6.956 1.00 70.41 23 GLY A N 16
ATOM 9039 C CA . GLY A 1 23 ? 9.156 3.417 -8.071 1.00 53.15 23 GLY A CA 16
ATOM 9040 C C . GLY A 1 23 ? 8.190 2.830 -9.082 1.00 12.15 23 GLY A C 16
ATOM 9041 O O . GLY A 1 23 ? 7.060 2.479 -8.741 1.00 20.04 23 GLY A O 16
ATOM 9045 N N . LYS A 1 24 ? 8.633 2.724 -10.330 1.00 3.15 24 LYS A N 16
ATOM 9046 C CA . LYS A 1 24 ? 7.801 2.176 -11.394 1.00 11.11 24 LYS A CA 16
ATOM 9047 C C . LYS A 1 24 ? 7.847 0.651 -11.390 1.00 40.54 24 LYS A C 16
ATOM 9048 O O . LYS A 1 24 ? 8.877 0.052 -11.080 1.00 50.13 24 LYS A O 16
ATOM 9067 N N . CYS A 1 25 ? 6.726 0.029 -11.738 1.00 54.43 25 CYS A N 16
ATOM 9068 C CA . CYS A 1 25 ? 6.638 -1.425 -11.776 1.00 73.35 25 CYS A CA 16
ATOM 9069 C C . CYS A 1 25 ? 7.366 -1.982 -12.996 1.00 71.43 25 CYS A C 16
ATOM 9070 O O . CYS A 1 25 ? 6.945 -1.769 -14.134 1.00 24.02 25 CYS A O 16
ATOM 9077 N N . ILE A 1 26 ? 8.459 -2.697 -12.751 1.00 11.14 26 ILE A N 16
ATOM 9078 C CA . ILE A 1 26 ? 9.244 -3.286 -13.828 1.00 44.42 26 ILE A CA 16
ATOM 9079 C C . ILE A 1 26 ? 8.642 -4.609 -14.288 1.00 51.20 26 ILE A C 16
ATOM 9080 O O . ILE A 1 26 ? 9.078 -5.681 -13.869 1.00 23.31 26 ILE A O 16
ATOM 9096 N N . CYS A 1 27 ? 7.637 -4.526 -15.154 1.00 25.00 27 CYS A N 16
ATOM 9097 C CA . CYS A 1 27 ? 6.975 -5.716 -15.673 1.00 72.22 27 CYS A CA 16
ATOM 9098 C C . CYS A 1 27 ? 7.774 -6.326 -16.821 1.00 75.35 27 CYS A C 16
ATOM 9099 O O . CYS A 1 27 ? 8.138 -5.636 -17.773 1.00 43.31 27 CYS A O 16
ATOM 9106 N N . ARG A 1 28 ? 8.041 -7.624 -16.725 1.00 21.53 28 ARG A N 16
ATOM 9107 C CA . ARG A 1 28 ? 8.797 -8.328 -17.754 1.00 50.41 28 ARG A CA 16
ATOM 9108 C C . ARG A 1 28 ? 8.483 -9.821 -17.734 1.00 44.24 28 ARG A C 16
ATOM 9109 O O . ARG A 1 28 ? 7.989 -10.350 -16.738 1.00 50.13 28 ARG A O 16
ATOM 9130 N N . THR A 1 29 ? 8.774 -10.496 -18.842 1.00 53.03 29 THR A N 16
ATOM 9131 C CA . THR A 1 29 ? 8.522 -11.927 -18.953 1.00 75.14 29 THR A CA 16
ATOM 9132 C C . THR A 1 29 ? 9.762 -12.734 -18.587 1.00 71.00 29 THR A C 16
ATOM 9133 O O . THR A 1 29 ? 10.750 -12.740 -19.321 1.00 70.43 29 THR A O 16
ATOM 9144 N N . VAL A 1 30 ? 9.704 -13.415 -17.447 1.00 12.01 30 VAL A N 16
ATOM 9145 C CA . VAL A 1 30 ? 10.822 -14.228 -16.984 1.00 4.51 30 VAL A CA 16
ATOM 9146 C C . VAL A 1 30 ? 10.866 -15.567 -17.710 1.00 65.05 30 VAL A C 16
ATOM 9147 O O . VAL A 1 30 ? 9.849 -16.237 -17.892 1.00 5.21 30 VAL A O 16
ATOM 9160 N N . PRO A 1 31 ? 12.073 -15.969 -18.137 1.00 72.30 31 PRO A N 16
ATOM 9161 C CA . PRO A 1 31 ? 12.279 -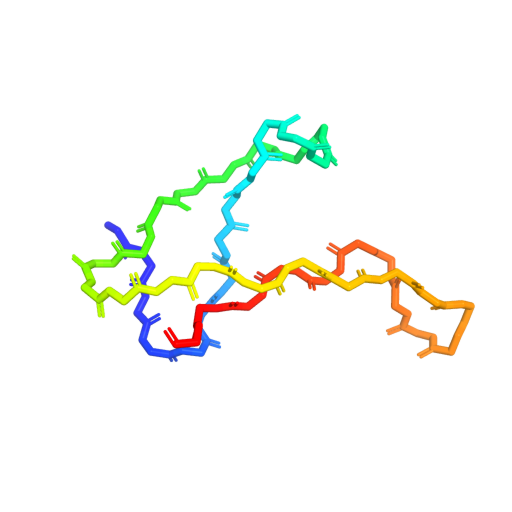17.233 -18.850 1.00 63.32 31 PRO A CA 16
ATOM 9162 C C . PRO A 1 31 ? 11.597 -18.408 -18.157 1.00 41.04 31 PRO A C 16
ATOM 9163 O O . PRO A 1 31 ? 11.273 -19.412 -18.792 1.00 1.00 31 PRO A O 16
ATOM 9174 N N . ARG A 1 32 ? 11.381 -18.275 -16.853 1.00 24.43 32 ARG A N 16
ATOM 9175 C CA . ARG A 1 32 ? 10.738 -19.327 -16.074 1.00 41.30 32 ARG A CA 16
ATOM 9176 C C . ARG A 1 32 ? 9.229 -19.324 -16.300 1.00 30.43 32 ARG A C 16
ATOM 9177 O O . ARG A 1 32 ? 8.448 -19.381 -15.350 1.00 31.03 32 ARG A O 16
ATOM 9198 N N . LYS A 1 33 ? 8.825 -19.258 -17.564 1.00 2.02 33 LYS A N 16
ATOM 9199 C CA . LYS A 1 33 ? 7.410 -19.249 -17.916 1.00 43.11 33 LYS A CA 16
ATOM 9200 C C . LYS A 1 33 ? 6.619 -18.356 -16.966 1.00 33.44 33 LYS A C 16
ATOM 9201 O O . LYS A 1 33 ? 5.708 -18.818 -16.280 1.00 13.24 33 LYS A O 16
ATOM 9220 N N . GLY A 1 34 ? 6.972 -17.075 -16.932 1.00 1.04 34 GLY A N 16
ATOM 9221 C CA . GLY A 1 34 ? 6.283 -16.138 -16.063 1.00 25.41 34 GLY A CA 16
ATOM 9222 C C . GLY A 1 34 ? 6.049 -14.796 -16.727 1.00 74.45 34 GLY A C 16
ATOM 9223 O O . GLY A 1 34 ? 6.864 -13.883 -16.603 1.00 42.43 34 GLY A O 16
ATOM 9227 N N . VAL A 1 35 ? 4.931 -14.677 -17.437 1.00 50.41 35 VAL A N 16
ATOM 9228 C CA . VAL A 1 35 ? 4.591 -13.437 -18.125 1.00 1.33 35 VAL A CA 16
ATOM 9229 C C . VAL A 1 35 ? 3.894 -12.460 -17.184 1.00 71.13 35 VAL A C 16
ATOM 9230 O O . VAL A 1 35 ? 2.809 -11.963 -17.482 1.00 74.34 35 VAL A O 16
ATOM 9243 N N . ASN A 1 36 ? 4.526 -12.189 -16.047 1.00 12.11 36 ASN A N 16
ATOM 9244 C CA . ASN A 1 36 ? 3.966 -11.271 -15.062 1.00 10.04 36 ASN A CA 16
ATOM 9245 C C . ASN A 1 36 ? 4.995 -10.932 -13.988 1.00 1.24 36 ASN A C 16
ATOM 9246 O O . ASN A 1 36 ? 4.690 -10.942 -12.795 1.00 74.22 36 ASN A O 16
ATOM 9257 N N . SER A 1 37 ? 6.216 -10.631 -14.419 1.00 53.03 37 SER A N 16
ATOM 9258 C CA . SER A 1 37 ? 7.291 -10.292 -13.495 1.00 44.41 37 SER A CA 16
ATOM 9259 C C . SER A 1 37 ? 7.397 -8.780 -13.315 1.00 74.24 37 SER A C 16
ATOM 9260 O O . SER A 1 37 ? 8.205 -8.120 -13.969 1.00 22.24 37 SER A O 16
ATOM 9268 N N . CYS A 1 38 ? 6.573 -8.238 -12.425 1.00 31.14 38 CYS A N 16
ATOM 9269 C CA . CYS A 1 38 ? 6.571 -6.805 -12.157 1.00 51.13 38 CYS A CA 16
ATOM 9270 C C . CYS A 1 38 ? 7.284 -6.496 -10.844 1.00 52.50 38 CYS A C 16
ATOM 9271 O O . CYS A 1 38 ? 6.683 -6.555 -9.771 1.00 1.40 38 CYS A O 16
ATOM 9278 N N . ARG A 1 39 ? 8.568 -6.165 -10.938 1.00 33.54 39 ARG A N 16
ATOM 9279 C CA . ARG A 1 39 ? 9.363 -5.848 -9.758 1.00 12.34 39 ARG A CA 16
ATOM 9280 C C . ARG A 1 39 ? 9.457 -4.338 -9.556 1.00 21.10 39 ARG A C 16
ATOM 9281 O O . ARG A 1 39 ? 9.703 -3.589 -10.502 1.00 11.34 39 ARG A O 16
ATOM 9302 N N . CYS A 1 40 ? 9.259 -3.898 -8.318 1.00 24.43 40 CYS A N 16
ATOM 9303 C CA . CYS A 1 40 ? 9.321 -2.479 -7.991 1.00 12.02 40 CYS A CA 16
ATOM 9304 C C . CYS A 1 40 ? 10.710 -1.915 -8.275 1.00 51.22 40 CYS A C 16
ATOM 9305 O O . CYS A 1 40 ? 11.674 -2.233 -7.580 1.00 63.44 40 CYS A O 16
ATOM 9312 N N . MET A 1 41 ? 10.803 -1.075 -9.301 1.00 73.21 41 MET A N 16
ATOM 9313 C CA . MET A 1 41 ? 12.073 -0.465 -9.676 1.00 62.44 41 MET A CA 16
ATOM 9314 C C . MET A 1 41 ? 11.855 0.692 -10.646 1.00 63.44 41 MET A C 16
ATOM 9315 O O . MET A 1 41 ? 11.120 1.634 -10.349 1.00 44.34 41 MET A O 16
ATOM 9329 N N . CYS A 1 1 ? 1.640 -0.107 0.949 1.00 64.45 1 CYS A N 17
ATOM 9330 C CA . CYS A 1 1 ? 2.151 -0.207 -0.413 1.00 51.24 1 CYS A CA 17
ATOM 9331 C C . CYS A 1 1 ? 3.377 -1.113 -0.470 1.00 23.23 1 CYS A C 17
ATOM 9332 O O . CYS A 1 1 ? 4.026 -1.361 0.546 1.00 11.13 1 CYS A O 17
ATOM 9339 N N . ALA A 1 2 ? 3.689 -1.604 -1.665 1.00 33.53 2 ALA A N 17
ATOM 9340 C CA . ALA A 1 2 ? 4.838 -2.481 -1.854 1.00 52.05 2 ALA A CA 17
ATOM 9341 C C . ALA A 1 2 ? 6.137 -1.683 -1.887 1.00 21.53 2 ALA A C 17
ATOM 9342 O O . ALA A 1 2 ? 6.186 -0.579 -2.429 1.00 33.42 2 ALA A O 17
ATOM 9349 N N . SER A 1 3 ? 7.188 -2.250 -1.302 1.00 42.52 3 SER A N 17
ATOM 9350 C CA . SER A 1 3 ? 8.487 -1.589 -1.260 1.00 44.22 3 SER A CA 17
ATOM 9351 C C . SER A 1 3 ? 9.370 -2.052 -2.415 1.00 40.02 3 SER A C 17
ATOM 9352 O O . SER A 1 3 ? 8.970 -2.895 -3.219 1.00 2.22 3 SER A O 17
ATOM 9360 N N . LYS A 1 4 ? 10.574 -1.495 -2.492 1.00 12.31 4 LYS A N 17
ATOM 9361 C CA . LYS A 1 4 ? 11.516 -1.850 -3.547 1.00 11.43 4 LYS A CA 17
ATOM 9362 C C . LYS A 1 4 ? 11.854 -3.336 -3.497 1.00 74.20 4 LYS A C 17
ATOM 9363 O O . LYS A 1 4 ? 11.965 -3.921 -2.421 1.00 22.14 4 LYS A O 17
ATOM 9382 N N . ASN A 1 5 ? 12.016 -3.941 -4.669 1.00 44.14 5 ASN A N 17
ATOM 9383 C CA . ASN A 1 5 ? 12.343 -5.360 -4.759 1.00 15.42 5 ASN A CA 17
ATOM 9384 C C . ASN A 1 5 ? 11.120 -6.219 -4.450 1.00 65.21 5 ASN A C 17
ATOM 9385 O O . ASN A 1 5 ? 11.210 -7.445 -4.398 1.00 33.32 5 ASN A O 17
ATOM 9396 N N . GLU A 1 6 ? 9.980 -5.566 -4.247 1.00 63.32 6 GLU A N 17
ATOM 9397 C CA . GLU A 1 6 ? 8.741 -6.272 -3.944 1.00 13.54 6 GLU A CA 17
ATOM 9398 C C . GLU A 1 6 ? 7.845 -6.354 -5.177 1.00 4.43 6 GLU A C 17
ATOM 9399 O O . GLU A 1 6 ? 7.785 -5.419 -5.976 1.00 34.11 6 GLU A O 17
ATOM 9411 N N . ARG A 1 7 ? 7.153 -7.478 -5.324 1.00 71.30 7 ARG A N 17
ATOM 9412 C CA . ARG A 1 7 ? 6.262 -7.684 -6.460 1.00 3.11 7 ARG A CA 17
ATOM 9413 C C . ARG A 1 7 ? 5.046 -6.767 -6.370 1.00 41.32 7 ARG A C 17
ATOM 9414 O O . ARG A 1 7 ? 4.398 -6.677 -5.327 1.00 3.01 7 ARG A O 17
ATOM 9435 N N . CYS A 1 8 ? 4.742 -6.087 -7.471 1.00 11.24 8 CYS A N 17
ATOM 9436 C CA . CYS A 1 8 ? 3.605 -5.176 -7.517 1.00 51.43 8 CYS A CA 17
ATOM 9437 C C . CYS A 1 8 ? 2.606 -5.606 -8.588 1.00 22.44 8 CYS A C 17
ATOM 9438 O O . CYS A 1 8 ? 2.806 -6.610 -9.270 1.00 32.41 8 CYS A O 17
ATOM 9445 N N . GLY A 1 9 ? 1.530 -4.838 -8.728 1.00 72.54 9 GLY A N 17
ATOM 9446 C CA . GLY A 1 9 ? 0.516 -5.156 -9.717 1.00 30.41 9 GLY A CA 17
ATOM 9447 C C . GLY A 1 9 ? 0.409 -4.100 -10.799 1.00 4.24 9 GLY A C 17
ATOM 9448 O O . GLY A 1 9 ? 0.875 -2.975 -10.624 1.00 40.42 9 GLY A O 17
ATOM 9452 N N . ASN A 1 10 ? -0.204 -4.463 -11.920 1.00 72.12 10 ASN A N 17
ATOM 9453 C CA . ASN A 1 10 ? -0.368 -3.538 -13.036 1.00 33.12 10 ASN A CA 17
ATOM 9454 C C . ASN A 1 10 ? -1.507 -3.983 -13.948 1.00 53.12 10 ASN A C 17
ATOM 9455 O O . ASN A 1 10 ? -1.433 -5.034 -14.584 1.00 5.11 10 ASN A O 17
ATOM 9466 N N . ALA A 1 11 ? -2.561 -3.175 -14.007 1.00 43.24 11 ALA A N 17
ATOM 9467 C CA . ALA A 1 11 ? -3.714 -3.483 -14.844 1.00 30.24 11 ALA A CA 17
ATOM 9468 C C . ALA A 1 11 ? -3.311 -3.611 -16.309 1.00 14.11 11 ALA A C 17
ATOM 9469 O O . ALA A 1 11 ? -3.856 -4.436 -17.043 1.00 71.05 11 ALA A O 17
ATOM 9476 N N . LEU A 1 12 ? -2.356 -2.789 -16.728 1.00 65.45 12 LEU A N 17
ATOM 9477 C CA . LEU A 1 12 ? -1.880 -2.810 -18.107 1.00 40.15 12 LEU A CA 17
ATOM 9478 C C . LEU A 1 12 ? -1.303 -4.176 -18.464 1.00 45.00 12 LEU A C 17
ATOM 9479 O O . LEU A 1 12 ? -1.194 -4.528 -19.639 1.00 1.21 12 LEU A O 17
ATOM 9495 N N . TYR A 1 13 ? -0.936 -4.942 -17.443 1.00 22.12 13 TYR A N 17
ATOM 9496 C CA . TYR A 1 13 ? -0.369 -6.270 -17.648 1.00 54.12 13 TYR A CA 17
ATOM 9497 C C . TYR A 1 13 ? -1.332 -7.353 -17.169 1.00 44.35 13 TYR A C 17
ATOM 9498 O O . TYR A 1 13 ? -0.931 -8.489 -16.920 1.00 12.12 13 TYR A O 17
ATOM 9516 N N . GLY A 1 14 ? -2.605 -6.991 -17.044 1.00 41.33 14 GLY A N 17
ATOM 9517 C CA . GLY A 1 14 ? -3.606 -7.941 -16.597 1.00 22.34 14 GLY A CA 17
ATOM 9518 C C . GLY A 1 14 ? -3.261 -8.558 -15.256 1.00 21.05 14 GLY A C 17
ATOM 9519 O O . GLY A 1 14 ? -3.712 -9.658 -14.934 1.00 52.11 14 GLY A O 17
ATOM 9523 N N . THR A 1 15 ? -2.456 -7.849 -14.469 1.00 74.43 15 THR A N 17
ATOM 9524 C CA . THR A 1 15 ? -2.049 -8.335 -13.157 1.00 5.51 15 THR A CA 17
ATOM 9525 C C . THR A 1 15 ? -2.589 -7.440 -12.048 1.00 11.35 15 THR A C 17
ATOM 9526 O O . THR A 1 15 ? -2.371 -6.228 -12.051 1.00 2.02 15 THR A O 17
ATOM 9537 N N . LYS A 1 16 ? -3.296 -8.044 -11.098 1.00 5.30 16 LYS A N 17
ATOM 9538 C CA . LYS A 1 16 ? -3.866 -7.302 -9.980 1.00 35.32 16 LYS A CA 17
ATOM 9539 C C . LYS A 1 16 ? -2.982 -7.417 -8.742 1.00 60.44 16 LYS A C 17
ATOM 9540 O O . LYS A 1 16 ? -2.809 -8.503 -8.190 1.00 44.02 16 LYS A O 17
ATOM 9559 N N . GLY A 1 17 ? -2.425 -6.289 -8.311 1.00 75.41 17 GLY A N 17
ATOM 9560 C CA . GLY A 1 17 ? -1.567 -6.286 -7.141 1.00 40.10 17 GLY A CA 17
ATOM 9561 C C . GLY A 1 17 ? -1.372 -4.896 -6.569 1.00 44.34 17 GLY A C 17
ATOM 9562 O O . GLY A 1 17 ? -1.930 -3.915 -7.061 1.00 15.10 17 GLY A O 17
ATOM 9566 N N . PRO A 1 18 ? -0.562 -4.798 -5.504 1.00 52.13 18 PRO A N 17
ATOM 9567 C CA . PRO A 1 18 ? -0.277 -3.522 -4.841 1.00 61.03 18 PRO A CA 17
ATOM 9568 C C . PRO A 1 18 ? 0.582 -2.601 -5.701 1.00 73.04 18 PRO A C 17
ATOM 9569 O O . PRO A 1 18 ? 0.962 -2.954 -6.817 1.00 3.31 18 PRO A O 17
ATOM 9580 N N . GLY A 1 19 ? 0.884 -1.418 -5.174 1.00 61.25 19 GLY A N 17
ATOM 9581 C CA . GLY A 1 19 ? 1.696 -0.465 -5.908 1.00 23.10 19 GLY A CA 17
ATOM 9582 C C . GLY A 1 19 ? 2.952 -0.072 -5.155 1.00 34.34 19 GLY A C 17
ATOM 9583 O O . GLY A 1 19 ? 2.962 -0.042 -3.924 1.00 10.34 19 GLY A O 17
ATOM 9587 N N . CYS A 1 20 ? 4.014 0.228 -5.894 1.00 60.31 20 CYS A N 17
ATOM 9588 C CA . CYS A 1 20 ? 5.282 0.618 -5.289 1.00 53.53 20 CYS A CA 17
ATOM 9589 C C . CYS A 1 20 ? 5.138 1.932 -4.526 1.00 43.34 20 CYS A C 17
ATOM 9590 O O . CYS A 1 20 ? 4.547 2.891 -5.024 1.00 74.31 20 CYS A O 17
ATOM 9597 N N . CYS A 1 21 ? 5.684 1.969 -3.315 1.00 42.45 21 CYS A N 17
ATOM 9598 C CA . CYS A 1 21 ? 5.618 3.164 -2.483 1.00 10.24 21 CYS A CA 17
ATOM 9599 C C . CYS A 1 21 ? 6.276 4.351 -3.181 1.00 12.03 21 CYS A C 17
ATOM 9600 O O . CYS A 1 21 ? 5.719 5.447 -3.220 1.00 50.24 21 CYS A O 17
ATOM 9607 N N . ASN A 1 22 ? 7.464 4.123 -3.730 1.00 63.21 22 ASN A N 17
ATOM 9608 C CA . ASN A 1 22 ? 8.199 5.173 -4.427 1.00 33.24 22 ASN A CA 17
ATOM 9609 C C . ASN A 1 22 ? 9.161 4.577 -5.450 1.00 33.12 22 ASN A C 17
ATOM 9610 O O . ASN A 1 22 ? 10.178 3.986 -5.090 1.00 41.13 22 ASN A O 17
ATOM 9621 N N . GLY A 1 23 ? 8.831 4.737 -6.728 1.00 12.21 23 GLY A N 17
ATOM 9622 C CA . GLY A 1 23 ? 9.675 4.210 -7.784 1.00 5.32 23 GLY A CA 17
ATOM 9623 C C . GLY A 1 23 ? 8.905 3.934 -9.059 1.00 53.14 23 GLY A C 17
ATOM 9624 O O . GLY A 1 23 ? 8.227 4.816 -9.588 1.00 35.44 23 GLY A O 17
ATOM 9628 N N . LYS A 1 24 ? 9.009 2.707 -9.558 1.00 21.10 24 LYS A N 17
ATOM 9629 C CA . LYS A 1 24 ? 8.317 2.316 -10.780 1.00 60.32 24 LYS A CA 17
ATOM 9630 C C . LYS A 1 24 ? 8.243 0.797 -10.901 1.00 63.14 24 LYS A C 17
ATOM 9631 O O . LYS A 1 24 ? 9.158 0.086 -10.485 1.00 62.40 24 LYS A O 17
ATOM 9650 N N . CYS A 1 25 ? 7.150 0.306 -11.475 1.00 51.12 25 CYS A N 17
ATOM 9651 C CA . CYS A 1 25 ? 6.957 -1.128 -11.653 1.00 31.05 25 CYS A CA 17
ATOM 9652 C C . CYS A 1 25 ? 7.602 -1.608 -12.949 1.00 43.55 25 CYS A C 17
ATOM 9653 O O . CYS A 1 25 ? 7.507 -0.946 -13.984 1.00 34.12 25 CYS A O 17
ATOM 9660 N N . ILE A 1 26 ? 8.259 -2.761 -12.886 1.00 12.01 26 ILE A N 17
ATOM 9661 C CA . ILE A 1 26 ? 8.918 -3.329 -14.055 1.00 25.43 26 ILE A CA 17
ATOM 9662 C C . ILE A 1 26 ? 8.437 -4.751 -14.321 1.00 35.53 26 ILE A C 17
ATOM 9663 O O . ILE A 1 26 ? 8.852 -5.696 -13.648 1.00 12.40 26 ILE A O 17
ATOM 9679 N N . CYS A 1 27 ? 7.559 -4.898 -15.307 1.00 73.04 27 CYS A N 17
ATOM 9680 C CA . CYS A 1 27 ? 7.020 -6.205 -15.665 1.00 2.22 27 CYS A CA 17
ATOM 9681 C C . CYS A 1 27 ? 7.748 -6.780 -16.877 1.00 14.13 27 CYS A C 17
ATOM 9682 O O . CYS A 1 27 ? 8.030 -6.067 -17.840 1.00 22.11 27 CYS A O 17
ATOM 9689 N N . ARG A 1 28 ? 8.047 -8.074 -16.821 1.00 4.51 28 ARG A N 17
ATOM 9690 C CA . ARG A 1 28 ? 8.742 -8.744 -17.913 1.00 24.51 28 ARG A CA 17
ATOM 9691 C C . ARG A 1 28 ? 8.186 -10.149 -18.130 1.00 51.42 28 ARG A C 17
ATOM 9692 O O . ARG A 1 28 ? 7.871 -10.859 -17.175 1.00 1.24 28 ARG A O 17
ATOM 9713 N N . THR A 1 29 ? 8.066 -10.543 -19.394 1.00 65.31 29 THR A N 17
ATOM 9714 C CA . THR A 1 29 ? 7.547 -11.861 -19.737 1.00 53.25 29 THR A CA 17
ATOM 9715 C C . THR A 1 29 ? 8.677 -12.868 -19.918 1.00 12.22 29 THR A C 17
ATOM 9716 O O . THR A 1 29 ? 9.620 -12.629 -20.671 1.00 45.14 29 THR A O 17
ATOM 9727 N N . VAL A 1 30 ? 8.575 -13.996 -19.222 1.00 12.23 30 VAL A N 17
ATOM 9728 C CA . VAL A 1 30 ? 9.588 -15.041 -19.307 1.00 1.34 30 VAL A CA 17
ATOM 9729 C C . VAL A 1 30 ? 8.960 -16.426 -19.198 1.00 12.54 30 VAL A C 17
ATOM 9730 O O . VAL A 1 30 ? 8.392 -16.798 -18.171 1.00 13.43 30 VAL A O 17
ATOM 9743 N N . PRO A 1 31 ? 9.063 -17.209 -20.281 1.00 64.23 31 PRO A N 17
ATOM 9744 C CA . PRO A 1 31 ? 8.512 -18.567 -20.332 1.00 42.52 31 PRO A CA 17
ATOM 9745 C C . PRO A 1 31 ? 8.886 -19.390 -19.105 1.00 33.44 31 PRO A C 17
ATOM 9746 O O . PRO A 1 31 ? 8.061 -20.130 -18.567 1.00 61.15 31 PRO A O 17
ATOM 9757 N N . ARG A 1 32 ? 10.133 -19.257 -18.665 1.00 71.24 32 ARG A N 17
ATOM 9758 C CA . ARG A 1 32 ? 10.615 -19.990 -17.501 1.00 63.22 32 ARG A CA 17
ATOM 9759 C C . ARG A 1 32 ? 9.966 -19.469 -16.223 1.00 15.22 32 ARG A C 17
ATOM 9760 O O . ARG A 1 32 ? 10.556 -18.671 -15.494 1.00 55.22 32 ARG A O 17
ATOM 9781 N N . LYS A 1 33 ? 8.746 -19.925 -15.957 1.00 3.24 33 LYS A N 17
ATOM 9782 C CA . LYS A 1 33 ? 8.015 -19.506 -14.766 1.00 62.15 33 LYS A CA 17
ATOM 9783 C C . LYS A 1 33 ? 8.049 -17.989 -14.613 1.00 0.11 33 LYS A C 17
ATOM 9784 O O . LYS A 1 33 ? 8.421 -17.470 -13.561 1.00 41.14 33 LYS A O 17
ATOM 9803 N N . GLY A 1 34 ? 7.656 -17.283 -15.669 1.00 4.41 34 GLY A N 17
ATOM 9804 C CA . GLY A 1 34 ? 7.648 -15.832 -15.630 1.00 3.14 34 GLY A CA 17
ATOM 9805 C C . GLY A 1 34 ? 6.444 -15.240 -16.334 1.00 50.42 34 GLY A C 17
ATOM 9806 O O . GLY A 1 34 ? 6.586 -14.521 -17.323 1.00 53.54 34 GLY A O 17
ATOM 9810 N N . VAL A 1 35 ? 5.254 -15.543 -15.825 1.00 60.14 35 VAL A N 17
ATOM 9811 C CA . VAL A 1 35 ? 4.020 -15.036 -16.413 1.00 34.23 35 VAL A CA 17
ATOM 9812 C C . VAL A 1 35 ? 3.788 -13.578 -16.032 1.00 20.20 35 VAL A C 17
ATOM 9813 O O . VAL A 1 35 ? 3.003 -13.278 -15.134 1.00 12.01 35 VAL A O 17
ATOM 9826 N N . ASN A 1 36 ? 4.477 -12.675 -16.722 1.00 63.53 36 ASN A N 17
ATOM 9827 C CA . ASN A 1 36 ? 4.347 -11.247 -16.456 1.00 72.45 36 ASN A CA 17
ATOM 9828 C C . ASN A 1 36 ? 4.841 -10.908 -15.053 1.00 53.15 36 ASN A C 17
ATOM 9829 O O . ASN A 1 36 ? 4.071 -10.458 -14.205 1.00 54.12 36 ASN A O 17
ATOM 9840 N N . SER A 1 37 ? 6.130 -11.126 -14.817 1.00 23.30 37 SER A N 17
ATOM 9841 C CA . SER A 1 37 ? 6.727 -10.847 -13.516 1.00 40.31 37 SER A CA 17
ATOM 9842 C C . SER A 1 37 ? 6.992 -9.353 -13.350 1.00 32.43 37 SER A C 17
ATOM 9843 O O . SER A 1 37 ? 7.928 -8.808 -13.935 1.00 55.33 37 SER A O 17
ATOM 9851 N N . CYS A 1 38 ? 6.161 -8.698 -12.547 1.00 12.54 38 CYS A N 17
ATOM 9852 C CA . CYS A 1 38 ? 6.303 -7.267 -12.302 1.00 35.43 38 CYS A CA 17
ATOM 9853 C C . CYS A 1 38 ? 6.868 -7.008 -10.909 1.00 4.45 38 CYS A C 17
ATOM 9854 O O . CYS A 1 38 ? 6.174 -7.170 -9.905 1.00 51.21 38 CYS A O 17
ATOM 9861 N N . ARG A 1 39 ? 8.133 -6.603 -10.856 1.00 24.43 39 ARG A N 17
ATOM 9862 C CA . ARG A 1 39 ? 8.793 -6.322 -9.586 1.00 41.04 39 ARG A CA 17
ATOM 9863 C C . ARG A 1 39 ? 9.009 -4.822 -9.407 1.00 32.14 39 ARG A C 17
ATOM 9864 O O . ARG A 1 39 ? 9.081 -4.073 -10.381 1.00 74.13 39 ARG A O 17
ATOM 9885 N N . CYS A 1 40 ? 9.111 -4.390 -8.154 1.00 73.30 40 CYS A N 17
ATOM 9886 C CA . CYS A 1 40 ? 9.317 -2.981 -7.845 1.00 40.41 40 CYS A CA 17
ATOM 9887 C C . CYS A 1 40 ? 10.777 -2.586 -8.052 1.00 75.24 40 CYS A C 17
ATOM 9888 O O . CYS A 1 40 ? 11.683 -3.211 -7.502 1.00 11.30 40 CYS A O 17
ATOM 9895 N N . MET A 1 41 ? 10.995 -1.546 -8.850 1.00 10.32 41 MET A N 17
ATOM 9896 C CA . MET A 1 41 ? 12.344 -1.067 -9.129 1.00 10.04 41 MET A CA 17
ATOM 9897 C C . MET A 1 41 ? 12.330 0.413 -9.498 1.00 62.11 41 MET A C 17
ATOM 9898 O O . MET A 1 41 ? 11.367 1.126 -9.213 1.00 71.43 41 MET A O 17
ATOM 9912 N N . CYS A 1 1 ? 1.176 0.501 0.447 1.00 52.12 1 CYS A N 18
ATOM 9913 C CA . CYS A 1 1 ? 1.928 0.306 -0.786 1.00 62.35 1 CYS A CA 18
ATOM 9914 C C . CYS A 1 1 ? 3.035 -0.727 -0.591 1.00 11.42 1 CYS A C 18
ATOM 9915 O O . CYS A 1 1 ? 3.389 -1.065 0.538 1.00 63.31 1 CYS A O 18
ATOM 9922 N N . ALA A 1 2 ? 3.577 -1.222 -1.699 1.00 34.35 2 ALA A N 18
ATOM 9923 C CA . ALA A 1 2 ? 4.644 -2.214 -1.649 1.00 40.44 2 ALA A CA 18
ATOM 9924 C C . ALA A 1 2 ? 6.015 -1.545 -1.656 1.00 73.33 2 ALA A C 18
ATOM 9925 O O . ALA A 1 2 ? 6.140 -0.367 -1.991 1.00 33.32 2 ALA A O 18
ATOM 9932 N N . SER A 1 3 ? 7.040 -2.305 -1.284 1.00 41.32 3 SER A N 18
ATOM 9933 C CA . SER A 1 3 ? 8.402 -1.784 -1.243 1.00 74.23 3 SER A CA 18
ATOM 9934 C C . SER A 1 3 ? 9.213 -2.292 -2.431 1.00 25.42 3 SER A C 18
ATOM 9935 O O . SER A 1 3 ? 8.778 -3.183 -3.160 1.00 70.44 3 SER A O 18
ATOM 9943 N N . LYS A 1 4 ? 10.397 -1.719 -2.619 1.00 3.02 4 LYS A N 18
ATOM 9944 C CA . LYS A 1 4 ? 11.273 -2.113 -3.716 1.00 50.42 4 LYS A CA 18
ATOM 9945 C C . LYS A 1 4 ? 11.630 -3.593 -3.623 1.00 52.34 4 LYS A C 18
ATOM 9946 O O . LYS A 1 4 ? 11.832 -4.125 -2.533 1.00 3.42 4 LYS A O 18
ATOM 9965 N N . ASN A 1 5 ? 11.706 -4.252 -4.775 1.00 42.31 5 ASN A N 18
ATOM 9966 C CA . ASN A 1 5 ? 12.040 -5.671 -4.823 1.00 52.42 5 ASN A CA 18
ATOM 9967 C C . ASN A 1 5 ? 10.834 -6.526 -4.446 1.00 51.04 5 ASN A C 18
ATOM 9968 O O . ASN A 1 5 ? 10.914 -7.754 -4.425 1.00 4.43 5 ASN A O 18
ATOM 9979 N N . GLU A 1 6 ? 9.717 -5.868 -4.151 1.00 43.31 6 GLU A N 18
ATOM 9980 C CA . GLU A 1 6 ? 8.495 -6.568 -3.775 1.00 60.41 6 GLU A CA 18
ATOM 9981 C C . GLU A 1 6 ? 7.521 -6.632 -4.948 1.00 44.15 6 GLU A C 18
ATOM 9982 O O . GLU A 1 6 ? 7.574 -5.803 -5.858 1.00 34.34 6 GLU A O 18
ATOM 9994 N N . ARG A 1 7 ? 6.635 -7.621 -4.921 1.00 73.40 7 ARG A N 18
ATOM 9995 C CA . ARG A 1 7 ? 5.650 -7.795 -5.982 1.00 44.24 7 ARG A CA 18
ATOM 9996 C C . ARG A 1 7 ? 4.615 -6.675 -5.952 1.00 14.32 7 ARG A C 18
ATOM 9997 O O . ARG A 1 7 ? 4.049 -6.366 -4.902 1.00 42.14 7 ARG A O 18
ATOM 10018 N N . CYS A 1 8 ? 4.371 -6.069 -7.109 1.00 63.23 8 CYS A N 18
ATOM 10019 C CA . CYS A 1 8 ? 3.405 -4.983 -7.216 1.00 40.23 8 CYS A CA 18
ATOM 10020 C C . CYS A 1 8 ? 2.363 -5.286 -8.289 1.00 14.42 8 CYS A C 18
ATOM 10021 O O . CYS A 1 8 ? 2.419 -6.322 -8.949 1.00 42.25 8 CYS A O 18
ATOM 10028 N N . GLY A 1 9 ? 1.411 -4.372 -8.456 1.00 32.20 9 GLY A N 18
ATOM 10029 C CA . GLY A 1 9 ? 0.369 -4.559 -9.449 1.00 63.41 9 GLY A CA 18
ATOM 10030 C C . GLY A 1 9 ? 0.475 -3.571 -10.593 1.00 54.51 9 GLY A C 18
ATOM 10031 O O . GLY A 1 9 ? 1.184 -2.570 -10.494 1.00 61.44 9 GLY A O 18
ATOM 10035 N N . ASN A 1 10 ? -0.232 -3.851 -11.683 1.00 73.40 10 ASN A N 18
ATOM 10036 C CA . ASN A 1 10 ? -0.213 -2.980 -12.852 1.00 52.31 10 ASN A CA 18
ATOM 10037 C C . ASN A 1 10 ? -1.379 -3.294 -13.784 1.00 74.32 10 ASN A C 18
ATOM 10038 O O . ASN A 1 10 ? -1.439 -4.370 -14.378 1.00 74.25 10 ASN A O 18
ATOM 10049 N N . ALA A 1 11 ? -2.304 -2.347 -13.907 1.00 64.21 11 ALA A N 18
ATOM 10050 C CA . ALA A 1 11 ? -3.466 -2.522 -14.769 1.00 14.35 11 ALA A CA 18
ATOM 10051 C C . ALA A 1 11 ? -3.049 -2.700 -16.224 1.00 53.35 11 ALA A C 18
ATOM 10052 O O . ALA A 1 11 ? -3.713 -3.400 -16.990 1.00 60.10 11 ALA A O 18
ATOM 10059 N N . LEU A 1 12 ? -1.947 -2.061 -16.601 1.00 61.43 12 LEU A N 18
ATOM 10060 C CA . LEU A 1 12 ? -1.441 -2.149 -17.967 1.00 11.32 12 LEU A CA 18
ATOM 10061 C C . LEU A 1 12 ? -1.108 -3.591 -18.333 1.00 23.41 12 LEU A C 18
ATOM 10062 O O . LEU A 1 12 ? -1.048 -3.946 -19.510 1.00 51.15 12 LEU A O 18
ATOM 10078 N N . TYR A 1 13 ? -0.893 -4.420 -17.317 1.00 14.54 13 TYR A N 18
ATOM 10079 C CA . TYR A 1 13 ? -0.566 -5.824 -17.531 1.00 61.02 13 TYR A CA 18
ATOM 10080 C C . TYR A 1 13 ? -1.691 -6.728 -17.035 1.00 43.41 13 TYR A C 18
ATOM 10081 O O . TYR A 1 13 ? -1.474 -7.901 -16.737 1.00 61.31 13 TYR A O 18
ATOM 10099 N N . GLY A 1 14 ? -2.895 -6.170 -16.950 1.00 21.21 14 GLY A N 18
ATOM 10100 C CA . GLY A 1 14 ? -4.037 -6.939 -16.490 1.00 51.44 14 GLY A CA 18
ATOM 10101 C C . GLY A 1 14 ? -3.773 -7.637 -15.171 1.00 71.13 14 GLY A C 18
ATOM 10102 O O . GLY A 1 14 ? -4.288 -8.728 -14.923 1.00 11.10 14 GLY A O 18
ATOM 10106 N N . THR A 1 15 ? -2.966 -7.009 -14.322 1.00 13.24 15 THR A N 18
ATOM 10107 C CA . THR A 1 15 ? -2.632 -7.578 -13.022 1.00 52.11 15 THR A CA 18
ATOM 10108 C C . THR A 1 15 ? -3.070 -6.656 -11.889 1.00 72.54 15 THR A C 18
ATOM 10109 O O . THR A 1 15 ? -2.686 -5.488 -11.842 1.00 3.24 15 THR A O 18
ATOM 10120 N N . LYS A 1 16 ? -3.876 -7.189 -10.978 1.00 34.54 16 LYS A N 18
ATOM 10121 C CA . LYS A 1 16 ? -4.366 -6.416 -9.843 1.00 21.14 16 LYS A CA 18
ATOM 10122 C C . LYS A 1 16 ? -3.522 -6.680 -8.600 1.00 31.33 16 LYS A C 18
ATOM 10123 O O . LYS A 1 16 ? -3.774 -7.628 -7.857 1.00 24.12 16 LYS A O 18
ATOM 10142 N N . GLY A 1 17 ? -2.520 -5.834 -8.379 1.00 32.40 17 GLY A N 18
ATOM 10143 C CA . GLY A 1 17 ? -1.656 -5.993 -7.224 1.00 61.31 17 GLY A CA 18
ATOM 10144 C C . GLY A 1 17 ? -1.441 -4.692 -6.477 1.00 52.01 17 GLY A C 18
ATOM 10145 O O . GLY A 1 17 ? -1.925 -3.634 -6.879 1.00 43.52 17 GLY A O 18
ATOM 10149 N N . PRO A 1 18 ? -0.701 -4.761 -5.361 1.00 30.13 18 PRO A N 18
ATOM 10150 C CA . PRO A 1 18 ? -0.408 -3.588 -4.532 1.00 25.45 18 PRO A CA 18
ATOM 10151 C C . PRO A 1 18 ? 0.544 -2.616 -5.219 1.00 41.44 18 PRO A C 18
ATOM 10152 O O . PRO A 1 18 ? 1.436 -3.025 -5.961 1.00 41.44 18 PRO A O 18
ATOM 10163 N N . GLY A 1 19 ? 0.348 -1.325 -4.967 1.00 50.24 19 GLY A N 18
ATOM 10164 C CA . GLY A 1 19 ? 1.197 -0.314 -5.570 1.00 41.01 19 GLY A CA 18
ATOM 10165 C C . GLY A 1 19 ? 2.596 -0.308 -4.985 1.00 55.44 19 GLY A C 18
ATOM 10166 O O . GLY A 1 19 ? 3.101 -1.345 -4.555 1.00 4.50 19 GLY A O 18
ATOM 10170 N N . CYS A 1 20 ? 3.224 0.863 -4.971 1.00 14.34 20 CYS A N 18
ATOM 10171 C CA . CYS A 1 20 ? 4.573 1.001 -4.437 1.00 2.04 20 CYS A CA 18
ATOM 10172 C C . CYS A 1 20 ? 4.785 2.392 -3.846 1.00 30.25 20 CYS A C 18
ATOM 10173 O O . CYS A 1 20 ? 4.361 3.394 -4.421 1.00 44.53 20 CYS A O 18
ATOM 10180 N N . CYS A 1 21 ? 5.444 2.445 -2.693 1.00 35.54 21 CYS A N 18
ATOM 10181 C CA . CYS A 1 21 ? 5.712 3.711 -2.022 1.00 63.21 21 CYS A CA 18
ATOM 10182 C C . CYS A 1 21 ? 6.746 4.526 -2.794 1.00 1.15 21 CYS A C 18
ATOM 10183 O O . CYS A 1 21 ? 6.737 5.756 -2.753 1.00 64.45 21 CYS A O 18
ATOM 10190 N N . ASN A 1 22 ? 7.636 3.831 -3.495 1.00 55.34 22 ASN A N 18
ATOM 10191 C CA . ASN A 1 22 ? 8.676 4.490 -4.276 1.00 43.32 22 ASN A CA 18
ATOM 10192 C C . ASN A 1 22 ? 9.272 3.534 -5.305 1.00 52.34 22 ASN A C 18
ATOM 10193 O O . ASN A 1 22 ? 9.692 2.428 -4.970 1.00 61.22 22 ASN A O 18
ATOM 10204 N N . GLY A 1 23 ? 9.305 3.971 -6.561 1.00 74.41 23 GLY A N 18
ATOM 10205 C CA . GLY A 1 23 ? 9.851 3.142 -7.620 1.00 53.11 23 GLY A CA 18
ATOM 10206 C C . GLY A 1 23 ? 8.792 2.686 -8.604 1.00 53.31 23 GLY A C 18
ATOM 10207 O O . GLY A 1 23 ? 7.640 2.463 -8.230 1.00 22.33 23 GLY A O 18
ATOM 10211 N N . LYS A 1 24 ? 9.180 2.549 -9.867 1.00 51.14 24 LYS A N 18
ATOM 10212 C CA . LYS A 1 24 ? 8.256 2.117 -10.910 1.00 2.54 24 LYS A CA 18
ATOM 10213 C C . LYS A 1 24 ? 8.215 0.596 -11.004 1.00 70.40 24 LYS A C 18
ATOM 10214 O O . LYS A 1 24 ? 9.232 -0.075 -10.828 1.00 65.30 24 LYS A O 18
ATOM 10233 N N . CYS A 1 25 ? 7.033 0.056 -11.284 1.00 42.51 25 CYS A N 18
ATOM 10234 C CA . CYS A 1 25 ? 6.859 -1.386 -11.403 1.00 62.13 25 CYS A CA 18
ATOM 10235 C C . CYS A 1 25 ? 7.388 -1.889 -12.744 1.00 12.15 25 CYS A C 18
ATOM 10236 O O . CYS A 1 25 ? 7.244 -1.222 -13.769 1.00 11.14 25 CYS A O 18
ATOM 10243 N N . ILE A 1 26 ? 7.999 -3.069 -12.727 1.00 41.51 26 ILE A N 18
ATOM 10244 C CA . ILE A 1 26 ? 8.548 -3.661 -13.941 1.00 34.14 26 ILE A CA 18
ATOM 10245 C C . ILE A 1 26 ? 7.990 -5.062 -14.169 1.00 53.21 26 ILE A C 18
ATOM 10246 O O . ILE A 1 26 ? 8.410 -6.023 -13.524 1.00 4.52 26 ILE A O 18
ATOM 10262 N N . CYS A 1 27 ? 7.041 -5.171 -15.093 1.00 31.30 27 CYS A N 18
ATOM 10263 C CA . CYS A 1 27 ? 6.425 -6.454 -15.409 1.00 62.41 27 CYS A CA 18
ATOM 10264 C C . CYS A 1 27 ? 7.190 -7.166 -16.521 1.00 44.44 27 CYS A C 18
ATOM 10265 O O . CYS A 1 27 ? 7.351 -6.631 -17.619 1.00 1.45 27 CYS A O 18
ATOM 10272 N N . ARG A 1 28 ? 7.660 -8.374 -16.230 1.00 32.31 28 ARG A N 18
ATOM 10273 C CA . ARG A 1 28 ? 8.409 -9.159 -17.204 1.00 52.43 28 ARG A CA 18
ATOM 10274 C C . ARG A 1 28 ? 7.577 -10.332 -17.712 1.00 73.44 28 ARG A C 18
ATOM 10275 O O . ARG A 1 28 ? 6.620 -10.757 -17.064 1.00 14.42 28 ARG A O 18
ATOM 10296 N N . THR A 1 29 ? 7.948 -10.854 -18.878 1.00 13.32 29 THR A N 18
ATOM 10297 C CA . THR A 1 29 ? 7.235 -11.977 -19.474 1.00 45.31 29 THR A CA 18
ATOM 10298 C C . THR A 1 29 ? 8.194 -12.909 -20.206 1.00 72.31 29 THR A C 18
ATOM 10299 O O . THR A 1 29 ? 8.656 -12.603 -21.306 1.00 35.15 29 THR A O 18
ATOM 10310 N N . VAL A 1 30 ? 8.489 -14.050 -19.590 1.00 11.40 30 VAL A N 18
ATOM 10311 C CA . VAL A 1 30 ? 9.391 -15.028 -20.184 1.00 64.34 30 VAL A CA 18
ATOM 10312 C C . VAL A 1 30 ? 9.062 -16.439 -19.710 1.00 32.12 30 VAL A C 18
ATOM 10313 O O . VAL A 1 30 ? 8.736 -16.669 -18.545 1.00 14.30 30 VAL A O 18
ATOM 10326 N N . PRO A 1 31 ? 9.149 -17.409 -20.632 1.00 74.11 31 PRO A N 18
ATOM 10327 C CA . PRO A 1 31 ? 8.864 -18.815 -20.331 1.00 64.32 31 PRO A CA 18
ATOM 10328 C C . PRO A 1 31 ? 9.568 -19.291 -19.065 1.00 10.24 31 PRO A C 18
ATOM 10329 O O . PRO A 1 31 ? 9.081 -20.184 -18.371 1.00 64.01 31 PRO A O 18
ATOM 10340 N N . ARG A 1 32 ? 10.715 -18.688 -18.769 1.00 31.14 32 ARG A N 18
ATOM 10341 C CA . ARG A 1 32 ? 11.485 -19.051 -17.585 1.00 65.04 32 ARG A CA 18
ATOM 10342 C C . ARG A 1 32 ? 10.807 -18.541 -16.317 1.00 71.43 32 ARG A C 18
ATOM 10343 O O . ARG A 1 32 ? 11.251 -17.567 -15.711 1.00 5.52 32 ARG A O 18
ATOM 10364 N N . LYS A 1 33 ? 9.727 -19.207 -15.922 1.00 21.21 33 LYS A N 18
ATOM 10365 C CA . LYS A 1 33 ? 8.986 -18.824 -14.726 1.00 5.40 33 LYS A CA 18
ATOM 10366 C C . LYS A 1 33 ? 8.714 -17.323 -14.713 1.00 3.24 33 LYS A C 18
ATOM 10367 O O . LYS A 1 33 ? 8.865 -16.664 -13.685 1.00 1.14 33 LYS A O 18
ATOM 10386 N N . GLY A 1 34 ? 8.311 -16.789 -15.861 1.00 52.54 34 GLY A N 18
ATOM 10387 C CA . GLY A 1 34 ? 8.023 -15.370 -15.959 1.00 13.50 34 GLY A CA 18
ATOM 10388 C C . GLY A 1 34 ? 6.604 -15.096 -16.416 1.00 73.15 34 GLY A C 18
ATOM 10389 O O . GLY A 1 34 ? 6.384 -14.353 -17.373 1.00 63.45 34 GLY A O 18
ATOM 10393 N N . VAL A 1 35 ? 5.636 -15.699 -15.732 1.00 65.15 35 VAL A N 18
ATOM 10394 C CA . VAL A 1 35 ? 4.231 -15.517 -16.074 1.00 72.33 35 VAL A CA 18
ATOM 10395 C C . VAL A 1 35 ? 3.686 -14.219 -15.489 1.00 45.15 35 VAL A C 18
ATOM 10396 O O . VAL A 1 35 ? 2.939 -14.232 -14.512 1.00 43.33 35 VAL A O 18
ATOM 10409 N N . ASN A 1 36 ? 4.066 -13.098 -16.095 1.00 62.52 36 ASN A N 18
ATOM 10410 C CA . ASN A 1 36 ? 3.616 -11.790 -15.634 1.00 61.13 36 ASN A CA 18
ATOM 10411 C C . ASN A 1 36 ? 4.244 -11.442 -14.288 1.00 52.11 36 ASN A C 18
ATOM 10412 O O . ASN A 1 36 ? 3.542 -11.246 -13.296 1.00 54.44 36 ASN A O 18
ATOM 10423 N N . SER A 1 37 ? 5.571 -11.367 -14.262 1.00 14.43 37 SER A N 18
ATOM 10424 C CA . SER A 1 37 ? 6.294 -11.045 -13.037 1.00 32.30 37 SER A CA 18
ATOM 10425 C C . SER A 1 37 ? 6.516 -9.541 -12.916 1.00 14.31 37 SER A C 18
ATOM 10426 O O . SER A 1 37 ? 7.412 -8.981 -13.547 1.00 42.44 37 SER A O 18
ATOM 10434 N N . CYS A 1 38 ? 5.692 -8.891 -12.100 1.00 21.41 38 CYS A N 18
ATOM 10435 C CA . CYS A 1 38 ? 5.796 -7.452 -11.895 1.00 12.24 38 CYS A CA 18
ATOM 10436 C C . CYS A 1 38 ? 6.479 -7.140 -10.566 1.00 50.43 38 CYS A C 18
ATOM 10437 O O . CYS A 1 38 ? 5.867 -7.241 -9.503 1.00 11.41 38 CYS A O 18
ATOM 10444 N N . ARG A 1 39 ? 7.751 -6.760 -10.636 1.00 54.22 39 ARG A N 18
ATOM 10445 C CA . ARG A 1 39 ? 8.517 -6.434 -9.440 1.00 4.31 39 ARG A CA 18
ATOM 10446 C C . ARG A 1 39 ? 8.589 -4.923 -9.235 1.00 61.30 39 ARG A C 18
ATOM 10447 O O . ARG A 1 39 ? 8.459 -4.150 -10.185 1.00 23.23 39 ARG A O 18
ATOM 10468 N N . CYS A 1 40 ? 8.796 -4.510 -7.989 1.00 50.54 40 CYS A N 18
ATOM 10469 C CA . CYS A 1 40 ? 8.884 -3.092 -7.658 1.00 60.54 40 CYS A CA 18
ATOM 10470 C C . CYS A 1 40 ? 10.270 -2.543 -7.984 1.00 11.10 40 CYS A C 18
ATOM 10471 O O . CYS A 1 40 ? 11.284 -3.095 -7.558 1.00 34.42 40 CYS A O 18
ATOM 10478 N N . MET A 1 41 ? 10.305 -1.452 -8.742 1.00 14.32 41 MET A N 18
ATOM 10479 C CA . MET A 1 41 ? 11.566 -0.827 -9.123 1.00 54.53 41 MET A CA 18
ATOM 10480 C C . MET A 1 41 ? 11.408 0.686 -9.246 1.00 34.35 41 MET A C 18
ATOM 10481 O O . MET A 1 41 ? 11.526 1.247 -10.336 1.00 22.44 41 MET A O 18
ATOM 10495 N N . CYS A 1 1 ? 2.301 0.385 1.425 1.00 41.22 1 CYS A N 19
ATOM 10496 C CA . CYS A 1 1 ? 2.823 0.404 0.064 1.00 74.05 1 CYS A CA 19
ATOM 10497 C C . CYS A 1 1 ? 3.875 -0.684 -0.131 1.00 12.01 1 CYS A C 19
ATOM 10498 O O . CYS A 1 1 ? 4.495 -1.141 0.829 1.00 53.11 1 CYS A O 19
ATOM 10505 N N . ALA A 1 2 ? 4.071 -1.094 -1.380 1.00 15.40 2 ALA A N 19
ATOM 10506 C CA . ALA A 1 2 ? 5.049 -2.126 -1.701 1.00 54.51 2 ALA A CA 19
ATOM 10507 C C . ALA A 1 2 ? 6.471 -1.587 -1.590 1.00 21.44 2 ALA A C 19
ATOM 10508 O O . ALA A 1 2 ? 6.792 -0.535 -2.142 1.00 60.43 2 ALA A O 19
ATOM 10515 N N . SER A 1 3 ? 7.320 -2.315 -0.871 1.00 34.42 3 SER A N 19
ATOM 10516 C CA . SER A 1 3 ? 8.707 -1.908 -0.683 1.00 62.41 3 SER A CA 19
ATOM 10517 C C . SER A 1 3 ? 9.527 -2.175 -1.942 1.00 33.41 3 SER A C 19
ATOM 10518 O O . SER A 1 3 ? 9.051 -2.810 -2.884 1.00 42.40 3 SER A O 19
ATOM 10526 N N . LYS A 1 4 ? 10.762 -1.687 -1.951 1.00 2.44 4 LYS A N 19
ATOM 10527 C CA . LYS A 1 4 ? 11.651 -1.872 -3.092 1.00 11.14 4 LYS A CA 19
ATOM 10528 C C . LYS A 1 4 ? 11.971 -3.349 -3.298 1.00 11.03 4 LYS A C 19
ATOM 10529 O O . LYS A 1 4 ? 12.202 -4.083 -2.338 1.00 62.11 4 LYS A O 19
ATOM 10548 N N . ASN A 1 5 ? 11.984 -3.777 -4.556 1.00 34.11 5 ASN A N 19
ATOM 10549 C CA . ASN A 1 5 ? 12.277 -5.167 -4.887 1.00 55.25 5 ASN A CA 19
ATOM 10550 C C . ASN A 1 5 ? 11.079 -6.062 -4.584 1.00 61.44 5 ASN A C 19
ATOM 10551 O O . ASN A 1 5 ? 11.157 -7.284 -4.712 1.00 45.43 5 ASN A O 19
ATOM 10562 N N . GLU A 1 6 ? 9.972 -5.445 -4.183 1.00 21.42 6 GLU A N 19
ATOM 10563 C CA . GLU A 1 6 ? 8.759 -6.187 -3.862 1.00 34.35 6 GLU A CA 19
ATOM 10564 C C . GLU A 1 6 ? 7.883 -6.361 -5.099 1.00 41.43 6 GLU A C 19
ATOM 10565 O O . GLU A 1 6 ? 7.865 -5.505 -5.985 1.00 22.24 6 GLU A O 19
ATOM 10577 N N . ARG A 1 7 ? 7.159 -7.474 -5.154 1.00 11.45 7 ARG A N 19
ATOM 10578 C CA . ARG A 1 7 ? 6.283 -7.761 -6.283 1.00 14.33 7 ARG A CA 19
ATOM 10579 C C . ARG A 1 7 ? 5.029 -6.892 -6.232 1.00 72.54 7 ARG A C 19
ATOM 10580 O O . ARG A 1 7 ? 4.300 -6.893 -5.240 1.00 75.11 7 ARG A O 19
ATOM 10601 N N . CYS A 1 8 ? 4.784 -6.152 -7.309 1.00 24.34 8 CYS A N 19
ATOM 10602 C CA . CYS A 1 8 ? 3.620 -5.278 -7.388 1.00 21.50 8 CYS A CA 19
ATOM 10603 C C . CYS A 1 8 ? 2.652 -5.758 -8.466 1.00 24.21 8 CYS A C 19
ATOM 10604 O O . CYS A 1 8 ? 2.930 -6.720 -9.181 1.00 2.00 8 CYS A O 19
ATOM 10611 N N . GLY A 1 9 ? 1.514 -5.080 -8.576 1.00 42.33 9 GLY A N 19
ATOM 10612 C CA . GLY A 1 9 ? 0.523 -5.451 -9.569 1.00 14.32 9 GLY A CA 19
ATOM 10613 C C . GLY A 1 9 ? 0.417 -4.436 -10.690 1.00 33.10 9 GLY A C 19
ATOM 10614 O O . GLY A 1 9 ? 1.062 -3.389 -10.652 1.00 34.35 9 GLY A O 19
ATOM 10618 N N . ASN A 1 10 ? -0.398 -4.747 -11.693 1.00 34.44 10 ASN A N 19
ATOM 10619 C CA . ASN A 1 10 ? -0.585 -3.855 -12.831 1.00 62.32 10 ASN A CA 19
ATOM 10620 C C . ASN A 1 10 ? -1.836 -4.233 -13.619 1.00 2.42 10 ASN A C 19
ATOM 10621 O O . ASN A 1 10 ? -1.945 -5.344 -14.135 1.00 21.53 10 ASN A O 19
ATOM 10632 N N . ALA A 1 11 ? -2.777 -3.298 -13.707 1.00 62.42 11 ALA A N 19
ATOM 10633 C CA . ALA A 1 11 ? -4.019 -3.531 -14.434 1.00 22.42 11 ALA A CA 19
ATOM 10634 C C . ALA A 1 11 ? -3.747 -3.829 -15.905 1.00 2.45 11 ALA A C 19
ATOM 10635 O O . ALA A 1 11 ? -4.459 -4.613 -16.532 1.00 74.30 11 ALA A O 19
ATOM 10642 N N . LEU A 1 12 ? -2.713 -3.197 -16.449 1.00 51.05 12 LEU A N 19
ATOM 10643 C CA . LEU A 1 12 ? -2.347 -3.393 -17.848 1.00 32.40 12 LEU A CA 19
ATOM 10644 C C . LEU A 1 12 ? -2.007 -4.855 -18.122 1.00 1.23 12 LEU A C 19
ATOM 10645 O O . LEU A 1 12 ? -2.093 -5.320 -19.258 1.00 60.43 12 LEU A O 19
ATOM 10661 N N . TYR A 1 13 ? -1.623 -5.574 -17.073 1.00 5.30 13 TYR A N 19
ATOM 10662 C CA . TYR A 1 13 ? -1.269 -6.983 -17.200 1.00 52.41 13 TYR A CA 19
ATOM 10663 C C . TYR A 1 13 ? -2.402 -7.875 -16.703 1.00 73.33 13 TYR A C 19
ATOM 10664 O O . TYR A 1 13 ? -2.299 -9.101 -16.729 1.00 52.02 13 TYR A O 19
ATOM 10682 N N . GLY A 1 14 ? -3.485 -7.250 -16.251 1.00 50.11 14 GLY A N 19
ATOM 10683 C CA . GLY A 1 14 ? -4.623 -8.002 -15.755 1.00 0.40 14 GLY A CA 19
ATOM 10684 C C . GLY A 1 14 ? -4.398 -8.538 -14.355 1.00 42.02 14 GLY A C 19
ATOM 10685 O O . GLY A 1 14 ? -5.050 -9.495 -13.936 1.00 3.12 14 GLY A O 19
ATOM 10689 N N . THR A 1 15 ? -3.470 -7.922 -13.629 1.00 12.30 15 THR A N 19
ATOM 10690 C CA . THR A 1 15 ? -3.158 -8.344 -12.270 1.00 33.44 15 THR A CA 19
ATOM 10691 C C . THR A 1 15 ? -3.419 -7.222 -11.271 1.00 72.33 15 THR A C 19
ATOM 10692 O O . THR A 1 15 ? -2.862 -6.131 -11.389 1.00 12.43 15 THR A O 19
ATOM 10703 N N . LYS A 1 16 ? -4.269 -7.498 -10.288 1.00 12.52 16 LYS A N 19
ATOM 10704 C CA . LYS A 1 16 ? -4.603 -6.512 -9.266 1.00 72.04 16 LYS A CA 19
ATOM 10705 C C . LYS A 1 16 ? -3.730 -6.694 -8.029 1.00 14.12 16 LYS A C 19
ATOM 10706 O O . LYS A 1 16 ? -4.091 -7.421 -7.104 1.00 70.35 16 LYS A O 19
ATOM 10725 N N . GLY A 1 17 ? -2.581 -6.026 -8.018 1.00 25.45 17 GLY A N 19
ATOM 10726 C CA . GLY A 1 17 ? -1.675 -6.127 -6.888 1.00 33.13 17 GLY A CA 19
ATOM 10727 C C . GLY A 1 17 ? -1.365 -4.777 -6.271 1.00 61.54 17 GLY A C 19
ATOM 10728 O O . GLY A 1 17 ? -1.890 -3.745 -6.689 1.00 10.04 17 GLY A O 19
ATOM 10732 N N . PRO A 1 18 ? -0.493 -4.774 -5.252 1.00 71.51 18 PRO A N 19
ATOM 10733 C CA . PRO A 1 18 ? -0.095 -3.548 -4.555 1.00 21.24 18 PRO A CA 19
ATOM 10734 C C . PRO A 1 18 ? 0.769 -2.641 -5.424 1.00 54.13 18 PRO A C 19
ATOM 10735 O O . PRO A 1 18 ? 1.383 -3.092 -6.390 1.00 54.33 18 PRO A O 19
ATOM 10746 N N . GLY A 1 19 ? 0.811 -1.359 -5.074 1.00 45.23 19 GLY A N 19
ATOM 10747 C CA . GLY A 1 19 ? 1.603 -0.409 -5.833 1.00 42.45 19 GLY A CA 19
ATOM 10748 C C . GLY A 1 19 ? 2.889 -0.030 -5.126 1.00 42.42 19 GLY A C 19
ATOM 10749 O O . GLY A 1 19 ? 2.938 0.023 -3.897 1.00 3.30 19 GLY A O 19
ATOM 10753 N N . CYS A 1 20 ? 3.934 0.234 -5.903 1.00 65.53 20 CYS A N 19
ATOM 10754 C CA . CYS A 1 20 ? 5.228 0.607 -5.345 1.00 2.41 20 CYS A CA 19
ATOM 10755 C C . CYS A 1 20 ? 5.133 1.930 -4.589 1.00 32.51 20 CYS A C 19
ATOM 10756 O O . CYS A 1 20 ? 4.600 2.914 -5.102 1.00 44.13 20 CYS A O 19
ATOM 10763 N N . CYS A 1 21 ? 5.652 1.944 -3.366 1.00 4.20 21 CYS A N 19
ATOM 10764 C CA . CYS A 1 21 ? 5.627 3.144 -2.538 1.00 35.21 21 CYS A CA 19
ATOM 10765 C C . CYS A 1 21 ? 6.192 4.341 -3.297 1.00 22.23 21 CYS A C 19
ATOM 10766 O O . CYS A 1 21 ? 5.658 5.446 -3.219 1.00 5.40 21 CYS A O 19
ATOM 10773 N N . ASN A 1 22 ? 7.276 4.111 -4.030 1.00 63.34 22 ASN A N 19
ATOM 10774 C CA . ASN A 1 22 ? 7.915 5.170 -4.803 1.00 61.33 22 ASN A CA 19
ATOM 10775 C C . ASN A 1 22 ? 8.869 4.586 -5.841 1.00 53.14 22 ASN A C 19
ATOM 10776 O O . ASN A 1 22 ? 9.903 4.014 -5.498 1.00 55.41 22 ASN A O 19
ATOM 10787 N N . GLY A 1 23 ? 8.513 4.735 -7.114 1.00 1.31 23 GLY A N 19
ATOM 10788 C CA . GLY A 1 23 ? 9.348 4.218 -8.183 1.00 14.52 23 GLY A CA 19
ATOM 10789 C C . GLY A 1 23 ? 8.543 3.810 -9.401 1.00 11.41 23 GLY A C 19
ATOM 10790 O O . GLY A 1 23 ? 7.836 4.628 -9.991 1.00 5.44 23 GLY A O 19
ATOM 10794 N N . LYS A 1 24 ? 8.650 2.542 -9.781 1.00 61.20 24 LYS A N 19
ATOM 10795 C CA . LYS A 1 24 ? 7.927 2.025 -10.937 1.00 44.33 24 LYS A CA 19
ATOM 10796 C C . LYS A 1 24 ? 7.871 0.501 -10.908 1.00 3.34 24 LYS A C 19
ATOM 10797 O O . LYS A 1 24 ? 8.691 -0.148 -10.257 1.00 51.30 24 LYS A O 19
ATOM 10816 N N . CYS A 1 25 ? 6.900 -0.064 -11.617 1.00 23.42 25 CYS A N 19
ATOM 10817 C CA . CYS A 1 25 ? 6.738 -1.512 -11.673 1.00 34.11 25 CYS A CA 19
ATOM 10818 C C . CYS A 1 25 ? 7.477 -2.096 -12.873 1.00 75.43 25 CYS A C 19
ATOM 10819 O O . CYS A 1 25 ? 7.087 -1.879 -14.021 1.00 35.11 25 CYS A O 19
ATOM 10826 N N . ILE A 1 26 ? 8.544 -2.838 -12.600 1.00 23.42 26 ILE A N 19
ATOM 10827 C CA . ILE A 1 26 ? 9.337 -3.455 -13.657 1.00 14.14 26 ILE A CA 19
ATOM 10828 C C . ILE A 1 26 ? 8.710 -4.765 -14.120 1.00 74.24 26 ILE A C 19
ATOM 10829 O O . ILE A 1 26 ? 9.102 -5.845 -13.678 1.00 23.21 26 ILE A O 19
ATOM 10845 N N . CYS A 1 27 ? 7.733 -4.663 -15.016 1.00 64.22 27 CYS A N 19
ATOM 10846 C CA . CYS A 1 27 ? 7.052 -5.839 -15.543 1.00 32.54 27 CYS A CA 19
ATOM 10847 C C . CYS A 1 27 ? 7.857 -6.474 -16.673 1.00 73.21 27 CYS A C 19
ATOM 10848 O O . CYS A 1 27 ? 8.218 -5.807 -17.642 1.00 43.51 27 CYS A O 19
ATOM 10855 N N . ARG A 1 28 ? 8.133 -7.767 -16.541 1.00 61.44 28 ARG A N 19
ATOM 10856 C CA . ARG A 1 28 ? 8.896 -8.492 -17.551 1.00 34.34 28 ARG A CA 19
ATOM 10857 C C . ARG A 1 28 ? 8.507 -9.968 -17.569 1.00 44.14 28 ARG A C 19
ATOM 10858 O O . ARG A 1 28 ? 7.955 -10.489 -16.600 1.00 13.32 28 ARG A O 19
ATOM 10879 N N . THR A 1 29 ? 8.800 -10.638 -18.680 1.00 51.51 29 THR A N 19
ATOM 10880 C CA . THR A 1 29 ? 8.480 -12.052 -18.826 1.00 44.14 29 THR A CA 19
ATOM 10881 C C . THR A 1 29 ? 9.696 -12.923 -18.533 1.00 22.43 29 THR A C 19
ATOM 10882 O O . THR A 1 29 ? 10.659 -12.943 -19.300 1.00 54.01 29 THR A O 19
ATOM 10893 N N . VAL A 1 30 ? 9.646 -13.645 -17.417 1.00 41.42 30 VAL A N 19
ATOM 10894 C CA . VAL A 1 30 ? 10.743 -14.520 -17.023 1.00 61.30 30 VAL A CA 19
ATOM 10895 C C . VAL A 1 30 ? 10.787 -15.772 -17.893 1.00 1.43 30 VAL A C 19
ATOM 10896 O O . VAL A 1 30 ? 9.772 -16.424 -18.136 1.00 61.53 30 VAL A O 19
ATOM 10909 N N . PRO A 1 31 ? 11.991 -16.116 -18.373 1.00 21.30 31 PRO A N 19
ATOM 10910 C CA . PRO A 1 31 ? 12.197 -17.293 -19.223 1.00 2.03 31 PRO A CA 19
ATOM 10911 C C . PRO A 1 31 ? 11.529 -18.541 -18.656 1.00 62.32 31 PRO A C 19
ATOM 10912 O O . PRO A 1 31 ? 11.127 -19.434 -19.402 1.00 72.12 31 PRO A O 19
ATOM 10923 N N . ARG A 1 32 ? 11.414 -18.597 -17.333 1.00 42.44 32 ARG A N 19
ATOM 10924 C CA . ARG A 1 32 ? 10.795 -19.736 -16.667 1.00 64.33 32 ARG A CA 19
ATOM 10925 C C . ARG A 1 32 ? 9.274 -19.664 -16.767 1.00 65.53 32 ARG A C 19
ATOM 10926 O O . ARG A 1 32 ? 8.571 -19.741 -15.760 1.00 74.41 32 ARG A O 19
ATOM 10947 N N . LYS A 1 33 ? 8.773 -19.516 -17.989 1.00 5.10 33 LYS A N 19
ATOM 10948 C CA . LYS A 1 33 ? 7.337 -19.434 -18.222 1.00 75.25 33 LYS A CA 19
ATOM 10949 C C . LYS A 1 33 ? 6.668 -18.531 -17.191 1.00 22.23 33 LYS A C 19
ATOM 10950 O O . LYS A 1 33 ? 5.838 -18.982 -16.402 1.00 41.43 33 LYS A O 19
ATOM 10969 N N . GLY A 1 34 ? 7.035 -17.253 -17.203 1.00 21.20 34 GLY A N 19
ATOM 10970 C CA . GLY A 1 34 ? 6.460 -16.307 -16.265 1.00 30.34 34 GLY A CA 19
ATOM 10971 C C . GLY A 1 34 ? 6.181 -14.959 -16.898 1.00 44.31 34 GLY A C 19
ATOM 10972 O O . GLY A 1 34 ? 6.975 -14.027 -16.766 1.00 41.24 34 GLY A O 19
ATOM 10976 N N . VAL A 1 35 ? 5.051 -14.854 -17.590 1.00 0.54 35 VAL A N 19
ATOM 10977 C CA . VAL A 1 35 ? 4.670 -13.609 -18.247 1.00 32.12 35 VAL A CA 19
ATOM 10978 C C . VAL A 1 35 ? 3.916 -12.692 -17.291 1.00 54.50 35 VAL A C 19
ATOM 10979 O O . VAL A 1 35 ? 2.839 -12.192 -17.614 1.00 41.44 35 VAL A O 19
ATOM 10992 N N . ASN A 1 36 ? 4.489 -12.474 -16.112 1.00 22.21 36 ASN A N 19
ATOM 10993 C CA . ASN A 1 36 ? 3.871 -11.616 -15.108 1.00 31.02 36 ASN A CA 19
ATOM 10994 C C . ASN A 1 36 ? 4.822 -11.373 -13.940 1.00 40.30 36 ASN A C 19
ATOM 10995 O O . ASN A 1 36 ? 4.495 -11.662 -12.789 1.00 50.21 36 ASN A O 19
ATOM 11006 N N . SER A 1 37 ? 6.000 -10.839 -14.245 1.00 45.20 37 SER A N 19
ATOM 11007 C CA . SER A 1 37 ? 7.001 -10.559 -13.222 1.00 31.24 37 SER A CA 19
ATOM 11008 C C . SER A 1 37 ? 7.234 -9.058 -13.086 1.00 44.42 37 SER A C 19
ATOM 11009 O O . SER A 1 37 ? 8.124 -8.496 -13.725 1.00 43.54 37 SER A O 19
ATOM 11017 N N . CYS A 1 38 ? 6.429 -8.413 -12.249 1.00 35.10 38 CYS A N 19
ATOM 11018 C CA . CYS A 1 38 ? 6.545 -6.977 -12.028 1.00 50.31 38 CYS A CA 19
ATOM 11019 C C . CYS A 1 38 ? 7.242 -6.685 -10.702 1.00 51.03 38 CYS A C 19
ATOM 11020 O O . CYS A 1 38 ? 6.616 -6.705 -9.643 1.00 34.15 38 CYS A O 19
ATOM 11027 N N . ARG A 1 39 ? 8.541 -6.414 -10.770 1.00 41.13 39 ARG A N 19
ATOM 11028 C CA . ARG A 1 39 ? 9.324 -6.119 -9.576 1.00 15.10 39 ARG A CA 19
ATOM 11029 C C . ARG A 1 39 ? 9.393 -4.615 -9.330 1.00 3.34 39 ARG A C 19
ATOM 11030 O O . ARG A 1 39 ? 9.532 -3.827 -10.266 1.00 24.11 39 ARG A O 19
ATOM 11051 N N . CYS A 1 40 ? 9.295 -4.223 -8.064 1.00 2.53 40 CYS A N 19
ATOM 11052 C CA . CYS A 1 40 ? 9.346 -2.814 -7.693 1.00 0.50 40 CYS A CA 19
ATOM 11053 C C . CYS A 1 40 ? 10.767 -2.271 -7.811 1.00 5.03 40 CYS A C 19
ATOM 11054 O O . CYS A 1 40 ? 11.711 -2.852 -7.275 1.00 72.23 40 CYS A O 19
ATOM 11061 N N . MET A 1 41 ? 10.912 -1.153 -8.515 1.00 73.20 41 MET A N 19
ATOM 11062 C CA . MET A 1 41 ? 12.218 -0.531 -8.702 1.00 35.32 41 MET A CA 19
ATOM 11063 C C . MET A 1 41 ? 12.073 0.957 -9.005 1.00 74.54 41 MET A C 19
ATOM 11064 O O . MET A 1 41 ? 11.127 1.375 -9.674 1.00 60.04 41 MET A O 19
ATOM 11078 N N . CYS A 1 1 ? 1.750 -0.549 0.286 1.00 61.44 1 CYS A N 20
ATOM 11079 C CA . CYS A 1 1 ? 2.372 -0.427 -1.027 1.00 62.52 1 CYS A CA 20
ATOM 11080 C C . CYS A 1 1 ? 3.564 -1.371 -1.154 1.00 25.41 1 CYS A C 20
ATOM 11081 O O . CYS A 1 1 ? 4.147 -1.790 -0.154 1.00 0.20 1 CYS A O 20
ATOM 11088 N N . ALA A 1 2 ? 3.921 -1.702 -2.391 1.00 25.03 2 ALA A N 20
ATOM 11089 C CA . ALA A 1 2 ? 5.045 -2.594 -2.649 1.00 20.02 2 ALA A CA 20
ATOM 11090 C C . ALA A 1 2 ? 6.373 -1.898 -2.374 1.00 4.52 2 ALA A C 20
ATOM 11091 O O . ALA A 1 2 ? 6.621 -0.796 -2.865 1.00 21.32 2 ALA A O 20
ATOM 11098 N N . SER A 1 3 ? 7.224 -2.546 -1.585 1.00 64.34 3 SER A N 20
ATOM 11099 C CA . SER A 1 3 ? 8.526 -1.987 -1.241 1.00 43.33 3 SER A CA 20
ATOM 11100 C C . SER A 1 3 ? 9.537 -2.238 -2.356 1.00 24.12 3 SER A C 20
ATOM 11101 O O . SER A 1 3 ? 9.173 -2.627 -3.465 1.00 75.35 3 SER A O 20
ATOM 11109 N N . LYS A 1 4 ? 10.811 -2.013 -2.052 1.00 41.53 4 LYS A N 20
ATOM 11110 C CA . LYS A 1 4 ? 11.878 -2.215 -3.026 1.00 15.11 4 LYS A CA 20
ATOM 11111 C C . LYS A 1 4 ? 12.021 -3.692 -3.377 1.00 34.30 4 LYS A C 20
ATOM 11112 O O . LYS A 1 4 ? 12.273 -4.525 -2.507 1.00 51.21 4 LYS A O 20
ATOM 11131 N N . ASN A 1 5 ? 11.859 -4.010 -4.657 1.00 41.04 5 ASN A N 20
ATOM 11132 C CA . ASN A 1 5 ? 11.971 -5.387 -5.123 1.00 63.42 5 ASN A CA 20
ATOM 11133 C C . ASN A 1 5 ? 10.794 -6.225 -4.633 1.00 60.03 5 ASN A C 20
ATOM 11134 O O . ASN A 1 5 ? 10.896 -7.445 -4.511 1.00 64.15 5 ASN A O 20
ATOM 11145 N N . GLU A 1 6 ? 9.677 -5.560 -4.355 1.00 20.23 6 GLU A N 20
ATOM 11146 C CA . GLU A 1 6 ? 8.481 -6.244 -3.878 1.00 14.01 6 GLU A CA 20
ATOM 11147 C C . GLU A 1 6 ? 7.461 -6.404 -5.002 1.00 61.00 6 GLU A C 20
ATOM 11148 O O . GLU A 1 6 ? 7.552 -5.742 -6.036 1.00 2.11 6 GLU A O 20
ATOM 11160 N N . ARG A 1 7 ? 6.491 -7.288 -4.792 1.00 22.02 7 ARG A N 20
ATOM 11161 C CA . ARG A 1 7 ? 5.456 -7.537 -5.787 1.00 75.11 7 ARG A CA 20
ATOM 11162 C C . ARG A 1 7 ? 4.499 -6.352 -5.885 1.00 3.00 7 ARG A C 20
ATOM 11163 O O . ARG A 1 7 ? 3.896 -5.944 -4.892 1.00 51.42 7 ARG A O 20
ATOM 11184 N N . CYS A 1 8 ? 4.366 -5.803 -7.088 1.00 24.41 8 CYS A N 20
ATOM 11185 C CA . CYS A 1 8 ? 3.485 -4.665 -7.317 1.00 1.24 8 CYS A CA 20
ATOM 11186 C C . CYS A 1 8 ? 2.448 -4.987 -8.388 1.00 55.33 8 CYS A C 20
ATOM 11187 O O . CYS A 1 8 ? 2.632 -5.900 -9.191 1.00 73.51 8 CYS A O 20
ATOM 11194 N N . GLY A 1 9 ? 1.356 -4.228 -8.394 1.00 54.11 9 GLY A N 20
ATOM 11195 C CA . GLY A 1 9 ? 0.305 -4.447 -9.371 1.00 31.43 9 GLY A CA 20
ATOM 11196 C C . GLY A 1 9 ? 0.370 -3.465 -10.523 1.00 41.12 9 GLY A C 20
ATOM 11197 O O . GLY A 1 9 ? 1.021 -2.426 -10.425 1.00 41.33 9 GLY A O 20
ATOM 11201 N N . ASN A 1 10 ? -0.305 -3.795 -11.619 1.00 72.23 10 ASN A N 20
ATOM 11202 C CA . ASN A 1 10 ? -0.319 -2.935 -12.797 1.00 12.33 10 ASN A CA 20
ATOM 11203 C C . ASN A 1 10 ? -1.462 -3.314 -13.734 1.00 2.31 10 ASN A C 20
ATOM 11204 O O . ASN A 1 10 ? -1.429 -4.363 -14.376 1.00 51.45 10 ASN A O 20
ATOM 11215 N N . ALA A 1 11 ? -2.471 -2.452 -13.806 1.00 41.25 11 ALA A N 20
ATOM 11216 C CA . ALA A 1 11 ? -3.622 -2.694 -14.667 1.00 34.44 11 ALA A CA 20
ATOM 11217 C C . ALA A 1 11 ? -3.200 -2.823 -16.126 1.00 61.32 11 ALA A C 20
ATOM 11218 O O . ALA A 1 11 ? -3.802 -3.576 -16.893 1.00 64.22 11 ALA A O 20
ATOM 11225 N N . LEU A 1 12 ? -2.163 -2.084 -16.504 1.00 62.34 12 LEU A N 20
ATOM 11226 C CA . LEU A 1 12 ? -1.660 -2.116 -17.873 1.00 42.54 12 LEU A CA 20
ATOM 11227 C C . LEU A 1 12 ? -1.193 -3.518 -18.250 1.00 44.20 12 LEU A C 20
ATOM 11228 O O . LEU A 1 12 ? -1.167 -3.879 -19.427 1.00 24.43 12 LEU A O 20
ATOM 11244 N N . TYR A 1 13 ? -0.826 -4.304 -17.244 1.00 14.22 13 TYR A N 20
ATOM 11245 C CA . TYR A 1 13 ? -0.360 -5.667 -17.469 1.00 50.31 13 TYR A CA 20
ATOM 11246 C C . TYR A 1 13 ? -1.406 -6.682 -17.020 1.00 15.11 13 TYR A C 20
ATOM 11247 O O . TYR A 1 13 ? -1.126 -7.875 -16.916 1.00 71.34 13 TYR A O 20
ATOM 11265 N N . GLY A 1 14 ? -2.616 -6.197 -16.755 1.00 30.55 14 GLY A N 20
ATOM 11266 C CA . GLY A 1 14 ? -3.687 -7.074 -16.320 1.00 35.50 14 GLY A CA 20
ATOM 11267 C C . GLY A 1 14 ? -3.361 -7.790 -15.024 1.00 55.00 14 GLY A C 20
ATOM 11268 O O . GLY A 1 14 ? -3.887 -8.870 -14.752 1.00 61.25 14 GLY A O 20
ATOM 11272 N N . THR A 1 15 ? -2.490 -7.188 -14.220 1.00 61.14 15 THR A N 20
ATOM 11273 C CA . THR A 1 15 ? -2.092 -7.776 -12.947 1.00 50.35 15 THR A CA 20
ATOM 11274 C C . THR A 1 15 ? -2.670 -6.991 -11.775 1.00 70.22 15 THR A C 20
ATOM 11275 O O . THR A 1 15 ? -2.466 -5.782 -11.662 1.00 62.34 15 THR A O 20
ATOM 11286 N N . LYS A 1 16 ? -3.392 -7.686 -10.903 1.00 74.21 16 LYS A N 20
ATOM 11287 C CA . LYS A 1 16 ? -3.999 -7.056 -9.737 1.00 12.42 16 LYS A CA 20
ATOM 11288 C C . LYS A 1 16 ? -3.083 -7.162 -8.522 1.00 43.02 16 LYS A C 20
ATOM 11289 O O . LYS A 1 16 ? -3.106 -8.158 -7.800 1.00 15.52 16 LYS A O 20
ATOM 11308 N N . GLY A 1 17 ? -2.276 -6.128 -8.302 1.00 52.14 17 GLY A N 20
ATOM 11309 C CA . GLY A 1 17 ? -1.364 -6.125 -7.173 1.00 74.23 17 GLY A CA 20
ATOM 11310 C C . GLY A 1 17 ? -1.406 -4.824 -6.398 1.00 11.44 17 GLY A C 20
ATOM 11311 O O . GLY A 1 17 ? -2.105 -3.879 -6.766 1.00 5.24 17 GLY A O 20
ATOM 11315 N N . PRO A 1 18 ? -0.645 -4.763 -5.295 1.00 10.22 18 PRO A N 20
ATOM 11316 C CA . PRO A 1 18 ? -0.582 -3.573 -4.441 1.00 44.43 18 PRO A CA 20
ATOM 11317 C C . PRO A 1 18 ? 0.136 -2.411 -5.119 1.00 41.44 18 PRO A C 20
ATOM 11318 O O . PRO A 1 18 ? 0.757 -2.579 -6.168 1.00 40.20 18 PRO A O 20
ATOM 11329 N N . GLY A 1 19 ? 0.047 -1.231 -4.513 1.00 11.32 19 GLY A N 20
ATOM 11330 C CA . GLY A 1 19 ? 0.693 -0.058 -5.073 1.00 20.13 19 GLY A CA 20
ATOM 11331 C C . GLY A 1 19 ? 2.205 -0.135 -4.991 1.00 53.43 19 GLY A C 20
ATOM 11332 O O . GLY A 1 19 ? 2.783 -1.221 -5.044 1.00 54.30 19 GLY A O 20
ATOM 11336 N N . CYS A 1 20 ? 2.848 1.021 -4.864 1.00 41.00 20 CYS A N 20
ATOM 11337 C CA . CYS A 1 20 ? 4.302 1.082 -4.777 1.00 61.14 20 CYS A CA 20
ATOM 11338 C C . CYS A 1 20 ? 4.748 2.283 -3.948 1.00 32.53 20 CYS A C 20
ATOM 11339 O O . CYS A 1 20 ? 4.338 3.415 -4.204 1.00 12.01 20 CYS A O 20
ATOM 11346 N N . CYS A 1 21 ? 5.590 2.027 -2.952 1.00 62.23 21 CYS A N 20
ATOM 11347 C CA . CYS A 1 21 ? 6.092 3.085 -2.084 1.00 65.31 21 CYS A CA 20
ATOM 11348 C C . CYS A 1 21 ? 7.130 3.937 -2.809 1.00 63.31 21 CYS A C 20
ATOM 11349 O O . CYS A 1 21 ? 8.288 4.006 -2.399 1.00 31.43 21 CYS A O 20
ATOM 11356 N N . ASN A 1 22 ? 6.706 4.584 -3.890 1.00 11.04 22 ASN A N 20
ATOM 11357 C CA . ASN A 1 22 ? 7.598 5.431 -4.672 1.00 50.54 22 ASN A CA 20
ATOM 11358 C C . ASN A 1 22 ? 8.580 4.588 -5.480 1.00 2.05 22 ASN A C 20
ATOM 11359 O O . ASN A 1 22 ? 9.523 4.019 -4.931 1.00 32.12 22 ASN A O 20
ATOM 11370 N N . GLY A 1 23 ? 8.352 4.513 -6.787 1.00 43.04 23 GLY A N 20
ATOM 11371 C CA . GLY A 1 23 ? 9.225 3.738 -7.649 1.00 63.23 23 GLY A CA 20
ATOM 11372 C C . GLY A 1 23 ? 8.506 3.200 -8.870 1.00 71.04 23 GLY A C 20
ATOM 11373 O O . GLY A 1 23 ? 7.287 3.030 -8.858 1.00 14.04 23 GLY A O 20
ATOM 11377 N N . LYS A 1 24 ? 9.261 2.932 -9.930 1.00 44.41 24 LYS A N 20
ATOM 11378 C CA . LYS A 1 24 ? 8.690 2.411 -11.166 1.00 12.10 24 LYS A CA 20
ATOM 11379 C C . LYS A 1 24 ? 8.553 0.893 -11.104 1.00 51.12 24 LYS A C 20
ATOM 11380 O O . LYS A 1 24 ? 9.464 0.195 -10.658 1.00 12.01 24 LYS A O 20
ATOM 11399 N N . CYS A 1 25 ? 7.410 0.388 -11.556 1.00 60.22 25 CYS A N 20
ATOM 11400 C CA . CYS A 1 25 ? 7.154 -1.047 -11.554 1.00 31.44 25 CYS A CA 20
ATOM 11401 C C . CYS A 1 25 ? 7.810 -1.719 -12.756 1.00 71.24 25 CYS A C 20
ATOM 11402 O O . CYS A 1 25 ? 7.740 -1.214 -13.877 1.00 55.12 25 CYS A O 20
ATOM 11409 N N . ILE A 1 26 ? 8.447 -2.860 -12.515 1.00 72.13 26 ILE A N 20
ATOM 11410 C CA . ILE A 1 26 ? 9.114 -3.602 -13.578 1.00 52.53 26 ILE A CA 20
ATOM 11411 C C . ILE A 1 26 ? 8.333 -4.859 -13.945 1.00 51.22 26 ILE A C 20
ATOM 11412 O O . ILE A 1 26 ? 8.582 -5.937 -13.406 1.00 20.42 26 ILE A O 20
ATOM 11428 N N . CYS A 1 27 ? 7.388 -4.713 -14.868 1.00 34.43 27 CYS A N 20
ATOM 11429 C CA . CYS A 1 27 ? 6.570 -5.837 -15.309 1.00 50.22 27 CYS A CA 20
ATOM 11430 C C . CYS A 1 27 ? 7.286 -6.638 -16.392 1.00 63.42 27 CYS A C 20
ATOM 11431 O O . CYS A 1 27 ? 7.766 -6.079 -17.378 1.00 51.33 27 CYS A O 20
ATOM 11438 N N . ARG A 1 28 ? 7.354 -7.952 -16.201 1.00 2.20 28 ARG A N 20
ATOM 11439 C CA . ARG A 1 28 ? 8.012 -8.831 -17.160 1.00 44.53 28 ARG A CA 20
ATOM 11440 C C . ARG A 1 28 ? 7.130 -10.030 -17.493 1.00 22.33 28 ARG A C 20
ATOM 11441 O O . ARG A 1 28 ? 6.295 -10.443 -16.687 1.00 60.55 28 ARG A O 20
ATOM 11462 N N . THR A 1 29 ? 7.321 -10.586 -18.685 1.00 73.23 29 THR A N 20
ATOM 11463 C CA . THR A 1 29 ? 6.542 -11.737 -19.125 1.00 41.14 29 THR A CA 20
ATOM 11464 C C . THR A 1 29 ? 7.367 -12.646 -20.030 1.00 11.43 29 THR A C 20
ATOM 11465 O O . THR A 1 29 ? 7.674 -12.292 -21.168 1.00 73.44 29 THR A O 20
ATOM 11476 N N . VAL A 1 30 ? 7.723 -13.819 -19.516 1.00 2.42 30 VAL A N 20
ATOM 11477 C CA . VAL A 1 30 ? 8.511 -14.780 -20.278 1.00 45.51 30 VAL A CA 20
ATOM 11478 C C . VAL A 1 30 ? 8.332 -16.192 -19.734 1.00 73.33 30 VAL A C 20
ATOM 11479 O O . VAL A 1 30 ? 8.354 -16.427 -18.526 1.00 12.52 30 VAL A O 20
ATOM 11492 N N . PRO A 1 31 ? 8.150 -17.159 -20.646 1.00 53.24 31 PRO A N 20
ATOM 11493 C CA . PRO A 1 31 ? 7.964 -18.566 -20.282 1.00 34.40 31 PRO A CA 20
ATOM 11494 C C . PRO A 1 31 ? 9.001 -19.046 -19.273 1.00 21.03 31 PRO A C 20
ATOM 11495 O O . PRO A 1 31 ? 8.758 -19.988 -18.518 1.00 71.14 31 PRO A O 20
ATOM 11506 N N . ARG A 1 32 ? 10.158 -18.392 -19.264 1.00 11.21 32 ARG A N 20
ATOM 11507 C CA . ARG A 1 32 ? 11.233 -18.752 -18.347 1.00 73.53 32 ARG A CA 20
ATOM 11508 C C . ARG A 1 32 ? 10.916 -18.288 -16.929 1.00 22.23 32 ARG A C 20
ATOM 11509 O O . ARG A 1 32 ? 11.573 -17.394 -16.395 1.00 64.20 32 ARG A O 20
ATOM 11530 N N . LYS A 1 33 ? 9.905 -18.901 -16.323 1.00 32.11 33 LYS A N 20
ATOM 11531 C CA . LYS A 1 33 ? 9.500 -18.552 -14.966 1.00 63.42 33 LYS A CA 20
ATOM 11532 C C . LYS A 1 33 ? 9.198 -17.061 -14.855 1.00 22.43 33 LYS A C 20
ATOM 11533 O O . LYS A 1 33 ? 9.684 -16.386 -13.949 1.00 0.24 33 LYS A O 20
ATOM 11552 N N . GLY A 1 34 ? 8.391 -16.554 -15.782 1.00 63.51 34 GLY A N 20
ATOM 11553 C CA . GLY A 1 34 ? 8.038 -15.147 -15.769 1.00 34.14 34 GLY A CA 20
ATOM 11554 C C . GLY A 1 34 ? 6.574 -14.914 -16.088 1.00 21.14 34 GLY A C 20
ATOM 11555 O O . GLY A 1 34 ? 6.244 -14.214 -17.045 1.00 34.21 34 GLY A O 20
ATOM 11559 N N . VAL A 1 35 ? 5.694 -15.503 -15.285 1.00 32.44 35 VAL A N 20
ATOM 11560 C CA . VAL A 1 35 ? 4.257 -15.357 -15.486 1.00 43.04 35 VAL A CA 20
ATOM 11561 C C . VAL A 1 35 ? 3.761 -14.017 -14.955 1.00 44.21 35 VAL A C 20
ATOM 11562 O O . VAL A 1 35 ? 3.180 -13.943 -13.874 1.00 35.42 35 VAL A O 20
ATOM 11575 N N . ASN A 1 36 ? 3.996 -12.958 -15.724 1.00 72.30 36 ASN A N 20
ATOM 11576 C CA . ASN A 1 36 ? 3.573 -11.619 -15.331 1.00 32.23 36 ASN A CA 20
ATOM 11577 C C . ASN A 1 36 ? 4.214 -11.213 -14.007 1.00 71.11 36 ASN A C 20
ATOM 11578 O O . ASN A 1 36 ? 3.521 -10.960 -13.022 1.00 12.31 36 ASN A O 20
ATOM 11589 N N . SER A 1 37 ? 5.542 -11.153 -13.993 1.00 14.22 37 SER A N 20
ATOM 11590 C CA . SER A 1 37 ? 6.277 -10.781 -12.790 1.00 10.41 37 SER A CA 20
ATOM 11591 C C . SER A 1 37 ? 6.553 -9.280 -12.764 1.00 72.32 37 SER A C 20
ATOM 11592 O O . SER A 1 37 ? 7.401 -8.780 -13.504 1.00 74.21 37 SER A O 20
ATOM 11600 N N . CYS A 1 38 ? 5.830 -8.567 -11.907 1.00 4.01 38 CYS A N 20
ATOM 11601 C CA . CYS A 1 38 ? 5.995 -7.124 -11.783 1.00 51.31 38 CYS A CA 20
ATOM 11602 C C . CYS A 1 38 ? 6.656 -6.763 -10.456 1.00 30.42 38 CYS A C 20
ATOM 11603 O O . CYS A 1 38 ? 6.015 -6.785 -9.405 1.00 73.31 38 CYS A O 20
ATOM 11610 N N . ARG A 1 39 ? 7.942 -6.432 -10.512 1.00 72.03 39 ARG A N 20
ATOM 11611 C CA . ARG A 1 39 ? 8.690 -6.068 -9.315 1.00 42.13 39 ARG A CA 20
ATOM 11612 C C . ARG A 1 39 ? 8.963 -4.567 -9.280 1.00 63.15 39 ARG A C 20
ATOM 11613 O O . ARG A 1 39 ? 9.474 -3.995 -10.244 1.00 74.44 39 ARG A O 20
ATOM 11634 N N . CYS A 1 40 ? 8.620 -3.934 -8.164 1.00 33.23 40 CYS A N 20
ATOM 11635 C CA . CYS A 1 40 ? 8.826 -2.500 -8.002 1.00 63.13 40 CYS A CA 20
ATOM 11636 C C . CYS A 1 40 ? 10.314 -2.170 -7.924 1.00 62.33 40 CYS A C 20
ATOM 11637 O O . CYS A 1 40 ? 11.070 -2.831 -7.212 1.00 41.34 40 CYS A O 20
ATOM 11644 N N . MET A 1 41 ? 10.726 -1.144 -8.661 1.00 65.02 41 MET A N 20
ATOM 11645 C CA . MET A 1 41 ? 12.123 -0.725 -8.674 1.00 64.42 41 MET A CA 20
ATOM 11646 C C . MET A 1 41 ? 12.275 0.643 -9.330 1.00 54.41 41 MET A C 20
ATOM 11647 O O . MET A 1 41 ? 11.449 1.535 -9.128 1.00 21.22 41 MET A O 20
#

Nearest PDB structures (foldseek):
  2myh-assembly1_A  TM=9.918E-01  e=1.345E-07  Tibellus oblongus
  2myh-assembly1_A  TM=1.005E+00  e=6.808E-08  Tibellus oblongus
  2myh-assembly1_A  TM=8.799E-01  e=5.321E-07  Tibellus oblongus
  2myh-assembly1_A  TM=9.203E-01  e=2.281E-07  Tibellus oblongus
  5h75-assembly1_D  TM=3.057E-01  e=9.836E+00  Bacillus sp. HIL-Y85/54728

B-factor: mean 38.26, std 23.51, range [0.02, 75.51]

Organism: Tibellus oblongus (NCBI:txid336685)

Sequence (41 aa):
CASKNERCGNALYGTKGPGCCNGKCICRTVPRKGVNSCRCMCASKNERCGNALYGTKGPGCCNGKCICRTVPRKGVNSCRCMCASKNERCGNALYGTKG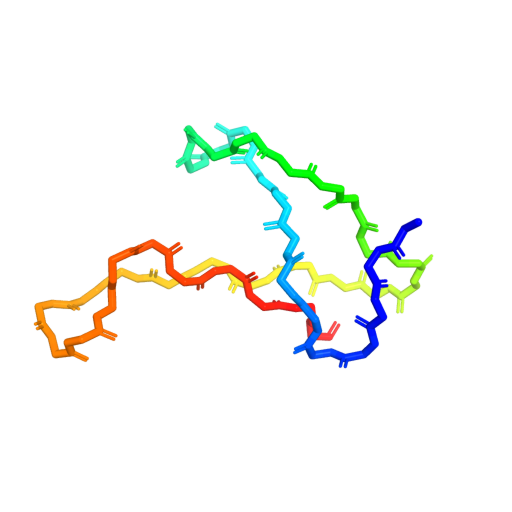PGCCNGKCICRTVPRKGVNSCRCMCASKNERCGNALYGTKGPGCCNGKCICRTVPRKGVNSCRCMCASKNERCGNALYGTKGPGCCNGKCICRTVPRKGVNSCRCMCASKNERCGNALYGTKGPGCCNGKCICRTVPRKGVNSCRCMCASKNERCGNALYGTKGPGCCNGKCICRTVPRKGVNSCRCMCASKNERCGNALYGTKGPGCCNGKCICRTVPRKGVNSCRCMCASKNERCGNALYGTKGPGCCNGKCICRTVPRKGVNSCRCMCASKNERCGNALYGTKGPGCCNGKCICRTVPRKGVNSCRCMCASKNERCGNALYGTKGPGCCNGKCICRTVPRKGVNSCRCMCASKNERCGNALYGTKGPGCCNGKCICRTVPRKGVNSCRCMCASKNERCGNALYGTKGPGCCNGKCICRTVPRKGVNSCRCMCASKNERCGNALYGTKGPGCCNGKCICRTVPRKGVNSCRCMCASKNERCGNALYGTKGPGCCNGKCICRTVPRKGVNSCRCMCASKNERCGNALYGTKGPGCCNGKCICRTVPRKGVNSCRCMCASKNERCGNALYGTKGPGCCNGKCICRTVPRKGVNSCRCMCASKNERCGNALYGTKGPGCCNGKCICRTVPRKGVNSCRCMCASKNERCGNALYGTKGPGCCNGKCICRTVPRKGVNSCRCMCASKNERCGNALYGTKGPGCCNGKCICRTVPRKGVNSCRCM

Radius of gyration: 9.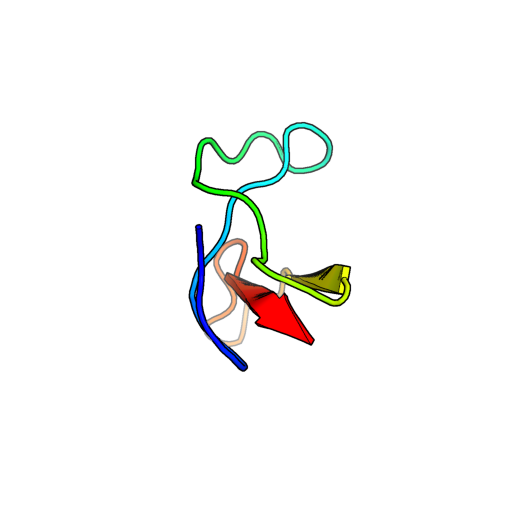52 Å; Cα contacts (8 Å, |Δi|>4): 86; chains: 1; bounding box: 16×24×19 Å